Protein AF-A0A5T6NTG0-F1 (afdb_monomer)

Foldseek 3Di:
DDAFEAEAAAEEAEEKREEAACEEDETLAYEYAAEHQHEYARYEHYNYAYDDNPLLVPRYHYEHPNHDLHHEYEDEPRRDEPNNPVVVLPDDYQAEYEYEHVQEAPEDCPVPPDWEAADESADPVRQRAAYEYENHEYETAEEYAYERYEYELYEYAYHHYEYHYAGSTEHEQHNYEAAYAEEYHHEHNYEEYEHEQYEHEYQEEYEAEYEHYEYEAFAPALVGTHEYYHNNYEYYYEYQAEYAYENYEYYHQEEYEHEHNHPAQAAYHYESYEHEHNAYEYYADDEHAEADQDDDPDDDADERYEYEYEYEYHDQEYEAAFHYAQRYFHESYEYEAAGEYHEEHAYEHHFEAHHPDQDAHGESYEYEQAEYEYEYEHYEYEYEFEYENYARYDYEHDAPGHLHTEYEYADEPYAYHEHFYYEAAKSYAQDYDPQRLRHFHYHYAYEYEYAYWAEHQAKGYEGSEDYQPHYNYEYEYFAEYEQYESEAHEYQDAHDHEYEYFAEYEAAERYEYEHGPPRPDQEYEPAAYEYFAEYARYQWSYEYETAHYEYANYEAFAEYNDDQHKRYEAYHAYEYEYENYEYFAEYAQHKSYEYEEEYEYEAQYHAFAEYEYAYKRYEDAEEYEYPYYANAEHFAEYAHEKRYYYNYEYEDENYEAFAEYQYYKREEYQYEYHYAQNYEHFAEYQHYKRYEDAEEYEHYEYFAEYAAEKRYEYHHQYEYENYAAFAEYAAYWRYEYYAEYEYELVNQLRHFFEYAAYESYEYEANYEYFYKHKDKDKDFDADPVGHFDADPVRHGDIDIDIDIDGDPAAHEHWAEYAQEESYEYYHAYEYGSYEYFFEYAYLRYERYEYAHEYEDPAQRYAYEFEYAHQYEGYEYENYEYHDPRCVVVVHAHEYEFEYAAQHERYEYEAAYEYARHEYEFEYEHQHERYEAYHEYEHYEYEFEYAAHERYEYAANGEYENYEYWAEYARHEREEYQYEYEYELYEAWAEYAAEKRYEYQYAYEYALNYEYWAEHNYPNYERYEYNYEYEHYEYFFEYEAEERYEYEAPYEYANYEYFAEYAHYERYEYAAEYEYYHNYYYFAYYNHYHRYHYHYHYHYDD

Mean predicted aligned error: 12.69 Å

pLDDT: mean 91.16, std 9.5, range [36.34, 98.88]

Solvent-accessible surface area (backbone atoms only — not comparable to full-atom values): 42772 Å² total; per-residue (Å²): 134,95,68,60,62,47,75,48,76,28,74,32,52,61,47,58,13,30,78,46,66,75,42,80,48,75,44,64,28,40,39,41,41,6,18,2,51,66,27,41,22,12,32,34,44,35,65,27,41,50,40,77,62,34,43,52,42,79,34,48,48,60,39,26,73,76,32,24,67,69,15,33,28,40,37,29,54,51,66,40,48,90,90,24,39,68,58,52,73,71,56,83,38,47,33,30,33,33,39,32,46,82,62,42,64,83,41,74,31,86,92,48,89,75,53,39,46,77,47,79,51,60,41,97,93,31,50,26,16,26,40,26,44,22,34,24,31,36,40,29,61,16,46,30,41,34,21,15,48,30,32,27,52,18,43,38,41,26,41,79,15,35,43,37,34,50,16,54,11,45,29,44,28,34,41,16,39,40,40,31,54,22,31,38,39,41,33,10,43,32,26,34,36,34,29,40,51,13,35,39,38,24,30,26,40,37,38,41,38,12,64,61,13,31,39,36,39,19,21,82,39,85,91,45,52,16,44,41,35,13,72,69,15,24,36,41,38,40,17,34,27,22,40,40,40,33,14,28,38,38,39,20,30,24,38,38,37,42,40,25,60,8,92,45,59,24,36,42,39,41,24,43,28,38,42,37,19,76,76,22,3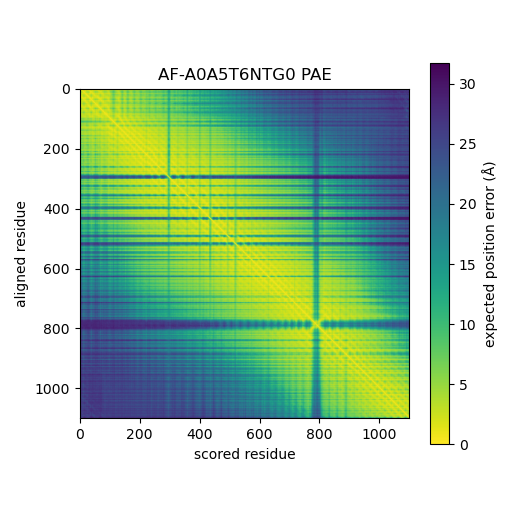3,36,39,39,41,36,39,20,36,28,31,75,60,55,86,75,80,98,78,50,80,46,41,28,31,32,40,33,50,52,30,40,40,36,23,61,37,37,40,40,36,17,38,25,30,52,66,18,44,25,21,12,26,22,35,36,68,51,12,34,39,38,38,35,20,34,29,42,38,39,14,32,18,47,16,74,52,92,48,83,82,24,13,0,30,32,31,31,42,29,32,29,38,39,38,33,27,68,24,41,40,39,37,43,22,26,9,40,34,10,19,1,31,35,28,52,27,58,65,87,47,51,48,57,19,26,43,36,39,39,19,44,72,16,38,41,40,36,42,19,39,10,66,60,21,22,1,29,37,19,44,26,65,83,76,33,59,52,24,31,14,47,36,42,30,39,54,25,42,38,41,38,40,15,32,12,44,25,23,0,30,38,27,42,21,55,44,38,70,57,24,60,32,43,39,38,40,38,11,37,15,28,65,25,30,0,23,33,36,17,50,83,56,54,47,40,46,53,38,36,41,38,11,32,11,46,50,16,26,0,24,36,40,34,62,39,69,86,63,88,71,54,61,45,31,48,45,46,19,40,39,36,10,31,9,38,57,8,71,12,0,22,36,40,42,45,34,47,38,36,36,34,54,22,37,40,40,12,30,6,72,27,57,70,4,16,0,26,36,43,34,63,77,31,46,34,39,35,34,38,17,40,38,38,12,32,10,25,34,8,23,0,25,38,33,47,26,33,39,34,49,20,45,39,16,34,40,40,12,34,6,72,30,67,10,24,0,25,38,29,63,21,33,40,36,46,89,51,60,51,64,29,35,40,38,11,31,8,48,24,28,26,0,25,34,31,56,25,41,33,37,41,49,45,26,37,41,37,11,31,9,47,28,33,22,0,24,35,34,53,26,36,39,40,36,37,75,70,12,35,40,37,12,31,4,49,39,27,26,0,24,37,36,39,27,37,32,34,25,22,39,36,37,11,29,12,47,52,20,29,0,24,38,42,22,68,57,16,38,38,32,74,28,34,40,37,10,30,11,44,48,13,27,0,22,37,37,30,32,39,35,37,30,23,54,70,17,43,65,44,42,43,17,28,10,43,48,15,24,0,26,32,37,31,56,51,12,35,40,37,34,25,41,72,48,78,45,80,42,70,28,56,45,100,87,66,47,66,39,57,45,101,86,69,47,65,35,70,39,74,50,76,48,79,44,75,43,93,64,51,44,58,43,47,11,33,6,39,48,16,24,0,21,36,38,35,45,43,31,38,40,28,28,32,25,44,38,10,31,15,62,27,59,74,5,26,1,23,37,42,21,28,38,39,37,33,69,36,75,61,40,42,49,40,20,28,10,63,19,40,10,31,0,27,38,40,42,38,20,36,41,41,38,58,23,17,60,77,69,76,46,78,45,65,38,48,18,34,11,53,18,59,11,30,1,28,36,39,30,49,62,26,44,26,58,60,31,32,41,39,14,32,6,70,37,46,5,31,0,24,35,42,27,24,36,42,32,38,33,41,37,39,13,33,13,46,49,12,34,0,24,35,36,31,60,64,14,32,39,32,59,25,45,37,41,13,33,3,45,52,13,30,0,20,36,32,63,19,48,29,40,34,37,61,16,46,39,35,10,26,13,34,42,20,31,0,16,36,36,53,19,36,40,41,28,36,82,74,9,36,43,34,8,29,6,75,30,72,70,1,27,0,21,40,36,45,27,36,38,32,26,28,35,37,39,11,30,12,38,41,17,32,0,24,34,36,33,59,71,16,38,32,35,36,20,42,38,36,12,39,11,43,52,14,25,0,26,32,42,32,40,46,31,43,35,25,62,67,44,46,84,49,45,35,35,76,69,31,42,29,68,42,83,47,70,48,80,46,76,50,114

Sequence (1101 aa):
TTNNALTLNGTTETTTGVKVTGSTLSAATLNVNGVARVQGTGFSLATSQLLGGLADLTNVSLSSAGSAAGAQNVLDNSIVNDANRDTLLAKRIENMTTVDMAGNAIFDDSAKSDKGWTQDYTLADLPNHGWVFNNTSVTAGGDVSLKGAGFTNSVVTITNGNLSIDNGGPAPLTGTTLTVDGGVNVHAGAGSIDLKNGNISAKGNITLKADAGSIAISGKNASVKANITSTEGGVNLVSMQAINITNANFLADKDISLNVASEVMGTLGIGNASFTSQSGDVDLFLDTKKINPIITTVDSQYGGLIFSGENSFEAKNINISALSSKDARGFSLLFESGAILNLKGETHINASNESNGTRSNEAGLGSRYRRTQINVSDGDLYITASALSGSAILSLAATGQWADAGFEFVLNNSNLYIDANSKFRNGITLGGYGGSTYANGLTFKGNGNVSVHGQGALGGIILSRLYTGELDGNVQLTGVGGSAAGIDASLNTVFQGGVSLSGSSADDVGVLLSFGPGIQEHNMNLNGSNVAGSSENGSAGILIKGKNISFTNGTLTGTATSGNGSGVVLTGGGNYTLDGASITGTAADGSGIAVNGTLTVNNGTVVKGLATGGGNGVTVSGDLVTDSGDGISITGTAFSGDGVKVDGDTTLTNAMLNGSADSGNGVNIAGNLTTDSATQVSGHAASGTGVNLGAALTGASVKGSSDTGTGVQLADNAVVTEAVLNGTSASGDGVTFTGNVKMDDTSAAKLNASSTSGTGLKLADNANVSIQTITKVTQEKKDADGNPVLDADGNPETETITTQAPVTTPVTLTGTSEQGSGIATEGNVSISGIVLNGSTTADTGTGVSLGGNLTIADDISGVTAGATGNGTALVVNNASIHSDGYTDSGKDFVINASVSGNGTAIKTQGSSQLDEVVLNGNATGGGTAVELGGQVSGANITGTSDSGTAVRVTDGAGVDGSAVKGHSDSGTGLQVSGNASLNNSDLSGTTQTGTGAAVTGSLTADTSSQVTGSATQDGGTGVTVDGSVTGATVTGDATSGDAVRIADGSQFTGADIKGTSVTGSGIKTQGNVSLEGGTQLAGGSQQGAALDVSGTLNHDP

Secondary structure (DSSP, 8-state):
----EEEEEEEESSSEEEEEES-EE--SEEEEEEEESSSSEEEEEES-EE-GGGTTSTTEEEE-TT--TT-EEEE-TTT--TTTHHHHHTS--SS-EEEE-TT-EEEE-TT-SS--EEEE--BTTBTT--EEEES-EEEESS-EEEESEEEES-EEEESSS-EEEEESS-EE-TT-EEEESS-EEEEESSS-EEEET-EEEESS-EEEEESSSEEEEE-SBTTB-EEEEESSS-EEEEESSEEEEESEEEEESS-EEEEEEESS--EEEEES-EEEESSS-EEEEEEES------SSS----EEEEEESEEEEEEEEEEEEEEE-TT--SEEEEE-TT-EEEEEEEEEEEEEE------TT-EEEEEESS-EEEEEESS-EEEEEEESSSEEEEEE--TT--SS-SEEEEEES--EEEEEEESSS-SEEES-TT--TT---EEEEES--EEEEEEESS-SEEEEEEEEEEE-S-EEEEEEESSS-SEEEEE-SPPPS-EEEEEEESSS-SEEEEEPTT-S---EE-TT-EEEEEESSSSEEEEEE-SSEEEES-EEEEEE-STT-EEEEEESSS-EEEES-EEEEEESSS-SEEESS-EEEETT-EEEEEESSSS-SEEESS-EE--S-S-EEEEEEESSS-SEEE-S-EEESSEEEEEEEEES-SEEE-S-EEE-TT-EEEEEEEESEEEEE-S-EES-EEEEEESSSEEEEE-TTEEEES-EEEEEESSS-SEEE-SEEEEEHHHHHT-EEEESSSEEEEE-TT-EEEEEEEEEEEEE-B-TTSPBPB-TTSPBPEEEEEEEEE-SSPEEEEEEESSSEEEEE-SEEEEESEEEEEEE-SSS-EEEEEEEEEEE-SSS-EEEEEESSSSEEEEEEEEEEE-HHHHHHT--EEEEEEESSSSEEEEEESEEEESSEEEEEEESSS-EEEEE-SEEES-EEEEEESSSEEEEE-TT-EEES-EEEEEESSSEEEEE-S-EEEES-EEEEEESSSEEEEE-SEEEE-TT-EEEEEE-STT-EEEEE-SEEES-EEEEEESSS-SEEE-TT-EEES-EEEEEESSS-SEEEEEEEEEETT-EEEEEESSS-SEEEEEEEEE--

InterPro domains:
  IPR006626 Parallel beta-helix repeat [SM00710] (15-47)
  IPR006626 Parallel beta-helix repeat [SM00710] (546-572)
  IPR006626 Parallel beta-helix repeat [SM00710] (573-597)
  IPR006626 Parallel beta-helix repeat [SM00710] (615-636)
  IPR006626 Parallel beta-helix repeat [SM00710] (664-695)
  IPR006626 Parallel beta-helix repeat [SM00710] (715-739)
  IPR006626 Parallel beta-helix repeat [SM00710] (831-852)
  IPR006626 Parallel beta-helix repeat [SM00710] (971-1001)
  IPR006626 Parallel beta-helix repeat [SM00710] (1020-1048)

Organism: Salmonella enterica (NCBI:txid28901)

Radius of gyration: 55.21 Å; Cα contacts (8 Å, |Δi|>4): 4509; chains: 1; bounding box: 131×65×181 Å

Structure (mmCIF, N/CA/C/O backbone):
data_AF-A0A5T6NTG0-F1
#
_entry.id   AF-A0A5T6NTG0-F1
#
loop_
_atom_site.group_PDB
_atom_site.id
_atom_site.type_symbol
_atom_site.label_atom_id
_atom_site.label_alt_id
_atom_site.label_comp_id
_atom_site.label_asym_id
_atom_site.label_entity_id
_atom_site.label_seq_id
_atom_site.pdbx_PDB_ins_code
_atom_site.Cartn_x
_atom_site.Cartn_y
_atom_site.Cartn_z
_atom_site.occupancy
_atom_site.B_iso_or_equiv
_atom_site.auth_seq_id
_atom_site.auth_comp_id
_atom_site.auth_asym_id
_atom_site.auth_atom_id
_atom_site.pdbx_PDB_model_num
ATOM 1 N N . THR A 1 1 ? -27.459 -14.380 97.803 1.00 38.03 1 THR A N 1
ATOM 2 C CA . THR A 1 1 ? -27.008 -13.053 97.339 1.00 38.03 1 THR A CA 1
ATOM 3 C C . THR A 1 1 ? -27.454 -12.887 95.890 1.00 38.03 1 THR A C 1
ATOM 5 O O . THR A 1 1 ? -26.865 -13.436 94.979 1.00 38.03 1 THR A O 1
ATOM 8 N N . THR A 1 2 ? -28.707 -12.487 95.683 1.00 39.66 2 THR A N 1
ATOM 9 C CA . THR A 1 2 ? -29.103 -11.113 95.293 1.00 39.66 2 THR A CA 1
ATOM 10 C C . THR A 1 2 ? -28.846 -10.680 93.843 1.00 39.66 2 THR A C 1
ATOM 12 O O . THR A 1 2 ? -29.271 -9.585 93.524 1.00 39.66 2 THR A O 1
ATOM 15 N N . ASN A 1 3 ? -28.321 -11.515 92.935 1.00 49.31 3 ASN A N 1
ATOM 16 C CA . ASN A 1 3 ? -28.354 -11.208 91.489 1.00 49.31 3 ASN A CA 1
ATOM 17 C C . ASN A 1 3 ? -28.727 -12.449 90.656 1.00 49.31 3 ASN A C 1
ATOM 19 O O . ASN A 1 3 ? -27.862 -13.204 90.228 1.00 49.31 3 ASN A O 1
ATOM 23 N N . ASN A 1 4 ? -30.027 -12.675 90.441 1.00 76.38 4 ASN A N 1
ATOM 24 C CA . ASN A 1 4 ? -30.573 -13.781 89.639 1.00 76.38 4 ASN A CA 1
ATOM 25 C C . ASN A 1 4 ? -30.504 -13.438 88.125 1.00 76.38 4 ASN A C 1
ATOM 27 O O . ASN A 1 4 ? -31.536 -13.350 87.459 1.00 76.38 4 ASN A O 1
ATOM 31 N N . ALA A 1 5 ? -29.298 -13.154 87.616 1.00 85.75 5 ALA A N 1
ATOM 32 C CA . ALA A 1 5 ? -29.042 -12.661 86.257 1.00 85.75 5 ALA A CA 1
ATOM 33 C C . ALA A 1 5 ? -28.487 -13.763 85.334 1.00 85.75 5 ALA A C 1
ATOM 35 O O . ALA A 1 5 ? -27.487 -14.398 85.672 1.00 85.75 5 ALA A O 1
ATOM 36 N N . LEU A 1 6 ? -29.095 -13.964 84.161 1.00 91.81 6 LEU A N 1
ATOM 37 C CA . LEU A 1 6 ? -28.574 -14.825 83.092 1.00 91.81 6 LEU A CA 1
ATOM 38 C C . LEU A 1 6 ? -27.813 -13.965 82.075 1.00 91.81 6 LEU A C 1
ATOM 40 O O . LEU A 1 6 ? -28.389 -13.039 81.518 1.00 91.81 6 LEU A O 1
ATOM 44 N N . THR A 1 7 ? -26.542 -14.270 81.807 1.00 93.94 7 THR A N 1
ATOM 45 C CA . THR A 1 7 ? -25.723 -13.525 80.834 1.00 93.94 7 THR A CA 1
ATOM 46 C C . THR A 1 7 ? -25.218 -14.454 79.734 1.00 93.94 7 THR A C 1
ATOM 48 O O . THR A 1 7 ? -24.581 -15.465 80.027 1.00 93.94 7 THR A O 1
ATOM 51 N N . LEU A 1 8 ? -25.472 -14.092 78.476 1.00 96.31 8 LEU A N 1
ATOM 52 C CA . LEU A 1 8 ? -25.016 -14.784 77.273 1.00 96.31 8 LEU A CA 1
ATOM 53 C C . LEU A 1 8 ? -24.021 -13.887 76.531 1.00 96.31 8 LEU A C 1
ATOM 55 O O . LEU A 1 8 ? -24.386 -12.792 76.115 1.00 96.31 8 LEU A O 1
ATOM 59 N N . ASN A 1 9 ? -22.785 -14.353 76.351 1.00 95.75 9 ASN A N 1
ATOM 60 C CA . ASN A 1 9 ? -21.732 -13.627 75.639 1.00 95.75 9 ASN A CA 1
ATOM 61 C C . ASN A 1 9 ? -21.200 -14.479 74.486 1.00 95.75 9 ASN A C 1
ATOM 63 O O . ASN A 1 9 ? -20.920 -15.661 74.688 1.00 95.75 9 ASN A O 1
ATOM 67 N N . GLY A 1 10 ? -20.990 -13.883 73.316 1.00 95.38 10 GLY A N 1
ATOM 68 C CA . GLY A 1 10 ? -20.380 -14.587 72.193 1.00 95.38 10 GLY A CA 1
ATOM 69 C C . GLY A 1 10 ? -19.854 -13.645 71.118 1.00 95.38 10 GLY A C 1
ATOM 70 O O . GLY A 1 10 ? -20.458 -12.614 70.833 1.00 95.38 10 GLY A O 1
ATOM 71 N N . THR A 1 11 ? -18.712 -14.003 70.533 1.00 94.94 11 THR A N 1
ATOM 72 C CA . THR A 1 11 ? -18.019 -13.209 69.514 1.00 94.94 11 THR A CA 1
ATOM 73 C C . THR A 1 11 ? -17.706 -14.088 68.316 1.00 94.94 11 THR A C 1
ATOM 75 O O . THR A 1 11 ? -17.207 -15.202 68.463 1.00 94.94 11 THR A O 1
ATOM 78 N N . THR A 1 12 ? -17.954 -13.563 67.127 1.00 94.06 12 THR A N 1
ATOM 79 C CA . THR A 1 12 ? -17.604 -14.168 65.848 1.00 94.06 12 THR A CA 1
ATOM 80 C C . THR A 1 12 ? -17.007 -13.109 64.928 1.00 94.06 12 THR A C 1
ATOM 82 O O . THR A 1 12 ? -17.188 -11.908 65.131 1.00 94.06 12 THR A O 1
ATOM 85 N N . GLU A 1 13 ? -16.315 -13.556 63.888 1.00 91.06 13 GLU A N 1
ATOM 86 C CA . GLU A 1 13 ? -15.881 -12.664 62.817 1.00 91.06 13 GLU A CA 1
ATOM 87 C C . GLU A 1 13 ? -17.004 -12.484 61.777 1.00 91.06 13 GLU A C 1
ATOM 89 O O . GLU A 1 13 ? -17.308 -11.353 61.415 1.00 91.06 13 GLU A O 1
ATOM 94 N N . THR A 1 14 ? -17.679 -13.558 61.338 1.00 86.12 14 THR A N 1
ATOM 95 C CA . THR A 1 14 ? -18.539 -13.516 60.129 1.00 86.12 14 THR A CA 1
ATOM 96 C C . THR A 1 14 ? -19.939 -14.136 60.249 1.00 86.12 14 THR A C 1
ATOM 98 O O . THR A 1 14 ? -20.703 -14.076 59.284 1.00 86.12 14 THR A O 1
ATOM 101 N N . THR A 1 15 ? -20.285 -14.775 61.375 1.00 91.75 15 THR A N 1
ATOM 102 C CA . THR A 1 15 ? -21.547 -15.539 61.514 1.00 91.75 15 THR A CA 1
ATOM 103 C C . THR A 1 15 ? -22.475 -14.934 62.565 1.00 91.75 15 THR A C 1
ATOM 105 O O . THR A 1 15 ? -22.886 -13.794 62.403 1.00 91.75 15 THR A O 1
ATOM 108 N N . THR A 1 16 ? -22.808 -15.647 63.645 1.00 94.50 16 THR A N 1
ATOM 109 C CA . THR A 1 16 ? -23.636 -15.128 64.740 1.00 94.50 16 THR A CA 1
ATOM 110 C C . THR A 1 16 ? -22.849 -15.097 66.049 1.00 94.50 16 THR A C 1
ATOM 112 O O . THR A 1 16 ? -22.303 -16.126 66.442 1.00 94.50 16 THR A O 1
ATOM 115 N N . GLY A 1 17 ? -22.794 -13.947 66.728 1.00 95.50 17 GLY A N 1
ATOM 116 C CA . GLY A 1 17 ? -22.115 -13.809 68.022 1.00 95.50 17 GLY A CA 1
ATOM 117 C C . GLY A 1 17 ? -22.804 -14.630 69.114 1.00 95.50 17 GLY A C 1
ATOM 118 O O . GLY A 1 17 ? -22.205 -15.543 69.678 1.00 95.50 17 GLY A O 1
ATOM 119 N N . VAL A 1 18 ? -24.090 -14.366 69.366 1.00 96.44 18 VAL A N 1
ATOM 120 C CA . VAL A 1 18 ? -24.942 -15.184 70.253 1.00 96.44 18 VAL A CA 1
ATOM 121 C C . VAL A 1 18 ? -26.144 -15.716 69.483 1.00 96.44 18 VAL A C 1
ATOM 123 O O . VAL A 1 18 ? -26.934 -14.936 68.964 1.00 96.44 18 VAL A O 1
ATOM 126 N N . LYS A 1 19 ? -26.322 -17.040 69.437 1.00 95.88 19 LYS A N 1
ATOM 127 C CA . LYS A 1 19 ? -27.486 -17.687 68.815 1.00 95.88 19 LYS A CA 1
ATOM 128 C C . LYS A 1 19 ? -28.261 -18.501 69.849 1.00 95.88 19 LYS A C 1
ATOM 130 O O . LYS A 1 19 ? -27.724 -19.458 70.401 1.00 95.88 19 LYS A O 1
ATOM 135 N N . VAL A 1 20 ? -29.521 -18.145 70.074 1.00 94.44 20 VAL A N 1
ATOM 136 C CA . VAL A 1 20 ? -30.467 -18.864 70.935 1.00 94.44 20 VAL A CA 1
ATOM 137 C C . VAL A 1 20 ? -31.623 -19.343 70.068 1.00 94.44 20 VAL A C 1
ATOM 139 O O . VAL A 1 20 ? -32.260 -18.554 69.373 1.00 94.44 20 VAL A O 1
ATOM 142 N N . THR A 1 21 ? -31.879 -20.648 70.072 1.00 94.00 21 THR A N 1
ATOM 143 C CA . THR A 1 21 ? -32.943 -21.251 69.264 1.00 94.00 21 THR A CA 1
ATOM 144 C C . THR A 1 21 ? -33.633 -22.360 70.049 1.00 94.00 21 THR A C 1
ATOM 146 O O . THR A 1 21 ? -32.957 -23.138 70.723 1.00 94.00 21 THR A O 1
ATOM 149 N N . GLY A 1 22 ? -34.965 -22.435 70.000 1.00 92.56 22 GLY A N 1
ATOM 150 C CA . GLY A 1 22 ? -35.726 -23.535 70.618 1.00 92.56 22 GLY A CA 1
ATOM 151 C C . GLY A 1 22 ? -35.692 -23.561 72.150 1.00 92.56 22 GLY A C 1
ATOM 152 O O . GLY A 1 22 ? -35.838 -24.632 72.732 1.00 92.56 22 GLY A O 1
ATOM 153 N N . SER A 1 23 ? -35.415 -22.432 72.810 1.00 94.00 23 SER A N 1
ATOM 154 C CA . SER A 1 23 ? -35.072 -22.388 74.240 1.00 94.00 23 SER A CA 1
ATOM 155 C C . SER A 1 23 ? -36.110 -21.641 75.082 1.00 94.00 23 SER A C 1
ATOM 157 O O . SER A 1 23 ? -36.690 -20.662 74.630 1.00 94.00 23 SER A O 1
ATOM 159 N N . THR A 1 24 ? -36.295 -22.036 76.343 1.00 92.62 24 THR A N 1
ATOM 160 C CA . THR A 1 24 ? -37.108 -21.296 77.327 1.00 92.62 24 THR A CA 1
ATOM 161 C C . THR A 1 24 ? -36.189 -20.673 78.375 1.00 92.62 24 THR A C 1
ATOM 163 O O . THR A 1 24 ? -35.485 -21.392 79.083 1.00 92.62 24 THR A O 1
ATOM 166 N N . LEU A 1 25 ? -36.183 -19.344 78.489 1.00 92.06 25 LEU A N 1
ATOM 167 C CA . LEU A 1 25 ? -35.331 -18.595 79.416 1.00 92.06 25 LEU A CA 1
ATOM 168 C C . LEU A 1 25 ? -36.173 -17.970 80.538 1.00 92.06 25 LEU A C 1
ATOM 170 O O . LEU A 1 25 ? -37.183 -17.310 80.291 1.00 92.06 25 LEU A O 1
ATOM 174 N N . SER A 1 26 ? -35.738 -18.155 81.786 1.00 89.62 26 SER A N 1
ATOM 175 C CA . SER A 1 26 ? -36.370 -17.571 82.973 1.00 89.62 26 SER A CA 1
ATOM 176 C C . SER A 1 26 ? -35.303 -17.163 83.989 1.00 89.62 26 SER A C 1
ATOM 178 O O . SER A 1 26 ? -34.499 -17.988 84.419 1.00 89.62 26 SER A O 1
ATOM 180 N N . ALA A 1 27 ? -35.275 -15.879 84.345 1.00 90.88 27 ALA A N 1
ATOM 181 C CA . ALA A 1 27 ? -34.362 -15.274 85.315 1.00 90.88 27 ALA A CA 1
ATOM 182 C C . ALA A 1 27 ? -34.971 -13.955 85.832 1.00 90.88 27 ALA A C 1
ATOM 184 O O . ALA A 1 27 ? -36.010 -13.523 85.332 1.00 90.88 27 ALA A O 1
ATOM 185 N N . ALA A 1 28 ? -34.348 -13.302 86.821 1.00 89.00 28 ALA A N 1
ATOM 186 C CA . ALA A 1 28 ? -34.761 -11.947 87.206 1.00 89.00 28 ALA A CA 1
ATOM 187 C C . ALA A 1 28 ? -34.298 -10.904 86.178 1.00 89.00 28 ALA A C 1
ATOM 189 O O . ALA A 1 28 ? -35.008 -9.934 85.950 1.00 89.00 28 ALA A O 1
ATOM 190 N N . THR A 1 29 ? -33.135 -11.117 85.552 1.00 93.00 29 THR A N 1
ATOM 191 C CA . THR A 1 29 ? -32.615 -10.301 84.444 1.00 93.00 29 THR A CA 1
ATOM 192 C C . THR A 1 29 ? -31.920 -11.179 83.397 1.00 93.00 29 THR A C 1
ATOM 194 O O . THR A 1 29 ? -31.366 -12.229 83.735 1.00 93.00 29 THR A O 1
ATOM 197 N N . LEU A 1 30 ? -31.945 -10.762 82.127 1.00 94.88 30 LEU A N 1
ATOM 198 C CA . LEU A 1 30 ? -31.243 -11.414 81.012 1.00 94.88 30 LEU A CA 1
ATOM 199 C C . LEU A 1 30 ? -30.347 -10.399 80.297 1.00 94.88 30 LEU A C 1
ATOM 201 O O . LEU A 1 30 ? -30.836 -9.365 79.862 1.00 94.88 30 LEU A O 1
ATOM 205 N N . ASN A 1 31 ? -29.063 -10.708 80.133 1.00 95.38 31 ASN A N 1
ATOM 206 C CA . ASN A 1 31 ? -28.110 -9.912 79.361 1.00 95.38 31 ASN A CA 1
ATOM 207 C C . ASN A 1 31 ? -27.617 -10.722 78.158 1.00 95.38 31 ASN A C 1
ATOM 209 O O . ASN A 1 31 ? -27.068 -11.807 78.341 1.00 95.38 31 ASN A O 1
ATOM 213 N N . VAL A 1 32 ? -27.777 -10.204 76.943 1.00 96.88 32 VAL A N 1
ATOM 214 C CA . VAL A 1 32 ? -27.291 -10.835 75.707 1.00 96.88 32 VAL A CA 1
ATOM 215 C C . VAL A 1 32 ? -26.293 -9.903 75.034 1.00 96.88 32 VAL A C 1
ATOM 217 O O . VAL A 1 32 ? -26.682 -8.842 74.560 1.00 96.88 32 VAL A O 1
ATOM 220 N N . ASN A 1 33 ? -25.024 -10.309 74.971 1.00 96.44 33 ASN A N 1
ATOM 221 C CA . ASN A 1 33 ? -23.939 -9.538 74.366 1.00 96.44 33 ASN A CA 1
ATOM 222 C C . ASN A 1 33 ? -23.312 -10.342 73.218 1.00 96.44 33 ASN A C 1
ATOM 224 O O . ASN A 1 33 ? -22.504 -11.250 73.443 1.00 96.44 33 ASN A O 1
ATOM 228 N N . GLY A 1 34 ? -23.711 -10.035 71.987 1.00 96.62 34 GLY A N 1
ATOM 229 C CA . GLY A 1 34 ? -23.294 -10.769 70.795 1.00 96.62 34 GLY A CA 1
ATOM 230 C C . GLY A 1 34 ? -22.536 -9.897 69.803 1.00 96.62 34 GLY A C 1
ATOM 231 O O . GLY A 1 34 ? -23.058 -8.885 69.353 1.00 96.62 34 GLY A O 1
ATOM 232 N N . VAL A 1 35 ? -21.316 -10.290 69.438 1.00 96.00 35 VAL A N 1
ATOM 233 C CA . VAL A 1 35 ? -20.424 -9.482 68.596 1.00 96.00 35 VAL A CA 1
ATOM 234 C C . VAL A 1 35 ? -20.107 -10.194 67.284 1.00 96.00 35 VAL A C 1
ATOM 236 O O . VAL A 1 35 ? -19.598 -11.311 67.306 1.00 96.00 35 VAL A O 1
ATOM 239 N N . ALA A 1 36 ? -20.343 -9.532 66.150 1.00 93.56 36 ALA A N 1
ATOM 240 C CA . ALA A 1 36 ? -19.942 -9.986 64.815 1.00 93.56 36 ALA A CA 1
ATOM 241 C C . ALA A 1 36 ? -19.028 -8.943 64.148 1.00 93.56 36 ALA A C 1
ATOM 243 O O . ALA A 1 36 ? -19.498 -7.923 63.646 1.00 93.56 36 ALA A O 1
ATOM 244 N N . ARG A 1 37 ? -17.708 -9.160 64.193 1.00 89.62 37 ARG A N 1
ATOM 245 C CA . ARG A 1 37 ? -16.693 -8.118 63.928 1.00 89.62 37 ARG A CA 1
ATOM 246 C C . ARG A 1 37 ? -16.521 -7.703 62.467 1.00 89.62 37 ARG A C 1
ATOM 248 O O . ARG A 1 37 ? -16.100 -6.576 62.230 1.00 89.62 37 ARG A O 1
ATOM 255 N N . VAL A 1 38 ? -16.820 -8.581 61.511 1.00 82.94 38 VAL A N 1
ATOM 256 C CA . VAL A 1 38 ? -16.677 -8.314 60.068 1.00 82.94 38 VAL A CA 1
ATOM 257 C C . VAL A 1 38 ? -18.045 -8.233 59.397 1.00 82.94 38 VAL A C 1
ATOM 259 O O . VAL A 1 38 ? -18.342 -7.250 58.727 1.00 82.94 38 VAL A O 1
ATOM 262 N N . GLN A 1 39 ? -18.886 -9.251 59.583 1.00 83.31 39 GLN A N 1
ATOM 263 C CA . GLN A 1 39 ? -20.244 -9.322 59.029 1.00 83.31 39 GLN A CA 1
ATOM 264 C C . GLN A 1 39 ? -21.096 -10.336 59.804 1.00 83.31 39 GLN A C 1
ATOM 266 O O . GLN A 1 39 ? -20.561 -11.145 60.560 1.00 83.31 39 GLN A O 1
ATOM 271 N N . GLY A 1 40 ? -22.411 -10.339 59.574 1.00 87.62 40 GLY A N 1
ATOM 272 C CA . GLY A 1 40 ? -23.318 -11.363 60.095 1.00 87.62 40 GLY A CA 1
ATOM 273 C C . GLY A 1 40 ? -24.303 -10.821 61.124 1.00 87.62 40 GLY A C 1
ATOM 274 O O . GLY A 1 40 ? -24.919 -9.779 60.912 1.00 87.62 40 GLY A O 1
ATOM 275 N N . THR A 1 41 ? -24.497 -11.548 62.218 1.00 92.44 41 THR A N 1
ATOM 276 C CA . THR A 1 41 ? -25.512 -11.249 63.226 1.00 92.44 41 THR A CA 1
ATOM 277 C C . THR A 1 41 ? -24.874 -11.059 64.598 1.00 92.44 41 THR A C 1
ATOM 279 O O . THR A 1 41 ? -24.175 -11.953 65.071 1.00 92.44 41 THR A O 1
ATOM 282 N N . GLY A 1 42 ? -25.122 -9.933 65.270 1.00 94.75 42 GLY A N 1
ATOM 283 C CA . GLY A 1 42 ? -24.636 -9.715 66.638 1.00 94.75 42 GLY A CA 1
ATOM 284 C C . GLY A 1 42 ? -25.226 -10.765 67.579 1.00 94.75 42 GLY A C 1
ATOM 285 O O . GLY A 1 42 ? -24.534 -11.682 68.033 1.00 94.75 42 GLY A O 1
ATOM 286 N N . PHE A 1 43 ? -26.543 -10.709 67.773 1.00 95.56 43 PHE A N 1
ATOM 287 C CA . PHE A 1 43 ? -27.308 -11.758 68.446 1.00 95.56 43 PHE A CA 1
ATOM 288 C C . PHE A 1 43 ? -28.571 -12.160 67.673 1.00 95.56 43 PHE A C 1
ATOM 290 O O . PHE A 1 43 ? -29.183 -11.362 66.964 1.00 95.56 43 PHE A O 1
ATOM 297 N N . SER A 1 44 ? -28.978 -13.417 67.839 1.00 95.06 44 SER A N 1
ATOM 298 C CA . SER A 1 44 ? -30.215 -13.981 67.305 1.00 95.06 44 SER A CA 1
ATOM 299 C C . SER A 1 44 ? -30.931 -14.770 68.396 1.00 95.06 44 SER A C 1
ATOM 301 O O . SER A 1 44 ? -30.369 -15.733 68.923 1.00 95.06 44 SER A O 1
ATOM 303 N N . LEU A 1 45 ? -32.156 -14.370 68.739 1.00 94.00 45 LEU A N 1
ATOM 304 C CA . LEU A 1 45 ? -33.077 -15.164 69.551 1.00 94.00 45 LEU A CA 1
ATOM 305 C C . LEU A 1 45 ? -34.267 -15.524 68.664 1.00 94.00 45 LEU A C 1
ATOM 307 O O . LEU A 1 45 ? -35.046 -14.653 68.281 1.00 94.00 45 LEU A O 1
ATOM 311 N N . ALA A 1 46 ? -34.378 -16.806 68.334 1.00 90.94 46 ALA A N 1
ATOM 312 C CA . ALA A 1 46 ? -35.429 -17.332 67.475 1.00 90.94 46 ALA A CA 1
ATOM 313 C C . ALA A 1 46 ? -36.109 -18.542 68.121 1.00 90.94 46 ALA A C 1
ATOM 315 O O . ALA A 1 46 ? -35.489 -19.257 68.913 1.00 90.94 46 ALA A O 1
ATOM 316 N N . THR A 1 47 ? -37.376 -18.780 67.803 1.00 90.50 47 THR A N 1
ATOM 317 C CA . THR A 1 47 ? -38.190 -19.920 68.249 1.00 90.50 47 THR A CA 1
ATOM 318 C C . THR A 1 47 ? -38.013 -20.245 69.742 1.00 90.50 47 THR A C 1
ATOM 320 O O . THR A 1 47 ? -37.841 -21.404 70.119 1.00 90.50 47 THR A O 1
ATOM 323 N N . SER A 1 48 ? -37.947 -19.223 70.591 1.00 92.25 48 SER A N 1
ATOM 324 C CA . SER A 1 48 ? -37.596 -19.290 72.011 1.00 92.25 48 SER A CA 1
ATOM 325 C C . SER A 1 48 ? -38.622 -18.523 72.853 1.00 92.25 48 SER A C 1
ATOM 327 O O . SER A 1 48 ? -39.420 -17.763 72.329 1.00 92.25 48 SER A O 1
ATOM 329 N N . GLN A 1 49 ? -38.643 -18.725 74.169 1.00 90.94 49 GLN A N 1
ATOM 330 C CA . GLN A 1 49 ? -39.624 -18.107 75.066 1.00 90.94 49 GLN A CA 1
ATOM 331 C C . GLN A 1 49 ? -38.936 -17.423 76.243 1.00 90.94 49 GLN A C 1
ATOM 333 O O . GLN A 1 49 ? -38.062 -18.013 76.881 1.00 90.94 49 GLN A O 1
ATOM 338 N N . LEU A 1 50 ? -39.374 -16.207 76.571 1.00 91.81 50 LEU A N 1
ATOM 339 C CA . LEU A 1 50 ? -38.989 -15.497 77.790 1.00 91.81 50 LEU A CA 1
ATOM 340 C C . LEU A 1 50 ? -40.148 -15.560 78.787 1.00 91.81 50 LEU A C 1
ATOM 342 O O . LEU A 1 50 ? -41.255 -15.126 78.479 1.00 91.81 50 LEU A O 1
ATOM 346 N N . LEU A 1 51 ? -39.907 -16.116 79.974 1.00 89.50 51 LEU A N 1
ATOM 347 C CA . LEU A 1 51 ? -40.943 -16.311 80.994 1.00 89.50 51 LEU A CA 1
ATOM 348 C C . LEU A 1 51 ? -40.754 -15.391 82.204 1.00 89.50 51 LEU A C 1
ATOM 350 O O . LEU A 1 51 ? -39.648 -14.946 82.517 1.00 89.50 51 LEU A O 1
ATOM 354 N N . GLY A 1 52 ? -41.841 -15.173 82.948 1.00 88.38 52 GLY A N 1
ATOM 355 C CA . GLY A 1 52 ? -41.828 -14.402 84.192 1.00 88.38 52 GLY A CA 1
ATOM 356 C C . GLY A 1 52 ? -41.433 -12.943 83.960 1.00 88.38 52 GLY A C 1
ATOM 357 O O . GLY A 1 52 ? -41.925 -12.309 83.032 1.00 88.38 52 GLY A O 1
ATOM 358 N N . GLY A 1 53 ? -40.521 -12.419 84.784 1.00 85.75 53 GLY A N 1
ATOM 359 C CA . GLY A 1 53 ? -40.070 -11.021 84.723 1.00 85.75 53 GLY A CA 1
ATOM 360 C C . GLY A 1 53 ? -39.264 -10.630 83.476 1.00 85.75 53 GLY A C 1
ATOM 361 O O . GLY A 1 53 ? -38.820 -9.489 83.402 1.00 85.75 53 GLY A O 1
ATOM 362 N N . LEU A 1 54 ? -39.045 -11.551 82.528 1.00 91.56 54 LEU A N 1
ATOM 363 C CA . LEU A 1 54 ? -38.375 -11.290 81.247 1.00 91.56 54 LEU A CA 1
ATOM 364 C C . LEU A 1 54 ? -39.356 -11.101 80.073 1.00 91.56 54 LEU A C 1
ATOM 366 O O . LEU A 1 54 ? -38.938 -10.637 79.016 1.00 91.56 54 LEU A O 1
ATOM 370 N N . ALA A 1 55 ? -40.629 -11.489 80.230 1.00 90.31 55 ALA A N 1
ATOM 371 C CA . ALA A 1 55 ? -41.596 -11.598 79.128 1.00 90.31 55 ALA A CA 1
ATOM 372 C C . ALA A 1 55 ? -41.989 -10.242 78.508 1.00 90.31 55 ALA A C 1
ATOM 374 O O . ALA A 1 55 ? -42.243 -10.151 77.308 1.00 90.31 55 ALA A O 1
ATOM 375 N N . ASP A 1 56 ? -42.007 -9.185 79.320 1.00 91.44 56 ASP A N 1
ATOM 376 C CA . ASP A 1 56 ? -42.286 -7.808 78.897 1.00 91.44 56 ASP A CA 1
ATOM 377 C C . ASP A 1 56 ? -41.040 -7.076 78.363 1.00 91.44 56 ASP A C 1
ATOM 379 O O . ASP A 1 56 ? -41.125 -5.912 77.984 1.00 91.44 56 ASP A O 1
ATOM 383 N N . LEU A 1 57 ? -39.886 -7.758 78.337 1.00 93.94 57 LEU A N 1
ATOM 384 C CA . LEU A 1 57 ? -38.564 -7.248 77.968 1.00 93.94 57 LEU A CA 1
ATOM 385 C C . LEU A 1 57 ? -38.002 -6.156 78.893 1.00 93.94 57 LEU A C 1
ATOM 387 O O . LEU A 1 57 ? -36.889 -5.687 78.643 1.00 93.94 57 LEU A O 1
ATOM 391 N N . THR A 1 58 ? -38.671 -5.777 79.985 1.00 92.94 58 THR A N 1
ATOM 392 C CA . THR A 1 58 ? -38.204 -4.708 80.890 1.00 92.94 58 THR A CA 1
ATOM 393 C C . THR A 1 58 ? -36.858 -5.066 81.522 1.00 92.94 58 THR A C 1
ATOM 395 O O . THR A 1 58 ? -35.936 -4.252 81.534 1.00 92.94 58 THR A O 1
ATOM 398 N N . ASN A 1 59 ? -36.700 -6.318 81.963 1.00 92.94 59 ASN A N 1
ATOM 399 C CA . ASN A 1 59 ? -35.480 -6.820 82.607 1.00 92.94 59 ASN A CA 1
ATOM 400 C C . ASN A 1 59 ? -34.496 -7.507 81.635 1.00 92.94 59 ASN A C 1
ATOM 402 O O . ASN A 1 59 ? -33.674 -8.330 82.050 1.00 92.94 59 ASN A O 1
ATOM 406 N N . VAL A 1 60 ? -34.586 -7.195 80.337 1.00 95.06 60 VAL A N 1
ATOM 407 C CA . VAL A 1 60 ? -33.723 -7.755 79.286 1.00 95.06 60 VAL A CA 1
ATOM 408 C C . VAL A 1 60 ? -32.813 -6.668 78.710 1.00 95.06 60 VAL A C 1
ATOM 410 O O . VAL A 1 60 ? -33.291 -5.654 78.194 1.00 95.06 60 VAL A O 1
ATOM 413 N N . SER A 1 61 ? -31.504 -6.898 78.769 1.00 94.88 61 SER A N 1
ATOM 414 C CA . SER A 1 61 ? -30.465 -6.093 78.128 1.00 94.88 61 SER A CA 1
ATOM 415 C C . SER A 1 61 ? -29.936 -6.814 76.890 1.00 94.88 61 SER A C 1
ATOM 417 O O . SER A 1 61 ? -29.594 -7.997 76.951 1.00 94.88 61 SER A O 1
ATOM 419 N N . LEU A 1 62 ? -29.877 -6.101 75.768 1.00 96.12 62 LEU A N 1
ATOM 420 C CA . LEU A 1 62 ? -29.426 -6.606 74.475 1.00 96.12 62 LEU A CA 1
ATOM 421 C C . LEU A 1 62 ? -28.327 -5.679 73.959 1.00 96.12 62 LEU A C 1
ATOM 423 O O . LEU A 1 62 ? -28.551 -4.474 73.861 1.00 96.12 62 LEU A O 1
ATOM 427 N N . SER A 1 63 ? -27.164 -6.229 73.623 1.00 95.56 63 SER A N 1
ATOM 428 C CA . SER A 1 63 ? -26.045 -5.472 73.073 1.00 95.56 63 SER A CA 1
ATOM 429 C C . SER A 1 63 ? -25.351 -6.246 71.958 1.00 95.56 63 SER A C 1
ATOM 431 O O . SER A 1 63 ? -25.144 -7.462 72.014 1.00 95.56 63 SER A O 1
ATOM 433 N N . SER A 1 64 ? -24.974 -5.492 70.937 1.00 94.81 64 SER A N 1
ATOM 434 C CA . SER A 1 64 ? -24.132 -5.891 69.817 1.00 94.81 64 SER A CA 1
ATOM 435 C C . SER A 1 64 ? -22.900 -4.995 69.664 1.00 94.81 64 SER A C 1
ATOM 437 O O . SER A 1 64 ? -22.295 -4.942 68.587 1.00 94.81 64 SER A O 1
ATOM 439 N N . ALA A 1 65 ? -22.521 -4.287 70.734 1.00 93.25 65 ALA A N 1
ATOM 440 C CA . ALA A 1 65 ? -21.376 -3.386 70.759 1.00 93.25 65 ALA A CA 1
ATOM 441 C C . ALA A 1 65 ? -20.093 -4.078 70.273 1.00 93.25 65 ALA A C 1
ATOM 443 O O . ALA A 1 65 ? -19.726 -5.154 70.741 1.00 93.25 65 ALA A O 1
ATOM 444 N N . GLY A 1 66 ? -19.392 -3.435 69.338 1.00 89.88 66 GLY A N 1
ATOM 445 C CA . GLY A 1 66 ? -18.184 -3.976 68.709 1.00 89.88 66 GLY A CA 1
ATOM 446 C C . GLY A 1 66 ? -18.434 -4.820 67.456 1.00 89.88 66 GLY A C 1
ATOM 447 O O . GLY A 1 66 ? -17.467 -5.312 66.873 1.00 89.88 66 GLY A O 1
ATOM 448 N N . SER A 1 67 ? -19.691 -4.997 67.036 1.00 91.25 67 SER A N 1
ATOM 449 C CA . SER A 1 67 ? -20.000 -5.582 65.725 1.00 91.25 67 SER A CA 1
ATOM 450 C C . SER A 1 67 ? -19.764 -4.576 64.595 1.00 91.25 67 SER A C 1
ATOM 452 O O . SER A 1 67 ? -19.793 -3.365 64.816 1.00 91.25 67 SER A O 1
ATOM 454 N N . ALA A 1 68 ? -19.550 -5.076 63.378 1.00 86.06 68 ALA A N 1
ATOM 455 C CA . ALA A 1 68 ? -19.451 -4.250 62.178 1.00 86.06 68 ALA A CA 1
ATOM 456 C C . ALA A 1 68 ? -20.765 -3.509 61.880 1.00 86.06 68 ALA A C 1
ATOM 458 O O . ALA A 1 68 ? -21.841 -4.015 62.181 1.00 86.06 68 ALA A O 1
ATOM 459 N N . ALA A 1 69 ? -20.685 -2.367 61.190 1.00 75.75 69 ALA A N 1
ATOM 460 C CA . ALA A 1 69 ? -21.838 -1.526 60.838 1.00 75.75 69 ALA A CA 1
ATOM 461 C C . ALA A 1 69 ? -22.911 -2.212 59.961 1.00 75.75 69 ALA A C 1
ATOM 463 O O . ALA A 1 69 ? -24.041 -1.744 59.886 1.00 75.75 69 ALA A O 1
ATOM 464 N N . GLY A 1 70 ? -22.562 -3.318 59.293 1.00 77.25 70 GLY A N 1
ATOM 465 C CA . GLY A 1 70 ? -23.494 -4.151 58.525 1.00 77.25 70 GLY A CA 1
ATOM 466 C C . GLY A 1 70 ? -24.015 -5.379 59.277 1.00 77.25 70 GLY A C 1
ATOM 467 O O . GLY A 1 70 ? -24.793 -6.148 58.709 1.00 77.25 70 GLY A O 1
ATOM 468 N N . ALA A 1 71 ? -23.573 -5.608 60.517 1.00 85.56 71 ALA A N 1
ATOM 469 C CA . ALA A 1 71 ? -24.114 -6.677 61.340 1.00 85.56 71 ALA A CA 1
ATOM 470 C C . ALA A 1 71 ? -25.534 -6.313 61.781 1.00 85.56 71 ALA A C 1
ATOM 472 O O . ALA A 1 71 ? -25.791 -5.178 62.163 1.00 85.56 71 ALA A O 1
ATOM 473 N N . GLN A 1 72 ? -26.455 -7.270 61.747 1.00 89.25 72 GLN A N 1
ATOM 474 C CA . GLN A 1 72 ? -27.832 -7.065 62.210 1.00 89.25 72 GLN A CA 1
ATOM 475 C C . GLN A 1 72 ? -28.106 -7.900 63.458 1.00 89.25 72 GLN A C 1
ATOM 477 O O . GLN A 1 72 ? -27.371 -8.832 63.770 1.00 89.25 72 GLN A O 1
ATOM 482 N N . ASN A 1 73 ? -29.168 -7.593 64.185 1.00 93.69 73 ASN A N 1
ATOM 483 C CA . ASN A 1 73 ? -29.666 -8.430 65.272 1.00 93.69 73 ASN A CA 1
ATOM 484 C C . ASN A 1 73 ? -31.016 -9.024 64.878 1.00 93.69 73 ASN A C 1
ATOM 486 O O . ASN A 1 73 ? -31.728 -8.437 64.065 1.00 93.69 73 ASN A O 1
ATOM 490 N N . VAL A 1 74 ? -31.375 -10.184 65.425 1.00 93.88 74 VAL A N 1
ATOM 491 C CA . VAL A 1 74 ? -32.625 -10.871 65.062 1.00 93.88 74 VAL A CA 1
ATOM 492 C C . VAL A 1 74 ? -33.396 -11.274 66.310 1.00 93.88 74 VAL A C 1
ATOM 494 O O . VAL A 1 74 ? -32.894 -12.041 67.134 1.00 93.88 74 VAL A O 1
ATOM 497 N N . LEU A 1 75 ? -34.632 -10.792 66.410 1.00 92.62 75 LEU A N 1
ATOM 498 C CA . LEU A 1 75 ? -35.642 -11.244 67.359 1.00 92.62 75 LEU A CA 1
ATOM 499 C C . LEU A 1 75 ? -36.891 -11.629 66.560 1.00 92.62 75 LEU A C 1
ATOM 501 O O . LEU A 1 75 ? -37.468 -10.790 65.866 1.00 92.62 75 LEU A O 1
ATOM 505 N N . ASP A 1 76 ? -37.298 -12.893 66.622 1.00 90.25 76 ASP A N 1
ATOM 506 C CA . ASP A 1 76 ? -38.517 -13.326 65.935 1.00 90.25 76 ASP A CA 1
ATOM 507 C C . ASP A 1 76 ? -39.777 -13.172 66.809 1.00 90.25 76 ASP A C 1
ATOM 509 O O . ASP A 1 76 ? -39.730 -12.740 67.968 1.00 90.25 76 ASP A O 1
ATOM 513 N N . ASN A 1 77 ? -40.917 -13.560 66.240 1.00 88.56 77 ASN A N 1
ATOM 514 C CA . ASN A 1 77 ? -42.235 -13.441 66.861 1.00 88.56 77 ASN A CA 1
ATOM 515 C C . ASN A 1 77 ? -42.425 -14.302 68.127 1.00 88.56 77 ASN A C 1
ATOM 517 O O . ASN A 1 77 ? -43.433 -14.172 68.821 1.00 88.56 77 ASN A O 1
ATOM 521 N N . SER A 1 78 ? -41.477 -15.190 68.445 1.00 89.38 78 SER A N 1
ATOM 522 C CA . SER A 1 78 ? -41.510 -15.967 69.686 1.00 89.38 78 SER A CA 1
ATOM 523 C C . SER A 1 78 ? -41.026 -15.148 70.888 1.00 89.38 78 SER A C 1
ATOM 525 O O . SER A 1 78 ? -41.418 -15.417 72.026 1.00 89.38 78 SER A O 1
ATOM 527 N N . ILE A 1 79 ? -40.228 -14.106 70.631 1.00 90.75 79 ILE A N 1
ATOM 528 C CA . ILE A 1 79 ? -39.711 -13.174 71.636 1.00 90.75 79 ILE A CA 1
ATOM 529 C C . ILE A 1 79 ? -40.521 -11.876 71.656 1.00 90.75 79 ILE A C 1
ATOM 531 O O . ILE A 1 79 ? -40.773 -11.330 72.734 1.00 90.75 79 ILE A O 1
ATOM 535 N N . VAL A 1 80 ? -40.929 -11.385 70.483 1.00 87.12 80 VAL A N 1
ATOM 536 C CA . VAL A 1 80 ? -41.606 -10.091 70.327 1.00 87.12 80 VAL A CA 1
ATOM 537 C C . VAL A 1 80 ? -43.060 -10.288 69.913 1.00 87.12 80 VAL A C 1
ATOM 539 O O . VAL A 1 80 ? -43.353 -11.017 68.974 1.00 87.12 80 VAL A O 1
ATOM 542 N N . ASN A 1 81 ? -43.976 -9.621 70.608 1.00 85.44 81 ASN A N 1
ATOM 543 C CA . ASN A 1 81 ? -45.405 -9.591 70.302 1.00 85.44 81 ASN A CA 1
ATOM 544 C C . ASN A 1 81 ? -45.987 -8.201 70.611 1.00 85.44 81 ASN A C 1
ATOM 546 O O . ASN A 1 81 ? -45.300 -7.332 71.147 1.00 85.44 81 ASN A O 1
ATOM 550 N N . ASP A 1 82 ? -47.270 -7.989 70.316 1.00 83.31 82 ASP A N 1
ATOM 551 C CA . ASP A 1 82 ? -47.917 -6.679 70.481 1.00 83.31 82 ASP A CA 1
ATOM 552 C C . ASP A 1 82 ? -47.857 -6.118 71.909 1.00 83.31 82 ASP A C 1
ATOM 554 O O . ASP A 1 82 ? -47.864 -4.902 72.081 1.00 83.31 82 ASP A O 1
ATOM 558 N N . ALA A 1 83 ? -47.767 -6.975 72.933 1.00 86.38 83 ALA A N 1
ATOM 559 C CA . ALA A 1 83 ? -47.738 -6.543 74.327 1.00 86.38 83 ALA A CA 1
ATOM 560 C C . ALA A 1 83 ? -46.358 -6.038 74.786 1.00 86.38 83 ALA A C 1
ATOM 562 O O . ALA A 1 83 ? -46.294 -5.267 75.741 1.00 86.38 83 ALA A O 1
ATOM 563 N N . ASN A 1 84 ? -45.261 -6.464 74.145 1.00 90.62 84 ASN A N 1
ATOM 564 C CA . ASN A 1 84 ? -43.892 -6.094 74.542 1.00 90.62 84 ASN A CA 1
ATOM 565 C C . ASN A 1 84 ? -43.109 -5.316 73.468 1.00 90.62 84 ASN A C 1
ATOM 567 O O . ASN A 1 84 ? -42.007 -4.833 73.742 1.00 90.62 84 ASN A O 1
ATOM 571 N N . ARG A 1 85 ? -43.679 -5.148 72.269 1.00 90.25 85 ARG A N 1
ATOM 572 C CA . ARG A 1 85 ? -43.065 -4.439 71.139 1.00 90.25 85 ARG A CA 1
ATOM 573 C C . ARG A 1 85 ? -42.639 -3.020 71.499 1.00 90.25 85 ARG A C 1
ATOM 575 O O . ARG A 1 85 ? -41.502 -2.654 71.234 1.00 90.25 85 ARG A O 1
ATOM 582 N N . ASP A 1 86 ? -43.507 -2.224 72.115 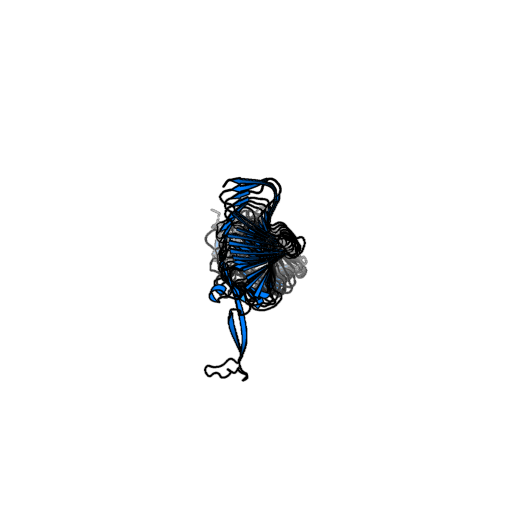1.00 89.56 86 ASP A N 1
ATOM 583 C CA . ASP A 1 86 ? -43.179 -0.823 72.410 1.00 89.56 86 ASP A CA 1
ATOM 584 C C . ASP A 1 86 ? -42.048 -0.723 73.455 1.00 89.56 86 ASP A C 1
ATOM 586 O O . ASP A 1 86 ? -41.172 0.137 73.347 1.00 89.56 86 ASP A O 1
ATOM 590 N N . THR A 1 87 ? -41.984 -1.674 74.400 1.00 92.62 87 THR A N 1
ATOM 591 C CA . THR A 1 87 ? -40.851 -1.815 75.333 1.00 92.62 87 THR A CA 1
ATOM 592 C C . THR A 1 87 ? -39.554 -2.154 74.603 1.00 92.62 87 THR A C 1
ATOM 594 O O . THR A 1 87 ? -38.493 -1.659 74.987 1.00 92.62 87 THR A O 1
ATOM 597 N N . LEU A 1 88 ? -39.610 -2.989 73.559 1.00 92.94 88 LEU A N 1
ATOM 598 C CA . LEU A 1 88 ? -38.456 -3.283 72.709 1.00 92.94 88 LEU A CA 1
ATOM 599 C C . LEU A 1 88 ? -38.019 -2.050 71.916 1.00 92.94 88 LEU A C 1
ATOM 601 O O . LEU A 1 88 ? -36.839 -1.716 71.957 1.00 92.94 88 LEU A O 1
ATOM 605 N N . LEU A 1 89 ? -38.949 -1.367 71.241 1.00 92.88 89 LEU A N 1
ATOM 606 C CA . LEU A 1 89 ? -38.653 -0.213 70.384 1.00 92.88 89 LEU A CA 1
ATOM 607 C C . LEU A 1 89 ? -38.049 0.970 71.157 1.00 92.88 89 LEU A C 1
ATOM 609 O O . LEU A 1 89 ? -37.332 1.780 70.575 1.00 92.88 89 LEU A O 1
ATOM 613 N N . ALA A 1 90 ? -38.285 1.045 72.469 1.00 91.81 90 ALA A N 1
ATOM 614 C CA . ALA A 1 90 ? -37.655 2.016 73.364 1.00 91.81 90 ALA A CA 1
ATOM 615 C C . ALA A 1 90 ? -36.204 1.659 73.769 1.00 91.81 90 ALA A C 1
ATOM 617 O O . ALA A 1 90 ? -35.538 2.458 74.434 1.00 91.81 90 ALA A O 1
ATOM 618 N N . LYS A 1 91 ? -35.696 0.465 73.423 1.00 93.56 91 LYS A N 1
ATOM 619 C CA . LYS A 1 91 ? -34.330 0.035 73.768 1.00 93.56 91 LYS A CA 1
ATOM 620 C C . LYS A 1 91 ? -33.288 0.658 72.849 1.00 93.56 91 LYS A C 1
ATOM 622 O O . LYS A 1 91 ? -33.512 0.879 71.667 1.00 93.56 91 LYS A O 1
ATOM 627 N N . ARG A 1 92 ? -32.090 0.849 73.401 1.00 93.88 92 ARG A N 1
ATOM 628 C CA . ARG A 1 92 ? -30.904 1.334 72.688 1.00 93.88 92 ARG A CA 1
ATOM 629 C C . ARG A 1 92 ? -30.005 0.142 72.364 1.00 93.88 92 ARG A C 1
ATOM 631 O O . ARG A 1 92 ? -29.437 -0.440 73.282 1.00 93.88 92 ARG A O 1
ATOM 638 N N . ILE A 1 93 ? -29.913 -0.229 71.089 1.00 93.81 93 ILE A N 1
ATOM 639 C CA . ILE A 1 93 ? -29.138 -1.390 70.607 1.00 93.81 93 ILE A CA 1
ATOM 640 C C . ILE A 1 93 ? -28.242 -0.929 69.452 1.00 93.81 93 ILE A C 1
ATOM 642 O O . ILE A 1 93 ? -28.710 -0.246 68.554 1.00 93.81 93 ILE A O 1
ATOM 646 N N . GLU A 1 94 ? -26.961 -1.277 69.452 1.00 91.62 94 GLU A N 1
ATOM 647 C CA . GLU A 1 94 ? -25.927 -0.624 68.630 1.00 91.62 94 GLU A CA 1
ATOM 648 C C . GLU A 1 94 ? -26.079 -0.837 67.118 1.00 91.62 94 GLU A C 1
ATOM 650 O O . GLU A 1 94 ? -25.608 -0.004 66.347 1.00 91.62 94 GLU A O 1
ATOM 655 N N . ASN A 1 95 ? -26.734 -1.921 66.697 1.00 90.12 95 ASN A N 1
ATOM 656 C CA . ASN A 1 95 ? -26.999 -2.229 65.295 1.00 90.12 95 ASN A CA 1
ATOM 657 C C . ASN A 1 95 ? -28.482 -2.523 65.057 1.00 90.12 95 ASN A C 1
ATOM 659 O O . ASN A 1 95 ? -29.199 -2.929 65.982 1.00 90.12 95 ASN A O 1
ATOM 663 N N . MET A 1 96 ? -28.915 -2.374 63.802 1.00 92.44 96 MET A N 1
ATOM 664 C CA . MET A 1 96 ? -30.296 -2.603 63.392 1.00 92.44 96 MET A CA 1
ATOM 665 C C . MET A 1 96 ? -30.812 -3.959 63.869 1.00 92.44 96 MET A C 1
ATOM 667 O O . MET A 1 96 ? -30.192 -5.002 63.641 1.00 92.44 96 MET A O 1
ATOM 671 N N . THR A 1 97 ? -31.960 -3.940 64.540 1.00 94.12 97 THR A N 1
ATOM 672 C CA . THR A 1 97 ? -32.579 -5.135 65.112 1.00 94.12 97 THR A CA 1
ATOM 673 C C . THR A 1 97 ? -33.833 -5.494 64.330 1.00 94.12 97 THR A C 1
ATOM 675 O O . THR A 1 97 ? -34.774 -4.709 64.240 1.00 94.12 97 THR A O 1
ATOM 678 N N . THR A 1 98 ? -33.831 -6.692 63.751 1.00 94.31 98 THR A N 1
ATOM 679 C CA . THR A 1 98 ? -34.968 -7.265 63.035 1.00 94.31 98 THR A CA 1
ATOM 680 C C . THR A 1 98 ? -36.021 -7.738 64.019 1.00 94.31 98 THR A C 1
ATOM 682 O O . THR A 1 98 ? -35.700 -8.467 64.958 1.00 94.31 98 THR A O 1
ATOM 685 N N . VAL A 1 99 ? -37.262 -7.327 63.767 1.00 91.38 99 VAL A N 1
ATOM 686 C CA . VAL A 1 99 ? -38.458 -7.671 64.534 1.00 91.38 99 VAL A CA 1
ATOM 687 C C . VAL A 1 99 ? -39.462 -8.322 63.588 1.00 91.38 99 VAL A C 1
ATOM 689 O O . VAL A 1 99 ? -39.985 -7.660 62.694 1.00 91.38 99 VAL A O 1
ATOM 692 N N . ASP A 1 100 ? -39.718 -9.618 63.765 1.00 90.88 100 ASP A N 1
ATOM 693 C CA . ASP A 1 100 ? -40.758 -10.334 63.012 1.00 90.88 100 ASP A CA 1
ATOM 694 C C . ASP A 1 100 ? -42.141 -10.098 63.630 1.00 90.88 100 ASP A C 1
ATOM 696 O O . ASP A 1 100 ? -42.384 -10.462 64.781 1.00 90.88 100 ASP A O 1
ATOM 700 N N . MET A 1 101 ? -43.049 -9.511 62.850 1.00 87.88 101 MET A N 1
ATOM 701 C CA . MET A 1 101 ? -44.406 -9.156 63.278 1.00 87.88 101 MET A CA 1
ATOM 702 C C . MET A 1 101 ? -45.452 -10.242 62.988 1.00 87.88 101 MET A C 1
ATOM 704 O O . MET A 1 101 ? -46.641 -10.018 63.211 1.00 87.88 101 MET A O 1
ATOM 708 N N . ALA A 1 102 ? -45.048 -11.413 62.486 1.00 88.81 102 ALA A N 1
ATOM 709 C CA . ALA A 1 102 ? -45.937 -12.541 62.190 1.00 88.81 102 ALA A CA 1
ATOM 710 C C . ALA A 1 102 ? -47.106 -12.214 61.232 1.00 88.81 102 ALA A C 1
ATOM 712 O O . ALA A 1 102 ? -48.153 -12.857 61.295 1.00 88.81 102 ALA A O 1
ATOM 713 N N . GLY A 1 103 ? -46.939 -11.228 60.347 1.00 89.50 103 GLY A N 1
ATOM 714 C CA . GLY A 1 103 ? -47.962 -10.753 59.412 1.00 89.50 103 GLY A CA 1
ATOM 715 C C . GLY A 1 103 ? -48.852 -9.629 59.951 1.00 89.50 103 GLY A C 1
ATOM 716 O O . GLY A 1 103 ? -49.653 -9.087 59.192 1.00 89.50 103 GLY A O 1
ATOM 717 N N . ASN A 1 104 ? -48.722 -9.243 61.224 1.00 90.44 104 ASN A N 1
ATOM 718 C CA . ASN A 1 104 ? -49.469 -8.115 61.787 1.00 90.44 104 ASN A CA 1
ATOM 719 C C . ASN A 1 104 ? -48.936 -6.779 61.256 1.00 90.44 104 ASN A C 1
ATOM 721 O O . ASN A 1 104 ? -47.738 -6.636 61.007 1.00 90.44 104 ASN A O 1
ATOM 725 N N . ALA A 1 105 ? -49.811 -5.778 61.132 1.00 93.19 105 ALA A N 1
ATOM 726 C CA . ALA A 1 105 ? -49.428 -4.434 60.708 1.00 93.19 105 ALA A CA 1
ATOM 727 C C . ALA A 1 105 ? -48.609 -3.713 61.795 1.00 93.19 105 ALA A C 1
ATOM 729 O O . ALA A 1 105 ? -49.059 -3.593 62.934 1.00 93.19 105 ALA A O 1
ATOM 730 N N . ILE A 1 106 ? -47.431 -3.191 61.440 1.00 93.62 106 ILE A N 1
ATOM 731 C CA . ILE A 1 106 ? -46.642 -2.312 62.318 1.00 93.62 106 ILE A CA 1
ATOM 732 C C . ILE A 1 106 ? -47.244 -0.903 62.374 1.00 93.62 106 ILE A C 1
ATOM 734 O O . ILE A 1 106 ? -47.119 -0.211 63.383 1.00 93.62 106 ILE A O 1
ATOM 738 N N . PHE A 1 107 ? -47.928 -0.490 61.302 1.00 95.38 107 PHE A N 1
ATOM 739 C CA . PHE A 1 107 ? -48.601 0.799 61.215 1.00 95.38 107 PHE A CA 1
ATOM 740 C C . PHE A 1 107 ? -49.836 0.736 60.304 1.00 95.38 107 PHE A C 1
ATOM 742 O O . PHE A 1 107 ? -49.766 0.262 59.171 1.00 95.38 107 PHE A O 1
ATOM 749 N N . ASP A 1 108 ? -50.960 1.264 60.788 1.00 95.88 108 ASP A N 1
ATOM 750 C CA . ASP A 1 108 ? -52.182 1.482 60.010 1.00 95.88 108 ASP A CA 1
ATOM 751 C C . ASP A 1 108 ? -52.882 2.758 60.516 1.00 95.88 108 ASP A C 1
ATOM 753 O O . ASP A 1 108 ? -53.232 2.868 61.700 1.00 95.88 108 ASP A O 1
ATOM 757 N N . ASP A 1 109 ? -53.050 3.751 59.640 1.00 96.56 109 ASP A N 1
ATOM 758 C CA . ASP A 1 109 ? -53.788 4.987 59.929 1.00 96.56 109 ASP A CA 1
ATOM 759 C C . ASP A 1 109 ? -55.171 5.047 59.271 1.00 96.56 109 ASP A C 1
ATOM 761 O O . ASP A 1 109 ? -55.836 6.082 59.368 1.00 96.56 109 ASP A O 1
ATOM 765 N N . SER A 1 110 ? -55.643 3.966 58.639 1.00 93.44 110 SER A N 1
ATOM 766 C CA . SER A 1 110 ? -56.874 3.956 57.832 1.00 93.44 110 SER A CA 1
ATOM 767 C C . SER A 1 110 ? -58.073 4.530 58.593 1.00 93.44 110 SER A C 1
ATOM 769 O O . SER A 1 110 ? -58.842 5.312 58.034 1.00 93.44 110 SER A O 1
ATOM 771 N N . ALA A 1 111 ? -58.177 4.233 59.894 1.00 92.81 111 ALA A N 1
ATOM 772 C CA . ALA A 1 111 ? -59.243 4.709 60.781 1.00 92.81 111 ALA A CA 1
ATOM 773 C C . ALA A 1 111 ? -58.989 6.082 61.449 1.00 92.81 111 ALA A C 1
ATOM 775 O O . ALA A 1 111 ? -59.873 6.591 62.138 1.00 92.81 111 ALA A O 1
ATOM 776 N N . LYS A 1 112 ? -57.800 6.682 61.292 1.00 92.38 112 LYS A N 1
ATOM 777 C CA . LYS A 1 112 ? -57.408 7.961 61.918 1.00 92.38 112 LYS A CA 1
ATOM 778 C C . LYS A 1 112 ? -57.729 9.158 61.016 1.00 92.38 112 LYS A C 1
ATOM 780 O O . LYS A 1 112 ? -57.713 9.030 59.791 1.00 92.38 112 LYS A O 1
ATOM 785 N N . SER A 1 113 ? -57.997 10.318 61.623 1.00 87.31 113 SER A N 1
ATOM 786 C CA . SER A 1 113 ? -58.162 11.600 60.918 1.00 87.31 113 SER A CA 1
ATOM 787 C C . SER A 1 113 ? -56.825 12.215 60.509 1.00 87.31 113 SER A C 1
ATOM 789 O O . SER A 1 113 ? -56.709 12.729 59.401 1.00 87.31 113 SER A O 1
ATOM 791 N N . ASP A 1 114 ? -55.825 12.126 61.388 1.00 91.12 114 ASP A N 1
ATOM 792 C CA . ASP A 1 114 ? -54.459 12.562 61.114 1.00 91.12 114 ASP A CA 1
ATOM 793 C C . ASP A 1 114 ? -53.740 11.436 60.368 1.00 91.12 114 ASP A C 1
ATOM 795 O O . ASP A 1 114 ? -53.686 10.299 60.851 1.00 91.12 114 ASP A O 1
ATOM 799 N N . LYS A 1 115 ? -53.255 11.745 59.164 1.00 95.25 115 LYS A N 1
ATOM 800 C CA . LYS A 1 115 ? -52.650 10.785 58.236 1.00 95.25 115 LYS A CA 1
ATOM 801 C C . LYS A 1 115 ? -51.131 10.930 58.182 1.00 95.25 115 LYS A C 1
ATOM 803 O O . LYS A 1 115 ? -50.609 12.025 58.384 1.00 95.25 115 LYS A O 1
ATOM 808 N N . GLY A 1 116 ? -50.447 9.839 57.848 1.00 95.31 116 GLY A N 1
ATOM 809 C CA . GLY A 1 116 ? -48.992 9.769 57.735 1.00 95.31 116 GLY A CA 1
ATOM 810 C C . GLY A 1 116 ? -48.306 9.191 58.974 1.00 95.31 116 GLY A C 1
ATOM 811 O O . GLY A 1 116 ? -48.918 8.992 60.027 1.00 95.31 116 GLY A O 1
ATOM 812 N N . TRP A 1 117 ? -47.010 8.911 58.845 1.00 97.56 117 TRP A N 1
ATOM 813 C CA . TRP A 1 117 ? -46.199 8.305 59.902 1.00 97.56 117 TRP A CA 1
ATOM 814 C C . TRP A 1 117 ? -44.810 8.934 59.965 1.00 97.56 117 TRP A C 1
ATOM 816 O O . TRP A 1 117 ? -43.960 8.674 59.119 1.00 97.56 117 TRP A O 1
ATOM 826 N N . THR A 1 118 ? -44.562 9.726 61.006 1.00 96.94 118 THR A N 1
ATOM 827 C CA . THR A 1 118 ? -43.255 10.346 61.246 1.00 96.94 118 THR A CA 1
ATOM 828 C C . THR A 1 118 ? -42.644 9.786 62.515 1.00 96.94 118 THR A C 1
ATOM 830 O O . THR A 1 118 ? -43.242 9.909 63.584 1.00 96.94 118 THR A O 1
ATOM 833 N N . GLN A 1 119 ? -41.454 9.195 62.412 1.00 95.75 119 GLN A N 1
ATOM 834 C CA . GLN A 1 119 ? -40.745 8.656 63.568 1.00 95.75 119 GLN A CA 1
ATOM 835 C C . GLN A 1 119 ? -39.229 8.702 63.376 1.00 95.75 119 GLN A C 1
ATOM 837 O O . GLN A 1 119 ? -38.706 8.322 62.331 1.00 95.75 119 GLN A O 1
ATOM 842 N N . ASP A 1 120 ? -38.524 9.129 64.422 1.00 95.12 120 ASP A N 1
ATOM 843 C CA . ASP A 1 120 ? -37.066 9.096 64.485 1.00 95.12 120 ASP A CA 1
ATOM 844 C C . ASP A 1 120 ? -36.631 8.028 65.492 1.00 95.12 120 ASP A C 1
ATOM 846 O O . ASP A 1 120 ? -36.889 8.155 66.692 1.00 95.12 120 ASP A O 1
ATOM 850 N N . TYR A 1 121 ? -36.043 6.943 64.989 1.00 93.94 121 TYR A N 1
ATOM 851 C CA . TYR A 1 121 ? -35.424 5.892 65.792 1.00 93.94 121 TYR A CA 1
ATOM 852 C C . TYR A 1 121 ? -33.902 6.031 65.836 1.00 93.94 121 TYR A C 1
ATOM 854 O O . TYR A 1 121 ? -33.242 5.117 66.306 1.00 93.94 121 TYR A O 1
ATOM 862 N N . THR A 1 122 ? -33.304 7.111 65.330 1.00 91.12 122 THR A N 1
ATOM 863 C CA . THR A 1 122 ? -31.842 7.255 65.319 1.00 91.12 122 THR A CA 1
ATOM 864 C C . THR A 1 122 ? -31.300 7.708 66.667 1.00 91.12 122 THR A C 1
ATOM 866 O O . THR A 1 122 ? -31.979 8.344 67.473 1.00 91.12 122 THR A O 1
ATOM 869 N N . LEU A 1 123 ? -30.031 7.384 66.914 1.00 89.75 123 LEU A N 1
ATOM 870 C CA . LEU A 1 123 ? -29.295 7.796 68.101 1.00 89.75 123 LEU A CA 1
ATOM 871 C C . LEU A 1 123 ? -27.959 8.402 67.672 1.00 89.75 123 LEU A C 1
ATOM 873 O O . LEU A 1 123 ? -27.180 7.757 66.976 1.00 89.75 123 LEU A O 1
ATOM 877 N N . ALA A 1 124 ? -27.675 9.632 68.108 1.00 85.56 124 ALA A N 1
ATOM 878 C CA . ALA A 1 124 ? -26.482 10.371 67.684 1.00 85.56 124 ALA A CA 1
ATOM 879 C C . ALA A 1 124 ? -25.157 9.670 68.047 1.00 85.56 124 ALA A C 1
ATOM 881 O O . ALA A 1 124 ? -24.166 9.810 67.337 1.00 85.56 124 ALA A O 1
ATOM 882 N N . ASP A 1 125 ? -25.138 8.915 69.147 1.00 88.00 125 ASP A N 1
ATOM 883 C CA . ASP A 1 125 ? -23.993 8.144 69.637 1.00 88.00 125 ASP A CA 1
ATOM 884 C C . ASP A 1 125 ? -23.920 6.710 69.076 1.00 88.00 125 ASP A C 1
ATOM 886 O O . ASP A 1 125 ? -22.883 6.063 69.211 1.00 88.00 125 ASP A O 1
ATOM 890 N N . LEU A 1 126 ? -24.988 6.215 68.432 1.00 88.56 126 LEU A N 1
ATOM 891 C CA . LEU A 1 126 ? -25.092 4.862 67.870 1.00 88.56 126 LEU A CA 1
ATOM 892 C C . LEU A 1 126 ? -25.615 4.921 66.419 1.00 88.56 126 LEU A C 1
ATOM 894 O O . LEU A 1 126 ? -26.799 4.680 66.181 1.00 88.56 126 LEU A O 1
ATOM 898 N N . PRO A 1 127 ? -24.753 5.208 65.427 1.00 80.00 127 PRO A N 1
ATOM 899 C CA . PRO A 1 127 ? -25.184 5.517 64.059 1.00 80.00 127 PRO A CA 1
ATOM 900 C C . PRO A 1 127 ? -25.845 4.348 63.311 1.00 80.00 127 PRO A C 1
ATOM 902 O O . PRO A 1 127 ? -26.605 4.589 62.378 1.00 80.00 127 PRO A O 1
ATOM 905 N N . ASN A 1 128 ? -25.598 3.099 63.727 1.00 85.12 128 ASN A N 1
ATOM 906 C CA . ASN A 1 128 ? -26.194 1.901 63.119 1.00 85.12 128 ASN A CA 1
ATOM 907 C C . ASN A 1 128 ? -27.430 1.388 63.877 1.00 85.12 128 ASN A C 1
ATOM 909 O O . ASN A 1 128 ? -27.983 0.352 63.504 1.00 85.12 128 ASN A O 1
ATOM 913 N N . HIS A 1 129 ? -27.857 2.076 64.943 1.00 91.38 129 HIS A N 1
ATOM 914 C CA . HIS A 1 129 ? -29.076 1.729 65.667 1.00 91.38 129 HIS A CA 1
ATOM 915 C C . HIS A 1 129 ? -30.308 1.909 64.771 1.00 91.38 129 HIS A C 1
ATOM 917 O O . HIS A 1 129 ? -30.394 2.844 63.974 1.00 91.38 129 HIS A O 1
ATOM 923 N N . GLY A 1 130 ? -31.274 1.009 64.929 1.00 93.81 130 GLY A N 1
ATOM 924 C CA . GLY A 1 130 ? -32.550 1.083 64.238 1.00 93.81 130 GLY A CA 1
ATOM 925 C C . GLY A 1 130 ? -33.333 -0.221 64.301 1.00 93.81 130 GLY A C 1
ATOM 926 O O . GLY A 1 130 ? -32.905 -1.203 64.919 1.00 93.81 130 GLY A O 1
ATOM 927 N N . TRP A 1 131 ? -34.470 -0.239 63.614 1.00 95.06 131 TRP A N 1
ATOM 928 C CA . TRP A 1 131 ? -35.405 -1.362 63.592 1.00 95.06 131 TRP A CA 1
ATOM 929 C C . TRP A 1 131 ? -35.667 -1.835 62.167 1.00 95.06 131 TRP A C 1
ATOM 931 O O . TRP A 1 131 ? -35.912 -1.024 61.278 1.00 95.06 131 TRP A O 1
ATOM 941 N N . VAL A 1 132 ? -35.635 -3.149 61.945 1.00 95.62 132 VAL A N 1
ATOM 942 C CA . VAL A 1 132 ? -36.057 -3.761 60.676 1.00 95.62 132 VAL A CA 1
ATOM 943 C C . VAL A 1 132 ? -37.374 -4.479 60.912 1.00 95.62 132 VAL A C 1
ATOM 945 O O . VAL A 1 132 ? -37.416 -5.492 61.608 1.00 95.62 132 VAL A O 1
ATOM 948 N N . PHE A 1 133 ? -38.457 -3.958 60.349 1.00 96.12 133 PHE A N 1
ATOM 949 C CA . PHE A 1 133 ? -39.779 -4.552 60.494 1.00 96.12 133 PHE A CA 1
ATOM 950 C C . PHE A 1 133 ? -39.966 -5.667 59.464 1.00 96.12 133 PHE A C 1
ATOM 952 O O . PHE A 1 133 ? -40.107 -5.420 58.258 1.00 96.12 133 PHE A O 1
ATOM 959 N N . ASN A 1 134 ? -39.937 -6.906 59.950 1.00 95.56 134 ASN A N 1
ATOM 960 C CA . ASN A 1 134 ? -40.031 -8.101 59.130 1.00 95.56 134 ASN A CA 1
ATOM 961 C C . ASN A 1 134 ? -41.453 -8.664 59.111 1.00 95.56 134 ASN A C 1
ATOM 963 O O . ASN A 1 134 ? -42.101 -8.716 60.159 1.00 95.56 134 ASN A O 1
ATOM 967 N N . ASN A 1 135 ? -41.890 -9.156 57.946 1.00 94.94 135 ASN A N 1
ATOM 968 C CA . ASN A 1 135 ? -43.160 -9.869 57.784 1.00 94.94 135 ASN A CA 1
ATOM 969 C C . ASN A 1 135 ? -44.335 -9.051 58.350 1.00 94.94 135 ASN A C 1
ATOM 971 O O . ASN A 1 135 ? -45.037 -9.479 59.267 1.00 94.94 135 ASN A O 1
ATOM 975 N N . THR A 1 136 ? -44.483 -7.820 57.861 1.00 95.31 136 THR A N 1
ATOM 976 C CA . THR A 1 136 ? -45.472 -6.851 58.349 1.00 95.31 136 THR A CA 1
ATOM 977 C C . THR A 1 136 ? -46.097 -6.047 57.207 1.00 95.31 136 THR A C 1
ATOM 979 O O . THR A 1 136 ? -45.697 -6.161 56.045 1.00 95.31 136 THR A O 1
ATOM 982 N N . SER A 1 137 ? -47.057 -5.187 57.543 1.00 97.06 137 SER A N 1
ATOM 983 C CA . SER A 1 137 ? -47.627 -4.202 56.630 1.00 97.06 137 SER A CA 1
ATOM 984 C C . SER A 1 137 ? -47.651 -2.788 57.212 1.00 97.06 137 SER A C 1
ATOM 986 O O . SER A 1 137 ? -47.809 -2.605 58.422 1.00 97.06 137 SER A O 1
ATOM 988 N N . VAL A 1 138 ? -47.556 -1.794 56.328 1.00 97.88 138 VAL A N 1
ATOM 989 C CA . VAL A 1 138 ? -47.779 -0.367 56.603 1.00 97.88 138 VAL A CA 1
ATOM 990 C C . VAL A 1 138 ? -48.882 0.136 55.675 1.00 97.88 138 VAL A C 1
ATOM 992 O O . VAL A 1 138 ? -48.763 -0.027 54.462 1.00 97.88 138 VAL A O 1
ATOM 995 N N . THR A 1 139 ? -49.922 0.763 56.227 1.00 97.62 139 THR A N 1
ATOM 996 C CA . THR A 1 139 ? -50.947 1.492 55.454 1.00 97.62 139 THR A CA 1
ATOM 997 C C . THR A 1 139 ? -51.042 2.928 55.961 1.00 97.62 139 THR A C 1
ATOM 999 O O . THR A 1 139 ? -51.381 3.142 57.127 1.00 97.62 139 THR A O 1
ATOM 1002 N N . ALA A 1 140 ? -50.720 3.904 55.107 1.00 97.88 140 ALA A N 1
ATOM 1003 C CA . ALA A 1 140 ? -50.757 5.326 55.453 1.00 97.88 140 ALA A CA 1
ATOM 1004 C C . ALA A 1 140 ? -51.493 6.171 54.398 1.00 97.88 140 ALA A C 1
ATOM 1006 O O . ALA A 1 140 ? -51.382 5.923 53.195 1.00 97.88 140 ALA A O 1
ATOM 1007 N N . GLY A 1 141 ? -52.236 7.184 54.848 1.00 95.94 141 GLY A N 1
ATOM 1008 C CA . GLY A 1 141 ? -52.975 8.131 53.997 1.00 95.94 141 GLY A CA 1
ATOM 1009 C C . GLY A 1 141 ? -52.282 9.475 53.738 1.00 95.94 141 GLY A C 1
ATOM 1010 O O . GLY A 1 141 ? -52.945 10.408 53.289 1.00 95.94 141 GLY A O 1
ATOM 1011 N N . GLY A 1 142 ? -51.004 9.606 54.105 1.00 95.81 142 GLY A N 1
ATOM 1012 C CA . GLY A 1 142 ? -50.193 10.824 54.003 1.00 95.81 142 GLY A CA 1
ATOM 1013 C C . GLY A 1 142 ? -48.695 10.501 54.080 1.00 95.81 142 GLY A C 1
ATOM 1014 O O . GLY A 1 142 ? -48.321 9.331 54.014 1.00 95.81 142 GLY A O 1
ATOM 1015 N N . ASP A 1 143 ? -47.834 11.514 54.217 1.00 97.56 143 ASP A N 1
ATOM 1016 C CA . ASP A 1 143 ? -46.373 11.328 54.203 1.00 97.56 143 ASP A CA 1
ATOM 1017 C C . ASP A 1 143 ? -45.872 10.369 55.301 1.00 97.56 143 ASP A C 1
ATOM 1019 O O . ASP A 1 143 ? -46.277 10.439 56.465 1.00 97.56 143 ASP A O 1
ATOM 1023 N N . VAL A 1 144 ? -44.934 9.494 54.935 1.00 98.44 144 VAL A N 1
ATOM 1024 C CA . VAL A 1 144 ? -44.210 8.605 55.848 1.00 98.44 144 VAL A CA 1
ATOM 1025 C C . VAL A 1 144 ? -42.742 9.016 55.872 1.00 98.44 144 VAL A C 1
ATOM 1027 O O . VAL A 1 144 ? -42.053 8.929 54.858 1.00 98.44 144 VAL A O 1
ATOM 1030 N N . SER A 1 145 ? -42.252 9.451 57.031 1.00 97.94 145 SER A N 1
ATOM 1031 C CA . SER A 1 145 ? -40.875 9.901 57.243 1.00 97.94 145 SER A CA 1
ATOM 1032 C C . SER A 1 145 ? -40.254 9.174 58.430 1.00 97.94 145 SER A C 1
ATOM 1034 O O . SER A 1 145 ? -40.504 9.514 59.589 1.00 97.94 145 SER A O 1
ATOM 1036 N N . LEU A 1 146 ? -39.403 8.197 58.139 1.00 97.75 146 LEU A N 1
ATOM 1037 C CA . LEU A 1 146 ? -38.773 7.330 59.124 1.00 97.75 146 LEU A CA 1
ATOM 1038 C C . LEU A 1 146 ? -37.265 7.531 59.140 1.00 97.75 146 LEU A C 1
ATOM 1040 O O . LEU A 1 146 ? -36.631 7.620 58.090 1.00 97.75 146 LEU A O 1
ATOM 1044 N N . LYS A 1 147 ? -36.686 7.532 60.338 1.00 95.94 147 LYS A N 1
ATOM 1045 C CA . LYS A 1 147 ? -35.236 7.458 60.523 1.00 95.94 147 LYS A CA 1
ATOM 1046 C C . LYS A 1 147 ? -34.865 6.262 61.379 1.00 95.94 147 LYS A C 1
ATOM 1048 O O . LYS A 1 147 ? -35.555 5.979 62.354 1.00 95.94 147 LYS A O 1
ATOM 1053 N N . GLY A 1 148 ? -33.787 5.567 61.029 1.00 94.25 148 GLY A N 1
ATOM 1054 C CA . GLY A 1 148 ? -33.360 4.341 61.713 1.00 94.25 148 GLY A CA 1
ATOM 1055 C C . GLY A 1 148 ? -34.333 3.171 61.517 1.00 94.25 148 GLY A C 1
ATOM 1056 O O . GLY A 1 148 ? -34.538 2.386 62.441 1.00 94.25 148 GLY A O 1
ATOM 1057 N N . ALA A 1 149 ? -34.968 3.059 60.346 1.00 95.25 149 ALA A N 1
ATOM 1058 C CA . ALA A 1 149 ? -35.976 2.036 60.054 1.00 95.25 149 ALA A CA 1
ATOM 1059 C C . ALA A 1 149 ? -35.692 1.284 58.743 1.00 95.25 149 ALA A C 1
ATOM 1061 O O . ALA A 1 149 ? -35.144 1.841 57.796 1.00 95.25 149 ALA A O 1
ATOM 1062 N N . GLY A 1 150 ? -36.091 0.017 58.670 1.00 95.69 150 GLY A N 1
ATOM 1063 C CA . GLY A 1 150 ? -36.031 -0.815 57.468 1.00 95.69 150 GLY A CA 1
ATOM 1064 C C . GLY A 1 150 ? -37.194 -1.802 57.419 1.00 95.69 150 GLY A C 1
ATOM 1065 O O . GLY A 1 150 ? -37.919 -1.968 58.402 1.00 95.69 150 GLY A O 1
ATOM 1066 N N . PHE A 1 151 ? -37.369 -2.474 56.285 1.00 97.50 151 PHE A N 1
ATOM 1067 C CA . PHE A 1 151 ? -38.480 -3.397 56.059 1.00 97.50 151 PHE A CA 1
ATOM 1068 C C . PHE A 1 151 ? -38.005 -4.647 55.334 1.00 97.50 151 PHE A C 1
ATOM 1070 O O . PHE A 1 151 ? -37.366 -4.547 54.293 1.00 97.50 151 PHE A O 1
ATOM 1077 N N . THR A 1 152 ? -38.379 -5.832 55.806 1.00 96.81 152 THR A N 1
ATOM 1078 C CA . THR A 1 152 ? -38.080 -7.079 55.086 1.00 96.81 152 THR A CA 1
ATOM 1079 C C . THR A 1 152 ? -39.308 -7.961 54.961 1.00 96.81 152 THR A C 1
ATOM 1081 O O . THR A 1 152 ? -40.057 -8.118 55.918 1.00 96.81 152 THR A O 1
ATOM 1084 N N . ASN A 1 153 ? -39.519 -8.569 53.794 1.00 96.62 153 ASN A N 1
ATOM 1085 C CA . ASN A 1 153 ? -40.691 -9.412 53.519 1.00 96.62 153 ASN A CA 1
ATOM 1086 C C . ASN A 1 153 ? -42.022 -8.716 53.873 1.00 96.62 153 ASN A C 1
ATOM 1088 O O . ASN A 1 153 ? -42.936 -9.348 54.398 1.00 96.62 153 ASN A O 1
ATOM 1092 N N . SER A 1 154 ? -42.099 -7.403 53.645 1.00 98.06 154 SER A N 1
ATOM 1093 C CA . SER A 1 154 ? -43.197 -6.552 54.116 1.00 98.06 154 SER A CA 1
ATOM 1094 C C . SER A 1 154 ? -43.921 -5.858 52.962 1.00 98.06 154 SER A C 1
ATOM 1096 O O . SER A 1 154 ? -43.406 -5.768 51.846 1.00 98.06 154 SER A O 1
ATOM 1098 N N . VAL A 1 155 ? -45.121 -5.341 53.228 1.00 98.31 155 VAL A N 1
ATOM 1099 C CA . VAL A 1 155 ? -45.913 -4.563 52.258 1.00 98.31 155 VAL A CA 1
ATOM 1100 C C . VAL A 1 155 ? -46.158 -3.158 52.797 1.00 98.31 155 VAL A C 1
ATOM 1102 O O . VAL A 1 155 ? -46.797 -2.992 53.831 1.00 98.31 155 VAL A O 1
ATOM 1105 N N . VAL A 1 156 ? -45.673 -2.133 52.100 1.00 98.38 156 VAL A N 1
ATOM 1106 C CA . VAL A 1 156 ? -45.850 -0.723 52.478 1.00 98.38 156 VAL A CA 1
ATOM 1107 C C . VAL A 1 156 ? -46.712 -0.038 51.428 1.00 98.38 156 VAL A C 1
ATOM 1109 O O . VAL A 1 156 ? -46.319 0.044 50.267 1.00 98.38 156 VAL A O 1
ATOM 1112 N N . THR A 1 157 ? -47.879 0.452 51.839 1.00 98.31 157 THR A N 1
ATOM 1113 C CA . THR A 1 157 ? -48.834 1.165 50.984 1.00 98.31 157 THR A CA 1
ATOM 1114 C C . THR A 1 157 ? -49.064 2.572 51.523 1.00 98.31 157 THR A C 1
ATOM 1116 O O . THR A 1 157 ? -49.512 2.740 52.659 1.00 98.31 157 THR A O 1
ATOM 1119 N N . ILE A 1 158 ? -48.765 3.583 50.711 1.00 98.31 158 ILE A N 1
ATOM 1120 C CA . ILE A 1 158 ? -48.937 4.997 51.054 1.00 98.31 158 ILE A CA 1
ATOM 1121 C C . ILE A 1 158 ? -49.798 5.655 49.983 1.00 98.31 158 ILE A C 1
ATOM 1123 O O . ILE A 1 158 ? -49.403 5.759 48.821 1.00 98.31 158 ILE A O 1
ATOM 1127 N N . THR A 1 159 ? -50.975 6.111 50.392 1.00 95.38 159 THR A N 1
ATOM 1128 C CA . THR A 1 159 ? -51.907 6.855 49.541 1.00 95.38 159 THR A CA 1
ATOM 1129 C C . THR A 1 159 ? -51.766 8.348 49.825 1.00 95.38 159 THR A C 1
ATOM 1131 O O . THR A 1 159 ? -51.635 8.737 50.980 1.00 95.38 159 THR A O 1
ATOM 1134 N N . ASN A 1 160 ? -51.760 9.188 48.789 1.00 93.31 160 ASN A N 1
ATOM 1135 C CA . ASN A 1 160 ? -51.615 10.653 48.887 1.00 93.31 160 ASN A CA 1
ATOM 1136 C C . ASN A 1 160 ? -50.382 11.184 49.665 1.00 93.31 160 ASN A C 1
ATOM 1138 O O . ASN A 1 160 ? -50.467 12.236 50.298 1.00 93.31 160 ASN A O 1
ATOM 1142 N N . GLY A 1 161 ? -49.235 10.499 49.630 1.00 96.69 161 GLY A N 1
ATOM 1143 C CA . GLY A 1 161 ? -48.029 10.943 50.343 1.00 96.69 161 GLY A CA 1
ATOM 1144 C C . GLY A 1 161 ? -46.733 10.323 49.825 1.00 96.69 161 GLY A C 1
ATOM 1145 O O . GLY A 1 161 ? -46.754 9.424 48.984 1.00 96.69 161 GLY A O 1
ATOM 1146 N N . ASN A 1 162 ? -45.605 10.817 50.333 1.00 98.19 162 ASN A N 1
ATOM 1147 C CA . ASN A 1 162 ? -44.251 10.354 50.027 1.00 98.19 162 ASN A CA 1
ATOM 1148 C C . ASN A 1 162 ? -43.746 9.344 51.067 1.00 98.19 162 ASN A C 1
ATOM 1150 O O . ASN A 1 162 ? -44.187 9.349 52.216 1.00 98.19 162 ASN A O 1
ATOM 1154 N N . LEU A 1 163 ? -42.757 8.533 50.686 1.00 98.50 163 LEU A N 1
ATOM 1155 C CA . LEU A 1 163 ? -41.960 7.719 51.605 1.00 98.50 163 LEU A CA 1
ATOM 1156 C C . LEU A 1 163 ? -40.544 8.286 51.715 1.00 98.50 163 LEU A C 1
ATOM 1158 O O . LEU A 1 163 ? -39.859 8.429 50.706 1.00 98.50 163 LEU A O 1
ATOM 1162 N N . SER A 1 164 ? -40.085 8.539 52.936 1.00 98.31 164 SER A N 1
ATOM 1163 C CA . SER A 1 164 ? -38.703 8.887 53.254 1.00 98.31 164 SER A CA 1
ATOM 1164 C C . SER A 1 164 ? -38.171 7.944 54.333 1.00 98.31 164 SER A C 1
ATOM 1166 O O . SER A 1 164 ? -38.729 7.888 55.428 1.00 98.31 164 SER A O 1
ATOM 1168 N N . ILE A 1 165 ? -37.105 7.204 54.027 1.00 98.00 165 ILE A N 1
ATOM 1169 C CA . ILE A 1 165 ? -36.328 6.404 54.982 1.00 98.00 165 ILE A CA 1
ATOM 1170 C C . ILE A 1 165 ? -34.917 6.990 55.016 1.00 98.00 165 ILE A C 1
ATOM 1172 O O . ILE A 1 165 ? -34.203 6.915 54.021 1.00 98.00 165 ILE A O 1
ATOM 1176 N N . ASP A 1 166 ? -34.520 7.573 56.143 1.00 96.00 166 ASP A N 1
ATOM 1177 C CA . ASP A 1 166 ? -33.226 8.243 56.316 1.00 96.00 166 ASP A CA 1
ATOM 1178 C C . ASP A 1 166 ? -32.440 7.616 57.475 1.00 96.00 166 ASP A C 1
ATOM 1180 O O . ASP A 1 166 ? -32.677 7.904 58.651 1.00 96.00 166 ASP A O 1
ATOM 1184 N N . ASN A 1 167 ? -31.517 6.712 57.141 1.00 94.00 167 ASN A N 1
ATOM 1185 C CA . ASN A 1 167 ? -30.749 5.949 58.119 1.00 94.00 167 ASN A CA 1
ATOM 1186 C C . ASN A 1 167 ? -29.284 6.396 58.152 1.00 94.00 167 ASN A C 1
ATOM 1188 O O . ASN A 1 167 ? -28.629 6.513 57.119 1.00 94.00 167 ASN A O 1
ATOM 1192 N N . GLY A 1 168 ? -28.730 6.548 59.361 1.00 87.56 168 GLY A N 1
ATOM 1193 C CA . GLY A 1 168 ? -27.280 6.667 59.556 1.00 87.56 168 GLY A CA 1
ATOM 1194 C C . GLY A 1 168 ? -26.526 5.365 59.248 1.00 87.56 168 GLY A C 1
ATOM 1195 O O . GLY A 1 168 ? -25.366 5.417 58.850 1.00 87.56 168 GLY A O 1
ATOM 1196 N N . GLY A 1 169 ? -27.201 4.219 59.393 1.00 87.69 169 GLY A N 1
ATOM 1197 C CA . GLY A 1 169 ? -26.736 2.870 59.057 1.00 87.69 169 GLY A CA 1
ATOM 1198 C C . GLY A 1 169 ? -27.425 2.290 57.805 1.00 87.69 169 GLY A C 1
ATOM 1199 O O . GLY A 1 169 ? -27.906 3.055 56.965 1.00 87.69 169 GLY A O 1
ATOM 1200 N N . PRO A 1 170 ? -27.477 0.949 57.644 1.00 90.06 170 PRO A N 1
ATOM 1201 C CA . PRO A 1 170 ? -28.040 0.316 56.449 1.00 90.06 170 PRO A CA 1
ATOM 1202 C C . PRO A 1 170 ? -29.554 0.560 56.317 1.00 90.06 170 PRO A C 1
ATOM 1204 O O . PRO A 1 170 ? -30.238 0.851 57.296 1.00 90.06 170 PRO A O 1
ATOM 1207 N N . ALA A 1 171 ? -30.103 0.400 55.110 1.00 93.69 171 ALA A N 1
ATOM 1208 C CA . ALA A 1 171 ? -31.547 0.489 54.854 1.00 93.69 171 ALA A CA 1
ATOM 1209 C C . ALA A 1 171 ? -32.039 -0.788 54.141 1.00 93.69 171 ALA A C 1
ATOM 1211 O O . ALA A 1 171 ? -32.140 -0.826 52.912 1.00 93.69 171 ALA A O 1
ATOM 1212 N N . PRO A 1 172 ? -32.287 -1.878 54.891 1.00 93.69 172 PRO A N 1
ATOM 1213 C CA . PRO A 1 172 ? -32.725 -3.146 54.318 1.00 93.69 172 PRO A CA 1
ATOM 1214 C C . PRO A 1 172 ? -34.178 -3.064 53.833 1.00 93.69 172 PRO A C 1
ATOM 1216 O O . PRO A 1 172 ? -35.058 -2.607 54.564 1.00 93.69 172 PRO A O 1
ATOM 1219 N N . LEU A 1 173 ? -34.406 -3.535 52.606 1.00 96.69 173 LEU A N 1
ATOM 1220 C CA . LEU A 1 173 ? -35.690 -3.585 51.894 1.00 96.69 173 LEU A CA 1
ATOM 1221 C C . LEU A 1 173 ? -35.952 -4.972 51.261 1.00 96.69 173 LEU A C 1
ATOM 1223 O O . LEU A 1 173 ? -36.796 -5.126 50.377 1.00 96.69 173 LEU A O 1
ATOM 1227 N N . THR A 1 174 ? -35.214 -6.004 51.677 1.00 95.94 174 THR A N 1
ATOM 1228 C CA . THR A 1 174 ? -35.231 -7.339 51.064 1.00 95.94 174 THR A CA 1
ATOM 1229 C C . THR A 1 174 ? -36.630 -7.960 51.113 1.00 95.94 174 THR A C 1
ATOM 1231 O O . THR A 1 174 ? -37.233 -8.066 52.178 1.00 95.94 174 THR A O 1
ATOM 1234 N N . GLY A 1 175 ? -37.148 -8.416 49.972 1.00 96.69 175 GLY A N 1
ATOM 1235 C CA . GLY A 1 175 ? -38.469 -9.046 49.860 1.00 96.69 175 GLY A CA 1
ATOM 1236 C C . GLY A 1 175 ? -39.648 -8.093 50.077 1.00 96.69 175 GLY A C 1
ATOM 1237 O O . GLY A 1 175 ? -40.786 -8.550 50.158 1.00 96.69 175 GLY A O 1
ATOM 1238 N N . THR A 1 176 ? -39.398 -6.788 50.206 1.00 97.75 176 THR A N 1
ATOM 1239 C CA . THR A 1 176 ? -40.425 -5.790 50.516 1.00 97.75 176 THR A CA 1
ATOM 1240 C C . THR A 1 176 ? -41.050 -5.224 49.244 1.00 97.75 176 THR A C 1
ATOM 1242 O O . THR A 1 176 ? -40.360 -4.960 48.260 1.00 97.75 176 THR A O 1
ATOM 1245 N N . THR A 1 177 ? -42.367 -5.013 49.268 1.00 98.00 177 THR A N 1
ATOM 1246 C CA . THR A 1 177 ? -43.110 -4.313 48.211 1.00 98.00 177 THR A CA 1
ATOM 1247 C C . THR A 1 177 ? -43.539 -2.937 48.709 1.00 98.00 177 THR A C 1
ATOM 1249 O O . THR A 1 177 ? -44.278 -2.840 49.688 1.00 98.00 177 THR A O 1
ATOM 1252 N N . LEU A 1 178 ? -43.082 -1.881 48.036 1.00 98.44 178 LEU A N 1
ATOM 1253 C CA . LEU A 1 178 ? -43.449 -0.489 48.305 1.00 98.44 178 LEU A CA 1
ATOM 1254 C C . LEU A 1 178 ? -44.414 0.001 47.216 1.00 98.44 178 LEU A C 1
ATOM 1256 O O . LEU A 1 178 ? -44.110 -0.115 46.031 1.00 98.44 178 LEU A O 1
ATOM 1260 N N . THR A 1 179 ? -45.567 0.544 47.598 1.00 98.50 179 THR A N 1
ATOM 1261 C CA . THR A 1 179 ? -46.548 1.178 46.699 1.00 98.50 179 THR A CA 1
ATOM 1262 C C . THR A 1 179 ? -46.905 2.558 47.243 1.00 98.50 179 THR A C 1
ATOM 1264 O O . THR A 1 179 ? -47.466 2.660 48.333 1.00 98.50 179 THR A O 1
ATOM 1267 N N . VAL A 1 180 ? -46.544 3.620 46.520 1.00 98.62 180 VAL A N 1
ATOM 1268 C CA . VAL A 1 180 ? -46.558 5.004 47.022 1.00 98.62 180 VAL A CA 1
ATOM 1269 C C . VAL A 1 180 ? -47.150 5.951 45.971 1.00 98.62 180 VAL A C 1
ATOM 1271 O O . VAL A 1 180 ? -46.702 5.977 44.832 1.00 98.62 180 VAL A O 1
ATOM 1274 N N . ASP A 1 181 ? -48.156 6.750 46.328 1.00 97.44 181 ASP A N 1
ATOM 1275 C CA . ASP A 1 181 ? -48.726 7.752 45.407 1.00 97.44 181 ASP A CA 1
ATOM 1276 C C . ASP A 1 181 ? -47.784 8.940 45.144 1.00 97.44 181 ASP A C 1
ATOM 1278 O O . ASP A 1 181 ? -47.872 9.558 44.091 1.00 97.44 181 ASP A O 1
ATOM 1282 N N . GLY A 1 182 ? -46.916 9.296 46.093 1.00 97.31 182 GLY A N 1
ATOM 1283 C CA . GLY A 1 182 ? -45.887 10.329 45.941 1.00 97.31 182 GLY A CA 1
ATOM 1284 C C . GLY A 1 182 ? -44.548 9.773 45.445 1.00 97.31 182 GLY A C 1
ATOM 1285 O O . GLY A 1 182 ? -44.503 8.837 44.645 1.00 97.31 182 GLY A O 1
ATOM 1286 N N . GLY A 1 183 ? -43.446 10.365 45.910 1.00 97.94 183 GLY A N 1
ATOM 1287 C CA . GLY A 1 183 ? -42.080 9.884 45.680 1.00 97.94 183 GLY A CA 1
ATOM 1288 C C . GLY A 1 183 ? -41.555 8.971 46.794 1.00 97.94 183 GLY A C 1
ATOM 1289 O O . GLY A 1 183 ? -42.092 8.935 47.904 1.00 97.94 183 GLY A O 1
ATOM 1290 N N . VAL A 1 184 ? -40.470 8.252 46.503 1.00 98.75 184 VAL A N 1
ATOM 1291 C CA . VAL A 1 184 ? -39.763 7.358 47.433 1.00 98.75 184 VAL A CA 1
ATOM 1292 C C . VAL A 1 184 ? -38.317 7.819 47.564 1.00 98.75 184 VAL A C 1
ATOM 1294 O O . VAL A 1 184 ? -37.599 7.869 46.574 1.00 98.75 184 VAL A O 1
ATOM 1297 N N . ASN A 1 185 ? -37.865 8.116 48.779 1.00 98.44 185 ASN A N 1
ATOM 1298 C CA . ASN A 1 185 ? -36.481 8.469 49.082 1.00 98.44 185 ASN A CA 1
ATOM 1299 C C . ASN A 1 185 ? -35.939 7.522 50.155 1.00 98.44 185 ASN A C 1
ATOM 1301 O O . ASN A 1 185 ? -36.482 7.452 51.256 1.00 98.44 185 ASN A O 1
ATOM 1305 N N . VAL A 1 186 ? -34.874 6.789 49.841 1.00 98.44 186 VAL A N 1
ATOM 1306 C CA . VAL A 1 186 ? -34.207 5.872 50.775 1.00 98.44 186 VAL A CA 1
ATOM 1307 C C . VAL A 1 186 ? -32.735 6.240 50.848 1.00 98.44 186 VAL A C 1
ATOM 1309 O O . VAL A 1 186 ? -32.041 6.257 49.831 1.00 98.44 186 VAL A O 1
ATOM 1312 N N . HIS A 1 187 ? -32.260 6.520 52.053 1.00 97.00 187 HIS A N 1
ATOM 1313 C CA . HIS A 1 187 ? -30.893 6.920 52.332 1.00 97.00 187 HIS A CA 1
ATOM 1314 C C . HIS A 1 187 ? -30.256 6.002 53.382 1.00 97.00 187 HIS A C 1
ATOM 1316 O O . HIS A 1 187 ? -30.852 5.726 54.426 1.00 97.00 187 HIS A O 1
ATOM 1322 N N . ALA A 1 188 ? -29.037 5.545 53.088 1.00 94.00 188 ALA A N 1
ATOM 1323 C CA . ALA A 1 188 ? -28.170 4.816 54.005 1.00 94.00 188 ALA A CA 1
ATOM 1324 C C . ALA A 1 188 ? -26.813 5.530 54.113 1.00 94.00 188 ALA A C 1
ATOM 1326 O O . ALA A 1 188 ? -26.045 5.573 53.148 1.00 94.00 188 ALA A O 1
ATOM 1327 N N . GLY A 1 189 ? -26.505 6.070 55.294 1.00 90.69 189 GLY A N 1
ATOM 1328 C CA . GLY A 1 189 ? -25.231 6.738 55.574 1.00 90.69 189 GLY A CA 1
ATOM 1329 C C . GLY A 1 189 ? -24.053 5.755 55.577 1.00 90.69 189 GLY A C 1
ATOM 1330 O O . GLY A 1 189 ? -23.108 5.889 54.801 1.00 90.69 189 GLY A O 1
ATOM 1331 N N . ALA A 1 190 ? -24.125 4.722 56.419 1.00 83.19 190 ALA A N 1
ATOM 1332 C CA . ALA A 1 190 ? -23.172 3.616 56.495 1.00 83.19 190 ALA A CA 1
ATOM 1333 C C . ALA A 1 190 ? -23.858 2.283 56.155 1.00 83.19 190 ALA A C 1
ATOM 1335 O O . ALA A 1 190 ? -24.950 2.009 56.623 1.00 83.19 190 ALA A O 1
ATOM 1336 N N . GLY A 1 191 ? -23.225 1.401 55.379 1.00 85.06 191 GLY A N 1
ATOM 1337 C CA . GLY A 1 191 ? -23.861 0.142 54.959 1.00 85.06 191 GLY A CA 1
ATOM 1338 C C . GLY A 1 191 ? -24.727 0.283 53.699 1.00 85.06 191 GLY A C 1
ATOM 1339 O O . GLY A 1 191 ? -24.650 1.281 52.993 1.00 85.06 191 GLY A O 1
ATOM 1340 N N . SER A 1 192 ? -25.473 -0.770 53.348 1.00 90.50 192 SER A N 1
ATOM 1341 C CA . SER A 1 192 ? -26.091 -0.916 52.015 1.00 90.50 192 SER A CA 1
ATOM 1342 C C . SER A 1 192 ? -27.615 -0.764 52.021 1.00 90.50 192 SER A C 1
ATOM 1344 O O . SER A 1 192 ? -28.270 -1.021 53.034 1.00 90.50 192 SER A O 1
ATOM 1346 N N . ILE A 1 193 ? -28.165 -0.420 50.855 1.00 95.75 193 ILE A N 1
ATOM 1347 C CA . ILE A 1 193 ? -29.586 -0.577 50.525 1.00 95.75 193 ILE A CA 1
ATOM 1348 C C . ILE A 1 193 ? -29.740 -1.927 49.814 1.00 95.75 193 ILE A C 1
ATOM 1350 O O . ILE A 1 193 ? -29.210 -2.121 48.719 1.00 95.75 193 ILE A O 1
ATOM 1354 N N . ASP A 1 194 ? -30.437 -2.879 50.434 1.00 93.94 194 ASP A N 1
ATOM 1355 C CA . ASP A 1 194 ? -30.670 -4.217 49.867 1.00 93.94 194 ASP A CA 1
ATOM 1356 C C . ASP A 1 194 ? -32.153 -4.379 49.516 1.00 93.94 194 ASP A C 1
ATOM 1358 O O . ASP A 1 194 ? -32.988 -4.487 50.408 1.00 93.94 194 ASP A O 1
ATOM 1362 N N . LEU A 1 195 ? -32.471 -4.406 48.222 1.00 96.19 195 LEU A N 1
ATOM 1363 C CA . LEU A 1 195 ? -33.812 -4.599 47.662 1.00 96.19 195 LEU A CA 1
ATOM 1364 C C . LEU A 1 195 ? -33.909 -5.944 46.918 1.00 96.19 195 LEU A C 1
ATOM 1366 O O . LEU A 1 195 ? -34.638 -6.093 45.934 1.00 96.19 195 LEU A O 1
ATOM 1370 N N . LYS A 1 196 ? -33.150 -6.961 47.339 1.00 95.75 196 LYS A N 1
ATOM 1371 C CA . LYS A 1 196 ? -33.257 -8.294 46.731 1.00 95.75 196 LYS A CA 1
ATOM 1372 C C . LYS A 1 196 ? -34.662 -8.849 46.938 1.00 95.75 196 LYS A C 1
ATOM 1374 O O . LYS A 1 196 ? -35.182 -8.864 48.049 1.00 95.75 196 LYS A O 1
ATOM 1379 N N . ASN A 1 197 ? -35.259 -9.343 45.864 1.00 95.25 197 ASN A N 1
ATOM 1380 C CA . ASN A 1 197 ? -36.634 -9.825 45.755 1.00 95.25 197 ASN A CA 1
ATOM 1381 C C . ASN A 1 197 ? -37.714 -8.779 46.100 1.00 95.25 197 ASN A C 1
ATOM 1383 O O . ASN A 1 197 ? -38.859 -9.163 46.327 1.00 95.25 197 ASN A O 1
ATOM 1387 N N . GLY A 1 198 ? -37.362 -7.491 46.178 1.00 94.06 198 GLY A N 1
ATOM 1388 C CA . GLY A 1 198 ? -38.294 -6.400 46.468 1.00 94.06 198 GLY A CA 1
ATOM 1389 C C . GLY A 1 198 ? -38.829 -5.706 45.210 1.00 94.06 198 GLY A C 1
ATOM 1390 O O . GLY A 1 198 ? -38.309 -5.900 44.111 1.00 94.06 198 GLY A O 1
ATOM 1391 N N . ASN A 1 199 ? -39.867 -4.884 45.382 1.00 97.50 199 ASN A N 1
ATOM 1392 C CA . ASN A 1 199 ? -40.449 -4.045 44.327 1.00 97.50 199 ASN A CA 1
ATOM 1393 C C . ASN A 1 199 ? -40.754 -2.639 44.861 1.00 97.50 199 ASN A C 1
ATOM 1395 O O . ASN A 1 199 ? -41.144 -2.490 46.021 1.00 97.50 199 ASN A O 1
ATOM 1399 N N . ILE A 1 200 ? -40.636 -1.625 44.004 1.00 98.44 200 ILE A N 1
ATOM 1400 C CA . ILE A 1 200 ? -41.023 -0.240 44.306 1.00 98.44 200 ILE A CA 1
ATOM 1401 C C . ILE A 1 200 ? -41.916 0.270 43.178 1.00 98.44 200 ILE A C 1
ATOM 1403 O O . ILE A 1 200 ? -41.502 0.274 42.023 1.00 98.44 200 ILE A O 1
ATOM 1407 N N . SER A 1 201 ? -43.116 0.731 43.520 1.00 98.38 201 SER A N 1
ATOM 1408 C CA . SER A 1 201 ? -44.029 1.437 42.622 1.00 98.38 201 SER A CA 1
ATOM 1409 C C . SER A 1 201 ? -44.347 2.805 43.217 1.00 98.38 201 SER A C 1
ATOM 1411 O O . SER A 1 201 ? -44.910 2.883 44.309 1.00 98.38 201 SER A O 1
ATOM 1413 N N . ALA A 1 202 ? -44.003 3.869 42.502 1.00 98.38 202 ALA A N 1
ATOM 1414 C CA . ALA A 1 202 ? -44.246 5.259 42.866 1.00 98.38 202 ALA A CA 1
ATOM 1415 C C . ALA A 1 202 ? -44.896 6.015 41.695 1.00 98.38 202 ALA A C 1
ATOM 1417 O O . ALA A 1 202 ? -44.694 5.631 40.541 1.00 98.38 202 ALA A O 1
ATOM 1418 N N . LYS A 1 203 ? -45.635 7.106 41.944 1.00 97.81 203 LYS A N 1
ATOM 1419 C CA . LYS A 1 203 ? -45.932 8.061 40.853 1.00 97.81 203 LYS A CA 1
ATOM 1420 C C . LYS A 1 203 ? -44.792 9.055 40.687 1.00 97.81 203 LYS A C 1
ATOM 1422 O O . LYS A 1 203 ? -44.327 9.261 39.573 1.00 97.81 203 LYS A O 1
ATOM 1427 N N . GLY A 1 204 ? -44.307 9.618 41.794 1.00 97.69 204 GLY A N 1
ATOM 1428 C CA . GLY A 1 204 ? -43.182 10.552 41.818 1.00 97.69 204 GLY A CA 1
ATOM 1429 C C . GLY A 1 204 ? -41.812 9.871 41.735 1.00 97.69 204 GLY A C 1
ATOM 1430 O O . GLY A 1 204 ? -41.701 8.666 41.510 1.00 97.69 204 GLY A O 1
ATOM 1431 N N . ASN A 1 205 ? -40.752 10.657 41.941 1.00 98.50 205 ASN A N 1
ATOM 1432 C CA . ASN A 1 205 ? -39.366 10.190 41.833 1.00 98.50 205 ASN A CA 1
ATOM 1433 C C . ASN A 1 205 ? -39.025 9.086 42.846 1.00 98.50 205 ASN A C 1
ATOM 1435 O O . ASN A 1 205 ? -39.449 9.148 44.003 1.00 98.50 205 ASN A O 1
ATOM 1439 N N . ILE A 1 206 ? -38.189 8.134 42.430 1.00 98.81 206 ILE A N 1
ATOM 1440 C CA . ILE A 1 206 ? -37.574 7.123 43.300 1.00 98.81 206 ILE A CA 1
ATOM 1441 C C . ILE A 1 206 ? -36.083 7.441 43.431 1.00 98.81 206 ILE A C 1
ATOM 1443 O O . ILE A 1 206 ? -35.353 7.357 42.449 1.00 98.81 206 ILE A O 1
ATOM 1447 N N . THR A 1 207 ? -35.616 7.758 44.638 1.00 98.62 207 THR A N 1
ATOM 1448 C CA . THR A 1 207 ? -34.203 8.026 44.935 1.00 98.62 207 THR A CA 1
ATOM 1449 C C . THR A 1 207 ? -33.670 7.023 45.951 1.00 98.62 207 THR A C 1
ATOM 1451 O O . THR A 1 207 ? -34.190 6.939 47.065 1.00 98.62 207 THR A O 1
ATOM 1454 N N . LEU A 1 208 ? -32.604 6.300 45.603 1.00 98.44 208 LEU A N 1
ATOM 1455 C CA . LEU A 1 208 ? -31.869 5.422 46.520 1.00 98.44 208 LEU A CA 1
ATOM 1456 C C . LEU A 1 208 ? -30.425 5.926 46.639 1.00 98.44 208 LEU A C 1
ATOM 1458 O O . LEU A 1 208 ? -29.711 5.982 45.639 1.00 98.44 208 LEU A O 1
ATOM 1462 N N . LYS A 1 209 ? -29.983 6.289 47.845 1.00 97.81 209 LYS A N 1
ATOM 1463 C CA . LYS A 1 209 ? -28.650 6.865 48.085 1.00 97.81 209 LYS A CA 1
ATOM 1464 C C . LYS A 1 209 ? -27.898 6.117 49.183 1.00 97.81 209 LYS A C 1
ATOM 1466 O O . LYS A 1 209 ? -28.377 6.041 50.311 1.00 97.81 209 LYS A O 1
ATOM 1471 N N . ALA A 1 210 ? -26.712 5.607 48.862 1.00 94.94 210 ALA A N 1
ATOM 1472 C CA . ALA A 1 210 ? -25.811 4.954 49.808 1.00 94.94 210 ALA A CA 1
ATOM 1473 C C . ALA A 1 210 ? -24.450 5.676 49.855 1.00 94.94 210 ALA A C 1
ATOM 1475 O O . ALA A 1 210 ? -23.647 5.564 48.924 1.00 94.94 210 ALA A O 1
ATOM 1476 N N . ASP A 1 211 ? -24.175 6.388 50.950 1.00 92.12 211 ASP A N 1
ATOM 1477 C CA . ASP A 1 211 ? -22.991 7.258 51.073 1.00 92.12 211 ASP A CA 1
ATOM 1478 C C . ASP A 1 211 ? -21.693 6.470 51.282 1.00 92.12 211 ASP A C 1
ATOM 1480 O O . ASP A 1 211 ? -20.642 6.853 50.784 1.00 92.12 211 ASP A O 1
ATOM 1484 N N . ALA A 1 212 ? -21.745 5.343 51.991 1.00 86.00 212 ALA A N 1
ATOM 1485 C CA . ALA A 1 212 ? -20.568 4.514 52.248 1.00 86.00 212 ALA A CA 1
ATOM 1486 C C . ALA A 1 212 ? -20.817 3.023 51.995 1.00 86.00 212 ALA A C 1
ATOM 1488 O O . ALA A 1 212 ? -20.083 2.190 52.521 1.00 86.00 212 ALA A O 1
ATOM 1489 N N . GLY A 1 213 ? -21.831 2.653 51.211 1.00 86.88 213 GLY A N 1
ATOM 1490 C CA . GLY A 1 213 ? -22.146 1.256 50.904 1.00 86.88 213 GLY A CA 1
ATOM 1491 C C . GLY A 1 213 ? -22.812 1.068 49.550 1.00 86.88 213 GLY A C 1
ATOM 1492 O O . GLY A 1 213 ? -22.822 1.975 48.723 1.00 86.88 213 GLY A O 1
ATOM 1493 N N . SER A 1 214 ? -23.309 -0.143 49.302 1.00 92.06 214 SER A N 1
ATOM 1494 C CA . SER A 1 214 ? -23.819 -0.548 47.990 1.00 92.06 214 SER A CA 1
ATOM 1495 C C . SER A 1 214 ? -25.341 -0.458 47.883 1.00 92.06 214 SER A C 1
ATOM 1497 O O . SER A 1 214 ? -26.047 -0.459 48.891 1.00 92.06 214 SER A O 1
ATOM 1499 N N . ILE A 1 215 ? -25.847 -0.426 46.654 1.00 97.19 215 ILE A N 1
ATOM 1500 C CA . ILE A 1 215 ? -27.257 -0.640 46.332 1.00 97.19 215 ILE A CA 1
ATOM 1501 C C . ILE A 1 215 ? -27.354 -1.976 45.594 1.00 97.19 215 ILE A C 1
ATOM 1503 O O . ILE A 1 215 ? -26.742 -2.156 44.540 1.00 97.19 215 ILE A O 1
ATOM 1507 N N . ALA A 1 216 ? -28.104 -2.925 46.146 1.00 96.44 216 ALA A N 1
ATOM 1508 C CA . ALA A 1 216 ? -28.321 -4.234 45.538 1.00 96.44 216 ALA A CA 1
ATOM 1509 C C . ALA A 1 216 ? -29.798 -4.411 45.180 1.00 96.44 216 ALA A C 1
ATOM 1511 O O . ALA A 1 216 ? -30.655 -4.405 46.062 1.00 96.44 216 ALA A O 1
ATOM 1512 N N . ILE A 1 217 ? -30.090 -4.610 43.896 1.00 98.12 217 ILE A N 1
ATOM 1513 C CA . ILE A 1 217 ? -31.441 -4.853 43.384 1.00 98.12 217 ILE A CA 1
ATOM 1514 C C . ILE A 1 217 ? -31.407 -6.153 42.603 1.00 98.12 217 ILE A C 1
ATOM 1516 O O . ILE A 1 217 ? -30.669 -6.287 41.624 1.00 98.12 217 ILE A O 1
ATOM 1520 N N . SER A 1 218 ? -32.214 -7.124 43.019 1.00 97.31 218 SER A N 1
ATOM 1521 C CA . SER A 1 218 ? -32.338 -8.338 42.230 1.00 97.31 218 SER A CA 1
ATOM 1522 C C . SER A 1 218 ? -33.708 -8.968 42.289 1.00 97.31 218 SER A C 1
ATOM 1524 O O . SER A 1 218 ? -34.304 -9.052 43.355 1.00 97.31 218 SER A O 1
ATOM 1526 N N . GLY A 1 219 ? -34.178 -9.490 41.163 1.00 95.00 219 GLY A N 1
ATOM 1527 C CA . GLY A 1 219 ? -35.264 -10.461 41.161 1.00 95.00 219 GLY A CA 1
ATOM 1528 C C . GLY A 1 219 ? -34.838 -11.800 41.765 1.00 95.00 219 GLY A C 1
ATOM 1529 O O . GLY A 1 219 ? -33.665 -12.029 42.073 1.00 95.00 219 GLY A O 1
ATOM 1530 N N . LYS A 1 220 ? -35.793 -12.723 41.870 1.00 92.12 220 LYS A N 1
ATOM 1531 C CA . LYS A 1 220 ? -35.531 -14.098 42.318 1.00 92.12 220 LYS A CA 1
ATOM 1532 C C . LYS A 1 220 ? -34.735 -14.888 41.277 1.00 92.12 220 LYS A C 1
ATOM 1534 O O . LYS A 1 220 ? -33.931 -15.745 41.634 1.00 92.12 220 LYS A O 1
ATOM 1539 N N . ASN A 1 221 ? -35.005 -14.640 39.997 1.00 89.69 221 ASN A N 1
ATOM 1540 C CA . ASN A 1 221 ? -34.337 -15.222 38.830 1.00 89.69 221 ASN A CA 1
ATOM 1541 C C . ASN A 1 221 ? -34.757 -14.452 37.561 1.00 89.69 221 ASN A C 1
ATOM 1543 O O . ASN A 1 221 ? -35.568 -13.533 37.642 1.00 89.69 221 ASN A O 1
ATOM 1547 N N . ALA A 1 222 ? -34.249 -14.843 36.390 1.00 87.88 222 ALA A N 1
ATOM 1548 C CA . ALA A 1 222 ? -34.539 -14.177 35.115 1.00 87.88 222 ALA A CA 1
ATOM 1549 C C . ALA A 1 222 ? -36.038 -14.109 34.746 1.00 87.88 222 ALA A C 1
ATOM 1551 O O . ALA A 1 222 ? -36.445 -13.189 34.041 1.00 87.88 222 ALA A O 1
ATOM 1552 N N . SER A 1 223 ? -36.866 -15.041 35.238 1.00 90.19 223 SER A N 1
ATOM 1553 C CA . SER A 1 223 ? -38.318 -15.070 34.994 1.00 90.19 223 SER A CA 1
ATOM 1554 C C . SER A 1 223 ? -39.134 -14.293 36.031 1.00 90.19 223 SER A C 1
ATOM 1556 O O . SER A 1 223 ? -40.286 -13.958 35.775 1.00 90.19 223 SER A O 1
ATOM 1558 N N . VAL A 1 224 ? -38.565 -14.020 37.207 1.00 94.06 224 VAL A N 1
ATOM 1559 C CA . VAL A 1 224 ? -39.220 -13.293 38.303 1.00 94.06 224 VAL A CA 1
ATOM 1560 C C . VAL A 1 224 ? -38.320 -12.133 38.701 1.00 94.06 224 VAL A C 1
ATOM 1562 O O . VAL A 1 224 ? -37.494 -12.246 39.613 1.00 94.06 224 VAL A O 1
ATOM 1565 N N . LYS A 1 225 ? -38.470 -11.032 37.966 1.00 95.75 225 LYS A N 1
ATOM 1566 C CA . LYS A 1 225 ? -37.654 -9.829 38.105 1.00 95.75 225 LYS A CA 1
ATOM 1567 C C . LYS A 1 225 ? -38.159 -8.906 39.217 1.00 95.75 225 LYS A C 1
ATOM 1569 O O . LYS A 1 225 ? -39.354 -8.884 39.505 1.00 95.75 225 LYS A O 1
ATOM 1574 N N . ALA A 1 226 ? -37.250 -8.143 39.821 1.00 97.38 226 ALA A N 1
ATOM 1575 C CA . ALA A 1 226 ? -37.609 -7.002 40.666 1.00 97.38 226 ALA A CA 1
ATOM 1576 C C . ALA A 1 226 ? -38.110 -5.849 39.784 1.00 97.38 226 ALA A C 1
ATOM 1578 O O . ALA A 1 226 ? -37.524 -5.608 38.730 1.00 97.38 226 ALA A O 1
ATOM 1579 N N . ASN A 1 227 ? -39.162 -5.141 40.192 1.00 97.88 227 ASN A N 1
ATOM 1580 C CA . ASN A 1 227 ? -39.732 -4.032 39.421 1.00 97.88 227 ASN A CA 1
ATOM 1581 C C . ASN A 1 227 ? -39.583 -2.715 40.184 1.00 97.88 227 ASN A C 1
ATOM 1583 O O . ASN A 1 227 ? -40.017 -2.611 41.335 1.00 97.88 227 ASN A O 1
ATOM 1587 N N . ILE A 1 228 ? -38.977 -1.728 39.526 1.00 98.56 228 ILE A N 1
ATOM 1588 C CA . ILE A 1 228 ? -38.801 -0.358 40.006 1.00 98.56 228 ILE A CA 1
ATOM 1589 C C . ILE A 1 228 ? -39.540 0.556 39.032 1.00 98.56 228 ILE A C 1
ATOM 1591 O O . ILE A 1 228 ? -39.126 0.711 37.884 1.00 98.56 228 ILE A O 1
ATOM 1595 N N . THR A 1 229 ? -40.670 1.109 39.460 1.00 98.56 229 THR A N 1
ATOM 1596 C CA . THR A 1 229 ? -41.598 1.822 38.579 1.00 98.56 229 THR A CA 1
ATOM 1597 C C . THR A 1 229 ? -41.931 3.201 39.131 1.00 98.56 229 THR A C 1
ATOM 1599 O O . THR A 1 229 ? -42.472 3.298 40.229 1.00 98.56 229 THR A O 1
ATOM 1602 N N . SER A 1 230 ? -41.647 4.248 38.356 1.00 98.38 230 SER A N 1
ATOM 1603 C CA . SER A 1 230 ? -42.082 5.629 38.590 1.00 98.38 230 SER A CA 1
ATOM 1604 C C . SER A 1 230 ? -42.969 6.084 37.426 1.00 98.38 230 SER A C 1
ATOM 1606 O O . SER A 1 230 ? -42.488 6.223 36.307 1.00 98.38 230 SER A O 1
ATOM 1608 N N . THR A 1 231 ? -44.276 6.262 37.631 1.00 97.69 231 THR A N 1
ATOM 1609 C CA . THR A 1 231 ? -45.196 6.508 36.497 1.00 97.69 231 THR A CA 1
ATOM 1610 C C . THR A 1 231 ? -45.215 7.950 35.986 1.00 97.69 231 THR A C 1
ATOM 1612 O O . THR A 1 231 ? -45.690 8.174 34.880 1.00 97.69 231 THR A O 1
ATOM 1615 N N . GLU A 1 232 ? -44.749 8.920 36.775 1.00 97.75 232 GLU A N 1
ATOM 1616 C CA . GLU A 1 232 ? -44.724 10.355 36.430 1.00 97.75 232 GLU A CA 1
ATOM 1617 C C . GLU A 1 232 ? -43.346 11.003 36.690 1.00 97.75 232 GLU A C 1
ATOM 1619 O O . GLU A 1 232 ? -43.104 12.142 36.286 1.00 97.75 232 GLU A O 1
ATOM 1624 N N . GLY A 1 233 ? -42.441 10.303 37.383 1.00 98.00 233 GLY A N 1
ATOM 1625 C CA . GLY A 1 233 ? -41.118 10.785 37.774 1.00 98.00 233 GLY A CA 1
ATOM 1626 C C . GLY A 1 233 ? -39.966 9.958 37.200 1.00 98.00 233 GLY A C 1
ATOM 1627 O O . GLY A 1 233 ? -40.132 9.160 36.275 1.00 98.00 233 GLY A O 1
ATOM 1628 N N . GLY A 1 234 ? -38.774 10.197 37.749 1.00 98.31 234 GLY A N 1
ATOM 1629 C CA . GLY A 1 234 ? -37.530 9.504 37.414 1.00 98.31 234 GLY A CA 1
ATOM 1630 C C . GLY A 1 234 ? -37.063 8.535 38.500 1.00 98.31 234 GLY A C 1
ATOM 1631 O O . GLY A 1 234 ? -37.612 8.479 39.607 1.00 98.31 234 GLY A O 1
ATOM 1632 N N . VAL A 1 235 ? -36.006 7.786 38.196 1.00 98.75 235 VAL A N 1
ATOM 1633 C CA . VAL A 1 235 ? -35.350 6.852 39.120 1.00 98.75 235 VAL A CA 1
ATOM 1634 C C . VAL A 1 235 ? -33.873 7.224 39.241 1.00 98.75 235 VAL A C 1
ATOM 1636 O O . VAL A 1 235 ? -33.159 7.216 38.250 1.00 98.75 235 VAL A O 1
ATOM 1639 N N . ASN A 1 236 ? -33.398 7.532 40.447 1.00 98.62 236 ASN A N 1
ATOM 1640 C CA . ASN A 1 236 ? -32.022 7.960 40.702 1.00 98.62 236 ASN A CA 1
ATOM 1641 C C . ASN A 1 236 ? -31.358 7.089 41.777 1.00 98.62 236 ASN A C 1
ATOM 1643 O O . ASN A 1 236 ? -31.794 7.061 42.931 1.00 98.62 236 ASN A O 1
ATOM 1647 N N . LEU A 1 237 ? -30.298 6.376 41.409 1.00 98.62 237 LEU A N 1
ATOM 1648 C CA . LEU A 1 237 ? -29.507 5.548 42.313 1.00 98.62 237 LEU A CA 1
ATOM 1649 C C . LEU A 1 237 ? -28.103 6.131 42.432 1.00 98.62 237 LEU A C 1
ATOM 1651 O O . LEU A 1 237 ? -27.404 6.267 41.432 1.00 98.62 237 LEU A O 1
ATOM 1655 N N . VAL A 1 238 ? -27.664 6.412 43.657 1.00 98.12 238 VAL A N 1
ATOM 1656 C CA . VAL A 1 238 ? -26.340 6.986 43.930 1.00 98.12 238 VAL A CA 1
ATOM 1657 C C . VAL A 1 238 ? -25.615 6.146 44.974 1.00 98.12 238 VAL A C 1
ATOM 1659 O O . VAL A 1 238 ? -26.115 5.958 46.084 1.00 98.12 238 VAL A O 1
ATOM 1662 N N . SER A 1 239 ? -24.421 5.656 44.646 1.00 94.94 239 SER A N 1
ATOM 1663 C CA . SER A 1 239 ? -23.565 4.915 45.579 1.00 94.94 239 SER A CA 1
ATOM 1664 C C . SER A 1 239 ? -22.108 5.348 45.461 1.00 94.94 239 SER A C 1
ATOM 1666 O O . SER A 1 239 ? -21.597 5.535 44.363 1.00 94.94 239 SER A O 1
ATOM 1668 N N . MET A 1 240 ? -21.393 5.437 46.584 1.00 90.06 240 MET A N 1
ATOM 1669 C CA . MET A 1 240 ? -19.933 5.643 46.569 1.00 90.06 240 MET A CA 1
ATOM 1670 C C . MET A 1 240 ? -19.127 4.327 46.546 1.00 90.06 240 MET A C 1
ATOM 1672 O O . MET A 1 240 ? -17.893 4.356 46.557 1.00 90.06 240 MET A O 1
ATOM 1676 N N . GLN A 1 241 ? -19.797 3.165 46.521 1.00 89.56 241 GLN A N 1
ATOM 1677 C CA . GLN A 1 241 ? -19.155 1.846 46.426 1.00 89.56 241 GLN A CA 1
ATOM 1678 C C . GLN A 1 241 ? -19.653 1.026 45.236 1.00 89.56 241 GLN A C 1
ATOM 1680 O O . GLN A 1 241 ? -18.870 0.699 44.351 1.00 89.56 241 GLN A O 1
ATOM 1685 N N . ALA A 1 242 ? -20.926 0.632 45.207 1.00 92.44 242 ALA A N 1
ATOM 1686 C CA . ALA A 1 242 ? -21.411 -0.221 44.131 1.00 92.44 242 ALA A CA 1
ATOM 1687 C C . ALA A 1 242 ? -22.920 -0.148 43.926 1.00 92.44 242 ALA A C 1
ATOM 1689 O O . ALA A 1 242 ? -23.687 -0.070 44.885 1.00 92.44 242 ALA A O 1
ATOM 1690 N N . ILE A 1 243 ? -23.340 -0.295 42.675 1.00 97.44 243 ILE A N 1
ATOM 1691 C CA . ILE A 1 243 ? -24.723 -0.584 42.296 1.00 97.44 243 ILE A CA 1
ATOM 1692 C C . ILE A 1 243 ? -24.707 -1.928 41.568 1.00 97.44 243 ILE A C 1
ATOM 1694 O O . ILE A 1 243 ? -24.024 -2.082 40.560 1.00 97.44 243 ILE A O 1
ATOM 1698 N N . ASN A 1 244 ? -25.439 -2.911 42.091 1.00 96.06 244 ASN A N 1
ATOM 1699 C CA . ASN A 1 244 ? -25.543 -4.248 41.507 1.00 96.06 244 ASN A CA 1
ATOM 1700 C C . ASN A 1 244 ? -27.003 -4.557 41.183 1.00 96.06 244 ASN A C 1
ATOM 1702 O O . ASN A 1 244 ? -27.827 -4.711 42.089 1.00 96.06 244 ASN A O 1
ATOM 1706 N N . ILE A 1 245 ? -27.305 -4.670 39.894 1.00 98.00 245 ILE A N 1
ATOM 1707 C CA . ILE A 1 245 ? -28.643 -4.907 39.360 1.00 98.00 245 ILE A CA 1
ATOM 1708 C C . ILE A 1 245 ? -28.643 -6.238 38.620 1.00 98.00 245 ILE A C 1
ATOM 1710 O O . ILE A 1 245 ? -27.923 -6.408 37.638 1.00 98.00 245 ILE A O 1
ATOM 1714 N N . THR A 1 246 ? -29.470 -7.184 39.067 1.00 96.81 246 THR A N 1
ATOM 1715 C CA . THR A 1 246 ? -29.609 -8.481 38.388 1.00 96.81 246 THR A CA 1
ATOM 1716 C C . THR A 1 246 ? -31.059 -8.933 38.286 1.00 96.81 246 THR A C 1
ATOM 1718 O O . THR A 1 246 ? -31.764 -8.995 39.285 1.00 96.81 246 THR A O 1
ATOM 1721 N N . ASN A 1 247 ? -31.528 -9.309 37.096 1.00 97.56 247 ASN A N 1
ATOM 1722 C CA . ASN A 1 247 ? -32.925 -9.712 36.880 1.00 97.56 247 ASN A CA 1
ATOM 1723 C C . ASN A 1 247 ? -33.913 -8.637 37.382 1.00 97.56 247 ASN A C 1
ATOM 1725 O O . ASN A 1 247 ? -34.707 -8.888 38.291 1.00 97.56 247 ASN A O 1
ATOM 1729 N N . ALA A 1 248 ? -33.841 -7.422 36.844 1.00 98.19 248 ALA A N 1
ATOM 1730 C CA . ALA A 1 248 ? -34.677 -6.302 37.279 1.00 98.19 248 ALA A CA 1
ATOM 1731 C C . ALA A 1 248 ? -35.244 -5.515 36.090 1.00 98.19 248 ALA A C 1
ATOM 1733 O O . ALA A 1 248 ? -34.634 -5.485 35.024 1.00 98.19 248 ALA A O 1
ATOM 1734 N N . ASN A 1 249 ? -36.395 -4.880 36.293 1.00 98.25 249 ASN A N 1
ATOM 1735 C CA . ASN A 1 249 ? -37.036 -3.982 35.342 1.00 98.25 249 ASN A CA 1
ATOM 1736 C C . ASN A 1 249 ? -37.150 -2.589 35.966 1.00 98.25 249 ASN A C 1
ATOM 1738 O O . ASN A 1 249 ? -37.668 -2.445 37.077 1.00 98.25 249 ASN A O 1
ATOM 1742 N N . PHE A 1 250 ? -36.714 -1.579 35.227 1.00 98.75 250 PHE A N 1
ATOM 1743 C CA . PHE A 1 250 ? -36.862 -0.170 35.556 1.00 98.75 250 PHE A CA 1
ATOM 1744 C C . PHE A 1 250 ? -37.784 0.475 34.528 1.00 98.75 250 PHE A C 1
ATOM 1746 O O . PHE A 1 250 ? -37.543 0.365 33.326 1.00 98.75 250 PHE A O 1
ATOM 1753 N N . LEU A 1 251 ? -38.832 1.138 35.009 1.00 98.62 251 LEU A N 1
ATOM 1754 C CA . LEU A 1 251 ? -39.775 1.893 34.191 1.00 98.62 251 LEU A CA 1
ATOM 1755 C C . LEU A 1 251 ? -39.960 3.279 34.806 1.00 98.62 251 LEU A C 1
ATOM 1757 O O . LEU A 1 251 ? -40.366 3.380 35.963 1.00 98.62 251 LEU A O 1
ATOM 1761 N N . ALA A 1 252 ? -39.683 4.326 34.039 1.00 98.56 252 ALA A N 1
ATOM 1762 C CA . ALA A 1 252 ? -39.843 5.712 34.464 1.00 98.56 252 ALA A CA 1
ATOM 1763 C C . ALA A 1 252 ? -40.482 6.556 33.351 1.00 98.56 252 ALA A C 1
ATOM 1765 O O . ALA A 1 252 ? -40.290 6.267 32.170 1.00 98.56 252 ALA A O 1
ATOM 1766 N N . ASP A 1 253 ? -41.222 7.610 33.703 1.00 98.00 253 ASP A N 1
ATOM 1767 C CA . ASP A 1 253 ? -41.596 8.634 32.715 1.00 98.00 253 ASP A CA 1
ATOM 1768 C C . ASP A 1 253 ? -40.407 9.555 32.405 1.00 98.00 253 ASP A C 1
ATOM 1770 O O . ASP A 1 253 ? -40.186 9.910 31.249 1.00 98.00 253 ASP A O 1
ATOM 1774 N N . LYS A 1 254 ? -39.629 9.919 33.433 1.00 98.25 254 LYS A N 1
ATOM 1775 C CA . LYS A 1 254 ? -38.425 10.766 33.342 1.00 98.25 254 LYS A CA 1
ATOM 1776 C C . LYS A 1 254 ? -37.146 9.929 33.414 1.00 98.25 254 LYS A C 1
ATOM 1778 O O . LYS A 1 254 ? -37.170 8.723 33.171 1.00 98.25 254 LYS A O 1
ATOM 1783 N N . ASP A 1 255 ? -36.030 10.578 33.722 1.00 98.25 255 ASP A N 1
ATOM 1784 C CA . ASP A 1 255 ? -34.700 9.984 33.640 1.00 98.25 255 ASP A CA 1
ATOM 1785 C C . ASP A 1 255 ? -34.516 8.788 34.583 1.00 98.25 255 ASP A C 1
ATOM 1787 O O . ASP A 1 255 ? -35.020 8.772 35.713 1.00 98.25 255 ASP A O 1
ATOM 1791 N N . ILE A 1 256 ? -33.746 7.800 34.126 1.00 98.81 256 ILE A N 1
ATOM 1792 C CA . ILE A 1 256 ? -33.217 6.721 34.961 1.00 98.81 256 ILE A CA 1
ATOM 1793 C C . ILE A 1 256 ? -31.704 6.905 35.067 1.00 98.81 256 ILE A C 1
ATOM 1795 O O . ILE A 1 256 ? -30.989 6.687 34.095 1.00 98.81 256 ILE A O 1
ATOM 1799 N N . SER A 1 257 ? -31.210 7.267 36.250 1.00 98.50 257 SER A N 1
ATOM 1800 C CA . SER A 1 257 ? -29.794 7.538 36.505 1.00 98.50 257 SER A CA 1
ATOM 1801 C C . SER A 1 257 ? -29.206 6.561 37.522 1.00 98.50 257 SER A C 1
ATOM 1803 O O . SER A 1 257 ? -29.737 6.395 38.624 1.00 98.50 257 SER A O 1
ATOM 1805 N N . LEU A 1 258 ? -28.097 5.915 37.158 1.00 98.62 258 LEU A N 1
ATOM 1806 C CA . LEU A 1 258 ? -27.275 5.081 38.032 1.00 98.62 258 LEU A CA 1
ATOM 1807 C C . LEU A 1 258 ? -25.887 5.711 38.156 1.00 98.62 258 LEU A C 1
ATOM 1809 O O . LEU A 1 258 ? -25.125 5.717 37.194 1.00 98.62 258 LEU A O 1
ATOM 1813 N N . ASN A 1 259 ? -25.538 6.205 39.340 1.00 97.81 259 ASN A N 1
ATOM 1814 C CA . ASN A 1 259 ? -24.289 6.919 39.579 1.00 97.81 259 ASN A CA 1
ATOM 1815 C C . ASN A 1 259 ? -23.435 6.219 40.644 1.00 97.81 259 ASN A C 1
ATOM 1817 O O . ASN A 1 259 ? -23.817 6.132 41.817 1.00 97.81 259 ASN A O 1
ATOM 1821 N N . VAL A 1 260 ? -22.258 5.752 40.226 1.00 95.94 260 VAL A N 1
ATOM 1822 C CA . VAL A 1 260 ? -21.206 5.244 41.106 1.00 95.94 260 VAL A CA 1
ATOM 1823 C C . VAL A 1 260 ? -19.964 6.123 40.989 1.00 95.94 260 VAL A C 1
ATOM 1825 O O . VAL A 1 260 ? -19.178 5.973 40.060 1.00 95.94 260 VAL A O 1
ATOM 1828 N N . ALA A 1 261 ? -19.750 7.003 41.965 1.00 90.94 261 ALA A N 1
ATOM 1829 C CA . ALA A 1 261 ? -18.551 7.837 42.060 1.00 90.94 261 ALA A CA 1
ATOM 1830 C C . ALA A 1 261 ? -17.731 7.406 43.283 1.00 90.94 261 ALA A C 1
ATOM 1832 O O . ALA A 1 261 ? -18.028 7.788 44.419 1.00 90.94 261 ALA A O 1
ATOM 1833 N N . SER A 1 262 ? -16.725 6.556 43.064 1.00 86.06 262 SER A N 1
ATOM 1834 C CA . SER A 1 262 ? -15.931 5.955 44.137 1.00 86.06 262 SER A CA 1
ATOM 1835 C C . SER A 1 262 ? -14.493 6.465 44.159 1.00 86.06 262 SER A C 1
ATOM 1837 O O . SER A 1 262 ? -13.698 6.231 43.248 1.00 86.06 262 SER A O 1
ATOM 1839 N N . GLU A 1 263 ? -14.125 7.057 45.293 1.00 83.50 263 GLU A N 1
ATOM 1840 C CA . GLU A 1 263 ? -12.752 7.436 45.651 1.00 83.50 263 GLU A CA 1
ATOM 1841 C C . GLU A 1 263 ? -11.837 6.223 45.919 1.00 83.50 263 GLU A C 1
ATOM 1843 O O . GLU A 1 263 ? -10.620 6.361 46.044 1.00 83.50 263 GLU A O 1
ATOM 1848 N N . VAL A 1 264 ? -12.420 5.025 46.016 1.00 82.56 264 VAL A N 1
ATOM 1849 C CA . VAL A 1 264 ? -11.724 3.751 46.211 1.00 82.56 264 VAL A CA 1
ATOM 1850 C C . VAL A 1 264 ? -12.062 2.803 45.055 1.00 82.56 264 VAL A C 1
ATOM 1852 O O . VAL A 1 264 ? -11.794 3.122 43.897 1.00 82.56 264 VAL A O 1
ATOM 1855 N N . MET A 1 265 ? -12.613 1.626 45.354 1.00 82.62 265 MET A N 1
ATOM 1856 C CA . MET A 1 265 ? -13.110 0.677 44.369 1.00 82.62 265 MET A CA 1
ATOM 1857 C C . MET A 1 265 ? -14.614 0.875 44.171 1.00 82.62 265 MET A C 1
ATOM 1859 O O . MET A 1 265 ? -15.384 0.705 45.116 1.00 82.62 265 MET A O 1
ATOM 1863 N N . GLY A 1 266 ? -14.988 1.218 42.938 1.00 86.69 266 GLY A N 1
ATOM 1864 C CA . GLY A 1 266 ? -16.360 1.410 42.482 1.00 86.69 266 GLY A CA 1
ATOM 1865 C C . GLY A 1 266 ? -16.780 0.308 41.513 1.00 86.69 266 GLY A C 1
ATOM 1866 O O . GLY A 1 266 ? -15.975 -0.097 40.673 1.00 86.69 266 GLY A O 1
ATOM 1867 N N . THR A 1 267 ? -18.018 -0.182 41.592 1.00 90.75 267 THR A N 1
ATOM 1868 C CA . THR A 1 267 ? -18.541 -1.149 40.607 1.00 90.75 267 THR A CA 1
ATOM 1869 C C . THR A 1 267 ? -19.993 -0.865 40.235 1.00 90.75 267 THR A C 1
ATOM 1871 O O . THR A 1 267 ? -20.845 -0.725 41.111 1.00 90.75 267 THR A O 1
ATOM 1874 N N . LEU A 1 268 ? -20.287 -0.839 38.935 1.00 96.00 268 LEU A N 1
ATOM 1875 C CA . LEU A 1 268 ? -21.651 -0.800 38.404 1.00 96.00 268 LEU A CA 1
ATOM 1876 C C . LEU A 1 268 ? -21.918 -2.096 37.629 1.00 96.00 268 LEU A C 1
ATOM 1878 O O . LEU A 1 268 ? -21.498 -2.245 36.485 1.00 96.00 268 LEU A O 1
ATOM 1882 N N . GLY A 1 269 ? -22.572 -3.058 38.276 1.00 95.81 269 GLY A N 1
ATOM 1883 C CA . GLY A 1 269 ? -22.884 -4.364 37.697 1.00 95.81 269 GLY A CA 1
ATOM 1884 C C . GLY A 1 269 ? -24.330 -4.441 37.220 1.00 95.81 269 GLY A C 1
ATOM 1885 O O . GLY A 1 269 ? -25.250 -4.216 38.008 1.00 95.81 269 GLY A O 1
ATOM 1886 N N . ILE A 1 270 ? -24.536 -4.802 35.953 1.00 97.62 270 ILE A N 1
ATOM 1887 C CA . ILE A 1 270 ? -25.857 -4.932 35.331 1.00 97.62 270 ILE A CA 1
ATOM 1888 C C . ILE A 1 270 ? -25.963 -6.301 34.648 1.00 97.62 270 ILE A C 1
ATOM 1890 O O . ILE A 1 270 ? -25.123 -6.679 33.825 1.00 97.62 270 ILE A O 1
ATOM 1894 N N . GLY A 1 271 ? -27.001 -7.065 34.992 1.00 96.56 271 GLY A N 1
ATOM 1895 C CA . GLY A 1 271 ? -27.268 -8.342 34.341 1.00 96.56 271 GLY A CA 1
ATOM 1896 C C . GLY A 1 271 ? -28.738 -8.709 34.219 1.00 96.56 271 GLY A C 1
ATOM 1897 O O . GLY A 1 271 ? -29.496 -8.634 35.185 1.00 96.56 271 GLY A O 1
ATOM 1898 N N . ASN A 1 272 ? -29.150 -9.174 33.041 1.00 96.69 272 ASN A N 1
ATOM 1899 C CA . ASN A 1 272 ? -30.536 -9.562 32.754 1.00 96.69 272 ASN A CA 1
ATOM 1900 C C . ASN A 1 272 ? -31.566 -8.463 33.095 1.00 96.69 272 ASN A C 1
ATOM 1902 O O . ASN A 1 272 ? -32.664 -8.755 33.595 1.00 96.69 272 ASN A O 1
ATOM 1906 N N . ALA A 1 273 ? -31.204 -7.195 32.893 1.00 97.94 273 ALA A N 1
ATOM 1907 C CA . ALA A 1 273 ? -31.989 -6.037 33.314 1.00 97.94 273 ALA A CA 1
ATOM 1908 C C . ALA A 1 273 ? -32.581 -5.257 32.130 1.00 97.94 273 ALA A C 1
ATOM 1910 O O . ALA A 1 273 ? -32.008 -5.239 31.044 1.00 97.94 273 ALA A O 1
ATOM 1911 N N . SER A 1 274 ? -33.727 -4.608 32.338 1.00 98.19 274 SER A N 1
ATOM 1912 C CA . SER A 1 274 ? -34.319 -3.696 31.352 1.00 98.19 274 SER A CA 1
ATOM 1913 C C . SER A 1 274 ? -34.569 -2.316 31.948 1.00 98.19 274 SER A C 1
ATOM 1915 O O . SER A 1 274 ? -35.072 -2.217 33.067 1.00 98.19 274 SER A O 1
ATOM 1917 N N . PHE A 1 275 ? -34.262 -1.273 31.185 1.00 98.75 275 PHE A N 1
ATOM 1918 C CA . PHE A 1 275 ? -34.430 0.127 31.554 1.00 98.75 275 PHE A CA 1
ATOM 1919 C C . PHE A 1 275 ? -35.244 0.832 30.475 1.00 98.75 275 PHE A C 1
ATOM 1921 O O . PHE A 1 275 ? -34.817 0.891 29.324 1.00 98.75 275 PHE A O 1
ATOM 1928 N N . THR A 1 276 ? -36.409 1.356 30.847 1.00 98.69 276 THR A N 1
ATOM 1929 C CA . THR A 1 276 ? -37.301 2.066 29.929 1.00 98.69 276 THR A CA 1
ATOM 1930 C C . THR A 1 276 ? -37.660 3.428 30.511 1.00 98.69 276 THR A C 1
ATOM 1932 O O . THR A 1 276 ? -38.355 3.495 31.529 1.00 98.69 276 THR A O 1
ATOM 1935 N N . SER A 1 277 ? -37.209 4.501 29.858 1.00 98.31 277 SER A N 1
ATOM 1936 C CA . SER A 1 277 ? -37.663 5.871 30.117 1.00 98.31 277 SER A CA 1
ATOM 1937 C C . SER A 1 277 ? -38.591 6.326 28.991 1.00 98.31 277 SER A C 1
ATOM 1939 O O . SER A 1 277 ? -38.234 6.238 27.818 1.00 98.31 277 SER A O 1
ATOM 1941 N N . GLN A 1 278 ? -39.801 6.782 29.323 1.00 97.06 278 GLN A N 1
ATOM 1942 C CA . GLN A 1 278 ? -40.806 7.137 28.309 1.00 97.06 278 GLN A CA 1
ATOM 1943 C C . GLN A 1 278 ? -40.554 8.510 27.672 1.00 97.06 278 GLN A C 1
ATOM 1945 O O . GLN A 1 278 ? -40.809 8.690 26.481 1.00 97.06 278 GLN A O 1
ATOM 1950 N N . SER A 1 279 ? -40.089 9.485 28.458 1.00 96.19 279 SER A N 1
ATOM 1951 C CA . SER A 1 279 ? -39.865 10.869 28.016 1.00 96.19 279 SER A CA 1
ATOM 1952 C C . SER A 1 279 ? -38.514 11.459 28.433 1.00 96.19 279 SER A C 1
ATOM 1954 O O . SER A 1 279 ? -38.217 12.588 28.036 1.00 96.19 279 SER A O 1
ATOM 1956 N N . GLY A 1 280 ? -37.717 10.728 29.219 1.00 96.38 280 GLY A N 1
ATOM 1957 C CA . GLY A 1 280 ? -36.381 11.122 29.664 1.00 96.38 280 GLY A CA 1
ATOM 1958 C C . GLY A 1 280 ? -35.267 10.255 29.077 1.00 96.38 280 GLY A C 1
ATOM 1959 O O . GLY A 1 280 ? -35.455 9.538 28.086 1.00 96.38 280 GLY A O 1
ATOM 1960 N N . ASP A 1 281 ? -34.111 10.334 29.726 1.00 98.44 281 ASP A N 1
ATOM 1961 C CA . ASP A 1 281 ? -32.879 9.652 29.330 1.00 98.44 281 ASP A CA 1
ATOM 1962 C C . ASP A 1 281 ? -32.541 8.480 30.272 1.00 98.44 281 ASP A C 1
ATOM 1964 O O . ASP A 1 281 ? -33.089 8.341 31.373 1.00 98.44 281 ASP A O 1
ATOM 1968 N N . VAL A 1 282 ? -31.635 7.601 29.841 1.00 98.81 282 VAL A N 1
ATOM 1969 C CA . VAL A 1 282 ? -31.031 6.581 30.712 1.00 98.81 282 VAL A CA 1
ATOM 1970 C C . VAL A 1 282 ? -29.539 6.853 30.846 1.00 98.81 282 VAL A C 1
ATOM 1972 O O . VAL A 1 282 ? -28.795 6.702 29.882 1.00 98.81 282 VAL A O 1
ATOM 1975 N N . ASP A 1 283 ? -29.103 7.193 32.058 1.00 98.56 283 ASP A N 1
ATOM 1976 C CA . ASP A 1 283 ? -27.724 7.556 32.376 1.00 98.56 283 ASP A CA 1
ATOM 1977 C C . ASP A 1 283 ? -27.074 6.518 33.293 1.00 98.56 283 ASP A C 1
ATOM 1979 O O . ASP A 1 283 ? -27.484 6.309 34.437 1.00 98.56 283 ASP A O 1
ATOM 1983 N N . LEU A 1 284 ? -26.003 5.894 32.817 1.00 98.62 284 LEU A N 1
ATOM 1984 C CA . LEU A 1 284 ? -25.147 5.003 33.589 1.00 98.62 284 LEU A CA 1
ATOM 1985 C C . LEU A 1 284 ? -23.790 5.677 33.754 1.00 98.62 284 LEU A C 1
ATOM 1987 O O . LEU A 1 284 ? -23.049 5.825 32.786 1.00 98.62 284 LEU A O 1
ATOM 1991 N N . PHE A 1 285 ? -23.446 6.074 34.972 1.00 98.12 285 PHE A N 1
ATOM 1992 C CA . PHE A 1 285 ? -22.195 6.760 35.261 1.00 98.12 285 PHE A CA 1
ATOM 1993 C C . PHE A 1 285 ? -21.383 6.004 36.308 1.00 98.12 285 PHE A C 1
ATOM 1995 O O . PHE A 1 285 ? -21.830 5.780 37.434 1.00 98.12 285 PHE A O 1
ATOM 2002 N N . LEU A 1 286 ? -20.159 5.653 35.934 1.00 96.19 286 LEU A N 1
ATOM 2003 C CA . LEU A 1 286 ? -19.131 5.156 36.828 1.00 96.19 286 LEU A CA 1
ATOM 2004 C C . LEU A 1 286 ? -17.883 6.034 36.715 1.00 96.19 286 LEU A C 1
ATOM 2006 O O . LEU A 1 286 ? -17.326 6.184 35.629 1.00 96.19 286 LEU A O 1
ATOM 2010 N N . ASP A 1 287 ? -17.396 6.500 37.859 1.00 93.94 287 ASP A N 1
ATOM 2011 C CA . ASP A 1 287 ? -16.050 7.040 38.038 1.00 93.94 287 ASP A CA 1
ATOM 2012 C C . ASP A 1 287 ? -15.388 6.318 39.217 1.00 93.94 287 ASP A C 1
ATOM 2014 O O . ASP A 1 287 ? -15.871 6.372 40.354 1.00 93.94 287 ASP A O 1
ATOM 2018 N N . THR A 1 288 ? -14.314 5.574 38.949 1.00 90.38 288 THR A N 1
ATOM 2019 C CA . THR A 1 288 ? -13.609 4.804 39.978 1.00 90.38 288 THR A CA 1
ATOM 2020 C C . THR A 1 288 ? -12.106 5.036 39.976 1.00 90.38 288 THR A C 1
ATOM 2022 O O . THR A 1 288 ? -11.421 4.959 38.951 1.00 90.38 288 THR A O 1
ATOM 2025 N N . LYS A 1 289 ? -11.539 5.241 41.170 1.00 86.00 289 LYS A N 1
ATOM 2026 C CA . LYS A 1 289 ? -10.087 5.384 41.307 1.00 86.00 289 LYS A CA 1
ATOM 2027 C C . LYS A 1 289 ? -9.328 4.071 41.185 1.00 86.00 289 LYS A C 1
ATOM 2029 O O . LYS A 1 289 ? -8.175 4.089 40.751 1.00 86.00 289 LYS A O 1
ATOM 2034 N N . LYS A 1 290 ? -9.958 2.944 41.522 1.00 80.44 290 LYS A N 1
ATOM 2035 C CA . LYS A 1 290 ? -9.311 1.634 41.557 1.00 80.44 290 LYS A CA 1
ATOM 2036 C C . LYS A 1 290 ? -10.218 0.529 41.019 1.00 80.44 290 LYS A C 1
ATOM 2038 O O . LYS A 1 290 ? -11.244 0.205 41.597 1.00 80.44 290 LYS A O 1
ATOM 2043 N N . ILE A 1 291 ? -9.730 -0.153 39.995 1.00 74.62 291 ILE A N 1
ATOM 2044 C CA . ILE A 1 291 ? -10.169 -1.477 39.563 1.00 74.62 291 ILE A CA 1
ATOM 2045 C C . ILE A 1 291 ? -9.095 -2.447 40.048 1.00 74.62 291 ILE A C 1
ATOM 2047 O O . ILE A 1 291 ? -7.906 -2.232 39.800 1.00 74.62 291 ILE A O 1
ATOM 2051 N N . ASN A 1 292 ? -9.482 -3.462 40.819 1.00 62.66 292 ASN A N 1
ATOM 2052 C CA . ASN A 1 292 ? -8.525 -4.382 41.421 1.00 62.66 292 ASN A CA 1
ATOM 2053 C C . ASN A 1 292 ? -8.327 -5.604 40.502 1.00 62.66 292 ASN A C 1
ATOM 2055 O O . ASN A 1 292 ? -9.238 -6.427 40.391 1.00 62.66 292 ASN A O 1
ATOM 2059 N N . PRO A 1 293 ? -7.153 -5.784 39.871 1.00 55.16 293 PRO A N 1
ATOM 2060 C CA . PRO A 1 293 ? -6.877 -6.976 39.089 1.00 55.16 293 PRO A CA 1
ATOM 2061 C C . PRO A 1 293 ? -6.548 -8.101 40.069 1.00 55.16 293 PRO A C 1
ATOM 2063 O O . PRO A 1 293 ? -5.502 -8.072 40.725 1.00 55.16 293 PRO A O 1
ATOM 2066 N N . ILE A 1 294 ? -7.405 -9.112 40.191 1.00 46.78 294 ILE A N 1
ATOM 2067 C CA . ILE A 1 294 ? -7.020 -10.294 40.963 1.00 46.78 294 ILE A CA 1
ATOM 2068 C C . ILE A 1 294 ? -6.063 -11.113 40.096 1.00 46.78 294 ILE A C 1
ATOM 2070 O O . ILE A 1 294 ? -6.454 -11.857 39.199 1.00 46.78 294 ILE A O 1
ATOM 2074 N N . ILE A 1 295 ? -4.771 -10.934 40.366 1.00 47.06 295 ILE A N 1
ATOM 2075 C CA . ILE A 1 295 ? -3.712 -11.829 39.915 1.00 47.06 295 ILE A CA 1
ATOM 2076 C C . ILE A 1 295 ? -3.696 -13.003 40.881 1.00 47.06 295 ILE A C 1
ATOM 2078 O O . ILE A 1 295 ? -3.199 -12.842 41.988 1.00 47.06 295 ILE A O 1
ATOM 2082 N N . THR A 1 296 ? -4.165 -14.160 40.433 1.00 36.91 296 THR A N 1
ATOM 2083 C CA . THR A 1 296 ? -3.478 -15.448 40.599 1.00 36.91 296 THR A CA 1
ATOM 2084 C C . THR A 1 296 ? -4.253 -16.496 39.802 1.00 36.91 296 THR A C 1
ATOM 2086 O O . THR A 1 296 ? -5.425 -16.735 40.048 1.00 36.91 296 THR A O 1
ATOM 2089 N N . THR A 1 297 ? -3.584 -17.105 38.819 1.00 36.34 297 THR A N 1
ATOM 2090 C CA . THR A 1 297 ? -4.067 -18.238 38.005 1.00 36.34 297 THR A CA 1
ATOM 2091 C C . THR A 1 297 ? -5.346 -17.985 37.179 1.00 36.34 297 THR A C 1
ATOM 2093 O O . THR A 1 297 ? -6.468 -18.145 37.635 1.00 36.34 297 THR A O 1
ATOM 2096 N N . VAL A 1 298 ? -5.118 -17.620 35.913 1.00 40.47 298 VAL A N 1
ATOM 2097 C CA . VAL A 1 298 ? -5.993 -17.695 34.722 1.00 40.47 298 VAL A CA 1
ATOM 2098 C C . VAL A 1 298 ? -7.381 -17.030 34.659 1.00 40.47 298 VAL A C 1
ATOM 2100 O O . VAL A 1 298 ? -7.801 -16.838 33.526 1.00 40.47 298 VAL A O 1
ATOM 2103 N N . ASP A 1 299 ? -8.070 -16.581 35.723 1.00 49.53 299 ASP A N 1
ATOM 2104 C CA . ASP A 1 299 ? -9.517 -16.294 35.519 1.00 49.53 299 ASP A CA 1
ATOM 2105 C C . ASP A 1 299 ? -10.241 -15.177 36.307 1.00 49.53 299 ASP A C 1
ATOM 2107 O O . ASP A 1 299 ? -11.450 -15.260 36.520 1.00 49.53 299 ASP A O 1
ATOM 2111 N N . SER A 1 300 ? -9.602 -14.057 36.660 1.00 48.38 300 SER A N 1
ATOM 2112 C CA . SER A 1 300 ? -10.304 -12.987 37.407 1.00 48.38 300 SER A CA 1
ATOM 2113 C C . SER A 1 300 ? -9.874 -11.559 37.052 1.00 48.38 300 SER A C 1
ATOM 2115 O O . SER A 1 300 ? -9.199 -10.883 37.830 1.00 48.38 300 SER A O 1
ATOM 2117 N N . GLN A 1 301 ? -10.279 -11.088 35.869 1.00 53.59 301 GLN A N 1
ATOM 2118 C CA . GLN A 1 301 ? -10.217 -9.670 35.492 1.00 53.59 301 GLN A CA 1
ATOM 2119 C C . GLN A 1 301 ? -11.635 -9.092 35.551 1.00 53.59 301 GLN A C 1
ATOM 2121 O O . GLN A 1 301 ? -12.528 -9.635 34.908 1.00 53.59 301 GLN A O 1
ATOM 2126 N N . TYR A 1 302 ? -11.833 -8.036 36.342 1.00 64.00 302 TYR A N 1
ATOM 2127 C CA . TYR A 1 302 ? -13.129 -7.378 36.521 1.00 64.00 302 TYR A CA 1
ATOM 2128 C C . TYR A 1 302 ? -13.113 -6.000 35.866 1.00 64.00 302 TYR A C 1
ATOM 2130 O O . TYR A 1 302 ? -12.088 -5.313 35.886 1.00 64.00 302 TYR A O 1
ATOM 2138 N N . GLY A 1 303 ? -14.249 -5.629 35.278 1.00 63.19 303 GLY A N 1
ATOM 2139 C CA . GLY A 1 303 ? -14.498 -4.275 34.810 1.00 63.19 303 GLY A CA 1
ATOM 2140 C C . GLY A 1 303 ? -14.958 -3.357 35.940 1.00 63.19 303 GLY A C 1
ATOM 2141 O O . GLY A 1 303 ? -15.368 -3.827 37.000 1.00 63.19 303 GLY A O 1
ATOM 2142 N N . GLY A 1 304 ? -14.912 -2.048 35.715 1.00 87.50 304 GLY A N 1
ATOM 2143 C CA . GLY A 1 304 ? -15.612 -1.094 36.568 1.00 87.50 304 GLY A CA 1
ATOM 2144 C C . GLY A 1 304 ? -17.129 -1.188 36.361 1.00 87.50 304 GLY A C 1
ATOM 2145 O O . GLY A 1 304 ? -17.881 -1.480 37.295 1.00 87.50 304 GLY A O 1
ATOM 2146 N N . LEU A 1 305 ? -17.573 -0.946 35.124 1.00 95.12 305 LEU A N 1
ATOM 2147 C CA . LEU A 1 305 ? -18.952 -1.118 34.671 1.00 95.12 305 LEU A CA 1
ATOM 2148 C C . LEU A 1 305 ? -19.038 -2.449 33.929 1.00 95.12 305 LEU A C 1
ATOM 2150 O O . LEU A 1 305 ? -18.275 -2.682 32.992 1.00 95.12 305 LEU A O 1
ATOM 2154 N N . ILE A 1 306 ? -19.931 -3.334 34.363 1.00 94.19 306 ILE A N 1
ATOM 2155 C CA . ILE A 1 306 ? -19.998 -4.709 33.867 1.00 94.19 306 ILE A CA 1
ATOM 2156 C C . ILE A 1 306 ? -21.397 -5.006 33.338 1.00 94.19 306 ILE A C 1
ATOM 2158 O O . ILE A 1 306 ? -22.374 -4.922 34.086 1.00 94.19 306 ILE A O 1
ATOM 2162 N N . PHE A 1 307 ? -21.470 -5.440 32.081 1.00 96.62 307 PHE A N 1
ATOM 2163 C CA . PHE A 1 307 ? -22.669 -6.025 31.488 1.00 96.62 307 PHE A CA 1
ATOM 2164 C C . PHE A 1 307 ? -22.549 -7.544 31.405 1.00 96.62 307 PHE A C 1
ATOM 2166 O O . PHE A 1 307 ? -21.575 -8.078 30.876 1.00 96.62 307 PHE A O 1
ATOM 2173 N N . SER A 1 308 ? -23.572 -8.243 31.891 1.00 93.75 308 SER A N 1
ATOM 2174 C CA . SER A 1 308 ? -23.688 -9.703 31.816 1.00 93.75 308 SER A CA 1
ATOM 2175 C C . SER A 1 308 ? -25.082 -10.126 31.353 1.00 93.75 308 SER A C 1
ATOM 2177 O O . SER A 1 308 ? -26.060 -9.415 31.580 1.00 93.75 308 SER A O 1
ATOM 2179 N N . GLY A 1 309 ? -25.193 -11.285 30.701 1.00 94.19 309 GLY A N 1
ATOM 2180 C CA . GLY A 1 309 ? -26.476 -11.749 30.165 1.00 94.19 309 GLY A CA 1
ATOM 2181 C C . GLY A 1 309 ? -27.079 -10.777 29.145 1.00 94.19 309 GLY A C 1
ATOM 2182 O O . GLY A 1 309 ? -26.344 -10.123 28.406 1.00 94.19 309 GLY A O 1
ATOM 2183 N N . GLU A 1 310 ? -28.408 -10.689 29.108 1.00 97.31 310 GLU A N 1
ATOM 2184 C CA . GLU A 1 310 ? -29.143 -9.861 28.144 1.00 97.31 310 GLU A CA 1
ATOM 2185 C C . GLU A 1 310 ? -29.719 -8.605 28.806 1.00 97.31 310 GLU A C 1
ATOM 2187 O O . GLU A 1 310 ? -30.549 -8.698 29.711 1.00 97.31 310 GLU A O 1
ATOM 2192 N N . ASN A 1 311 ? -29.297 -7.425 28.355 1.00 98.25 311 ASN A N 1
ATOM 2193 C CA . ASN A 1 311 ? -29.745 -6.149 28.911 1.00 98.25 311 ASN A CA 1
ATOM 2194 C C . ASN A 1 311 ? -30.425 -5.297 27.841 1.00 98.25 311 ASN A C 1
ATOM 2196 O O . ASN A 1 311 ? -29.990 -5.295 26.692 1.00 98.25 311 ASN A O 1
ATOM 2200 N N . SER A 1 312 ? -31.483 -4.575 28.214 1.00 98.38 312 SER A N 1
ATOM 2201 C CA . SER A 1 312 ? -32.270 -3.749 27.289 1.00 98.38 312 SER A CA 1
ATOM 2202 C C . SER A 1 312 ? -32.414 -2.320 27.790 1.00 98.38 312 SER A C 1
ATOM 2204 O O . SER A 1 312 ? -32.723 -2.107 28.961 1.00 98.38 312 SER A O 1
ATOM 2206 N N . PHE A 1 313 ? -32.256 -1.361 26.886 1.00 98.81 313 PHE A N 1
ATOM 2207 C CA . PHE A 1 313 ? -32.360 0.069 27.145 1.00 98.81 313 PHE A CA 1
ATOM 2208 C C . PHE A 1 313 ? -33.267 0.703 26.092 1.00 98.81 313 PHE A C 1
ATOM 2210 O O . PHE A 1 313 ? -33.034 0.534 24.896 1.00 98.81 313 PHE A O 1
ATOM 2217 N N . GLU A 1 314 ? -34.300 1.411 26.537 1.00 98.69 314 GLU A N 1
ATOM 2218 C CA . GLU A 1 314 ? -35.214 2.165 25.678 1.00 98.69 314 GLU A CA 1
ATOM 2219 C C . GLU A 1 314 ? -35.426 3.557 26.276 1.00 98.69 314 GLU A C 1
ATOM 2221 O O . GLU A 1 314 ? -35.966 3.690 27.376 1.00 98.69 314 GLU A O 1
ATOM 2226 N N . ALA A 1 315 ? -34.957 4.584 25.573 1.00 98.44 315 ALA A N 1
ATOM 2227 C CA . ALA A 1 315 ? -35.074 5.985 25.972 1.00 98.44 315 ALA A CA 1
ATOM 2228 C C . ALA A 1 315 ? -34.859 6.896 24.761 1.00 98.44 315 ALA A C 1
ATOM 2230 O O . ALA A 1 315 ? -34.538 6.421 23.671 1.00 98.44 315 ALA A O 1
ATOM 2231 N N . LYS A 1 316 ? -35.002 8.213 24.941 1.00 95.56 316 LYS A N 1
ATOM 2232 C CA . LYS A 1 316 ? -34.584 9.159 23.901 1.00 95.56 316 LYS A CA 1
ATOM 2233 C C . LYS A 1 316 ? -33.064 9.113 23.721 1.00 95.56 316 LYS A C 1
ATOM 2235 O O . LYS A 1 316 ? -32.601 8.873 22.607 1.00 95.56 316 LYS A O 1
ATOM 2240 N N . ASN A 1 317 ? -32.329 9.322 24.816 1.00 98.25 317 ASN A N 1
ATOM 2241 C CA . ASN A 1 317 ? -30.883 9.162 24.866 1.00 98.25 317 ASN A CA 1
ATOM 2242 C C . ASN A 1 317 ? -30.486 8.109 25.906 1.00 98.25 317 ASN A C 1
ATOM 2244 O O . ASN A 1 317 ? -31.073 8.022 26.988 1.00 98.25 317 ASN A O 1
ATOM 2248 N N . ILE A 1 318 ? -29.457 7.331 25.584 1.00 98.88 318 ILE A N 1
ATOM 2249 C CA . ILE A 1 318 ? -28.852 6.332 26.465 1.00 98.88 318 ILE A CA 1
ATOM 2250 C C . ILE A 1 318 ? -27.372 6.691 26.618 1.00 98.88 318 ILE A C 1
ATOM 2252 O O . ILE A 1 318 ? -26.590 6.549 25.679 1.00 98.88 318 ILE A O 1
ATOM 2256 N N . ASN A 1 319 ? -26.968 7.147 27.801 1.00 98.75 319 ASN A N 1
ATOM 2257 C CA . ASN A 1 319 ? -25.597 7.567 28.083 1.00 98.75 319 ASN A CA 1
ATOM 2258 C C . ASN A 1 319 ? -24.927 6.566 29.026 1.00 98.75 319 ASN A C 1
ATOM 2260 O O . ASN A 1 319 ? -25.381 6.340 30.145 1.00 98.75 319 ASN A O 1
ATOM 2264 N N . ILE A 1 320 ? -23.821 5.968 28.594 1.00 98.75 320 ILE A N 1
ATOM 2265 C CA . ILE A 1 320 ? -23.067 4.970 29.354 1.00 98.75 320 ILE A CA 1
ATOM 2266 C C . ILE A 1 320 ? -21.631 5.461 29.490 1.00 98.75 320 ILE A C 1
ATOM 2268 O O . ILE A 1 320 ? -20.865 5.423 28.535 1.00 98.75 320 ILE A O 1
ATOM 2272 N N . SER A 1 321 ? -21.242 5.906 30.680 1.00 98.19 321 SER A N 1
ATOM 2273 C CA . SER A 1 321 ? -19.907 6.431 30.963 1.00 98.19 321 SER A CA 1
ATOM 2274 C C . SER A 1 321 ? -19.207 5.593 32.025 1.00 98.19 321 SER A C 1
ATOM 2276 O O . SER A 1 321 ? -19.674 5.495 33.159 1.00 98.19 321 SER A O 1
ATOM 2278 N N . ALA A 1 322 ? -18.057 5.024 31.673 1.00 96.81 322 ALA A N 1
ATOM 2279 C CA . ALA A 1 322 ? -17.191 4.276 32.571 1.00 96.81 322 ALA A CA 1
ATOM 2280 C C . ALA A 1 322 ? -15.780 4.871 32.555 1.00 96.81 322 ALA A C 1
ATOM 2282 O O . ALA A 1 322 ? -15.005 4.679 31.615 1.00 96.81 322 ALA A O 1
ATOM 2283 N N . LEU A 1 323 ? -15.450 5.598 33.617 1.00 95.00 323 LEU A N 1
ATOM 2284 C CA . LEU A 1 323 ? -14.186 6.297 33.792 1.00 95.00 323 LEU A CA 1
ATOM 2285 C C . LEU A 1 323 ? -13.385 5.616 34.897 1.00 95.00 323 LEU A C 1
ATOM 2287 O O . LEU A 1 323 ? -13.916 5.277 35.959 1.00 95.00 323 LEU A O 1
ATOM 2291 N N . SER A 1 324 ? -12.094 5.406 34.653 1.00 90.94 324 SER A N 1
ATOM 2292 C CA . SER A 1 324 ? -11.207 4.864 35.672 1.00 90.94 324 SER A CA 1
ATOM 2293 C C . SER A 1 324 ? -9.857 5.573 35.724 1.00 90.94 324 SER A C 1
ATOM 2295 O O . SER A 1 324 ? -9.301 5.973 34.701 1.00 90.94 324 SER A O 1
ATOM 2297 N N . SER A 1 325 ? -9.349 5.774 36.945 1.00 87.75 325 SER A N 1
ATOM 2298 C CA . SER A 1 325 ? -8.148 6.579 37.207 1.00 87.75 325 SER A CA 1
ATOM 2299 C C . SER A 1 325 ? -6.831 5.794 37.064 1.00 87.75 325 SER A C 1
ATOM 2301 O O . SER A 1 325 ? -6.813 4.603 36.758 1.00 87.75 325 SER A O 1
ATOM 2303 N N . LYS A 1 326 ? -5.697 6.446 37.357 1.00 80.69 326 LYS A N 1
ATOM 2304 C CA . LYS A 1 326 ? -4.339 5.885 37.224 1.00 80.69 326 LYS A CA 1
ATOM 2305 C C . LYS A 1 326 ? -4.114 4.543 37.919 1.00 80.69 326 LYS A C 1
ATOM 2307 O O . LYS A 1 326 ? -3.382 3.709 37.389 1.00 80.69 326 LYS A O 1
ATOM 2312 N N . ASP A 1 327 ? -4.759 4.309 39.056 1.00 77.69 327 ASP A N 1
ATOM 2313 C CA . ASP A 1 327 ? -4.572 3.082 39.838 1.00 77.69 327 ASP A CA 1
ATOM 2314 C C . ASP A 1 327 ? -5.522 1.943 39.420 1.00 77.69 327 ASP A C 1
ATOM 2316 O O . ASP A 1 327 ? -5.504 0.858 40.011 1.00 77.69 327 ASP A O 1
ATOM 2320 N N . ALA A 1 328 ? -6.352 2.161 38.395 1.00 76.44 328 ALA A N 1
ATOM 2321 C CA . ALA A 1 328 ? -7.420 1.255 38.009 1.00 76.44 328 ALA A CA 1
ATOM 2322 C C . ALA A 1 328 ? -7.020 0.272 36.903 1.00 76.44 328 ALA A C 1
ATOM 2324 O O . ALA A 1 328 ? -7.176 0.520 35.710 1.00 76.44 328 ALA A O 1
ATOM 2325 N N . ARG A 1 329 ? -6.517 -0.894 37.311 1.00 79.00 329 ARG A N 1
ATOM 2326 C CA . ARG A 1 329 ? -5.986 -1.898 36.382 1.00 79.00 329 ARG A CA 1
ATOM 2327 C C . ARG A 1 329 ? -7.081 -2.884 35.969 1.00 79.00 329 ARG A C 1
ATOM 2329 O O . ARG A 1 329 ? -7.522 -3.686 36.792 1.00 79.00 329 ARG A O 1
ATOM 2336 N N . GLY A 1 330 ? -7.480 -2.860 34.701 1.00 83.56 330 GLY A N 1
ATOM 2337 C CA . GLY A 1 330 ? -8.502 -3.744 34.137 1.00 83.56 330 GLY A CA 1
ATOM 2338 C C . GLY A 1 330 ? -9.248 -3.076 32.985 1.00 83.56 330 GLY A C 1
ATOM 2339 O O . GLY A 1 330 ? -8.643 -2.340 32.208 1.00 83.56 330 GLY A O 1
ATOM 2340 N N . PHE A 1 331 ? -10.553 -3.333 32.905 1.00 88.69 331 PHE A N 1
ATOM 2341 C CA . PHE A 1 331 ? -11.459 -2.715 31.936 1.00 88.69 331 PHE A CA 1
ATOM 2342 C C . PHE A 1 331 ? -12.284 -1.622 32.606 1.00 88.69 331 PHE A C 1
ATOM 2344 O O . PHE A 1 331 ? -12.885 -1.885 33.645 1.00 88.69 331 PHE A O 1
ATOM 2351 N N . SER A 1 332 ? -12.385 -0.423 32.035 1.00 93.12 332 SER A N 1
ATOM 2352 C CA . SER A 1 332 ? -13.353 0.548 32.571 1.00 93.12 332 SER A CA 1
ATOM 2353 C C . SER A 1 332 ? -14.782 0.059 32.340 1.00 93.12 332 SER A C 1
ATOM 2355 O O . SER A 1 332 ? -15.555 -0.023 33.295 1.00 93.12 332 SER A O 1
ATOM 2357 N N . LEU A 1 333 ? -15.090 -0.370 31.111 1.00 95.44 333 LEU A N 1
ATOM 2358 C CA . LEU A 1 333 ? -16.333 -1.042 30.736 1.00 95.44 333 LEU A CA 1
ATOM 2359 C C . LEU A 1 333 ? -16.044 -2.451 30.211 1.00 95.44 333 LEU A C 1
ATOM 2361 O O . LEU A 1 333 ? -15.222 -2.619 29.311 1.00 95.44 333 LEU A O 1
ATOM 2365 N N . LEU A 1 334 ? -16.724 -3.460 30.753 1.00 93.25 334 LEU A N 1
ATOM 2366 C CA . LEU A 1 334 ? -16.551 -4.863 30.385 1.00 93.25 334 LEU A CA 1
ATOM 2367 C C . LEU A 1 334 ? -17.882 -5.506 30.000 1.00 93.25 334 LEU A C 1
ATOM 2369 O O . LEU A 1 334 ? -18.828 -5.534 30.789 1.00 93.25 334 LEU A O 1
ATOM 2373 N N . PHE A 1 335 ? -17.902 -6.122 28.826 1.00 93.44 335 PHE A N 1
ATOM 2374 C CA . PHE A 1 335 ? -18.899 -7.113 28.455 1.00 93.44 335 PHE A CA 1
ATOM 2375 C C . PHE A 1 335 ? -18.404 -8.514 28.828 1.00 93.44 335 PHE A C 1
ATOM 2377 O O . PHE A 1 335 ? -17.363 -8.981 28.351 1.00 93.44 335 PHE A O 1
ATOM 2384 N N . GLU A 1 336 ? -19.146 -9.177 29.712 1.00 89.69 336 GLU A N 1
ATOM 2385 C CA . GLU A 1 336 ? -18.889 -10.567 30.087 1.00 89.69 336 GLU A CA 1
ATOM 2386 C C . GLU A 1 336 ? -19.209 -11.535 28.941 1.00 89.69 336 GLU A C 1
ATOM 2388 O O . GLU A 1 336 ? -19.822 -11.181 27.932 1.00 89.69 336 GLU A O 1
ATOM 2393 N N . SER A 1 337 ? -18.787 -12.791 29.104 1.00 87.81 337 SER A N 1
ATOM 2394 C CA . SER A 1 337 ? -18.885 -13.804 28.051 1.00 87.81 337 SER A CA 1
ATOM 2395 C C . SER A 1 337 ? -20.302 -13.974 27.497 1.00 87.81 337 SER A C 1
ATOM 2397 O O . SER A 1 337 ? -21.194 -14.471 28.185 1.00 87.81 337 SER A O 1
ATOM 2399 N N . GLY A 1 338 ? -20.479 -13.606 26.222 1.00 88.19 338 GLY A N 1
ATOM 2400 C CA . GLY A 1 338 ? -21.746 -13.735 25.501 1.00 88.19 338 GLY A CA 1
ATOM 2401 C C . GLY A 1 338 ? -22.802 -12.700 25.891 1.00 88.19 338 GLY A C 1
ATOM 2402 O O . GLY A 1 338 ? -23.989 -12.978 25.727 1.00 88.19 338 GLY A O 1
ATOM 2403 N N . ALA A 1 339 ? -22.401 -11.552 26.445 1.00 94.12 339 ALA A N 1
ATOM 2404 C CA . ALA A 1 339 ? -23.326 -10.474 26.771 1.00 94.12 339 ALA A CA 1
ATOM 2405 C C . ALA A 1 339 ? -24.045 -9.938 25.519 1.00 94.12 339 ALA A C 1
ATOM 2407 O O . ALA A 1 339 ? -23.448 -9.795 24.446 1.00 94.12 339 ALA A O 1
ATOM 2408 N N . ILE A 1 340 ? -25.329 -9.621 25.695 1.00 97.94 340 ILE A N 1
ATOM 2409 C CA . ILE A 1 340 ? -26.194 -9.017 24.679 1.00 97.94 340 ILE A CA 1
ATOM 2410 C C . ILE A 1 340 ? -26.698 -7.682 25.223 1.00 97.94 340 ILE A C 1
ATOM 2412 O O . ILE A 1 340 ? -27.224 -7.613 26.339 1.00 97.94 340 ILE A O 1
ATOM 2416 N N . LEU A 1 341 ? -26.539 -6.628 24.430 1.00 98.38 341 LEU A N 1
ATOM 2417 C CA . LEU A 1 341 ? -27.016 -5.287 24.735 1.00 98.38 341 LEU A CA 1
ATOM 2418 C C . LEU A 1 341 ? -28.014 -4.849 23.660 1.00 98.38 341 LEU A C 1
ATOM 2420 O O . LEU A 1 341 ? -27.644 -4.705 22.500 1.00 98.38 341 LEU A O 1
ATOM 2424 N N . ASN A 1 342 ? -29.270 -4.641 24.049 1.00 98.69 342 ASN A N 1
ATOM 2425 C CA . ASN A 1 342 ? -30.330 -4.133 23.184 1.00 98.69 342 ASN A CA 1
ATOM 2426 C C . ASN A 1 342 ? -30.530 -2.637 23.457 1.00 98.69 342 ASN A C 1
ATOM 2428 O O . ASN A 1 342 ? -30.838 -2.253 24.587 1.00 98.69 342 ASN A O 1
ATOM 2432 N N . LEU A 1 343 ? -30.350 -1.808 22.433 1.00 98.81 343 LEU A N 1
ATOM 2433 C CA . LEU A 1 343 ? -30.393 -0.351 22.503 1.00 98.81 343 LEU A CA 1
ATOM 2434 C C . LEU A 1 343 ? -31.474 0.179 21.562 1.00 98.81 343 LEU A C 1
ATOM 2436 O O . LEU A 1 343 ? -31.463 -0.107 20.360 1.00 98.81 343 LEU A O 1
ATOM 2440 N N . LYS A 1 344 ? -32.400 0.962 22.113 1.00 98.44 344 LYS A N 1
ATOM 2441 C CA . LYS A 1 344 ? -33.410 1.684 21.346 1.00 98.44 344 LYS A CA 1
ATOM 2442 C C . LYS A 1 344 ? -33.416 3.161 21.731 1.00 98.44 344 LYS A C 1
ATOM 2444 O O . LYS A 1 344 ? -33.801 3.491 22.853 1.00 98.44 344 LYS A O 1
ATOM 2449 N N . GLY A 1 345 ? -32.976 4.010 20.803 1.00 97.56 345 GLY A N 1
ATOM 2450 C CA . GLY A 1 345 ? -32.678 5.428 21.034 1.00 97.56 345 GLY A CA 1
ATOM 2451 C C . GLY A 1 345 ? -31.212 5.785 20.769 1.00 97.56 345 GLY A C 1
ATOM 2452 O O . GLY A 1 345 ? -30.358 4.909 20.609 1.00 97.56 345 GLY A O 1
ATOM 2453 N N . GLU A 1 346 ? -30.914 7.085 20.714 1.00 98.56 346 GLU A N 1
ATOM 2454 C CA . GLU A 1 346 ? -29.552 7.585 20.482 1.00 98.56 346 GLU A CA 1
ATOM 2455 C C . GLU A 1 346 ? -28.651 7.196 21.660 1.00 98.56 346 GLU A C 1
ATOM 2457 O O . GLU A 1 346 ? -28.962 7.488 22.815 1.00 98.56 346 GLU A O 1
ATOM 2462 N N . THR A 1 347 ? -27.548 6.498 21.391 1.00 98.81 347 THR A N 1
ATOM 2463 C CA . THR A 1 347 ? -26.711 5.909 22.442 1.00 98.81 347 THR A CA 1
ATOM 2464 C C . THR A 1 347 ? -25.281 6.427 22.386 1.00 98.81 347 THR A C 1
ATOM 2466 O O . THR A 1 347 ? -24.624 6.354 21.350 1.00 98.81 347 THR A O 1
ATOM 2469 N N . HIS A 1 348 ? -24.763 6.855 23.535 1.00 98.81 348 HIS A N 1
ATOM 2470 C CA . HIS A 1 348 ? -23.378 7.275 23.723 1.00 98.81 348 HIS A CA 1
ATOM 2471 C C . HIS A 1 348 ? -22.693 6.394 24.769 1.00 98.81 348 HIS A C 1
ATOM 2473 O O . HIS A 1 348 ? -23.092 6.369 25.932 1.00 98.81 348 HIS A O 1
ATOM 2479 N N . ILE A 1 349 ? -21.632 5.693 24.375 1.00 98.81 349 ILE A N 1
ATOM 2480 C CA . ILE A 1 349 ? -20.783 4.891 25.258 1.00 98.81 349 ILE A CA 1
ATOM 2481 C C . ILE A 1 349 ? -19.414 5.564 25.355 1.00 98.81 349 ILE A C 1
ATOM 2483 O O . ILE A 1 349 ? -18.686 5.632 24.371 1.00 98.81 349 ILE A O 1
ATOM 2487 N N . ASN A 1 350 ? -19.041 6.023 26.545 1.00 98.44 350 ASN A N 1
ATOM 2488 C CA . ASN A 1 350 ? -17.735 6.595 26.851 1.00 98.44 350 ASN A CA 1
ATOM 2489 C C . ASN A 1 350 ? -16.981 5.694 27.838 1.00 98.44 350 ASN A C 1
ATOM 2491 O O . ASN A 1 350 ? -17.407 5.521 28.979 1.00 98.44 350 ASN A O 1
ATOM 2495 N N . ALA A 1 351 ? -15.857 5.120 27.420 1.00 97.75 351 ALA A N 1
ATOM 2496 C CA . ALA A 1 351 ? -15.070 4.199 28.231 1.00 97.75 351 ALA A CA 1
ATOM 2497 C C . ALA A 1 351 ? -13.595 4.629 28.276 1.00 97.75 351 ALA A C 1
ATOM 2499 O O . ALA A 1 351 ? -12.835 4.367 27.346 1.00 97.75 351 ALA A O 1
ATOM 2500 N N . SER A 1 352 ? -13.174 5.258 29.377 1.00 96.31 352 SER A N 1
ATOM 2501 C CA . SER A 1 352 ? -11.807 5.774 29.544 1.00 96.31 352 SER A CA 1
ATOM 2502 C C . SER A 1 352 ? -11.063 5.047 30.656 1.00 96.31 352 SER A C 1
ATOM 2504 O O . SER A 1 352 ? -11.562 4.939 31.782 1.00 96.31 352 SER A O 1
ATOM 2506 N N . ASN A 1 353 ? -9.865 4.546 30.353 1.00 93.00 353 ASN A N 1
ATOM 2507 C CA . ASN A 1 353 ? -8.950 3.948 31.321 1.00 93.00 353 ASN A CA 1
ATOM 2508 C C . ASN A 1 353 ? -7.633 4.737 31.396 1.00 93.00 353 ASN A C 1
ATOM 2510 O O . ASN A 1 353 ? -6.769 4.630 30.525 1.00 93.00 353 ASN A O 1
ATOM 2514 N N . GLU A 1 354 ? -7.438 5.485 32.480 1.00 92.62 354 GLU A N 1
ATOM 2515 C CA . GLU A 1 354 ? -6.233 6.297 32.699 1.00 92.62 354 GLU A CA 1
ATOM 2516 C C . GLU A 1 354 ? -5.111 5.530 33.415 1.00 92.62 354 GLU A C 1
ATOM 2518 O O . GLU A 1 354 ? -4.193 6.146 33.967 1.00 92.62 354 GLU A O 1
ATOM 2523 N N . SER A 1 355 ? -5.160 4.190 33.445 1.00 84.25 355 SER A N 1
ATOM 2524 C CA . SER A 1 355 ? -4.206 3.392 34.212 1.00 84.25 355 SER A CA 1
ATOM 2525 C C . SER A 1 355 ? -2.767 3.597 33.747 1.00 84.25 355 SER A C 1
ATOM 2527 O O . SER A 1 355 ? -2.451 3.530 32.557 1.00 84.25 355 SER A O 1
ATOM 2529 N N . ASN A 1 356 ? -1.861 3.779 34.709 1.00 81.06 356 ASN A N 1
ATOM 2530 C CA . ASN A 1 356 ? -0.412 3.806 34.478 1.00 81.06 356 ASN A CA 1
ATOM 2531 C C . ASN A 1 356 ? 0.222 2.400 34.490 1.00 81.06 356 ASN A C 1
ATOM 2533 O O . ASN A 1 356 ? 1.444 2.267 34.615 1.00 81.06 356 ASN A O 1
ATOM 2537 N N . GLY A 1 357 ? -0.601 1.348 34.442 1.00 69.00 357 GLY A N 1
ATOM 2538 C CA . GLY A 1 357 ? -0.150 -0.033 34.451 1.00 69.00 357 GLY A CA 1
ATOM 2539 C C . GLY A 1 357 ? 0.718 -0.371 33.238 1.00 69.00 357 GLY A C 1
ATOM 2540 O O . GLY A 1 357 ? 0.622 0.217 32.178 1.00 69.00 357 GLY A O 1
ATOM 2541 N N . THR A 1 358 ? 1.606 -1.355 33.368 1.00 66.12 358 THR A N 1
ATOM 2542 C CA . THR A 1 358 ? 2.460 -1.810 32.253 1.00 66.12 358 THR A CA 1
ATOM 2543 C C . THR A 1 358 ? 1.863 -2.987 31.474 1.00 66.12 358 THR A C 1
ATOM 2545 O O . THR A 1 358 ? 2.550 -3.622 30.669 1.00 66.12 358 THR A O 1
ATOM 2548 N N . ARG A 1 359 ? 0.607 -3.364 31.746 1.00 66.19 359 ARG A N 1
ATOM 2549 C CA . ARG A 1 359 ? 0.040 -4.636 31.277 1.00 66.19 359 ARG A CA 1
ATOM 2550 C C . ARG A 1 359 ? -0.658 -4.492 29.935 1.00 66.19 359 ARG A C 1
ATOM 2552 O O . ARG A 1 359 ? -1.197 -3.455 29.592 1.00 66.19 359 ARG A O 1
ATOM 2559 N N . SER A 1 360 ? -0.659 -5.585 29.184 1.00 66.75 360 SER A N 1
ATOM 2560 C CA . SER A 1 360 ? -1.338 -5.714 27.894 1.00 66.75 360 SER A CA 1
ATOM 2561 C C . SER A 1 360 ? -2.844 -5.917 27.976 1.00 66.75 360 SER A C 1
ATOM 2563 O O . SER A 1 360 ? -3.517 -5.732 26.969 1.00 66.75 360 SER A O 1
ATOM 2565 N N . ASN A 1 361 ? -3.368 -6.276 29.147 1.00 76.69 361 ASN A N 1
ATOM 2566 C CA . ASN A 1 361 ? -4.761 -6.695 29.316 1.00 76.69 361 ASN A CA 1
ATOM 2567 C C . ASN A 1 361 ? -5.646 -5.599 29.938 1.00 76.69 361 ASN A C 1
ATOM 2569 O O . ASN A 1 361 ? -6.670 -5.897 30.539 1.00 76.69 361 ASN A O 1
ATOM 2573 N N . GLU A 1 362 ? -5.204 -4.347 29.876 1.00 84.50 362 GLU A N 1
ATOM 2574 C CA . GLU A 1 362 ? -5.943 -3.182 30.368 1.00 84.50 362 GLU A CA 1
ATOM 2575 C C . GLU A 1 362 ? -6.621 -2.507 29.158 1.00 84.50 362 GLU A C 1
ATOM 2577 O O . GLU A 1 362 ? -6.043 -2.507 28.064 1.00 84.50 362 GLU A O 1
ATOM 2582 N N . ALA A 1 363 ? -7.839 -1.980 29.323 1.00 90.94 363 ALA A N 1
ATOM 2583 C CA . ALA A 1 363 ? -8.532 -1.241 28.264 1.00 90.94 363 ALA A CA 1
ATOM 2584 C C . ALA A 1 363 ? -9.637 -0.312 28.780 1.00 90.94 363 ALA A C 1
ATOM 2586 O O . ALA A 1 363 ? -10.159 -0.489 29.882 1.00 90.94 363 ALA A O 1
ATOM 2587 N N . GLY A 1 364 ? -10.024 0.662 27.953 1.00 94.12 364 GLY A N 1
ATOM 2588 C CA . GLY A 1 364 ? -11.249 1.431 28.174 1.00 94.12 364 GLY A CA 1
ATOM 2589 C C . GLY A 1 364 ? -12.465 0.513 28.066 1.00 94.12 364 GLY A C 1
ATOM 2590 O O . GLY A 1 364 ? -13.203 0.336 29.036 1.00 94.12 364 GLY A O 1
ATOM 2591 N N . LEU A 1 365 ? -12.602 -0.147 26.914 1.00 95.75 365 LEU A N 1
ATOM 2592 C CA . LEU A 1 365 ? -13.707 -1.039 26.571 1.00 95.75 365 LEU A CA 1
ATOM 2593 C C . LEU A 1 365 ? -13.234 -2.483 26.341 1.00 95.75 365 LEU A C 1
ATOM 2595 O O . LEU A 1 365 ? -12.300 -2.730 25.576 1.00 95.75 365 LEU A O 1
ATOM 2599 N N . GLY A 1 366 ? -13.908 -3.443 26.973 1.00 91.38 366 GLY A N 1
ATOM 2600 C CA . GLY A 1 366 ? -13.544 -4.858 26.965 1.00 91.38 366 GLY A CA 1
ATOM 2601 C C . GLY A 1 366 ? -14.658 -5.816 26.558 1.00 91.38 366 GLY A C 1
ATOM 2602 O O . GLY A 1 366 ? -15.815 -5.605 26.911 1.00 91.38 366 GLY A O 1
ATOM 2603 N N . SER A 1 367 ? -14.286 -6.922 25.910 1.00 88.25 367 SER A N 1
ATOM 2604 C CA . SER A 1 367 ? -15.121 -8.123 25.720 1.00 88.25 367 SER A CA 1
ATOM 2605 C C . SER A 1 367 ? -14.341 -9.379 26.137 1.00 88.25 367 SER A C 1
ATOM 2607 O O . SER A 1 367 ? -13.121 -9.453 25.933 1.00 88.25 367 SER A O 1
ATOM 2609 N N . ARG A 1 368 ? -15.011 -10.369 26.745 1.00 81.94 368 ARG A N 1
ATOM 2610 C CA . ARG A 1 368 ? -14.362 -11.578 27.291 1.00 81.94 368 ARG A CA 1
ATOM 2611 C C . ARG A 1 368 ? -14.874 -12.871 26.648 1.00 81.94 368 ARG A C 1
ATOM 2613 O O . ARG A 1 368 ? -16.053 -13.193 26.723 1.00 81.94 368 ARG A O 1
ATOM 2620 N N . TYR A 1 369 ? -13.954 -13.688 26.134 1.00 79.44 369 TYR A N 1
ATOM 2621 C CA . TYR A 1 369 ? -14.134 -15.052 25.607 1.00 79.44 369 TYR A CA 1
ATOM 2622 C C . TYR A 1 369 ? -15.054 -15.203 24.400 1.00 79.44 369 TYR A C 1
ATOM 2624 O O . TYR A 1 369 ? -14.600 -15.620 23.340 1.00 79.44 369 TYR A O 1
ATOM 2632 N N . ARG A 1 370 ? -16.344 -14.916 24.569 1.00 84.44 370 ARG A N 1
ATOM 2633 C CA . ARG A 1 370 ? -17.357 -15.050 23.525 1.00 84.44 370 ARG A CA 1
ATOM 2634 C C . ARG A 1 370 ? -17.782 -13.671 23.055 1.00 84.44 370 ARG A C 1
ATOM 2636 O O . ARG A 1 370 ? -17.753 -12.716 23.824 1.00 84.44 370 ARG A O 1
ATOM 2643 N N . ARG A 1 371 ? -18.194 -13.610 21.798 1.00 88.12 371 ARG A N 1
ATOM 2644 C CA . ARG A 1 371 ? -18.666 -12.430 21.094 1.00 88.12 371 ARG A CA 1
ATOM 2645 C C . ARG A 1 371 ? -19.698 -11.680 21.924 1.00 88.12 371 ARG A C 1
ATOM 2647 O O . ARG A 1 371 ? -20.646 -12.275 22.437 1.00 88.12 371 ARG A O 1
ATOM 2654 N N . THR A 1 372 ? -19.496 -10.373 22.010 1.00 93.31 372 THR A N 1
ATOM 2655 C CA . THR A 1 372 ? -20.489 -9.428 22.520 1.00 93.31 372 THR A CA 1
ATOM 2656 C C . THR A 1 372 ? -21.397 -9.026 21.367 1.00 93.31 372 THR A C 1
ATOM 2658 O O . THR A 1 372 ? -20.898 -8.676 20.295 1.00 93.31 372 THR A O 1
ATOM 2661 N N . GLN A 1 373 ? -22.710 -9.076 21.578 1.00 96.75 373 GLN A N 1
ATOM 2662 C CA . GLN A 1 373 ? -23.694 -8.615 20.601 1.00 96.75 373 GLN A CA 1
ATOM 2663 C C . GLN A 1 373 ? -24.312 -7.296 21.066 1.00 96.75 373 GLN A C 1
ATOM 2665 O O . GLN A 1 373 ? -24.804 -7.201 22.191 1.00 96.75 373 GLN A O 1
ATOM 2670 N N . ILE A 1 374 ? -24.299 -6.290 20.196 1.00 98.44 374 ILE A N 1
ATOM 2671 C CA . ILE A 1 374 ? -24.923 -4.988 20.432 1.00 98.44 374 ILE A CA 1
ATOM 2672 C C . ILE A 1 374 ? -25.957 -4.765 19.330 1.00 98.44 374 ILE A C 1
ATOM 2674 O O . ILE A 1 374 ? -25.614 -4.583 18.161 1.00 98.44 374 ILE A O 1
ATOM 2678 N N . ASN A 1 375 ? -27.228 -4.812 19.712 1.00 98.50 375 ASN A N 1
ATOM 2679 C CA . ASN A 1 375 ? -28.363 -4.587 18.830 1.00 98.50 375 ASN A CA 1
ATOM 2680 C C . ASN A 1 375 ? -28.803 -3.131 18.981 1.00 98.50 375 ASN A C 1
ATOM 2682 O O . ASN A 1 375 ? -29.103 -2.702 20.094 1.00 98.50 375 ASN A O 1
ATOM 2686 N N . VAL A 1 376 ? -28.851 -2.387 17.879 1.00 98.62 376 VAL A N 1
ATOM 2687 C CA . VAL A 1 376 ? -29.219 -0.966 17.862 1.00 98.62 376 VAL A CA 1
ATOM 2688 C C . VAL A 1 376 ? -30.427 -0.776 16.955 1.00 98.62 376 VAL A C 1
ATOM 2690 O O . VAL A 1 376 ? -30.465 -1.309 15.842 1.00 98.62 376 VAL A O 1
ATOM 2693 N N . SER A 1 377 ? -31.423 -0.043 17.443 1.00 97.88 377 SER A N 1
ATOM 2694 C CA . SER A 1 377 ? -32.616 0.316 16.678 1.00 97.88 377 SER A CA 1
ATOM 2695 C C . SER A 1 377 ? -33.067 1.740 16.974 1.00 97.88 377 SER A C 1
ATOM 2697 O O . SER A 1 377 ? -32.971 2.190 18.113 1.00 97.88 377 SER A O 1
ATOM 2699 N N . ASP A 1 378 ? -33.593 2.431 15.963 1.00 95.00 378 ASP A N 1
ATOM 2700 C CA . ASP A 1 378 ? -34.231 3.749 16.107 1.00 95.00 378 ASP A CA 1
ATOM 2701 C C . ASP A 1 378 ? -33.347 4.811 16.807 1.00 95.00 378 ASP A C 1
ATOM 2703 O O . ASP A 1 378 ? -33.820 5.585 17.641 1.00 95.00 378 ASP A O 1
ATOM 2707 N N . GLY A 1 379 ? -32.053 4.849 16.473 1.00 96.88 379 GLY A N 1
ATOM 2708 C CA . GLY A 1 379 ? -31.076 5.809 17.006 1.00 96.88 379 GLY A CA 1
ATOM 2709 C C . GLY A 1 379 ? -29.630 5.407 16.710 1.00 96.88 379 GLY A C 1
ATOM 2710 O O . GLY A 1 379 ? -29.337 4.220 16.587 1.00 96.88 379 GLY A O 1
ATOM 2711 N N . ASP A 1 380 ? -28.727 6.377 16.565 1.00 98.50 380 ASP A N 1
ATOM 2712 C CA . ASP A 1 380 ? -27.313 6.112 16.264 1.00 98.50 380 ASP A CA 1
ATOM 2713 C C . ASP A 1 380 ? -26.531 5.689 17.523 1.00 98.50 380 ASP A C 1
ATOM 2715 O O . ASP A 1 380 ? -26.883 6.057 18.647 1.00 98.50 380 ASP A O 1
ATOM 2719 N N . LEU A 1 381 ? -25.462 4.908 17.334 1.00 98.81 381 LEU A N 1
ATOM 2720 C CA . LEU A 1 381 ? -24.556 4.466 18.398 1.00 98.81 381 LEU A CA 1
ATOM 2721 C C . LEU A 1 381 ? -23.178 5.118 18.245 1.00 98.81 381 LEU A C 1
ATOM 2723 O O . LEU A 1 381 ? -22.474 4.886 17.261 1.00 98.81 381 LEU A O 1
ATOM 2727 N N . TYR A 1 382 ? -22.765 5.856 19.271 1.00 98.81 382 TYR A N 1
ATOM 2728 C CA . TYR A 1 382 ? -21.447 6.469 19.403 1.00 98.81 382 TYR A CA 1
ATOM 2729 C C . TYR A 1 382 ? -20.654 5.768 20.507 1.00 98.81 382 TYR A C 1
ATOM 2731 O O . TYR A 1 382 ? -21.095 5.705 21.652 1.00 98.81 382 TYR A O 1
ATOM 2739 N N . ILE A 1 383 ? -19.471 5.252 20.183 1.00 98.88 383 ILE A N 1
ATOM 2740 C CA . ILE A 1 383 ? -18.544 4.639 21.137 1.00 98.88 383 ILE A CA 1
ATOM 2741 C C . ILE A 1 383 ? -17.245 5.437 21.132 1.00 98.88 383 ILE A C 1
ATOM 2743 O O . ILE A 1 383 ? -16.515 5.431 20.146 1.00 98.88 383 ILE A O 1
ATOM 2747 N N . THR A 1 384 ? -16.921 6.067 22.253 1.00 98.75 384 THR A N 1
ATOM 2748 C CA . THR A 1 384 ? -15.617 6.679 22.507 1.00 98.75 384 THR A CA 1
ATOM 2749 C C . THR A 1 384 ? -14.887 5.845 23.547 1.00 98.75 384 THR A C 1
ATOM 2751 O O . THR A 1 384 ? -15.354 5.686 24.675 1.00 98.75 384 THR A O 1
ATOM 2754 N N . ALA A 1 385 ? -13.739 5.292 23.176 1.00 98.31 385 ALA A N 1
ATOM 2755 C CA . ALA A 1 385 ? -12.896 4.518 24.069 1.00 98.31 385 ALA A CA 1
ATOM 2756 C C . ALA A 1 385 ? -11.498 5.132 24.132 1.00 98.31 385 ALA A C 1
ATOM 2758 O O . ALA A 1 385 ? -10.904 5.460 23.104 1.00 98.31 385 ALA A O 1
ATOM 2759 N N . SER A 1 386 ? -10.934 5.237 25.332 1.00 97.19 386 SER A N 1
ATOM 2760 C CA . SER A 1 386 ? -9.560 5.697 25.516 1.00 97.19 386 SER A CA 1
ATOM 2761 C C . SER A 1 386 ? -8.800 4.862 26.534 1.00 97.19 386 SER A C 1
ATOM 2763 O O . SER A 1 386 ? -9.359 4.361 27.513 1.00 97.19 386 SER A O 1
ATOM 2765 N N . ALA A 1 387 ? -7.497 4.708 26.307 1.00 94.38 387 ALA A N 1
ATOM 2766 C CA . ALA A 1 387 ? -6.606 4.051 27.252 1.00 94.38 387 ALA A CA 1
ATOM 2767 C C . ALA A 1 387 ? -5.231 4.726 27.307 1.00 94.38 387 ALA A C 1
ATOM 2769 O O . ALA A 1 387 ? -4.609 5.003 26.280 1.00 94.38 387 ALA A O 1
ATOM 2770 N N . LEU A 1 388 ? -4.711 4.926 28.518 1.00 92.38 388 LEU A N 1
ATOM 2771 C CA . LEU A 1 388 ? -3.348 5.415 28.708 1.00 92.38 388 LEU A CA 1
ATOM 2772 C C . LEU A 1 388 ? -2.330 4.327 28.337 1.00 92.38 388 LEU A C 1
ATOM 2774 O O . LEU A 1 388 ? -1.548 4.513 27.408 1.00 92.38 388 LEU A O 1
ATOM 2778 N N . SER A 1 389 ? -2.350 3.187 29.036 1.00 88.19 389 SER A N 1
ATOM 2779 C CA . SER A 1 389 ? -1.329 2.130 28.888 1.00 88.19 389 SER A CA 1
ATOM 2780 C C . SER A 1 389 ? -1.815 0.845 28.208 1.00 88.19 389 SER A C 1
ATOM 2782 O O . SER A 1 389 ? -1.007 0.042 27.735 1.00 88.19 389 SER A O 1
ATOM 2784 N N . GLY A 1 390 ? -3.133 0.652 28.175 1.00 89.06 390 GLY A N 1
ATOM 2785 C CA . GLY A 1 390 ? -3.838 -0.461 27.545 1.00 89.06 390 GLY A CA 1
ATOM 2786 C C . GLY A 1 390 ? -4.236 -0.186 26.093 1.00 89.06 390 GLY A C 1
ATOM 2787 O O . GLY A 1 390 ? -3.931 0.880 25.562 1.00 89.06 390 GLY A O 1
ATOM 2788 N N . SER A 1 391 ? -4.945 -1.120 25.452 1.00 91.81 391 SER A N 1
ATOM 2789 C CA . SER A 1 391 ? -5.629 -0.801 24.180 1.00 91.81 391 SER A CA 1
ATOM 2790 C C . SER A 1 391 ? -6.925 -0.051 24.479 1.00 91.81 391 SER A C 1
ATOM 2792 O O . SER A 1 391 ? -7.510 -0.283 25.532 1.00 91.81 391 SER A O 1
ATOM 2794 N N . ALA A 1 392 ? -7.411 0.831 23.606 1.00 95.88 392 ALA A N 1
ATOM 2795 C CA . ALA A 1 392 ? -8.670 1.522 23.903 1.00 95.88 392 ALA A CA 1
ATOM 2796 C C . ALA A 1 392 ? -9.855 0.545 23.895 1.00 95.88 392 ALA A C 1
ATOM 2798 O O . ALA A 1 392 ? -10.647 0.522 24.840 1.00 95.88 392 ALA A O 1
ATOM 2799 N N . ILE A 1 393 ? -9.900 -0.330 22.885 1.00 95.75 393 ILE A N 1
ATOM 2800 C CA . ILE A 1 393 ? -10.829 -1.461 22.801 1.00 95.75 393 ILE A CA 1
ATOM 2801 C C . ILE A 1 393 ? -10.036 -2.767 22.730 1.00 95.75 393 ILE A C 1
ATOM 2803 O O . ILE A 1 393 ? -9.125 -2.910 21.908 1.00 95.75 393 ILE A O 1
ATOM 2807 N N . LEU A 1 394 ? -10.395 -3.737 23.572 1.00 90.44 394 LEU A N 1
ATOM 2808 C CA . LEU A 1 394 ? -9.709 -5.025 23.667 1.00 90.44 394 LEU A CA 1
ATOM 2809 C C . LEU A 1 394 ? -10.693 -6.191 23.824 1.00 90.44 394 LEU A C 1
ATOM 2811 O O . LEU A 1 394 ? -11.629 -6.133 24.617 1.00 90.44 394 LEU A O 1
ATOM 2815 N N . SER A 1 395 ? -10.422 -7.299 23.135 1.00 85.94 395 SER A N 1
ATOM 2816 C CA . SER A 1 395 ? -11.086 -8.584 23.389 1.00 85.94 395 SER A CA 1
ATOM 2817 C C . SER A 1 395 ? -10.094 -9.607 23.938 1.00 85.94 395 SER A C 1
ATOM 2819 O O . SER A 1 395 ? -9.043 -9.845 23.342 1.00 85.94 395 SER A O 1
ATOM 2821 N N . LEU A 1 396 ? -10.441 -10.259 25.050 1.00 77.12 396 LEU A N 1
ATOM 2822 C CA . LEU A 1 396 ? -9.652 -11.347 25.633 1.00 77.12 396 LEU A CA 1
ATOM 2823 C C . LEU A 1 396 ? -10.169 -12.705 25.152 1.00 77.12 396 LEU A C 1
ATOM 2825 O O . LEU A 1 396 ? -11.266 -13.120 25.518 1.00 77.12 396 LEU A O 1
ATOM 2829 N N . ALA A 1 397 ? -9.343 -13.433 24.403 1.00 69.38 397 ALA A N 1
ATOM 2830 C CA . ALA A 1 397 ? -9.555 -14.840 24.067 1.00 69.38 397 ALA A CA 1
ATOM 2831 C C . ALA A 1 397 ? -8.291 -15.643 24.411 1.00 69.38 397 ALA A C 1
ATOM 2833 O O . ALA A 1 397 ? -7.177 -15.173 24.162 1.00 69.38 397 ALA A O 1
ATOM 2834 N N . ALA A 1 398 ? -8.451 -16.828 25.011 1.00 61.94 398 ALA A N 1
ATOM 2835 C CA . ALA A 1 398 ? -7.329 -17.724 25.289 1.00 61.94 398 ALA A CA 1
ATOM 2836 C C . ALA A 1 398 ? -6.922 -18.489 24.021 1.00 61.94 398 ALA A C 1
ATOM 2838 O O . ALA A 1 398 ? -7.751 -18.789 23.161 1.00 61.94 398 ALA A O 1
ATOM 2839 N N . THR A 1 399 ? -5.640 -18.836 23.907 1.00 54.88 399 THR A N 1
ATOM 2840 C CA . THR A 1 399 ? -5.105 -19.555 22.747 1.00 54.88 399 THR A CA 1
ATOM 2841 C C . THR A 1 399 ? -5.868 -20.863 22.500 1.00 54.88 399 THR A C 1
ATOM 2843 O O . THR A 1 399 ? -5.960 -21.714 23.381 1.00 54.88 399 THR A O 1
ATOM 2846 N N . GLY A 1 400 ? -6.418 -21.028 21.291 1.00 56.25 400 GLY A N 1
ATOM 2847 C CA . GLY A 1 400 ? -7.151 -22.234 20.881 1.00 56.25 400 GLY A CA 1
ATOM 2848 C C . GLY A 1 400 ? -8.584 -22.348 21.412 1.00 56.25 400 GLY A C 1
ATOM 2849 O O . GLY A 1 400 ? -9.225 -23.374 21.189 1.00 56.25 400 GLY A O 1
ATOM 2850 N N . GLN A 1 401 ? -9.103 -21.326 22.095 1.00 58.75 401 GLN A N 1
ATOM 2851 C CA . GLN A 1 401 ? -10.448 -21.339 22.662 1.00 58.75 401 GLN A CA 1
ATOM 2852 C C . GLN A 1 401 ? -11.275 -20.159 22.120 1.00 58.75 401 GLN A C 1
ATOM 2854 O O . GLN A 1 401 ? -10.801 -19.030 22.072 1.00 58.75 401 GLN A O 1
ATOM 2859 N N . TRP A 1 402 ? -12.517 -20.457 21.716 1.00 61.34 402 TRP A N 1
ATOM 2860 C CA . TRP A 1 402 ? -13.554 -19.538 21.210 1.00 61.34 402 TRP A CA 1
ATOM 2861 C C . TRP A 1 402 ? -13.241 -18.823 19.885 1.00 61.34 402 TRP A C 1
ATOM 2863 O O . TRP A 1 402 ? -12.760 -17.696 19.850 1.00 61.34 402 TRP A O 1
ATOM 2873 N N . ALA A 1 403 ? -13.620 -19.467 18.775 1.00 65.75 403 ALA A N 1
ATOM 2874 C CA . ALA A 1 403 ? -13.612 -18.833 17.455 1.00 65.75 403 ALA A CA 1
ATOM 2875 C C . ALA A 1 403 ? -14.572 -17.624 17.368 1.00 65.75 403 ALA A C 1
ATOM 2877 O O . ALA A 1 403 ? -14.346 -16.665 16.643 1.00 65.75 403 ALA A O 1
ATOM 2878 N N . ASP A 1 404 ? -15.645 -17.632 18.156 1.00 76.31 404 ASP A N 1
ATOM 2879 C CA . ASP A 1 404 ? -16.645 -16.567 18.169 1.00 76.31 404 ASP A CA 1
ATOM 2880 C C . ASP A 1 404 ? -16.358 -15.536 19.273 1.00 76.31 404 ASP A C 1
ATOM 2882 O O . ASP A 1 404 ? -17.071 -15.522 20.269 1.00 76.31 404 ASP A O 1
ATOM 2886 N N . ALA A 1 405 ? -15.289 -14.739 19.150 1.00 81.12 405 ALA A N 1
ATOM 2887 C CA . ALA A 1 405 ? -14.924 -13.639 20.066 1.00 81.12 405 ALA A CA 1
ATOM 2888 C C . ALA A 1 405 ? -15.137 -12.248 19.412 1.00 81.12 405 ALA A C 1
ATOM 2890 O O . ALA A 1 405 ? -15.608 -12.166 18.287 1.00 81.12 405 ALA A O 1
ATOM 2891 N N . GLY A 1 406 ? -14.833 -11.138 20.095 1.00 88.31 406 GLY A N 1
ATOM 2892 C CA . GLY A 1 406 ? -14.965 -9.790 19.513 1.00 88.31 406 GLY A CA 1
ATOM 2893 C C . GLY A 1 406 ? -16.360 -9.164 19.655 1.00 88.31 406 GLY A C 1
ATOM 2894 O O . GLY A 1 406 ? -17.063 -9.434 20.635 1.00 88.31 406 GLY A O 1
ATOM 2895 N N . PHE A 1 407 ? -16.730 -8.296 18.708 1.00 93.56 407 PHE A N 1
ATOM 2896 C CA . PHE A 1 407 ? -17.975 -7.517 18.727 1.00 93.56 407 PHE A CA 1
ATOM 2897 C C . PHE A 1 407 ? -18.797 -7.733 17.452 1.00 93.56 407 PHE A C 1
ATOM 2899 O O . PHE A 1 407 ? -18.279 -7.641 16.336 1.00 93.56 407 PHE A O 1
ATOM 2906 N N . GLU A 1 408 ? -20.094 -7.980 17.630 1.00 95.25 408 GLU A N 1
ATOM 2907 C CA . GLU A 1 408 ? -21.096 -7.938 16.567 1.00 95.25 408 GLU A CA 1
ATOM 2908 C C . GLU A 1 408 ? -22.079 -6.805 16.817 1.00 95.25 408 GLU A C 1
ATOM 2910 O O . GLU A 1 408 ? -22.680 -6.720 17.889 1.00 95.25 408 GLU A O 1
ATOM 2915 N N . PHE A 1 409 ? -22.255 -5.976 15.796 1.00 97.44 409 PHE A N 1
ATOM 2916 C CA . PHE A 1 409 ? -23.211 -4.884 15.784 1.00 97.44 409 PHE A CA 1
ATOM 2917 C C . PHE A 1 409 ? -24.328 -5.210 14.798 1.00 97.44 409 PHE A C 1
ATOM 2919 O O . PHE A 1 409 ? -24.068 -5.462 13.617 1.00 97.44 409 PHE A O 1
ATOM 2926 N N . VAL A 1 410 ? -25.566 -5.202 15.286 1.00 97.81 410 VAL A N 1
ATOM 2927 C CA . VAL A 1 410 ? -26.774 -5.390 14.476 1.00 97.81 410 VAL A CA 1
ATOM 2928 C C . VAL A 1 410 ? -27.499 -4.052 14.408 1.00 97.81 410 VAL A C 1
ATOM 2930 O O . VAL A 1 410 ? -28.036 -3.588 15.412 1.00 97.81 410 VAL A O 1
ATOM 2933 N N . LEU A 1 411 ? -27.473 -3.421 13.235 1.00 97.81 411 LEU A N 1
ATOM 2934 C CA . LEU A 1 411 ? -27.914 -2.044 13.016 1.00 97.81 411 LEU A CA 1
ATOM 2935 C C . LEU A 1 411 ? -29.256 -2.009 12.279 1.00 97.81 411 LEU A C 1
ATOM 2937 O O . LEU A 1 411 ? -29.322 -2.316 11.089 1.00 97.81 411 LEU A O 1
ATOM 2941 N N . ASN A 1 412 ? -30.322 -1.608 12.967 1.00 96.75 412 ASN A N 1
ATOM 2942 C CA . ASN A 1 412 ? -31.658 -1.490 12.386 1.00 96.75 412 ASN A CA 1
ATOM 2943 C C . ASN A 1 412 ? -32.079 -0.020 12.340 1.00 96.75 412 ASN A C 1
ATOM 2945 O O . ASN A 1 412 ? -32.568 0.514 13.331 1.00 96.75 412 ASN A O 1
ATOM 2949 N N . ASN A 1 413 ? -31.929 0.618 11.177 1.00 95.31 413 ASN A N 1
ATOM 2950 C CA . ASN A 1 413 ? -32.200 2.048 10.998 1.00 95.31 413 ASN A CA 1
ATOM 2951 C C . ASN A 1 413 ? -31.337 2.929 11.932 1.00 95.31 413 ASN A C 1
ATOM 2953 O O . ASN A 1 413 ? -31.828 3.870 12.553 1.00 95.31 413 ASN A O 1
ATOM 2957 N N . SER A 1 414 ? -30.050 2.580 12.031 1.00 97.88 414 SER A N 1
ATOM 2958 C CA . SER A 1 414 ? -29.073 3.154 12.965 1.00 97.88 414 SER A CA 1
ATOM 2959 C C . SER A 1 414 ? -27.678 3.150 12.349 1.00 97.88 414 SER A C 1
ATOM 2961 O O . SER A 1 414 ? -27.308 2.167 11.715 1.00 97.88 414 SER A O 1
ATOM 2963 N N . ASN A 1 415 ? -26.872 4.184 12.578 1.00 98.25 415 ASN A N 1
ATOM 2964 C CA . ASN A 1 415 ? -25.447 4.203 12.230 1.00 98.25 415 ASN A CA 1
ATOM 2965 C C . ASN A 1 415 ? -24.565 3.908 13.452 1.00 98.25 415 ASN A C 1
ATOM 2967 O O . ASN A 1 415 ? -24.988 4.056 14.601 1.00 98.25 415 ASN A O 1
ATOM 2971 N N . LEU A 1 416 ? -23.320 3.508 13.194 1.00 98.69 416 LEU A N 1
ATOM 2972 C CA . LEU A 1 416 ? -22.308 3.224 14.211 1.00 98.69 416 LEU A CA 1
ATOM 2973 C C . LEU A 1 416 ? -21.070 4.098 14.012 1.00 98.69 416 LEU A C 1
ATOM 2975 O O . LEU A 1 416 ? -20.462 4.085 12.940 1.00 98.69 416 LEU A O 1
ATOM 2979 N N . TYR A 1 417 ? -20.641 4.757 15.084 1.00 98.81 417 TYR A N 1
ATOM 2980 C CA . TYR A 1 417 ? -19.409 5.535 15.152 1.00 98.81 417 TYR A CA 1
ATOM 2981 C C . TYR A 1 417 ? -18.545 5.030 16.308 1.00 98.81 417 TYR A C 1
ATOM 2983 O O . TYR A 1 417 ? -18.997 4.990 17.450 1.00 98.81 417 TYR A O 1
ATOM 2991 N N . ILE A 1 418 ? -17.301 4.647 16.027 1.00 98.88 418 ILE A N 1
ATOM 2992 C CA . ILE A 1 418 ? -16.323 4.227 17.037 1.00 98.88 418 ILE A CA 1
ATOM 2993 C C . ILE A 1 418 ? -15.088 5.117 16.928 1.00 98.88 418 ILE A C 1
ATOM 2995 O O . ILE A 1 418 ? -14.496 5.202 15.857 1.00 98.88 418 ILE A O 1
ATOM 2999 N N . ASP A 1 419 ? -14.673 5.722 18.036 1.00 98.81 419 ASP A N 1
ATOM 3000 C CA . ASP A 1 419 ? -13.400 6.429 18.188 1.00 98.81 419 ASP A CA 1
ATOM 3001 C C . ASP A 1 419 ? -12.606 5.797 19.340 1.00 98.81 419 ASP A C 1
ATOM 3003 O O . ASP A 1 419 ? -13.046 5.799 20.492 1.00 98.81 419 ASP A O 1
ATOM 3007 N N . ALA A 1 420 ? -11.467 5.184 19.020 1.00 98.50 420 ALA A N 1
ATOM 3008 C CA . ALA A 1 420 ? -10.678 4.369 19.933 1.00 98.50 420 ALA A CA 1
ATOM 3009 C C . ALA A 1 420 ? -9.217 4.845 19.977 1.00 98.50 420 ALA A C 1
ATOM 3011 O O . ALA A 1 420 ? -8.441 4.576 19.057 1.00 98.50 420 ALA A O 1
ATOM 3012 N N . ASN A 1 421 ? -8.816 5.503 21.069 1.00 97.88 421 ASN A N 1
ATOM 3013 C CA . ASN A 1 421 ? -7.495 6.126 21.199 1.00 97.88 421 ASN A CA 1
ATOM 3014 C C . ASN A 1 421 ? -6.651 5.526 22.335 1.00 97.88 421 ASN A C 1
ATOM 3016 O O . ASN A 1 421 ? -7.033 5.564 23.508 1.00 97.88 421 ASN A O 1
ATOM 3020 N N . SER A 1 422 ? -5.475 4.993 22.005 1.00 95.56 422 SER A N 1
ATOM 3021 C CA . SER A 1 422 ? -4.492 4.527 22.982 1.00 95.56 422 SER A CA 1
ATOM 3022 C C . SER A 1 422 ? -3.187 5.304 22.895 1.00 95.56 422 SER A C 1
ATOM 3024 O O . SER A 1 422 ? -2.575 5.426 21.834 1.00 95.56 422 SER A O 1
ATOM 3026 N N . LYS A 1 423 ? -2.688 5.750 24.051 1.00 94.69 423 LYS A N 1
ATOM 3027 C CA . LYS A 1 423 ? -1.437 6.512 24.116 1.00 94.69 423 LYS A CA 1
ATOM 3028 C C . LYS A 1 423 ? -0.173 5.654 24.029 1.00 94.69 423 LYS A C 1
ATOM 3030 O O . LYS A 1 423 ? 0.845 6.154 23.561 1.00 94.69 423 LYS A O 1
ATOM 3035 N N . PHE A 1 424 ? -0.200 4.402 24.492 1.00 91.75 424 PHE A N 1
ATOM 3036 C CA . PHE A 1 424 ? 0.996 3.539 24.539 1.00 91.75 424 PHE A CA 1
ATOM 3037 C C . PHE A 1 424 ? 0.837 2.174 23.853 1.00 91.75 424 PHE A C 1
ATOM 3039 O O . PHE A 1 424 ? 1.823 1.445 23.732 1.00 91.75 424 PHE A O 1
ATOM 3046 N N . ARG A 1 425 ? -0.369 1.795 23.414 1.00 92.56 425 ARG A N 1
ATOM 3047 C CA . ARG A 1 425 ? -0.631 0.526 22.713 1.00 92.56 425 ARG A CA 1
ATOM 3048 C C . ARG A 1 425 ? -1.450 0.762 21.448 1.00 92.56 425 ARG A C 1
ATOM 3050 O O . ARG A 1 425 ? -1.153 1.691 20.708 1.00 92.56 425 ARG A O 1
ATOM 3057 N N . ASN A 1 426 ? -2.406 -0.119 21.168 1.00 93.69 426 ASN A N 1
ATOM 3058 C CA . ASN A 1 426 ? -3.215 -0.100 19.968 1.00 93.69 426 ASN A CA 1
ATOM 3059 C C . ASN A 1 426 ? -4.527 0.645 20.223 1.00 93.69 426 ASN A C 1
ATOM 3061 O O . ASN A 1 426 ? -5.072 0.540 21.325 1.00 93.69 426 ASN A O 1
ATOM 3065 N N . GLY A 1 427 ? -5.083 1.307 19.211 1.00 96.62 427 GLY A N 1
ATOM 3066 C CA . GLY A 1 427 ? -6.450 1.831 19.302 1.00 96.62 427 GLY A CA 1
ATOM 3067 C C . GLY A 1 427 ? -7.439 0.689 19.549 1.00 96.62 427 GLY A C 1
ATOM 3068 O O . GLY A 1 427 ? -8.071 0.598 20.603 1.00 96.62 427 GLY A O 1
ATOM 3069 N N . ILE A 1 428 ? -7.489 -0.266 18.621 1.00 95.81 428 ILE A N 1
ATOM 3070 C CA . ILE A 1 428 ? -8.361 -1.445 18.697 1.00 95.81 428 ILE A CA 1
ATOM 3071 C C . ILE A 1 428 ? -7.523 -2.719 18.571 1.00 95.81 428 ILE A C 1
ATOM 3073 O O . ILE A 1 428 ? -6.711 -2.850 17.658 1.00 95.81 428 ILE A O 1
ATOM 3077 N N . THR A 1 429 ? -7.723 -3.681 19.477 1.00 91.19 429 THR A N 1
ATOM 3078 C CA . THR A 1 429 ? -7.138 -5.033 19.383 1.00 91.19 429 THR A CA 1
ATOM 3079 C C . THR A 1 429 ? -8.200 -6.102 19.599 1.00 91.19 429 THR A C 1
ATOM 3081 O O . THR A 1 429 ? -8.609 -6.383 20.728 1.00 91.19 429 THR A O 1
ATOM 3084 N N . LEU A 1 430 ? -8.624 -6.734 18.508 1.00 87.81 430 LEU A N 1
ATOM 3085 C CA . LEU A 1 430 ? -9.636 -7.789 18.495 1.00 87.81 430 LEU A CA 1
ATOM 3086 C C . LEU A 1 430 ? -9.063 -9.026 17.790 1.00 87.81 430 LEU A C 1
ATOM 3088 O O . LEU A 1 430 ? -9.345 -9.319 16.629 1.00 87.81 430 LEU A O 1
ATOM 3092 N N . GLY A 1 431 ? -8.199 -9.740 18.505 1.00 67.44 431 GLY A N 1
ATOM 3093 C CA . GLY A 1 431 ? -7.523 -10.956 18.057 1.00 67.44 431 GLY A CA 1
ATOM 3094 C C . GLY A 1 431 ? -6.702 -11.514 19.213 1.00 67.44 431 GLY A C 1
ATOM 3095 O O . GLY A 1 431 ? -6.019 -10.756 19.898 1.00 67.44 431 GLY A O 1
ATOM 3096 N N . GLY A 1 432 ? -6.859 -12.806 19.508 1.00 56.50 432 GLY A N 1
ATOM 3097 C CA . GLY A 1 432 ? -6.424 -13.395 20.775 1.00 56.50 432 GLY A CA 1
ATOM 3098 C C . GLY A 1 432 ? -4.944 -13.179 21.106 1.00 56.50 432 GLY A C 1
ATOM 3099 O O . GLY A 1 432 ? -4.066 -13.192 20.242 1.00 56.50 432 GLY A O 1
ATOM 3100 N N . TYR A 1 433 ? -4.666 -13.031 22.401 1.00 43.25 433 TYR A N 1
ATOM 3101 C CA . TYR A 1 433 ? -3.312 -12.959 22.938 1.00 43.25 433 TYR A CA 1
ATOM 3102 C C . TYR A 1 433 ? -2.585 -14.287 22.646 1.00 43.25 433 TYR A C 1
ATOM 3104 O O . TYR A 1 433 ? -3.002 -15.344 23.122 1.00 43.25 433 TYR A O 1
ATOM 3112 N N . GLY A 1 434 ? -1.511 -14.260 21.850 1.00 44.81 434 GLY A N 1
ATOM 3113 C CA . GLY A 1 434 ? -0.679 -15.446 21.592 1.00 44.81 434 GLY A CA 1
ATOM 3114 C C . GLY A 1 434 ? -1.050 -16.294 20.367 1.00 44.81 434 GLY A C 1
ATOM 3115 O O . GLY A 1 434 ? -0.844 -17.504 20.397 1.00 44.81 434 GLY A O 1
ATOM 3116 N N . GLY A 1 435 ? -1.568 -15.689 19.291 1.00 43.16 435 GLY A N 1
ATOM 3117 C CA . GLY A 1 435 ? -1.609 -16.335 17.969 1.00 43.16 435 GLY A CA 1
ATOM 3118 C C . GLY A 1 435 ? -2.790 -17.281 17.726 1.00 43.16 435 GLY A C 1
ATOM 3119 O O . GLY A 1 435 ? -2.675 -18.206 16.925 1.00 43.16 435 GLY A O 1
ATOM 3120 N N . SER A 1 436 ? -3.929 -17.085 18.404 1.00 50.38 436 SER A N 1
ATOM 3121 C CA . SER A 1 436 ? -5.138 -17.865 18.107 1.00 50.38 436 SER A CA 1
ATOM 3122 C C . SER A 1 436 ? -5.698 -17.494 16.732 1.00 50.38 436 SER A C 1
ATOM 3124 O O . SER A 1 436 ? -6.093 -16.354 16.497 1.00 50.38 436 SER A O 1
ATOM 3126 N N . THR A 1 437 ? -5.793 -18.484 15.860 1.00 52.41 437 THR A N 1
ATOM 3127 C CA . THR A 1 437 ? -6.048 -18.360 14.421 1.00 52.41 437 THR A CA 1
ATOM 3128 C C . THR A 1 437 ? -7.524 -18.215 14.021 1.00 52.41 437 THR A C 1
ATOM 3130 O O . THR A 1 437 ? -7.822 -18.212 12.834 1.00 52.41 437 THR A O 1
ATOM 3133 N N . TYR A 1 438 ? -8.455 -18.111 14.983 1.00 54.25 438 TYR A N 1
ATOM 3134 C CA . TYR A 1 438 ? -9.896 -18.254 14.712 1.00 54.25 438 TYR A CA 1
ATOM 3135 C C . TYR A 1 438 ? -10.821 -17.236 15.384 1.00 54.25 438 TYR A C 1
ATOM 3137 O O . TYR A 1 438 ? -12.027 -17.380 15.236 1.00 54.25 438 TYR A O 1
ATOM 3145 N N . ALA A 1 439 ? -10.316 -16.260 16.140 1.00 63.12 439 ALA A N 1
ATOM 3146 C CA . ALA A 1 439 ? -11.192 -15.297 16.806 1.00 63.12 439 ALA A CA 1
ATOM 3147 C C . ALA A 1 439 ? -11.900 -14.392 15.774 1.00 63.12 439 ALA A C 1
ATOM 3149 O O . ALA A 1 439 ? -11.286 -13.926 14.818 1.00 63.12 439 ALA A O 1
ATOM 3150 N N . ASN A 1 440 ? -13.197 -14.154 15.951 1.00 66.62 440 ASN A N 1
ATOM 3151 C CA . ASN A 1 440 ? -13.912 -13.076 15.275 1.00 66.62 440 ASN A CA 1
ATOM 3152 C C . ASN A 1 440 ? -13.394 -11.709 15.795 1.00 66.62 440 ASN A C 1
ATOM 3154 O O . ASN A 1 440 ? -12.986 -11.583 16.954 1.00 66.62 440 ASN A O 1
ATOM 3158 N N . GLY A 1 441 ? -13.370 -10.690 14.928 1.00 85.12 441 GLY A N 1
ATOM 3159 C CA . GLY A 1 441 ? -12.966 -9.321 15.269 1.00 85.12 441 GLY A CA 1
ATOM 3160 C C . GLY A 1 441 ? -14.168 -8.380 15.310 1.00 85.12 441 GLY A C 1
ATOM 3161 O O . GLY A 1 441 ? -14.847 -8.287 16.333 1.00 85.12 441 GLY A O 1
ATOM 3162 N N . LEU A 1 442 ? -14.432 -7.704 14.189 1.00 91.06 442 LEU A N 1
ATOM 3163 C CA . LEU A 1 442 ? -15.603 -6.840 13.997 1.00 91.06 442 LEU A CA 1
ATOM 3164 C C . LEU A 1 442 ? -16.571 -7.472 12.996 1.00 91.06 442 LEU A C 1
ATOM 3166 O O . LEU A 1 442 ? -16.177 -7.844 11.888 1.00 91.06 442 LEU A O 1
ATOM 3170 N N . THR A 1 443 ? -17.834 -7.580 13.401 1.00 91.06 443 THR A N 1
ATOM 3171 C CA . THR A 1 443 ? -18.938 -8.099 12.585 1.00 91.06 443 THR A CA 1
ATOM 3172 C C . THR A 1 443 ? -20.034 -7.044 12.511 1.00 91.06 443 THR A C 1
ATOM 3174 O O . THR A 1 443 ? -20.509 -6.583 13.549 1.00 91.06 443 THR A O 1
ATOM 3177 N N . PHE A 1 444 ? -20.453 -6.685 11.300 1.00 92.88 444 PHE A N 1
ATOM 3178 C CA . PHE A 1 444 ? -21.521 -5.711 11.073 1.00 92.88 444 PHE A CA 1
ATOM 3179 C C . PHE A 1 444 ? -22.678 -6.353 10.305 1.00 92.88 444 PHE A C 1
ATOM 3181 O O . PHE A 1 444 ? -22.450 -7.085 9.337 1.00 92.88 444 PHE A O 1
ATOM 3188 N N . LYS A 1 445 ? -23.908 -6.090 10.755 1.00 93.94 445 LYS A N 1
ATOM 3189 C CA . LYS A 1 445 ? -25.155 -6.578 10.150 1.00 93.94 445 LYS A CA 1
ATOM 3190 C C . LYS A 1 445 ? -26.209 -5.476 10.113 1.00 93.94 445 LYS A C 1
ATOM 3192 O O . LYS A 1 445 ? -26.187 -4.587 10.963 1.00 93.94 445 LYS A O 1
ATOM 3197 N N . GLY A 1 446 ? -27.172 -5.592 9.203 1.00 94.94 446 GLY A N 1
ATOM 3198 C CA . GLY A 1 446 ? -28.321 -4.684 9.119 1.00 94.94 446 GLY A CA 1
ATOM 3199 C C . GLY A 1 446 ? -28.178 -3.664 7.992 1.00 94.94 446 GLY A C 1
ATOM 3200 O O . GLY A 1 446 ? -27.627 -4.007 6.956 1.00 94.94 446 GLY A O 1
ATOM 3201 N N . ASN A 1 447 ? -28.681 -2.440 8.158 1.00 92.81 447 ASN A N 1
ATOM 3202 C CA . ASN A 1 447 ? -28.783 -1.443 7.073 1.00 92.81 447 ASN A CA 1
ATOM 3203 C C . ASN A 1 447 ? -28.169 -0.066 7.404 1.00 92.81 447 ASN A C 1
ATOM 3205 O O . ASN A 1 447 ? -28.500 0.945 6.786 1.00 92.81 447 ASN A O 1
ATOM 3209 N N . GLY A 1 448 ? -27.313 -0.018 8.426 1.00 94.00 448 GLY A N 1
ATOM 3210 C CA . GLY A 1 448 ? -26.636 1.188 8.901 1.00 94.00 448 GLY A CA 1
ATOM 3211 C C . GLY A 1 448 ? -25.279 1.447 8.255 1.00 94.00 448 GLY A C 1
ATOM 3212 O O . GLY A 1 448 ? -24.617 0.514 7.802 1.00 94.00 448 GLY A O 1
ATOM 3213 N N . ASN A 1 449 ? -24.806 2.696 8.289 1.00 95.62 449 ASN A N 1
ATOM 3214 C CA . ASN A 1 449 ? -23.406 2.994 7.977 1.00 95.62 449 ASN A CA 1
ATOM 3215 C C . ASN A 1 449 ? -22.518 2.827 9.217 1.00 95.62 449 ASN A C 1
ATOM 3217 O O . ASN A 1 449 ? -22.947 3.059 10.349 1.00 95.62 449 ASN A O 1
ATOM 3221 N N . VAL A 1 450 ? -21.261 2.458 8.989 1.00 97.56 450 VAL A N 1
ATOM 3222 C CA . VAL A 1 450 ? -20.260 2.206 10.027 1.00 97.56 450 VAL A CA 1
ATOM 3223 C C . VAL A 1 450 ? -19.032 3.078 9.786 1.00 97.56 450 VAL A C 1
ATOM 3225 O O . VAL A 1 450 ? -18.453 3.046 8.702 1.00 97.56 450 VAL A O 1
ATOM 3228 N N . SER A 1 451 ? -18.590 3.796 10.817 1.00 98.25 451 SER A N 1
ATOM 3229 C CA . SER A 1 451 ? -17.335 4.551 10.837 1.00 98.25 451 SER A CA 1
ATOM 3230 C C . SER A 1 451 ? -16.524 4.189 12.078 1.00 98.25 451 SER A C 1
ATOM 3232 O O . SER A 1 451 ? -16.968 4.401 13.204 1.00 98.25 451 SER A O 1
ATOM 3234 N N . VAL A 1 452 ? -15.318 3.662 11.885 1.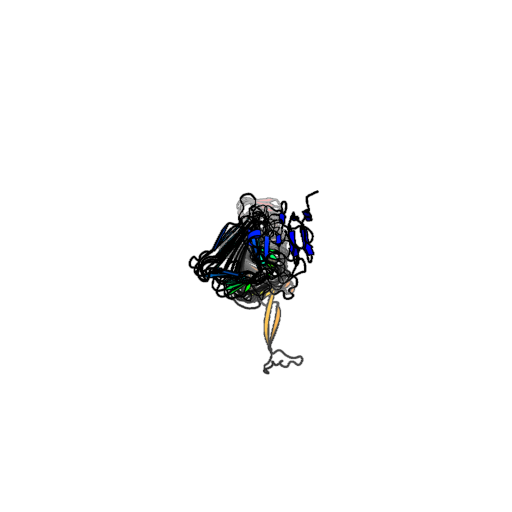00 98.69 452 VAL A N 1
ATOM 3235 C CA . VAL A 1 452 ? -14.411 3.249 12.962 1.00 98.69 452 VAL A CA 1
ATOM 3236 C C . VAL A 1 452 ? -13.078 3.968 12.809 1.00 98.69 452 VAL A C 1
ATOM 3238 O O . VAL A 1 452 ? -12.409 3.826 11.789 1.00 98.69 452 VAL A O 1
ATOM 3241 N N . HIS A 1 453 ? -12.667 4.696 13.840 1.00 98.75 453 HIS A N 1
ATOM 3242 C CA . HIS A 1 453 ? -11.349 5.298 13.976 1.00 98.75 453 HIS A CA 1
ATOM 3243 C C . HIS A 1 453 ? -10.584 4.620 15.117 1.00 98.75 453 HIS A C 1
ATOM 3245 O O . HIS A 1 453 ? -11.090 4.506 16.234 1.00 98.75 453 HIS A O 1
ATOM 3251 N N . GLY A 1 454 ? -9.366 4.157 14.840 1.00 98.38 454 GLY A N 1
ATOM 3252 C CA . GLY A 1 454 ? -8.466 3.585 15.837 1.00 98.38 454 GLY A CA 1
ATOM 3253 C C . GLY A 1 454 ? -7.088 4.225 15.756 1.00 98.38 454 GLY A C 1
ATOM 3254 O O . GLY A 1 454 ? -6.428 4.127 14.722 1.00 98.38 454 GLY A O 1
ATOM 3255 N N . GLN A 1 455 ? -6.629 4.832 16.848 1.00 98.31 455 GLN A N 1
ATOM 3256 C CA . GLN A 1 455 ? -5.301 5.431 16.955 1.00 98.31 455 GLN A CA 1
ATOM 3257 C C . GLN A 1 455 ? -4.516 4.798 18.102 1.00 98.31 455 GLN A C 1
ATOM 3259 O O . GLN A 1 455 ? -5.004 4.713 19.230 1.00 98.31 455 GLN A O 1
ATOM 3264 N N . GLY A 1 456 ? -3.283 4.380 17.825 1.00 96.62 456 GLY A N 1
ATOM 3265 C CA . GLY A 1 456 ? -2.391 3.799 18.820 1.00 96.62 456 GLY A CA 1
ATOM 3266 C C . GLY A 1 456 ? -0.927 4.141 18.571 1.00 96.62 456 GLY A C 1
ATOM 3267 O O . GLY A 1 456 ? -0.497 4.275 17.429 1.00 96.62 456 GLY A O 1
ATOM 3268 N N . ALA A 1 457 ? -0.132 4.231 19.639 1.00 95.00 457 ALA A N 1
ATOM 3269 C CA . ALA A 1 457 ? 1.326 4.343 19.528 1.00 95.00 457 ALA A CA 1
ATOM 3270 C C . ALA A 1 457 ? 1.988 3.085 18.931 1.00 95.00 457 ALA A C 1
ATOM 3272 O O . ALA A 1 457 ? 3.091 3.170 18.394 1.00 95.00 457 ALA A O 1
ATOM 3273 N N . LEU A 1 458 ? 1.329 1.924 19.032 1.00 94.31 458 LEU A N 1
ATOM 3274 C CA . LEU A 1 458 ? 1.706 0.706 18.315 1.00 94.31 458 LEU A CA 1
ATOM 3275 C C . LEU A 1 458 ? 0.892 0.619 17.014 1.00 94.31 458 LEU A C 1
ATOM 3277 O O . LEU A 1 458 ? 1.309 1.201 16.022 1.00 94.31 458 LEU A O 1
ATOM 3281 N N . GLY A 1 459 ? -0.264 -0.049 17.002 1.00 94.88 459 GLY A N 1
ATOM 3282 C CA . GLY A 1 459 ? -1.141 -0.172 15.829 1.00 94.88 459 GLY A CA 1
ATOM 3283 C C . GLY A 1 459 ? -2.454 0.606 15.950 1.00 94.88 459 GLY A C 1
ATOM 3284 O O . GLY A 1 459 ? -2.938 0.871 17.051 1.00 94.88 459 GLY A O 1
ATOM 3285 N N . GLY A 1 460 ? -3.074 0.946 14.822 1.00 97.06 460 GLY A N 1
ATOM 3286 C CA . GLY A 1 460 ? -4.380 1.614 14.823 1.00 97.06 460 GLY A CA 1
ATOM 3287 C C . GLY A 1 460 ? -5.516 0.634 15.124 1.00 97.06 460 GLY A C 1
ATOM 3288 O O . GLY A 1 460 ? -6.101 0.643 16.212 1.00 97.06 460 GLY A O 1
ATOM 3289 N N . ILE A 1 461 ? -5.803 -0.241 14.159 1.00 96.69 461 ILE A N 1
ATOM 3290 C CA . ILE A 1 461 ? -6.875 -1.241 14.208 1.00 96.69 461 ILE A CA 1
ATOM 3291 C C . ILE A 1 461 ? -6.297 -2.622 13.883 1.00 96.69 461 ILE A C 1
ATOM 3293 O O . ILE A 1 461 ? -5.911 -2.880 12.747 1.00 96.69 461 ILE A O 1
ATOM 3297 N N . ILE A 1 462 ? -6.276 -3.522 14.869 1.00 92.00 462 ILE A N 1
ATOM 3298 C CA . ILE A 1 462 ? -5.744 -4.884 14.726 1.00 92.00 462 ILE A CA 1
ATOM 3299 C C . ILE A 1 462 ? -6.873 -5.899 14.910 1.00 92.00 462 ILE A C 1
ATOM 3301 O O . ILE A 1 462 ? -7.430 -6.034 16.007 1.00 92.00 462 ILE A O 1
ATOM 3305 N N . LEU A 1 463 ? -7.210 -6.617 13.840 1.00 88.25 463 LEU A N 1
ATOM 3306 C CA . LEU A 1 463 ? -8.353 -7.519 13.747 1.00 88.25 463 LEU A CA 1
ATOM 3307 C C . LEU A 1 463 ? -7.932 -8.901 13.251 1.00 88.25 463 LEU A C 1
ATOM 3309 O O . LEU A 1 463 ? -7.389 -9.082 12.164 1.00 88.25 463 LEU A O 1
ATOM 3313 N N . SER A 1 464 ? -8.334 -9.910 14.008 1.00 79.94 464 SER A N 1
ATOM 3314 C CA . SER A 1 464 ? -8.293 -11.306 13.566 1.00 79.94 464 SER A CA 1
ATOM 3315 C C . SER A 1 464 ? -9.317 -11.623 12.472 1.00 79.94 464 SER A C 1
ATOM 3317 O O . SER A 1 464 ? -9.104 -12.554 11.702 1.00 79.94 464 SER A O 1
ATOM 3319 N N . ARG A 1 465 ? -10.417 -10.861 12.379 1.00 81.25 465 ARG A N 1
ATOM 3320 C CA . ARG A 1 465 ? -11.400 -10.959 11.290 1.00 81.25 465 ARG A CA 1
ATOM 3321 C C . ARG A 1 465 ? -12.215 -9.673 11.148 1.00 81.25 465 ARG A C 1
ATOM 3323 O O . ARG A 1 465 ? -12.713 -9.153 12.147 1.00 81.25 465 ARG A O 1
ATOM 3330 N N . LEU A 1 466 ? -12.427 -9.231 9.911 1.00 86.94 466 LEU A N 1
ATOM 3331 C CA . LEU A 1 466 ? -13.449 -8.243 9.547 1.00 86.94 466 LEU A CA 1
ATOM 3332 C C . LEU A 1 466 ? -14.555 -8.927 8.729 1.00 86.94 466 LEU A C 1
ATOM 3334 O O . LEU A 1 466 ? -14.258 -9.604 7.744 1.00 86.94 466 LEU A O 1
ATOM 3338 N N . TYR A 1 467 ? -15.818 -8.773 9.135 1.00 85.88 467 TYR A N 1
ATOM 3339 C CA . TYR A 1 467 ? -16.977 -9.328 8.426 1.00 85.88 467 TYR A CA 1
ATOM 3340 C C . TYR A 1 467 ? -18.055 -8.267 8.195 1.00 85.88 467 TYR A C 1
ATOM 3342 O O . TYR A 1 467 ? -18.620 -7.723 9.145 1.00 85.88 467 TYR A O 1
ATOM 3350 N N . THR A 1 468 ? -18.362 -8.022 6.921 1.00 86.38 468 THR A N 1
ATOM 3351 C CA . THR A 1 468 ? -19.370 -7.046 6.469 1.00 86.38 468 THR A CA 1
ATOM 3352 C C . THR A 1 468 ? -20.463 -7.681 5.602 1.00 86.38 468 THR A C 1
ATOM 3354 O O . THR A 1 468 ? -21.326 -6.981 5.095 1.00 86.38 468 THR A O 1
ATOM 3357 N N . GLY A 1 469 ? -20.445 -9.008 5.415 1.00 79.88 469 GLY A N 1
ATOM 3358 C CA . GLY A 1 469 ? -21.256 -9.700 4.403 1.00 79.88 469 GLY A CA 1
ATOM 3359 C C . GLY A 1 469 ? -22.778 -9.654 4.605 1.00 79.88 469 GLY A C 1
ATOM 3360 O O . GLY A 1 469 ? -23.516 -10.041 3.707 1.00 79.88 469 GLY A O 1
ATOM 3361 N N . GLU A 1 470 ? -23.245 -9.201 5.769 1.00 87.88 470 GLU A N 1
ATOM 3362 C CA . GLU A 1 470 ? -24.667 -9.075 6.131 1.00 87.88 470 GLU A CA 1
ATOM 3363 C C . GLU A 1 470 ? -25.077 -7.612 6.395 1.00 87.88 470 GLU A C 1
ATOM 3365 O O . GLU A 1 470 ? -26.128 -7.360 6.991 1.00 87.88 470 GLU A O 1
ATOM 3370 N N . LEU A 1 471 ? -24.238 -6.650 5.996 1.00 90.19 471 LEU A N 1
ATOM 3371 C CA . LEU A 1 471 ? -24.519 -5.222 6.102 1.00 90.19 471 LEU A CA 1
ATOM 3372 C C . LEU A 1 471 ? -24.896 -4.648 4.729 1.00 90.19 471 LEU A C 1
ATOM 3374 O O . LEU A 1 471 ? -24.115 -4.710 3.784 1.00 90.19 471 LEU A O 1
ATOM 3378 N N . ASP A 1 472 ? -26.073 -4.041 4.649 1.0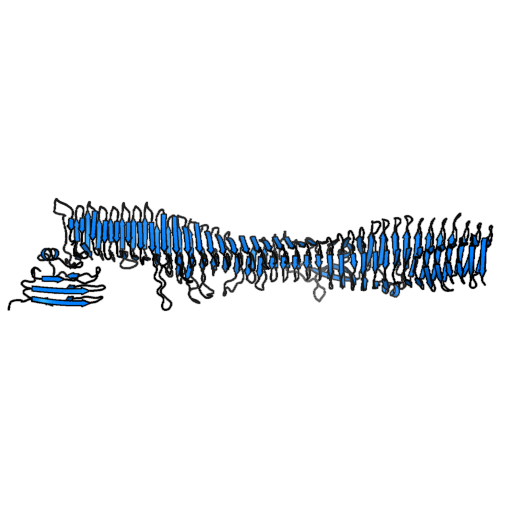0 90.50 472 ASP A N 1
ATOM 3379 C CA . ASP A 1 472 ? -26.539 -3.207 3.539 1.00 90.50 472 ASP A CA 1
ATOM 3380 C C . ASP A 1 472 ? -26.271 -1.726 3.863 1.00 90.50 472 ASP A C 1
ATOM 3382 O O . ASP A 1 472 ? -27.173 -0.947 4.169 1.00 90.50 472 ASP A O 1
ATOM 3386 N N . GLY A 1 473 ? -24.991 -1.3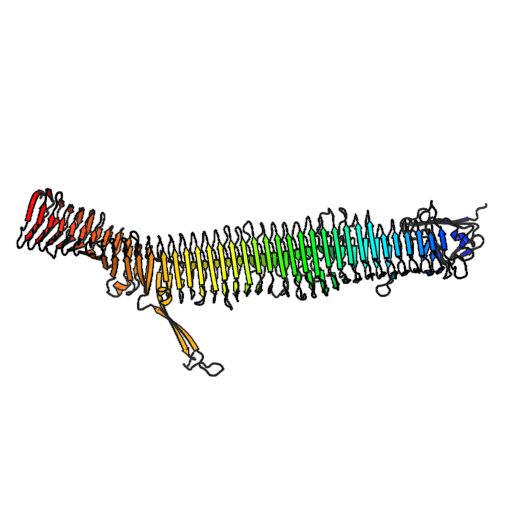62 3.916 1.00 90.50 473 GLY A N 1
ATOM 3387 C CA . GLY A 1 473 ? -24.518 -0.032 4.296 1.00 90.50 473 GLY A CA 1
ATOM 3388 C C . GLY A 1 473 ? -23.029 0.139 3.998 1.00 90.50 473 GLY A C 1
ATOM 3389 O O . GLY A 1 473 ? -22.354 -0.811 3.598 1.00 90.50 473 GLY A O 1
ATOM 3390 N N . ASN A 1 474 ? -22.503 1.355 4.167 1.00 91.62 474 ASN A N 1
ATOM 3391 C CA . ASN A 1 474 ? -21.080 1.622 3.934 1.00 91.62 474 ASN A CA 1
ATOM 3392 C C . ASN A 1 474 ? -20.255 1.384 5.201 1.00 91.62 474 ASN A C 1
ATOM 3394 O O . ASN A 1 474 ? -20.692 1.719 6.303 1.00 91.62 474 ASN A O 1
ATOM 3398 N N . VAL A 1 475 ? -19.036 0.868 5.038 1.00 93.94 475 VAL A N 1
ATOM 3399 C CA . VAL A 1 475 ? -18.097 0.625 6.142 1.00 93.94 475 VAL A CA 1
ATOM 3400 C C . VAL A 1 475 ? -16.818 1.418 5.915 1.00 93.94 475 VAL A C 1
ATOM 3402 O O . VAL A 1 475 ? -16.114 1.187 4.937 1.00 93.94 475 VAL A O 1
ATOM 3405 N N . GLN A 1 476 ? -16.476 2.310 6.842 1.00 96.69 476 GLN A N 1
ATOM 3406 C CA . GLN A 1 476 ? -15.220 3.054 6.849 1.00 96.69 476 GLN A CA 1
ATOM 3407 C C . GLN A 1 476 ? -14.389 2.690 8.083 1.00 96.69 476 GLN A C 1
ATOM 3409 O O . GLN A 1 476 ? -14.820 2.916 9.211 1.00 96.69 476 GLN A O 1
ATOM 3414 N N . LEU A 1 477 ? -13.179 2.166 7.880 1.00 97.50 477 LEU A N 1
ATOM 3415 C CA . LEU A 1 477 ? -12.188 1.947 8.940 1.00 97.50 477 LEU A CA 1
ATOM 3416 C C . LEU A 1 477 ? -10.976 2.851 8.694 1.00 97.50 477 LEU A C 1
ATOM 3418 O O . LEU A 1 477 ? -10.376 2.800 7.623 1.00 97.50 477 LEU A O 1
ATOM 3422 N N . THR A 1 478 ? -10.594 3.634 9.701 1.00 98.62 478 THR A N 1
ATOM 3423 C CA . THR A 1 478 ? -9.406 4.495 9.694 1.00 98.62 478 THR A CA 1
ATOM 3424 C C . THR A 1 478 ? -8.479 4.115 10.843 1.00 98.62 478 THR A C 1
ATOM 3426 O O . THR A 1 478 ? -8.845 4.266 12.007 1.00 98.62 478 THR A O 1
ATOM 3429 N N . GLY A 1 479 ? -7.282 3.630 10.528 1.00 98.38 479 GLY A N 1
ATOM 3430 C CA . GLY A 1 479 ? -6.302 3.173 11.507 1.00 98.38 479 GLY A CA 1
ATOM 3431 C C . GLY A 1 479 ? -5.007 3.981 11.464 1.00 98.38 479 GLY A C 1
ATOM 3432 O O . GLY A 1 479 ? -4.372 4.074 10.417 1.00 98.38 479 GLY A O 1
ATOM 3433 N N . VAL A 1 480 ? -4.593 4.539 12.600 1.00 98.56 480 VAL A N 1
ATOM 3434 C CA . VAL A 1 480 ? -3.339 5.292 12.750 1.00 98.56 480 VAL A CA 1
ATOM 3435 C C . VAL A 1 480 ? -2.433 4.558 13.736 1.00 98.56 480 VAL A C 1
ATOM 3437 O O . VAL A 1 480 ? -2.701 4.545 14.939 1.00 98.56 480 VAL A O 1
ATOM 3440 N N . GLY A 1 481 ? -1.381 3.928 13.218 1.00 95.69 481 GLY A N 1
ATOM 3441 C CA . GLY A 1 481 ? -0.346 3.243 13.988 1.00 95.69 481 GLY A CA 1
ATOM 3442 C C . GLY A 1 481 ? 0.939 4.066 14.091 1.00 95.69 481 GLY A C 1
ATOM 3443 O O . GLY A 1 481 ? 1.233 4.901 13.237 1.00 95.69 481 GLY A O 1
ATOM 3444 N N . GLY A 1 482 ? 1.713 3.818 15.143 1.00 95.38 482 GLY A N 1
ATOM 3445 C CA . GLY A 1 482 ? 3.108 4.233 15.251 1.00 95.38 482 GLY A CA 1
ATOM 3446 C C . GLY A 1 482 ? 4.016 3.116 14.747 1.00 95.38 482 GLY A C 1
ATOM 3447 O O . GLY A 1 482 ? 4.336 3.068 13.564 1.00 95.38 482 GLY A O 1
ATOM 3448 N N . SER A 1 483 ? 4.404 2.200 15.639 1.00 95.38 483 SER A N 1
ATOM 3449 C CA . SER A 1 483 ? 5.371 1.134 15.325 1.00 95.38 483 SER A CA 1
ATOM 3450 C C . SER A 1 483 ? 4.783 -0.186 14.807 1.00 95.38 483 SER A C 1
ATOM 3452 O O . SER A 1 483 ? 5.534 -1.124 14.546 1.00 95.38 483 SER A O 1
ATOM 3454 N N . ALA A 1 484 ? 3.459 -0.284 14.684 1.00 95.25 484 ALA A N 1
ATOM 3455 C CA . ALA A 1 484 ? 2.763 -1.400 14.045 1.00 95.25 484 ALA A CA 1
ATOM 3456 C C . ALA A 1 484 ? 1.774 -0.871 12.995 1.00 95.25 484 ALA A C 1
ATOM 3458 O O . ALA A 1 484 ? 1.623 0.344 12.821 1.00 95.25 484 ALA A O 1
ATOM 3459 N N . ALA A 1 485 ? 1.115 -1.780 12.276 1.00 96.12 485 ALA A N 1
ATOM 3460 C CA . ALA A 1 485 ? 0.261 -1.410 11.156 1.00 96.12 485 ALA A CA 1
ATOM 3461 C C . ALA A 1 485 ? -0.853 -0.414 11.529 1.00 96.12 485 ALA A C 1
ATOM 3463 O O . ALA A 1 485 ? -1.440 -0.475 12.619 1.00 96.12 485 ALA A O 1
ATOM 3464 N N . GLY A 1 486 ? -1.187 0.478 10.592 1.00 97.56 486 GLY A N 1
ATOM 3465 C CA . GLY A 1 486 ? -2.362 1.342 10.721 1.00 97.56 486 GLY A CA 1
ATOM 3466 C C . GLY A 1 486 ? -3.627 0.492 10.818 1.00 97.56 486 GLY A C 1
ATOM 3467 O O . GLY A 1 486 ? -4.384 0.597 11.784 1.00 97.56 486 GLY A O 1
ATOM 3468 N N . ILE A 1 487 ? -3.797 -0.422 9.863 1.00 97.06 487 ILE A N 1
ATOM 3469 C CA . ILE A 1 487 ? -4.811 -1.479 9.889 1.00 97.06 487 ILE A CA 1
ATOM 3470 C C . ILE A 1 487 ? -4.132 -2.825 9.622 1.00 97.06 487 ILE A C 1
ATOM 3472 O O . ILE A 1 487 ? -3.490 -2.985 8.589 1.00 97.06 487 ILE A O 1
ATOM 3476 N N . ASP A 1 488 ? -4.321 -3.801 10.508 1.00 92.69 488 ASP A N 1
ATOM 3477 C CA . ASP A 1 488 ? -4.023 -5.217 10.261 1.00 92.69 488 ASP A CA 1
ATOM 3478 C C . ASP A 1 488 ? -5.321 -6.003 10.380 1.00 92.69 488 ASP A C 1
ATOM 3480 O O . ASP A 1 488 ? -5.910 -6.085 11.460 1.00 92.69 488 ASP A O 1
ATOM 3484 N N . ALA A 1 489 ? -5.805 -6.531 9.260 1.00 88.31 489 ALA A N 1
ATOM 3485 C CA . ALA A 1 489 ? -7.045 -7.282 9.227 1.00 88.31 489 ALA A CA 1
ATOM 3486 C C . ALA A 1 489 ? -6.894 -8.549 8.392 1.00 88.31 489 ALA A C 1
ATOM 3488 O O . ALA A 1 489 ? -6.485 -8.520 7.228 1.00 88.31 489 ALA A O 1
ATOM 3489 N N . SER A 1 490 ? -7.316 -9.677 8.963 1.00 79.69 490 SER A N 1
ATOM 3490 C CA . SER A 1 490 ? -7.578 -10.865 8.154 1.00 79.69 490 SER A CA 1
ATOM 3491 C C . SER A 1 490 ? -8.991 -10.827 7.570 1.00 79.69 490 SER A C 1
ATOM 3493 O O . SER A 1 490 ? -9.959 -10.500 8.266 1.00 79.69 490 SER A O 1
ATOM 3495 N N . LEU A 1 491 ? -9.124 -11.191 6.295 1.00 71.50 491 LEU A N 1
ATOM 3496 C CA . LEU A 1 491 ? -10.409 -11.235 5.592 1.00 71.50 491 LEU A CA 1
ATOM 3497 C C . LEU A 1 491 ? -10.837 -12.685 5.342 1.00 71.50 491 LEU A C 1
ATOM 3499 O O . LEU A 1 491 ? -10.004 -13.566 5.134 1.00 71.50 491 LEU A O 1
ATOM 3503 N N . ASN A 1 492 ? -12.147 -12.937 5.391 1.00 59.12 492 ASN A N 1
ATOM 3504 C CA . ASN A 1 492 ? -12.728 -14.278 5.224 1.00 59.12 492 ASN A CA 1
ATOM 3505 C C . ASN A 1 492 ? -13.927 -14.293 4.254 1.00 59.12 492 ASN A C 1
ATOM 3507 O O . ASN A 1 492 ? -14.582 -15.313 4.097 1.00 59.12 492 ASN A O 1
ATOM 3511 N N . THR A 1 493 ? -14.275 -13.162 3.637 1.00 58.22 493 THR A N 1
ATOM 3512 C CA . THR A 1 493 ? -15.426 -13.067 2.729 1.00 58.22 493 THR A CA 1
ATOM 3513 C C . THR A 1 493 ? -15.214 -12.003 1.665 1.00 58.22 493 THR A C 1
ATOM 3515 O O . THR A 1 493 ? -14.422 -11.081 1.855 1.00 58.22 493 THR A O 1
ATOM 3518 N N . VAL A 1 494 ? -15.986 -12.108 0.582 1.00 64.94 494 VAL A N 1
ATOM 3519 C CA . VAL A 1 494 ? -16.230 -11.005 -0.352 1.00 64.94 494 VAL A CA 1
ATOM 3520 C C . VAL A 1 494 ? -16.860 -9.849 0.423 1.00 64.94 494 VAL A C 1
ATOM 3522 O O . VAL A 1 494 ? -17.828 -10.068 1.158 1.00 64.94 494 VAL A O 1
ATOM 3525 N N . PHE A 1 495 ? -16.313 -8.640 0.301 1.00 72.25 495 PHE A N 1
ATOM 3526 C CA . PHE A 1 495 ? -16.976 -7.463 0.856 1.00 72.25 495 PHE A CA 1
ATOM 3527 C C . PHE A 1 495 ? -18.311 -7.240 0.128 1.00 72.25 495 PHE A C 1
ATOM 3529 O O . PHE A 1 495 ? -18.370 -7.200 -1.101 1.00 72.25 495 PHE A O 1
ATOM 3536 N N . GLN A 1 496 ? -19.391 -7.160 0.905 1.00 63.59 496 GLN A N 1
ATOM 3537 C CA . GLN A 1 496 ? -20.706 -6.719 0.445 1.00 63.59 496 GLN A CA 1
ATOM 3538 C C . GLN A 1 496 ? -20.854 -5.253 0.878 1.00 63.59 496 GLN A C 1
ATOM 3540 O O . GLN A 1 496 ? -20.537 -4.932 2.025 1.00 63.59 496 GLN A O 1
ATOM 3545 N N . GLY A 1 497 ? -21.269 -4.370 -0.035 1.00 59.12 497 GLY A N 1
ATOM 3546 C CA . GLY A 1 497 ? -21.340 -2.922 0.210 1.00 59.12 497 GLY A CA 1
ATOM 3547 C C . GLY A 1 497 ? -20.006 -2.181 0.028 1.00 59.12 497 GLY A C 1
ATOM 3548 O O . GLY A 1 497 ? -18.946 -2.787 -0.124 1.00 59.12 497 GLY A O 1
ATOM 3549 N N . GLY A 1 498 ? -20.053 -0.845 0.006 1.00 79.12 498 GLY A N 1
ATOM 3550 C CA . GLY A 1 498 ? -18.858 -0.008 -0.128 1.00 79.12 498 GLY A CA 1
ATOM 3551 C C . GLY A 1 498 ? -17.997 -0.057 1.137 1.00 79.12 498 GLY A C 1
ATOM 3552 O O . GLY A 1 498 ? -18.366 0.527 2.158 1.00 79.12 498 GLY A O 1
ATOM 3553 N N . VAL A 1 499 ? -16.846 -0.734 1.078 1.00 89.94 499 VAL A N 1
ATOM 3554 C CA . VAL A 1 499 ? -15.861 -0.768 2.172 1.00 89.94 499 VAL A CA 1
ATOM 3555 C C . VAL A 1 499 ? -14.697 0.166 1.848 1.00 89.94 499 VAL A C 1
ATOM 3557 O O . VAL A 1 499 ? -14.077 0.073 0.790 1.00 89.94 499 VAL A O 1
ATOM 3560 N N . SER A 1 500 ? -14.383 1.070 2.773 1.00 94.69 500 SER A N 1
ATOM 3561 C CA . SER A 1 500 ? -13.239 1.974 2.702 1.00 94.69 500 SER A CA 1
ATOM 3562 C C . SER A 1 500 ? -12.298 1.716 3.875 1.00 94.69 500 SER A C 1
ATOM 3564 O O . SER A 1 500 ? -12.668 1.912 5.032 1.00 94.69 500 SER A O 1
ATOM 3566 N N . LEU A 1 501 ? -11.062 1.319 3.588 1.00 96.31 501 LEU A N 1
ATOM 3567 C CA . LEU A 1 501 ? -10.007 1.108 4.579 1.00 96.31 501 LEU A CA 1
ATOM 3568 C C . LEU A 1 501 ? -8.932 2.181 4.391 1.00 96.31 501 LEU A C 1
ATOM 3570 O O . LEU A 1 501 ? -8.432 2.347 3.284 1.00 96.31 501 LEU A O 1
ATOM 3574 N N . SER A 1 502 ? -8.569 2.900 5.450 1.00 98.19 502 SER A N 1
ATOM 3575 C CA . SER A 1 502 ? -7.518 3.923 5.425 1.00 98.19 502 SER A CA 1
ATOM 3576 C C . SER A 1 502 ? -6.546 3.701 6.576 1.00 98.19 502 SER A C 1
ATOM 3578 O O . SER A 1 502 ? -6.889 3.946 7.730 1.00 98.19 502 SER A O 1
ATOM 3580 N N . GLY A 1 503 ? -5.336 3.236 6.287 1.00 98.38 503 GLY A N 1
ATOM 3581 C CA . GLY A 1 503 ? -4.330 2.940 7.303 1.00 98.38 503 GLY A CA 1
ATOM 3582 C C . GLY A 1 503 ? -3.058 3.762 7.130 1.00 98.38 503 GLY A C 1
ATOM 3583 O O . GLY A 1 503 ? -2.533 3.852 6.025 1.00 98.38 503 GLY A O 1
ATOM 3584 N N . SER A 1 504 ? -2.535 4.331 8.213 1.00 98.44 504 SER A N 1
ATOM 3585 C CA . SER A 1 504 ? -1.233 5.006 8.234 1.00 98.44 504 SER A CA 1
ATOM 3586 C C . SER A 1 504 ? -0.352 4.444 9.345 1.00 98.44 504 SER A C 1
ATOM 3588 O O . SER A 1 504 ? -0.846 4.259 10.459 1.00 98.44 504 SER A O 1
ATOM 3590 N N . SER A 1 505 ? 0.933 4.217 9.079 1.00 98.00 505 SER A N 1
ATOM 3591 C CA . SER A 1 505 ? 1.910 3.762 10.078 1.00 98.00 505 SER A CA 1
ATOM 3592 C C . SER A 1 505 ? 3.242 4.504 9.944 1.00 98.00 505 SER A C 1
ATOM 3594 O O . SER A 1 505 ? 3.652 4.845 8.834 1.00 98.00 505 SER A O 1
ATOM 3596 N N . ALA A 1 506 ? 3.923 4.750 11.065 1.00 97.00 506 ALA A N 1
ATOM 3597 C CA . ALA A 1 506 ? 5.261 5.336 11.049 1.00 97.00 506 ALA A CA 1
ATOM 3598 C C . ALA A 1 506 ? 6.328 4.281 10.701 1.00 97.00 506 ALA A C 1
ATOM 3600 O O . ALA A 1 506 ? 7.140 4.514 9.813 1.00 97.00 506 ALA A O 1
ATOM 3601 N N . ASP A 1 507 ? 6.305 3.094 11.320 1.00 96.00 507 ASP A N 1
ATOM 3602 C CA . ASP A 1 507 ? 7.394 2.105 11.163 1.00 96.00 507 ASP A CA 1
ATOM 3603 C C . ASP A 1 507 ? 6.972 0.740 10.592 1.00 96.00 507 ASP A C 1
ATOM 3605 O O . ASP A 1 507 ? 7.811 -0.141 10.403 1.00 96.00 507 ASP A O 1
ATOM 3609 N N . ASP A 1 508 ? 5.690 0.546 10.292 1.00 96.38 508 ASP A N 1
ATOM 3610 C CA . ASP A 1 508 ? 5.154 -0.686 9.703 1.00 96.38 508 ASP A CA 1
ATOM 3611 C C . ASP A 1 508 ? 4.253 -0.345 8.505 1.00 96.38 508 ASP A C 1
ATOM 3613 O O . ASP A 1 508 ? 4.290 0.765 7.975 1.00 96.38 508 ASP A O 1
ATOM 3617 N N . VAL A 1 509 ? 3.466 -1.293 8.009 1.00 97.12 509 VAL A N 1
ATOM 3618 C CA . VAL A 1 509 ? 2.602 -1.078 6.849 1.00 97.12 509 VAL A CA 1
ATOM 3619 C C . VAL A 1 509 ? 1.386 -0.210 7.171 1.00 97.12 509 VAL A C 1
ATOM 3621 O O . VAL A 1 509 ? 0.801 -0.301 8.250 1.00 97.12 509 VAL A O 1
ATOM 3624 N N . GLY A 1 510 ? 0.953 0.614 6.217 1.00 97.88 510 GLY A N 1
ATOM 3625 C CA . GLY A 1 510 ? -0.282 1.387 6.374 1.00 97.88 510 GLY A CA 1
ATOM 3626 C C . GLY A 1 510 ? -1.487 0.461 6.538 1.00 97.88 510 GLY A C 1
ATOM 3627 O O . GLY A 1 510 ? -2.189 0.512 7.551 1.00 97.88 510 GLY A O 1
ATOM 3628 N N . VAL A 1 511 ? -1.671 -0.445 5.574 1.00 98.12 511 VAL A N 1
ATOM 3629 C CA . VAL A 1 511 ? -2.707 -1.488 5.603 1.00 98.12 511 VAL A CA 1
ATOM 3630 C C . VAL A 1 511 ? -2.105 -2.863 5.302 1.00 98.12 511 VAL A C 1
ATOM 3632 O O . VAL A 1 511 ? -1.538 -3.073 4.230 1.00 98.12 511 VAL A O 1
ATOM 3635 N N . LEU A 1 512 ? -2.290 -3.815 6.218 1.00 94.44 512 LEU A N 1
ATOM 3636 C CA . LEU A 1 512 ? -2.038 -5.243 6.034 1.00 94.44 512 LEU A CA 1
ATOM 3637 C C . LEU A 1 512 ? -3.364 -5.983 5.866 1.00 94.44 512 LEU A C 1
ATOM 3639 O O . LEU A 1 512 ? -4.177 -6.028 6.789 1.00 94.44 512 LEU A O 1
ATOM 3643 N N . LEU A 1 513 ? -3.549 -6.619 4.711 1.00 90.31 513 LEU A N 1
ATOM 3644 C CA . LEU A 1 513 ? -4.629 -7.575 4.489 1.00 90.31 513 LEU A CA 1
ATOM 3645 C C . LEU A 1 513 ? -4.035 -8.965 4.310 1.00 90.31 513 LEU A C 1
ATOM 3647 O O . LEU A 1 513 ? -3.130 -9.173 3.502 1.00 90.31 513 LEU A O 1
ATOM 3651 N N . SER A 1 514 ? -4.533 -9.937 5.064 1.00 83.31 514 SER A N 1
ATOM 3652 C CA . SER A 1 514 ? -4.068 -11.321 4.962 1.00 83.31 514 SER A CA 1
ATOM 3653 C C . SER A 1 514 ? -5.215 -12.321 5.078 1.00 83.31 514 SER A C 1
ATOM 3655 O O . SER A 1 514 ? -6.343 -11.968 5.425 1.00 83.31 514 SER A O 1
ATOM 3657 N N . PHE A 1 515 ? -4.952 -13.584 4.750 1.00 72.31 515 PHE A N 1
ATOM 3658 C CA . PHE A 1 515 ? -5.886 -14.665 5.056 1.00 72.31 515 PHE A CA 1
ATOM 3659 C C . PHE A 1 515 ? -5.642 -15.207 6.459 1.00 72.31 515 PHE A C 1
ATOM 3661 O O . PHE A 1 515 ? -4.505 -15.488 6.846 1.00 72.31 515 PHE A O 1
ATOM 3668 N N . GLY A 1 516 ? -6.735 -15.436 7.185 1.00 58.94 516 GLY A N 1
ATOM 3669 C CA . GLY A 1 516 ? -6.695 -16.138 8.458 1.00 58.94 516 GLY A CA 1
ATOM 3670 C C . GLY A 1 516 ? -6.226 -17.594 8.270 1.00 58.94 516 GLY A C 1
ATOM 3671 O O . GLY A 1 516 ? -6.752 -18.300 7.404 1.00 58.94 516 GLY A O 1
ATOM 3672 N N . PRO A 1 517 ? -5.255 -18.088 9.053 1.00 49.59 517 PRO A N 1
ATOM 3673 C CA . PRO A 1 517 ? -4.878 -19.503 9.057 1.00 49.59 517 PRO A CA 1
ATOM 3674 C C . PRO A 1 517 ? -6.085 -20.433 9.289 1.00 49.59 517 PRO A C 1
ATOM 3676 O O . PRO A 1 517 ? -6.791 -20.310 10.285 1.00 49.59 517 PRO A O 1
ATOM 3679 N N . GLY A 1 518 ? -6.305 -21.385 8.372 1.00 51.69 518 GLY A N 1
ATOM 3680 C CA . GLY A 1 518 ? -7.397 -22.371 8.433 1.00 51.69 518 GLY A CA 1
ATOM 3681 C C . GLY A 1 518 ? -8.575 -22.116 7.481 1.00 51.69 518 GLY A C 1
ATOM 3682 O O . GLY A 1 518 ? -9.451 -22.974 7.372 1.00 51.69 518 GLY A O 1
ATOM 3683 N N . ILE A 1 519 ? -8.587 -20.995 6.753 1.00 54.91 519 ILE A N 1
ATOM 3684 C CA . ILE A 1 519 ? -9.518 -20.769 5.637 1.00 54.91 519 ILE A CA 1
ATOM 3685 C C . ILE A 1 519 ? -8.966 -21.518 4.415 1.00 54.91 519 ILE A C 1
ATOM 3687 O O . ILE A 1 519 ? -7.893 -21.184 3.917 1.00 54.91 519 ILE A O 1
ATOM 3691 N N . GLN A 1 520 ? -9.659 -22.578 3.983 1.00 49.03 520 GLN A N 1
ATOM 3692 C CA . GLN A 1 520 ? -9.195 -23.457 2.897 1.00 49.03 520 GLN A CA 1
ATOM 3693 C C . GLN A 1 520 ? -9.366 -22.856 1.495 1.00 49.03 520 GLN A C 1
ATOM 3695 O O . GLN A 1 520 ? -8.721 -23.313 0.555 1.00 49.03 520 GLN A O 1
ATOM 3700 N N . GLU A 1 521 ? -10.190 -21.819 1.354 1.00 53.72 521 GLU A N 1
ATOM 3701 C CA . GLU A 1 521 ? -10.373 -21.106 0.093 1.00 53.72 521 GLU A CA 1
ATOM 3702 C C . GLU A 1 521 ? -9.629 -19.772 0.154 1.00 53.72 521 GLU A C 1
ATOM 3704 O O . GLU A 1 521 ? -10.067 -18.809 0.781 1.00 53.72 521 GLU A O 1
ATOM 3709 N N . HIS A 1 522 ? -8.459 -19.720 -0.477 1.00 59.34 522 HIS A N 1
ATOM 3710 C CA . HIS A 1 522 ? -7.657 -18.506 -0.591 1.00 59.34 522 HIS A CA 1
ATOM 3711 C C . HIS A 1 522 ? -8.225 -17.574 -1.672 1.00 59.34 522 HIS A C 1
ATOM 3713 O O . HIS A 1 522 ? -7.514 -17.237 -2.597 1.00 59.34 522 HIS A O 1
ATOM 3719 N N . ASN A 1 523 ? -9.496 -17.176 -1.603 1.00 61.50 523 ASN A N 1
ATOM 3720 C CA . ASN A 1 523 ? -10.069 -16.214 -2.549 1.00 61.50 523 ASN A CA 1
ATOM 3721 C C . ASN A 1 523 ? -10.476 -14.951 -1.780 1.00 61.50 523 ASN A C 1
ATOM 3723 O O . ASN A 1 523 ? -11.437 -14.953 -1.015 1.00 61.50 523 ASN A O 1
ATOM 3727 N N . MET A 1 524 ? -9.720 -13.868 -1.952 1.00 71.44 524 MET A N 1
ATOM 3728 C CA . MET A 1 524 ? -10.044 -12.547 -1.411 1.00 71.44 524 MET A CA 1
ATOM 3729 C C . MET A 1 524 ? -10.633 -11.760 -2.567 1.00 71.44 524 MET A C 1
ATOM 3731 O O . MET A 1 524 ? -9.968 -11.653 -3.589 1.00 71.44 524 MET A O 1
ATOM 3735 N N . ASN A 1 525 ? -11.855 -11.247 -2.414 1.00 74.25 525 ASN A N 1
ATOM 3736 C CA . ASN A 1 525 ? -12.457 -10.310 -3.357 1.00 74.25 525 ASN A CA 1
ATOM 3737 C C . ASN A 1 525 ? -12.915 -9.065 -2.603 1.00 74.25 525 ASN A C 1
ATOM 3739 O O . ASN A 1 525 ? -13.822 -9.129 -1.773 1.00 74.25 525 ASN A O 1
ATOM 3743 N N . LEU A 1 526 ? -12.274 -7.935 -2.884 1.00 75.31 526 LEU A N 1
ATOM 3744 C CA . LEU A 1 526 ? -12.613 -6.669 -2.243 1.00 75.31 526 LEU A CA 1
ATOM 3745 C C . LEU A 1 526 ? -13.712 -5.896 -3.002 1.00 75.31 526 LEU A C 1
ATOM 3747 O O . LEU A 1 526 ? -14.076 -4.824 -2.556 1.00 75.31 526 LEU A O 1
ATOM 3751 N N . ASN A 1 527 ? -14.247 -6.405 -4.116 1.00 78.56 527 ASN A N 1
ATOM 3752 C CA . ASN A 1 527 ? -15.509 -6.010 -4.768 1.00 78.56 527 ASN A CA 1
ATOM 3753 C C . ASN A 1 527 ? -15.943 -4.531 -4.605 1.00 78.56 527 ASN A C 1
ATOM 3755 O O . ASN A 1 527 ? -16.855 -4.223 -3.840 1.00 78.56 527 ASN A O 1
ATOM 3759 N N . GLY A 1 528 ? -15.289 -3.604 -5.307 1.00 84.69 528 GLY A N 1
ATOM 3760 C CA . GLY A 1 528 ? -15.625 -2.174 -5.261 1.00 84.69 528 GLY A CA 1
ATOM 3761 C C . GLY A 1 528 ? -15.064 -1.402 -4.062 1.00 84.69 528 GLY A C 1
ATOM 3762 O O . GLY A 1 528 ? -15.365 -0.221 -3.900 1.00 84.69 528 GLY A O 1
ATOM 3763 N N . SER A 1 529 ? -14.251 -2.034 -3.213 1.00 88.62 529 SER A N 1
ATOM 3764 C CA . SER A 1 529 ? -13.678 -1.381 -2.028 1.00 88.62 529 SER A CA 1
ATOM 3765 C C . SER A 1 529 ? -12.568 -0.394 -2.362 1.00 88.62 529 SER A C 1
ATOM 3767 O O . SER A 1 529 ? -11.813 -0.575 -3.318 1.00 88.62 529 SER A O 1
ATOM 3769 N N . ASN A 1 530 ? -12.419 0.606 -1.496 1.00 93.75 530 ASN A N 1
ATOM 3770 C CA . ASN A 1 530 ? -11.331 1.574 -1.522 1.00 93.75 530 ASN A CA 1
ATOM 3771 C C . ASN A 1 530 ? -10.344 1.295 -0.381 1.00 93.75 530 ASN A C 1
ATOM 3773 O O . ASN A 1 530 ? -10.705 1.382 0.790 1.00 93.75 530 ASN A O 1
ATOM 3777 N N . VAL A 1 531 ? -9.093 0.981 -0.699 1.00 95.69 531 VAL A N 1
ATOM 3778 C CA . VAL A 1 531 ? -8.036 0.749 0.292 1.00 95.69 531 VAL A CA 1
ATOM 3779 C C . VAL A 1 531 ? -6.938 1.783 0.089 1.00 95.69 531 VAL A C 1
ATOM 3781 O O . VAL A 1 531 ? -6.312 1.830 -0.966 1.00 95.69 531 VAL A O 1
ATOM 3784 N N . ALA A 1 532 ? -6.686 2.592 1.110 1.00 98.19 532 ALA A N 1
ATOM 3785 C CA . ALA A 1 532 ? -5.610 3.567 1.154 1.00 98.19 532 ALA A CA 1
ATOM 3786 C C . ALA A 1 532 ? -4.643 3.215 2.288 1.00 98.19 532 ALA A C 1
ATOM 3788 O O . ALA A 1 532 ? -5.063 3.003 3.426 1.00 98.19 532 ALA A O 1
ATOM 3789 N N . GLY A 1 533 ? -3.350 3.144 1.986 1.00 98.38 533 GLY A N 1
ATOM 3790 C CA . GLY A 1 533 ? -2.322 2.783 2.954 1.00 98.38 533 GLY A CA 1
ATOM 3791 C C . GLY A 1 533 ? -1.094 3.670 2.828 1.00 98.38 533 GLY A C 1
ATOM 3792 O O . GLY A 1 533 ? -0.530 3.773 1.741 1.00 98.38 533 GLY A O 1
ATOM 3793 N N . SER A 1 534 ? -0.657 4.293 3.920 1.00 98.25 534 SER A N 1
ATOM 3794 C CA . SER A 1 534 ? 0.585 5.067 3.968 1.00 98.25 534 SER A CA 1
ATOM 3795 C C . SER A 1 534 ? 1.548 4.541 5.029 1.00 98.25 534 SER A C 1
ATOM 3797 O O . SER A 1 534 ? 1.146 4.158 6.127 1.00 98.25 534 SER A O 1
ATOM 3799 N N . SER A 1 535 ? 2.834 4.531 4.702 1.00 97.56 535 SER A N 1
ATOM 3800 C CA . SER A 1 535 ? 3.900 4.112 5.604 1.00 97.56 535 SER A CA 1
ATOM 3801 C C . SER A 1 535 ? 5.098 5.048 5.490 1.00 97.56 535 SER A C 1
ATOM 3803 O O . SER A 1 535 ? 5.477 5.405 4.371 1.00 97.56 535 SER A O 1
ATOM 3805 N N . GLU A 1 536 ? 5.695 5.442 6.620 1.00 96.50 536 GLU A N 1
ATOM 3806 C CA . GLU A 1 536 ? 6.944 6.211 6.600 1.00 96.50 536 GLU A CA 1
ATOM 3807 C C . GLU A 1 536 ? 8.164 5.303 6.399 1.00 96.50 536 GLU A C 1
ATOM 3809 O O . GLU A 1 536 ? 8.843 5.446 5.385 1.00 96.50 536 GLU A O 1
ATOM 3814 N N . ASN A 1 537 ? 8.420 4.359 7.312 1.00 94.00 537 ASN A N 1
ATOM 3815 C CA . ASN A 1 537 ? 9.601 3.474 7.315 1.00 94.00 537 ASN A CA 1
ATOM 3816 C C . ASN A 1 537 ? 9.272 1.981 7.108 1.00 94.00 537 ASN A C 1
ATOM 3818 O O . ASN A 1 537 ? 10.158 1.128 7.207 1.00 94.00 537 ASN A O 1
ATOM 3822 N N . GLY A 1 538 ? 8.005 1.635 6.883 1.00 94.50 538 GLY A N 1
ATOM 3823 C CA . GLY A 1 538 ? 7.555 0.251 6.777 1.00 94.50 538 GLY A CA 1
ATOM 3824 C C . GLY A 1 538 ? 7.790 -0.379 5.405 1.00 94.50 538 GLY A C 1
ATOM 3825 O O . GLY A 1 538 ? 8.206 0.252 4.437 1.00 94.50 538 GLY A O 1
ATOM 3826 N N . SER A 1 539 ? 7.496 -1.678 5.312 1.00 95.88 539 SER A N 1
ATOM 3827 C CA . SER A 1 539 ? 7.739 -2.458 4.086 1.00 95.88 539 SER A CA 1
ATOM 3828 C C . SER A 1 539 ? 6.779 -2.146 2.931 1.00 95.88 539 SER A C 1
ATOM 3830 O O . SER A 1 539 ? 7.098 -2.456 1.781 1.00 95.88 539 SER A O 1
ATOM 3832 N N . ALA A 1 540 ? 5.618 -1.546 3.218 1.00 97.94 540 ALA A N 1
ATOM 3833 C CA . ALA A 1 540 ? 4.679 -1.106 2.199 1.00 97.94 540 ALA A CA 1
ATOM 3834 C C . ALA A 1 540 ? 3.658 -0.073 2.698 1.00 97.94 540 ALA A C 1
ATOM 3836 O O . ALA A 1 540 ? 3.289 -0.086 3.871 1.00 97.94 540 ALA A O 1
ATOM 3837 N N . GLY A 1 541 ? 3.100 0.735 1.794 1.00 98.12 541 GLY A N 1
ATOM 3838 C CA . GLY A 1 541 ? 1.856 1.463 2.071 1.00 98.12 541 GLY A CA 1
ATOM 3839 C C . GLY A 1 541 ? 0.680 0.496 2.247 1.00 98.12 541 GLY A C 1
ATOM 3840 O O . GLY A 1 541 ? -0.008 0.516 3.269 1.00 98.12 541 GLY A O 1
ATOM 3841 N N . ILE A 1 542 ? 0.503 -0.411 1.282 1.00 98.31 542 ILE A N 1
ATOM 3842 C CA . ILE A 1 542 ? -0.468 -1.515 1.323 1.00 98.31 542 ILE A CA 1
ATOM 3843 C C . ILE A 1 542 ? 0.260 -2.841 1.099 1.00 98.31 542 ILE A C 1
ATOM 3845 O O . ILE A 1 542 ? 0.979 -2.996 0.113 1.00 98.31 542 ILE A O 1
ATOM 3849 N N . LEU A 1 543 ? 0.016 -3.823 1.964 1.00 95.94 543 LEU A N 1
ATOM 3850 C CA . LEU A 1 543 ? 0.523 -5.185 1.834 1.00 95.94 543 LEU A CA 1
ATOM 3851 C C . LEU A 1 543 ? -0.636 -6.180 1.863 1.00 95.94 543 LEU A C 1
ATOM 3853 O O . LEU A 1 543 ? -1.306 -6.331 2.883 1.00 95.94 543 LEU A O 1
ATOM 3857 N N . ILE A 1 544 ? -0.845 -6.895 0.759 1.00 92.12 544 ILE A N 1
ATOM 3858 C CA . ILE A 1 544 ? -1.839 -7.967 0.667 1.00 92.12 544 ILE A CA 1
ATOM 3859 C C . ILE A 1 544 ? -1.111 -9.309 0.569 1.00 92.12 544 ILE A C 1
ATOM 3861 O O . ILE A 1 544 ? -0.320 -9.536 -0.350 1.00 92.12 544 ILE A O 1
ATOM 3865 N N . LYS A 1 545 ? -1.368 -10.197 1.537 1.00 87.38 545 LYS A N 1
ATOM 3866 C CA . LYS A 1 545 ? -0.764 -11.534 1.632 1.00 87.38 545 LYS A CA 1
ATOM 3867 C C . LYS A 1 545 ? -1.784 -12.632 1.353 1.00 87.38 545 LYS A C 1
ATOM 3869 O O . LYS A 1 545 ? -2.738 -12.798 2.113 1.00 87.38 545 LYS A O 1
ATOM 3874 N N . GLY A 1 546 ? -1.535 -13.449 0.335 1.00 80.94 546 GLY A N 1
ATOM 3875 C CA . GLY A 1 546 ? -2.387 -14.580 0.001 1.00 80.94 546 GLY A CA 1
ATOM 3876 C C . GLY A 1 546 ? -2.084 -15.248 -1.335 1.00 80.94 546 GLY A C 1
ATOM 3877 O O . GLY A 1 546 ? -1.194 -14.835 -2.068 1.00 80.94 546 GLY A O 1
ATOM 3878 N N . LYS A 1 547 ? -2.841 -16.302 -1.638 1.00 77.94 547 LYS A N 1
ATOM 3879 C CA . LYS A 1 547 ? -2.897 -16.934 -2.967 1.00 77.94 547 LYS A CA 1
ATOM 3880 C C . LYS A 1 547 ? -4.210 -16.515 -3.629 1.00 77.94 547 LYS A C 1
ATOM 3882 O O . LYS A 1 547 ? -5.114 -16.166 -2.888 1.00 77.94 547 LYS A O 1
ATOM 3887 N N . ASN A 1 548 ? -4.303 -16.537 -4.960 1.00 76.75 548 ASN A N 1
ATOM 3888 C CA . ASN A 1 548 ? -5.542 -16.321 -5.732 1.00 76.75 548 ASN A CA 1
ATOM 3889 C C . ASN A 1 548 ? -6.363 -15.092 -5.285 1.00 76.75 548 ASN A C 1
ATOM 3891 O O . ASN A 1 548 ? -7.566 -15.164 -5.032 1.00 76.75 548 ASN A O 1
ATOM 3895 N N . ILE A 1 549 ? -5.699 -13.944 -5.152 1.00 81.94 549 ILE A N 1
ATOM 3896 C CA . ILE A 1 549 ? -6.363 -12.693 -4.766 1.00 81.94 549 ILE A CA 1
ATOM 3897 C C . ILE A 1 549 ? -7.018 -12.089 -6.006 1.00 81.94 549 ILE A C 1
ATOM 3899 O O . ILE A 1 549 ? -6.340 -11.871 -7.005 1.00 81.94 549 ILE A O 1
ATOM 3903 N N . SER A 1 550 ? -8.313 -11.785 -5.931 1.00 85.50 550 SER A N 1
ATOM 3904 C CA . SER A 1 550 ? -9.052 -11.089 -6.982 1.00 85.50 550 SER A CA 1
ATOM 3905 C C . SER A 1 550 ? -9.486 -9.707 -6.494 1.00 85.50 550 SER A C 1
ATOM 3907 O O . SER A 1 550 ? -9.918 -9.531 -5.357 1.00 85.50 550 SER A O 1
ATOM 3909 N N . PHE A 1 551 ? -9.361 -8.689 -7.331 1.00 86.56 551 PHE A N 1
ATOM 3910 C CA . PHE A 1 551 ? -9.768 -7.336 -6.989 1.00 86.56 551 PHE A CA 1
ATOM 3911 C C . PHE A 1 551 ? -10.613 -6.767 -8.123 1.00 86.56 551 PHE A C 1
ATOM 3913 O O . PHE A 1 551 ? -10.085 -6.367 -9.159 1.00 86.56 551 PHE A O 1
ATOM 3920 N N . THR A 1 552 ? -11.932 -6.768 -7.919 1.00 87.56 552 THR A N 1
ATOM 3921 C CA . THR A 1 552 ? -12.909 -6.329 -8.919 1.00 87.56 552 THR A CA 1
ATOM 3922 C C . THR A 1 552 ? -13.420 -4.919 -8.608 1.00 87.56 552 THR A C 1
ATOM 3924 O O . THR A 1 552 ? -13.864 -4.678 -7.486 1.00 87.56 552 THR A O 1
ATOM 3927 N N . ASN A 1 553 ? -13.394 -3.997 -9.578 1.00 86.38 553 ASN A N 1
ATOM 3928 C CA . ASN A 1 553 ? -13.999 -2.648 -9.542 1.00 86.38 553 ASN A CA 1
ATOM 3929 C C . ASN A 1 553 ? -13.591 -1.713 -8.376 1.00 86.38 553 ASN A C 1
ATOM 3931 O O . ASN A 1 553 ? -14.271 -0.720 -8.125 1.00 86.38 553 ASN A O 1
ATOM 3935 N N . GLY A 1 554 ? -12.526 -2.020 -7.630 1.00 89.00 554 GLY A N 1
ATOM 3936 C CA . GLY A 1 554 ? -12.090 -1.242 -6.462 1.00 89.00 554 GLY A CA 1
ATOM 3937 C C . GLY A 1 554 ? -10.891 -0.326 -6.725 1.00 89.00 554 GLY A C 1
ATOM 3938 O O . GLY A 1 554 ? -10.324 -0.298 -7.823 1.00 89.00 554 GLY A O 1
ATOM 3939 N N . THR A 1 555 ? -10.451 0.379 -5.681 1.00 93.94 555 THR A N 1
ATOM 3940 C CA . THR A 1 555 ? -9.251 1.230 -5.692 1.00 93.94 555 THR A CA 1
ATOM 3941 C C . THR A 1 555 ? -8.239 0.827 -4.619 1.00 93.94 555 THR A C 1
ATOM 3943 O O . THR A 1 555 ? -8.596 0.666 -3.455 1.00 93.94 555 THR A O 1
ATOM 3946 N N . LEU A 1 556 ? -6.959 0.706 -4.987 1.00 96.44 556 LEU A N 1
ATOM 3947 C CA . LEU A 1 556 ? -5.835 0.572 -4.048 1.00 96.44 556 LEU A CA 1
ATOM 3948 C C . LEU A 1 556 ? -4.922 1.794 -4.193 1.00 96.44 556 LEU A C 1
ATOM 3950 O O . LEU A 1 556 ? -4.476 2.081 -5.300 1.00 96.44 556 LEU A O 1
ATOM 3954 N N . THR A 1 557 ? -4.631 2.506 -3.105 1.00 98.25 557 THR A N 1
ATOM 3955 C CA . THR A 1 557 ? -3.712 3.659 -3.093 1.00 98.25 557 THR A CA 1
ATOM 3956 C C . THR A 1 557 ? -2.676 3.495 -1.988 1.00 98.25 557 THR A C 1
ATOM 3958 O O . THR A 1 557 ? -2.962 3.745 -0.818 1.00 98.25 557 THR A O 1
ATOM 3961 N N . GLY A 1 558 ? -1.480 3.043 -2.351 1.00 98.50 558 GLY A N 1
ATOM 3962 C CA . GLY A 1 558 ? -0.400 2.762 -1.411 1.00 98.50 558 GLY A CA 1
ATOM 3963 C C . GLY A 1 558 ? 0.761 3.746 -1.527 1.00 98.50 558 GLY A C 1
ATOM 3964 O O . GLY A 1 558 ? 1.245 3.992 -2.628 1.00 98.50 558 GLY A O 1
ATOM 3965 N N . THR A 1 559 ? 1.246 4.270 -0.404 1.00 98.50 559 THR A N 1
ATOM 3966 C CA . THR A 1 559 ? 2.388 5.196 -0.359 1.00 98.50 559 THR A CA 1
ATOM 3967 C C . THR A 1 559 ? 3.409 4.750 0.686 1.00 98.50 559 THR A C 1
ATOM 3969 O O . THR A 1 559 ? 3.067 4.630 1.859 1.00 98.50 559 THR A O 1
ATOM 3972 N N . ALA A 1 560 ? 4.665 4.562 0.286 1.00 97.88 560 ALA A N 1
ATOM 3973 C CA . ALA A 1 560 ? 5.810 4.386 1.181 1.00 97.88 560 ALA A CA 1
ATOM 3974 C C . ALA A 1 560 ? 6.758 5.586 1.026 1.00 97.88 560 ALA A C 1
ATOM 3976 O O . ALA A 1 560 ? 7.340 5.781 -0.042 1.00 97.88 560 ALA A O 1
ATOM 3977 N N . THR A 1 561 ? 6.875 6.436 2.050 1.00 95.88 561 THR A N 1
ATOM 3978 C CA . THR A 1 561 ? 7.552 7.742 1.910 1.00 95.88 561 THR A CA 1
ATOM 3979 C C . THR A 1 561 ? 9.052 7.706 2.185 1.00 95.88 561 THR A C 1
ATOM 3981 O O . THR A 1 561 ? 9.731 8.686 1.882 1.00 95.88 561 THR A O 1
ATOM 3984 N N . SER A 1 562 ? 9.587 6.627 2.760 1.00 91.50 562 SER A N 1
ATOM 3985 C CA . SER A 1 562 ? 11.028 6.461 2.961 1.00 91.50 562 SER A CA 1
ATOM 3986 C C . SER A 1 562 ? 11.457 4.989 2.976 1.00 91.50 562 SER A C 1
ATOM 3988 O O . SER A 1 562 ? 10.635 4.077 3.082 1.00 91.50 562 SER A O 1
ATOM 3990 N N . GLY A 1 563 ? 12.766 4.761 2.851 1.00 90.50 563 GLY A N 1
ATOM 3991 C CA . GLY A 1 563 ? 13.352 3.425 2.828 1.00 90.50 563 GLY A CA 1
ATOM 3992 C C . GLY A 1 563 ? 12.916 2.586 1.623 1.00 90.50 563 GLY A C 1
ATOM 3993 O O . GLY A 1 563 ? 12.372 3.083 0.639 1.00 90.50 563 GLY A O 1
ATOM 3994 N N . ASN A 1 564 ? 13.141 1.274 1.728 1.00 92.19 564 ASN A N 1
ATOM 3995 C CA . ASN A 1 564 ? 12.924 0.310 0.639 1.00 92.19 564 ASN A CA 1
ATOM 3996 C C . ASN A 1 564 ? 11.468 -0.190 0.536 1.00 92.19 564 ASN A C 1
ATOM 3998 O O . ASN A 1 564 ? 11.199 -1.187 -0.140 1.00 92.19 564 ASN A O 1
ATOM 4002 N N . GLY A 1 565 ? 10.534 0.436 1.257 1.00 95.50 565 GLY A N 1
ATOM 4003 C CA . GLY A 1 565 ? 9.124 0.059 1.241 1.00 95.50 565 GLY A CA 1
ATOM 4004 C C . GLY A 1 565 ? 8.477 0.345 -0.114 1.00 95.50 565 GLY A C 1
ATOM 4005 O O . GLY A 1 565 ? 8.786 1.348 -0.751 1.00 95.50 565 GLY A O 1
ATOM 4006 N N . SER A 1 566 ? 7.581 -0.534 -0.566 1.00 98.00 566 SER A N 1
ATOM 4007 C CA . SER A 1 566 ? 6.848 -0.347 -1.832 1.00 98.00 566 SER A CA 1
ATOM 4008 C C . SER A 1 566 ? 5.493 0.335 -1.612 1.00 98.00 566 SER A C 1
ATOM 4010 O O . SER A 1 566 ? 4.908 0.222 -0.539 1.00 98.00 566 SER A O 1
ATOM 4012 N N . GLY A 1 567 ? 4.934 1.016 -2.611 1.00 98.19 567 GLY A N 1
ATOM 4013 C CA . GLY A 1 567 ? 3.607 1.629 -2.463 1.00 98.19 567 GLY A CA 1
ATOM 4014 C C . GLY A 1 567 ? 2.540 0.565 -2.194 1.00 98.19 567 GLY A C 1
ATOM 4015 O O . GLY A 1 567 ? 1.910 0.548 -1.132 1.00 98.19 567 GLY A O 1
ATOM 4016 N N . VAL A 1 568 ? 2.402 -0.379 -3.127 1.00 98.50 568 VAL A N 1
ATOM 4017 C CA . VAL A 1 568 ? 1.509 -1.545 -3.019 1.00 98.50 568 VAL A CA 1
ATOM 4018 C C . VAL A 1 568 ? 2.299 -2.837 -3.221 1.00 98.50 568 VAL A C 1
ATOM 4020 O O . VAL A 1 568 ? 3.064 -2.950 -4.176 1.00 98.50 568 VAL A O 1
ATOM 4023 N N . VAL A 1 569 ? 2.077 -3.828 -2.355 1.00 97.44 569 VAL A N 1
ATOM 4024 C CA . VAL A 1 569 ? 2.675 -5.166 -2.453 1.00 97.44 569 VAL A CA 1
ATOM 4025 C C . VAL A 1 569 ? 1.597 -6.242 -2.471 1.00 97.44 569 VAL A C 1
ATOM 4027 O O . VAL A 1 569 ? 0.798 -6.346 -1.537 1.00 97.44 569 VAL A O 1
ATOM 4030 N N . LEU A 1 570 ? 1.633 -7.094 -3.494 1.00 94.50 570 LEU A N 1
ATOM 4031 C CA . LEU A 1 570 ? 0.845 -8.324 -3.584 1.00 94.50 570 LEU A CA 1
ATOM 4032 C C . LEU A 1 570 ? 1.797 -9.524 -3.468 1.00 94.50 570 LEU A C 1
ATOM 4034 O O . LEU A 1 570 ? 2.709 -9.675 -4.280 1.00 94.50 570 LEU A O 1
ATOM 4038 N N . THR A 1 571 ? 1.644 -10.351 -2.431 1.00 91.25 571 THR A N 1
ATOM 4039 C CA . THR A 1 571 ? 2.572 -11.465 -2.153 1.00 91.25 571 THR A CA 1
ATOM 4040 C C . THR A 1 571 ? 1.866 -12.683 -1.547 1.00 91.25 571 THR A C 1
ATOM 4042 O O . THR A 1 571 ? 0.740 -12.579 -1.073 1.00 91.25 571 THR A O 1
ATOM 4045 N N . GLY A 1 572 ? 2.535 -13.841 -1.514 1.00 79.44 572 GLY A N 1
ATOM 4046 C CA . GLY A 1 572 ? 1.984 -15.101 -0.984 1.00 79.44 572 GLY A CA 1
ATOM 4047 C C . GLY A 1 572 ? 2.099 -16.316 -1.914 1.00 79.44 572 GLY A C 1
ATOM 4048 O O . GLY A 1 572 ? 1.635 -17.400 -1.549 1.00 79.44 572 GLY A O 1
ATOM 4049 N N . GLY A 1 573 ? 2.761 -16.163 -3.070 1.00 69.50 573 GLY A N 1
ATOM 4050 C CA . GLY A 1 573 ? 3.133 -17.260 -3.972 1.00 69.50 573 GLY A CA 1
ATOM 4051 C C . GLY A 1 573 ? 1.963 -17.845 -4.767 1.00 69.50 573 GLY A C 1
ATOM 4052 O O . GLY A 1 573 ? 1.860 -19.067 -4.876 1.00 69.50 573 GLY A O 1
ATOM 4053 N N . GLY A 1 574 ? 1.057 -16.997 -5.260 1.00 80.56 574 GLY A N 1
ATOM 4054 C CA . GLY A 1 574 ? -0.075 -17.397 -6.100 1.00 80.56 574 GLY A CA 1
ATOM 4055 C C . GLY A 1 574 ? -0.352 -16.400 -7.227 1.00 80.56 574 GLY A C 1
ATOM 4056 O O . GLY A 1 574 ? 0.457 -15.510 -7.478 1.00 80.56 574 GLY A O 1
ATOM 4057 N N . ASN A 1 575 ? -1.505 -16.565 -7.876 1.00 86.19 575 ASN A N 1
ATOM 4058 C CA . ASN A 1 575 ? -1.976 -15.680 -8.940 1.00 86.19 575 ASN A CA 1
ATOM 4059 C C . ASN A 1 575 ? -2.757 -14.501 -8.344 1.00 86.19 575 ASN A C 1
ATOM 4061 O O . ASN A 1 575 ? -3.483 -14.671 -7.358 1.00 86.19 575 ASN A O 1
ATOM 4065 N N . TYR A 1 576 ? -2.633 -13.323 -8.945 1.00 91.69 576 TYR A N 1
ATOM 4066 C CA . TYR A 1 576 ? -3.387 -12.126 -8.574 1.00 91.69 576 TYR A CA 1
ATOM 4067 C C . TYR A 1 576 ? -4.183 -11.663 -9.788 1.00 91.69 576 TYR A C 1
ATOM 4069 O O . TYR A 1 576 ? -3.612 -11.500 -10.858 1.00 91.69 576 TYR A O 1
ATOM 4077 N N . THR A 1 577 ? -5.483 -11.436 -9.635 1.00 92.75 577 THR A N 1
ATOM 4078 C CA . THR A 1 577 ? -6.365 -10.989 -10.716 1.00 92.75 577 THR A CA 1
ATOM 4079 C C . THR A 1 577 ? -6.916 -9.612 -10.388 1.00 92.75 577 THR A C 1
ATOM 4081 O O . THR A 1 577 ? -7.571 -9.426 -9.365 1.00 92.75 577 THR A O 1
ATOM 4084 N N . LEU A 1 578 ? -6.682 -8.647 -11.263 1.00 93.94 578 LEU A N 1
ATOM 4085 C CA . LEU A 1 578 ? -7.253 -7.308 -11.201 1.00 93.94 578 LEU A CA 1
ATOM 4086 C C . LEU A 1 578 ? -8.290 -7.188 -12.319 1.00 93.94 578 LEU A C 1
ATOM 4088 O O . LEU A 1 578 ? -7.992 -7.504 -13.469 1.00 93.94 578 LEU A O 1
ATOM 4092 N N . ASP A 1 579 ? -9.506 -6.773 -11.985 1.00 92.62 579 ASP A N 1
ATOM 4093 C CA . ASP A 1 579 ? -10.636 -6.768 -12.915 1.00 92.62 579 ASP A CA 1
ATOM 4094 C C . ASP A 1 579 ? -11.431 -5.459 -12.786 1.00 92.62 579 ASP A C 1
ATOM 4096 O O . ASP A 1 579 ? -12.100 -5.229 -11.780 1.00 92.62 579 ASP A O 1
ATOM 4100 N N . GLY A 1 580 ? -11.298 -4.537 -13.743 1.00 92.50 580 GLY A N 1
ATOM 4101 C CA . GLY A 1 580 ? -11.886 -3.190 -13.640 1.00 92.50 580 GLY A CA 1
ATOM 4102 C C . GLY A 1 580 ? -11.373 -2.347 -12.469 1.00 92.50 580 GLY A C 1
ATOM 4103 O O . GLY A 1 580 ? -12.014 -1.378 -12.065 1.00 92.50 580 GLY A O 1
ATOM 4104 N N . ALA A 1 581 ? -10.231 -2.712 -11.887 1.00 93.25 581 ALA A N 1
ATOM 4105 C CA . ALA A 1 581 ? -9.687 -2.059 -10.704 1.00 93.25 581 ALA A CA 1
ATOM 4106 C C . ALA A 1 581 ? -8.686 -0.941 -11.021 1.00 93.25 581 ALA A C 1
ATOM 4108 O O . ALA A 1 581 ? -8.006 -0.979 -12.042 1.00 93.25 581 ALA A O 1
ATOM 4109 N N . SER A 1 582 ? -8.520 0.011 -10.097 1.00 95.75 582 SER A N 1
ATOM 4110 C CA . SER A 1 582 ? -7.500 1.067 -10.183 1.00 95.75 582 SER A CA 1
ATOM 4111 C C . SER A 1 582 ? -6.500 0.992 -9.026 1.00 95.75 582 SER A C 1
ATOM 4113 O O . SER A 1 582 ? -6.841 1.243 -7.870 1.00 95.75 582 SER A O 1
ATOM 4115 N N . ILE A 1 583 ? -5.244 0.681 -9.333 1.00 97.75 583 ILE A N 1
ATOM 4116 C CA . ILE A 1 583 ? -4.160 0.490 -8.367 1.00 97.75 583 ILE A CA 1
ATOM 4117 C C . ILE A 1 583 ? -3.143 1.606 -8.582 1.00 97.75 583 ILE A C 1
ATOM 4119 O O . ILE A 1 583 ? -2.618 1.770 -9.679 1.00 97.75 583 ILE A O 1
ATOM 4123 N N . THR A 1 584 ? -2.853 2.374 -7.538 1.00 98.50 584 THR A N 1
ATOM 4124 C CA . THR A 1 584 ? -1.815 3.408 -7.528 1.00 98.50 584 THR A CA 1
ATOM 4125 C C . THR A 1 584 ? -0.847 3.147 -6.384 1.00 98.50 584 THR A C 1
ATOM 4127 O O . THR A 1 584 ? -1.265 2.958 -5.242 1.00 98.50 584 THR A O 1
ATOM 4130 N N . GLY A 1 585 ? 0.445 3.131 -6.688 1.00 98.56 585 GLY A N 1
ATOM 4131 C CA . GLY A 1 585 ? 1.496 2.884 -5.715 1.00 98.56 585 GLY A CA 1
ATOM 4132 C C . GLY A 1 585 ? 2.648 3.869 -5.867 1.00 98.56 585 GLY A C 1
ATOM 4133 O O . GLY A 1 585 ? 3.180 4.017 -6.963 1.00 98.56 585 GLY A O 1
ATOM 4134 N N . THR A 1 586 ? 3.035 4.519 -4.774 1.00 98.62 586 THR A N 1
ATOM 4135 C CA . THR A 1 586 ? 4.157 5.465 -4.718 1.00 98.62 586 THR A CA 1
ATOM 4136 C C . THR A 1 586 ? 5.181 4.992 -3.695 1.00 98.62 586 THR A C 1
ATOM 4138 O O . THR A 1 586 ? 4.813 4.675 -2.563 1.00 98.62 586 THR A O 1
ATOM 4141 N N . ALA A 1 587 ? 6.457 4.971 -4.061 1.00 98.25 587 ALA A N 1
ATOM 4142 C CA . ALA A 1 587 ? 7.546 4.559 -3.183 1.00 98.25 587 ALA A CA 1
ATOM 4143 C C . ALA A 1 587 ? 8.763 5.485 -3.297 1.00 98.25 587 ALA A C 1
ATOM 4145 O O . ALA A 1 587 ? 9.053 6.011 -4.373 1.00 98.25 587 ALA A O 1
ATOM 4146 N N . ALA A 1 588 ? 9.482 5.645 -2.182 1.00 95.50 588 ALA A N 1
ATOM 4147 C CA . ALA A 1 588 ? 10.796 6.277 -2.156 1.00 95.50 588 ALA A CA 1
ATOM 4148 C C . ALA A 1 588 ? 11.836 5.378 -2.844 1.00 95.50 588 ALA A C 1
ATOM 4150 O O . ALA A 1 588 ? 12.100 5.596 -4.017 1.00 95.50 588 ALA A O 1
ATOM 4151 N N . ASP A 1 589 ? 12.367 4.344 -2.179 1.00 92.94 589 ASP A N 1
ATOM 4152 C CA . ASP A 1 589 ? 13.376 3.445 -2.776 1.00 92.94 589 ASP A CA 1
ATOM 4153 C C . ASP A 1 589 ? 12.832 2.056 -3.154 1.00 92.94 589 ASP A C 1
ATOM 4155 O O . ASP A 1 589 ? 13.499 1.295 -3.852 1.00 92.94 589 ASP A O 1
ATOM 4159 N N . GLY A 1 590 ? 11.625 1.699 -2.700 1.00 95.94 590 GLY A N 1
ATOM 4160 C CA . GLY A 1 590 ? 10.935 0.482 -3.136 1.00 95.94 590 GLY A CA 1
ATOM 4161 C C . GLY A 1 590 ? 10.254 0.638 -4.498 1.00 95.94 590 GLY A C 1
ATOM 4162 O O . GLY A 1 590 ? 10.304 1.695 -5.123 1.00 95.94 590 GLY A O 1
ATOM 4163 N N . SER A 1 591 ? 9.576 -0.416 -4.966 1.00 97.94 591 SER A N 1
ATOM 4164 C CA . SER A 1 591 ? 8.772 -0.291 -6.187 1.00 97.94 591 SER A CA 1
ATOM 4165 C C . SER A 1 591 ? 7.482 0.478 -5.909 1.00 97.94 591 SER A C 1
ATOM 4167 O O . SER A 1 591 ? 6.876 0.299 -4.851 1.00 97.94 591 SER A O 1
ATOM 4169 N N . GLY A 1 592 ? 6.999 1.270 -6.867 1.00 98.25 592 GLY A N 1
ATOM 4170 C CA . GLY A 1 592 ? 5.664 1.864 -6.759 1.00 98.25 592 GLY A CA 1
ATOM 4171 C C . GLY A 1 592 ? 4.619 0.771 -6.514 1.00 98.25 592 GLY A C 1
ATOM 4172 O O . GLY A 1 592 ? 3.889 0.799 -5.521 1.00 98.25 592 GLY A O 1
ATOM 4173 N N . ILE A 1 593 ? 4.629 -0.260 -7.362 1.00 98.62 593 ILE A N 1
ATOM 4174 C CA . ILE A 1 593 ? 3.821 -1.476 -7.210 1.00 98.62 593 ILE A CA 1
ATOM 4175 C C . ILE A 1 593 ? 4.715 -2.708 -7.389 1.00 98.62 593 ILE A C 1
ATOM 4177 O O . ILE A 1 593 ? 5.430 -2.814 -8.385 1.00 98.62 593 ILE A O 1
ATOM 4181 N N . ALA A 1 594 ? 4.650 -3.656 -6.452 1.00 97.81 594 ALA A N 1
ATOM 4182 C CA . ALA A 1 594 ? 5.363 -4.930 -6.518 1.00 97.81 594 ALA A CA 1
ATOM 4183 C C . ALA A 1 594 ? 4.395 -6.117 -6.419 1.00 97.81 594 ALA A C 1
ATOM 4185 O O . ALA A 1 594 ? 3.703 -6.295 -5.412 1.00 97.81 594 ALA A O 1
ATOM 4186 N N . VAL A 1 595 ? 4.385 -6.967 -7.443 1.00 97.19 595 VAL A N 1
ATOM 4187 C CA . VAL A 1 595 ? 3.606 -8.209 -7.478 1.00 97.19 595 VAL A CA 1
ATOM 4188 C C . VAL A 1 595 ? 4.556 -9.400 -7.489 1.00 97.19 595 VAL A C 1
ATOM 4190 O O . VAL A 1 595 ? 5.347 -9.569 -8.415 1.00 97.19 595 VAL A O 1
ATOM 4193 N N . ASN A 1 596 ? 4.484 -10.223 -6.440 1.00 94.31 596 ASN A N 1
ATOM 4194 C CA . ASN A 1 596 ? 5.299 -11.424 -6.295 1.00 94.31 596 ASN A CA 1
ATOM 4195 C C . ASN A 1 596 ? 4.511 -12.682 -6.705 1.00 94.31 596 ASN A C 1
ATOM 4197 O O . ASN A 1 596 ? 3.919 -13.363 -5.854 1.00 94.31 596 ASN A O 1
ATOM 4201 N N . GLY A 1 597 ? 4.462 -12.930 -8.015 1.00 93.69 597 GLY A N 1
ATOM 4202 C CA . GLY A 1 597 ? 3.716 -13.999 -8.688 1.00 93.69 597 GLY A CA 1
ATOM 4203 C C . GLY A 1 597 ? 3.094 -13.525 -10.007 1.00 93.69 597 GLY A C 1
ATOM 4204 O O . GLY A 1 597 ? 3.394 -12.425 -10.470 1.00 93.69 597 GLY A O 1
ATOM 4205 N N . THR A 1 598 ? 2.232 -14.353 -10.601 1.00 94.44 598 THR A N 1
ATOM 4206 C CA . THR A 1 598 ? 1.527 -14.043 -11.856 1.00 94.44 598 THR A CA 1
ATOM 4207 C C . THR A 1 598 ? 0.427 -13.009 -11.633 1.00 94.44 598 THR A C 1
ATOM 4209 O O . THR A 1 598 ? -0.393 -13.156 -10.721 1.00 94.44 598 THR A O 1
ATOM 4212 N N . LEU A 1 599 ? 0.388 -11.985 -12.482 1.00 96.06 599 LEU A N 1
ATOM 4213 C CA . LEU A 1 599 ? -0.605 -10.920 -12.480 1.00 96.06 599 LEU A CA 1
ATOM 4214 C C . LEU A 1 599 ? -1.516 -11.033 -13.705 1.00 96.06 599 LEU A C 1
ATOM 4216 O O . LEU A 1 599 ? -1.077 -10.811 -14.827 1.00 96.06 599 LEU A O 1
ATOM 4220 N N . THR A 1 600 ? -2.799 -11.295 -13.484 1.00 95.44 600 THR A N 1
ATOM 4221 C CA . THR A 1 600 ? -3.843 -11.175 -14.501 1.00 95.44 600 THR A CA 1
ATOM 4222 C C . THR A 1 600 ? -4.504 -9.799 -14.406 1.00 95.44 600 THR A C 1
ATOM 4224 O O . THR A 1 600 ? -4.946 -9.410 -13.324 1.00 95.44 600 THR A O 1
ATOM 4227 N N . VAL A 1 601 ? -4.620 -9.065 -15.513 1.00 95.94 601 VAL A N 1
ATOM 4228 C CA . VAL A 1 601 ? -5.316 -7.768 -15.595 1.00 95.94 601 VAL A CA 1
ATOM 4229 C C . VAL A 1 601 ? -6.439 -7.826 -16.631 1.00 95.94 601 VAL A C 1
ATOM 4231 O O . VAL A 1 601 ? -6.217 -8.244 -17.759 1.00 95.94 601 VAL A O 1
ATOM 4234 N N . ASN A 1 602 ? -7.649 -7.410 -16.258 1.00 94.31 602 ASN A N 1
ATOM 4235 C CA . ASN A 1 602 ? -8.853 -7.555 -17.084 1.00 94.31 602 ASN A CA 1
ATOM 4236 C C . ASN A 1 602 ? -9.728 -6.289 -17.078 1.00 94.31 602 ASN A C 1
ATOM 4238 O O . ASN A 1 602 ? -9.616 -5.438 -16.188 1.00 94.31 602 ASN A O 1
ATOM 4242 N N . ASN A 1 603 ? -10.611 -6.190 -18.077 1.00 91.06 603 ASN A N 1
ATOM 4243 C CA . ASN A 1 603 ? -11.770 -5.282 -18.150 1.00 91.06 603 ASN A CA 1
ATOM 4244 C C . ASN A 1 603 ? -11.536 -3.842 -17.639 1.00 91.06 603 ASN A C 1
ATOM 4246 O O . ASN A 1 603 ? -12.183 -3.401 -16.693 1.00 91.06 603 ASN A O 1
ATOM 4250 N N . GLY A 1 604 ? -10.636 -3.075 -18.257 1.00 91.75 604 GLY A N 1
ATOM 4251 C CA . GLY A 1 604 ? -10.431 -1.664 -17.899 1.00 91.75 604 GLY A CA 1
ATOM 4252 C C . GLY A 1 604 ? -9.541 -1.422 -16.676 1.00 91.75 604 GLY A C 1
ATOM 4253 O O . GLY A 1 604 ? -9.531 -0.316 -16.139 1.00 91.75 604 GLY A O 1
ATOM 4254 N N . THR A 1 605 ? -8.806 -2.439 -16.214 1.00 96.06 605 THR A N 1
ATOM 4255 C CA . THR A 1 605 ? -7.864 -2.305 -15.093 1.00 96.06 605 THR A CA 1
ATOM 4256 C C . THR A 1 605 ? -6.799 -1.237 -15.364 1.00 96.06 605 THR A C 1
ATOM 4258 O O . THR A 1 605 ? -6.167 -1.220 -16.421 1.00 96.06 605 THR A O 1
ATOM 4261 N N . VAL A 1 606 ? -6.548 -0.389 -14.364 1.00 97.25 606 VAL A N 1
ATOM 4262 C CA . VAL A 1 606 ? -5.521 0.657 -14.365 1.00 97.25 606 VAL A CA 1
ATOM 4263 C C . VAL A 1 606 ? -4.494 0.383 -13.264 1.00 97.25 606 VAL A C 1
ATOM 4265 O O . VAL A 1 606 ? -4.842 0.304 -12.089 1.00 97.25 606 VAL A O 1
ATOM 4268 N N . VAL A 1 607 ? -3.214 0.294 -13.621 1.00 98.25 607 VAL A N 1
ATOM 4269 C CA . VAL A 1 607 ? -2.088 0.083 -12.696 1.00 98.25 607 VAL A CA 1
ATOM 4270 C C . VAL A 1 607 ? -1.098 1.233 -12.862 1.00 98.25 607 VAL A C 1
ATOM 4272 O O . VAL A 1 607 ? -0.599 1.450 -13.961 1.00 98.25 607 VAL A O 1
ATOM 4275 N N . LYS A 1 608 ? -0.819 1.991 -11.798 1.00 98.56 608 LYS A N 1
ATOM 4276 C CA . LYS A 1 608 ? 0.063 3.170 -11.817 1.00 98.56 608 LYS A CA 1
ATOM 4277 C C . LYS A 1 608 ? 1.099 3.117 -10.703 1.00 98.56 608 LYS A C 1
ATOM 4279 O O . LYS A 1 608 ? 0.770 3.345 -9.542 1.00 98.56 608 LYS A O 1
ATOM 4284 N N . GLY A 1 609 ? 2.345 2.837 -11.054 1.00 98.62 609 GLY A N 1
ATOM 4285 C CA . GLY A 1 609 ? 3.453 2.776 -10.107 1.00 98.62 609 GLY A CA 1
ATOM 4286 C C . GLY A 1 609 ? 4.441 3.929 -10.281 1.00 98.62 609 GLY A C 1
ATOM 4287 O O . GLY A 1 609 ? 4.870 4.199 -11.400 1.00 98.62 609 GLY A O 1
ATOM 4288 N N . LEU A 1 610 ? 4.812 4.592 -9.186 1.00 98.62 610 LEU A N 1
ATOM 4289 C CA . LEU A 1 610 ? 5.830 5.643 -9.137 1.00 98.62 610 LEU A CA 1
ATOM 4290 C C . LEU A 1 610 ? 6.903 5.292 -8.098 1.00 98.62 610 LEU A C 1
ATOM 4292 O O . LEU A 1 610 ? 6.594 5.164 -6.915 1.00 98.62 610 LEU A O 1
ATOM 4296 N N . ALA A 1 611 ? 8.156 5.203 -8.529 1.00 98.25 611 ALA A N 1
ATOM 4297 C CA . ALA A 1 611 ? 9.323 5.107 -7.659 1.00 98.25 611 ALA A CA 1
ATOM 4298 C C . ALA A 1 611 ? 10.207 6.349 -7.839 1.00 98.25 611 ALA A C 1
ATOM 4300 O O . ALA A 1 611 ? 10.679 6.637 -8.939 1.00 98.25 611 ALA A O 1
ATOM 4301 N N . THR A 1 612 ? 10.416 7.113 -6.765 1.00 96.81 612 THR A N 1
ATOM 4302 C CA . THR A 1 612 ? 11.184 8.375 -6.815 1.00 96.81 612 THR A CA 1
ATOM 4303 C C . THR A 1 612 ? 12.678 8.204 -6.512 1.00 96.81 612 THR A C 1
ATOM 4305 O O . THR A 1 612 ? 13.443 9.155 -6.631 1.00 96.81 612 THR A O 1
ATOM 4308 N N . GLY A 1 613 ? 13.087 7.017 -6.075 1.00 93.38 613 GLY A N 1
ATOM 4309 C CA . GLY A 1 613 ? 14.450 6.619 -5.724 1.00 93.38 613 GLY A CA 1
ATOM 4310 C C . GLY A 1 613 ? 14.890 5.413 -6.554 1.00 93.38 613 GLY A C 1
ATOM 4311 O O . GLY A 1 613 ? 14.699 5.420 -7.766 1.00 93.38 613 GLY A O 1
ATOM 4312 N N . GLY A 1 614 ? 15.494 4.402 -5.918 1.00 90.75 614 GLY A N 1
ATOM 4313 C CA . GLY A 1 614 ? 16.141 3.258 -6.593 1.00 90.75 614 GLY A CA 1
ATOM 4314 C C . GLY A 1 614 ? 15.259 2.064 -6.994 1.00 90.75 614 GLY A C 1
ATOM 4315 O O . GLY A 1 614 ? 15.800 1.010 -7.334 1.00 90.75 614 GLY A O 1
ATOM 4316 N N . GLY A 1 615 ? 13.934 2.175 -6.882 1.00 96.12 615 GLY A N 1
ATOM 4317 C CA . GLY A 1 615 ? 12.996 1.097 -7.200 1.00 96.12 615 GLY A CA 1
ATOM 4318 C C . GLY A 1 615 ? 12.343 1.231 -8.578 1.00 96.12 615 GLY A C 1
ATOM 4319 O O . GLY A 1 615 ? 12.431 2.260 -9.236 1.00 96.12 615 GLY A O 1
ATOM 4320 N N . ASN A 1 616 ? 11.622 0.194 -9.006 1.00 98.12 616 ASN A N 1
ATOM 4321 C CA . ASN A 1 616 ? 10.891 0.214 -10.278 1.00 98.12 616 ASN A CA 1
ATOM 4322 C C . ASN A 1 616 ? 9.513 0.876 -10.129 1.00 98.12 616 ASN A C 1
ATOM 4324 O O . ASN A 1 616 ? 8.894 0.802 -9.065 1.00 98.12 616 ASN A O 1
ATOM 4328 N N . GLY A 1 617 ? 8.954 1.427 -11.206 1.00 98.25 617 GLY A N 1
ATOM 4329 C CA . GLY A 1 617 ? 7.571 1.913 -11.189 1.00 98.25 617 GLY A CA 1
ATOM 4330 C C . GLY A 1 617 ? 6.598 0.770 -10.882 1.00 98.25 617 GLY A C 1
ATOM 4331 O O . GLY A 1 617 ? 5.936 0.762 -9.840 1.00 98.25 617 GLY A O 1
ATOM 4332 N N . VAL A 1 618 ? 6.566 -0.239 -11.755 1.00 98.75 618 VAL A N 1
ATOM 4333 C CA . VAL A 1 618 ? 5.786 -1.477 -11.585 1.00 98.75 618 VAL A CA 1
ATOM 4334 C C . VAL A 1 618 ? 6.697 -2.690 -11.768 1.00 98.75 618 VAL A C 1
ATOM 4336 O O . VAL A 1 618 ? 7.384 -2.788 -12.780 1.00 98.75 618 VAL A O 1
ATOM 4339 N N . THR A 1 619 ? 6.665 -3.635 -10.825 1.00 98.12 619 THR A N 1
ATOM 4340 C CA . THR A 1 619 ? 7.370 -4.924 -10.926 1.00 98.12 619 THR A CA 1
ATOM 4341 C C . THR A 1 619 ? 6.393 -6.093 -10.838 1.00 98.12 619 THR A C 1
ATOM 4343 O O . THR A 1 619 ? 5.617 -6.172 -9.882 1.00 98.12 619 THR A O 1
ATOM 4346 N N . VAL A 1 620 ? 6.497 -7.038 -11.772 1.00 97.94 620 VAL A N 1
ATOM 4347 C CA . VAL A 1 620 ? 5.832 -8.350 -11.732 1.00 97.94 620 VAL A CA 1
ATOM 4348 C C . VAL A 1 620 ? 6.906 -9.436 -11.823 1.00 97.94 620 VAL A C 1
ATOM 4350 O O . VAL A 1 620 ? 7.615 -9.522 -12.822 1.00 97.94 620 VAL A O 1
ATOM 4353 N N . SER A 1 621 ? 7.065 -10.246 -10.771 1.00 95.62 621 SER A N 1
ATOM 4354 C CA . SER A 1 621 ? 8.099 -11.299 -10.742 1.00 95.62 621 SER A CA 1
ATOM 4355 C C . SER A 1 621 ? 7.696 -12.599 -11.451 1.00 95.62 621 SER A C 1
ATOM 4357 O O . SER A 1 621 ? 8.541 -13.468 -11.648 1.00 95.62 621 SER A O 1
ATOM 4359 N N . GLY A 1 622 ? 6.408 -12.760 -11.771 1.00 95.31 622 GLY A N 1
ATOM 4360 C CA . GLY A 1 622 ? 5.875 -13.859 -12.576 1.00 95.31 622 GLY A CA 1
ATOM 4361 C C . GLY A 1 622 ? 5.352 -13.367 -13.922 1.00 95.31 622 GLY A C 1
ATOM 4362 O O . GLY A 1 622 ? 5.816 -12.352 -14.442 1.00 95.31 622 GLY A O 1
ATOM 4363 N N . ASP A 1 623 ? 4.364 -14.079 -14.460 1.00 96.19 623 ASP A N 1
ATOM 4364 C CA . ASP A 1 623 ? 3.763 -13.746 -15.752 1.00 96.19 623 ASP A CA 1
ATOM 4365 C C . ASP A 1 623 ? 2.799 -12.555 -15.641 1.00 96.19 623 ASP A C 1
ATOM 4367 O O . ASP A 1 623 ? 2.177 -12.336 -14.598 1.00 96.19 623 ASP A O 1
ATOM 4371 N N . LEU A 1 624 ? 2.634 -11.808 -16.730 1.00 96.94 624 LEU A N 1
ATOM 4372 C CA . LEU A 1 624 ? 1.641 -10.741 -16.864 1.00 96.94 624 LEU A CA 1
ATOM 4373 C C . LEU A 1 624 ? 0.628 -11.128 -17.945 1.00 96.94 624 LEU A C 1
ATOM 4375 O O . LEU A 1 624 ? 0.982 -11.205 -19.115 1.00 96.94 624 LEU A O 1
ATOM 4379 N N . VAL A 1 625 ? -0.627 -11.369 -17.570 1.00 96.19 625 VAL A N 1
ATOM 4380 C CA . VAL A 1 625 ? -1.626 -12.004 -18.445 1.00 96.19 625 VAL A CA 1
ATOM 4381 C C . VAL A 1 625 ? -2.912 -11.177 -18.535 1.00 96.19 625 VAL A C 1
ATOM 4383 O O . VAL A 1 625 ? -3.321 -10.531 -17.574 1.00 96.19 625 VAL A O 1
ATOM 4386 N N . THR A 1 626 ? -3.587 -11.220 -19.679 1.00 94.00 626 THR A N 1
ATOM 4387 C CA . THR A 1 626 ? -4.991 -10.812 -19.838 1.00 94.00 626 THR A CA 1
ATOM 4388 C C . THR A 1 626 ? -5.841 -12.026 -20.180 1.00 94.00 626 THR A C 1
ATOM 4390 O O . THR A 1 626 ? -5.526 -12.720 -21.146 1.00 94.00 626 THR A O 1
ATOM 4393 N N . ASP A 1 627 ? -6.942 -12.237 -19.462 1.00 88.56 627 ASP A N 1
ATOM 4394 C CA . ASP A 1 627 ? -7.917 -13.286 -19.793 1.00 88.56 627 ASP A CA 1
ATOM 4395 C C . ASP A 1 627 ? -9.072 -12.730 -20.642 1.00 88.56 627 ASP A C 1
ATOM 4397 O O . ASP A 1 627 ? -9.597 -13.419 -21.518 1.00 88.56 627 ASP A O 1
ATOM 4401 N N . SER A 1 628 ? -9.495 -11.485 -20.384 1.00 83.62 628 SER A N 1
ATOM 4402 C CA . SER A 1 628 ? -10.612 -10.850 -21.092 1.00 83.62 628 SER A CA 1
ATOM 4403 C C . SER A 1 628 ? -10.660 -9.328 -20.918 1.00 83.62 628 SER A C 1
ATOM 4405 O O . SER A 1 628 ? -10.350 -8.806 -19.844 1.00 83.62 628 SER A O 1
ATOM 4407 N N . GLY A 1 629 ? -11.197 -8.637 -21.926 1.00 77.44 629 GLY A N 1
ATOM 4408 C CA . GLY A 1 629 ? -11.641 -7.245 -21.826 1.00 77.44 629 GLY A CA 1
ATOM 4409 C C . GLY A 1 629 ? -10.731 -6.224 -22.505 1.00 77.44 629 GLY A C 1
ATOM 4410 O O . GLY A 1 629 ? -9.605 -6.520 -22.881 1.00 77.44 629 GLY A O 1
ATOM 4411 N N . ASP A 1 630 ? -11.251 -5.003 -22.630 1.00 81.69 630 ASP A N 1
ATOM 4412 C CA . ASP A 1 630 ? -10.586 -3.859 -23.260 1.00 81.69 630 ASP A CA 1
ATOM 4413 C C . ASP A 1 630 ? -10.188 -2.803 -22.215 1.00 81.69 630 ASP A C 1
ATOM 4415 O O . ASP A 1 630 ? -10.661 -2.823 -21.077 1.00 81.69 630 ASP A O 1
ATOM 4419 N N . GLY A 1 631 ? -9.363 -1.827 -22.608 1.00 86.81 631 GLY A N 1
ATOM 4420 C CA . GLY A 1 631 ? -9.111 -0.614 -21.814 1.00 86.81 631 GLY A CA 1
ATOM 4421 C C . GLY A 1 631 ? -8.103 -0.780 -20.674 1.00 86.81 631 GLY A C 1
ATOM 4422 O O . GLY A 1 631 ? -8.073 0.039 -19.757 1.00 86.81 631 GLY A O 1
ATOM 4423 N N . ILE A 1 632 ? -7.287 -1.831 -20.719 1.00 95.69 632 ILE A N 1
ATOM 4424 C CA . ILE A 1 632 ? -6.258 -2.112 -19.716 1.00 95.69 632 ILE A CA 1
ATOM 4425 C C . ILE A 1 632 ? -5.098 -1.122 -19.879 1.00 95.69 632 ILE A C 1
ATOM 4427 O O . ILE A 1 632 ? -4.586 -0.927 -20.982 1.00 95.69 632 ILE A O 1
ATOM 4431 N N . SER A 1 633 ? -4.655 -0.510 -18.779 1.00 97.00 633 SER A N 1
ATOM 4432 C CA . SER A 1 633 ? -3.537 0.438 -18.771 1.00 97.00 633 SER A CA 1
ATOM 4433 C C . SER A 1 633 ? -2.598 0.182 -17.597 1.00 97.00 633 SER A C 1
ATOM 4435 O O . SER A 1 633 ? -2.973 0.335 -16.436 1.00 97.00 633 SER A O 1
ATOM 4437 N N . ILE A 1 634 ? -1.350 -0.163 -17.896 1.00 98.25 634 ILE A N 1
ATOM 4438 C CA . ILE A 1 634 ? -0.269 -0.321 -16.924 1.00 98.25 634 ILE A CA 1
ATOM 4439 C C . ILE A 1 634 ? 0.745 0.782 -17.194 1.00 98.25 634 ILE A C 1
ATOM 4441 O O . ILE A 1 634 ? 1.292 0.869 -18.288 1.00 98.25 634 ILE A O 1
ATOM 4445 N N . THR A 1 635 ? 0.977 1.651 -16.215 1.00 98.50 635 THR A N 1
ATOM 4446 C CA . THR A 1 635 ? 1.940 2.750 -16.293 1.00 98.50 635 THR A CA 1
ATOM 4447 C C . THR A 1 635 ? 2.914 2.686 -15.128 1.00 98.50 635 THR A C 1
ATOM 4449 O O . THR A 1 635 ? 2.498 2.693 -13.970 1.00 98.50 635 THR A O 1
ATOM 4452 N N . GLY A 1 636 ? 4.207 2.677 -15.424 1.00 98.62 636 GLY A N 1
ATOM 4453 C CA . GLY A 1 636 ? 5.254 2.695 -14.415 1.00 98.62 636 GLY A CA 1
ATOM 4454 C C . GLY A 1 636 ? 6.276 3.801 -14.654 1.00 98.62 636 GLY A C 1
ATOM 4455 O O . GLY A 1 636 ? 6.716 4.022 -15.781 1.00 98.62 636 GLY A O 1
ATOM 4456 N N . THR A 1 637 ? 6.634 4.527 -13.599 1.00 98.69 637 THR A N 1
ATOM 4457 C CA . THR A 1 637 ? 7.632 5.602 -13.627 1.00 98.69 637 THR A CA 1
ATOM 4458 C C . THR A 1 637 ? 8.682 5.375 -12.546 1.00 98.69 637 THR A C 1
ATOM 4460 O O . THR A 1 637 ? 8.323 5.200 -11.383 1.00 98.69 637 THR A O 1
ATOM 4463 N N . ALA A 1 638 ? 9.960 5.403 -12.921 1.00 98.38 638 ALA A N 1
ATOM 4464 C CA . ALA A 1 638 ? 11.096 5.263 -12.012 1.00 98.38 638 ALA A CA 1
ATOM 4465 C C . ALA A 1 638 ? 12.129 6.377 -12.240 1.00 98.38 638 ALA A C 1
ATOM 4467 O O . ALA A 1 638 ? 12.443 6.714 -13.377 1.00 98.38 638 ALA A O 1
ATOM 4468 N N . PHE A 1 639 ? 12.697 6.950 -11.180 1.00 97.56 639 PHE A N 1
ATOM 4469 C CA . PHE A 1 639 ? 13.857 7.851 -11.325 1.00 97.56 639 PHE A CA 1
ATOM 4470 C C . PHE A 1 639 ? 15.165 7.045 -11.433 1.00 97.56 639 PHE A C 1
ATOM 4472 O O . PHE A 1 639 ? 16.110 7.428 -12.124 1.00 97.56 639 PHE A O 1
ATOM 4479 N N . SER A 1 640 ? 15.224 5.879 -10.793 1.00 93.88 640 SER A N 1
ATOM 4480 C CA . SER A 1 640 ? 16.315 4.920 -10.946 1.00 93.88 640 SER A CA 1
ATOM 4481 C C . SER A 1 640 ? 15.766 3.503 -10.828 1.00 93.88 640 SER A C 1
ATOM 4483 O O . SER A 1 640 ? 15.188 3.152 -9.807 1.00 93.88 640 SER A O 1
ATOM 4485 N N . GLY A 1 641 ? 15.910 2.709 -11.887 1.00 96.81 641 GLY A N 1
ATOM 4486 C CA . GLY A 1 641 ? 15.251 1.414 -12.053 1.00 96.81 641 GLY A CA 1
ATOM 4487 C C . GLY A 1 641 ? 14.411 1.368 -13.329 1.00 96.81 641 GLY A C 1
ATOM 4488 O O . GLY A 1 641 ? 14.446 2.276 -14.156 1.00 96.81 641 GLY A O 1
ATOM 4489 N N . ASP A 1 642 ? 13.642 0.300 -13.503 1.00 98.31 642 ASP A N 1
ATOM 4490 C CA . ASP A 1 642 ? 12.782 0.148 -14.674 1.00 98.31 642 ASP A CA 1
ATOM 4491 C C . ASP A 1 642 ? 11.422 0.830 -14.449 1.00 98.31 642 ASP A C 1
ATOM 4493 O O . ASP A 1 642 ? 10.821 0.718 -13.375 1.00 98.31 642 ASP A O 1
ATOM 4497 N N . GLY A 1 643 ? 10.884 1.499 -15.471 1.00 98.25 643 GLY A N 1
ATOM 4498 C CA . GLY A 1 643 ? 9.520 2.028 -15.432 1.00 98.25 643 GLY A CA 1
ATOM 4499 C C . GLY A 1 643 ? 8.526 0.891 -15.197 1.00 98.25 643 GLY A C 1
ATOM 4500 O O . GLY A 1 643 ? 7.823 0.873 -14.185 1.00 98.25 643 GLY A O 1
ATOM 4501 N N . VAL A 1 644 ? 8.531 -0.108 -16.083 1.00 98.69 644 VAL A N 1
ATOM 4502 C CA . VAL A 1 644 ? 7.819 -1.382 -15.896 1.00 98.69 644 VAL A CA 1
ATOM 4503 C C . VAL A 1 644 ? 8.766 -2.561 -16.107 1.00 98.69 644 VAL A C 1
ATOM 4505 O O . VAL A 1 644 ? 9.403 -2.653 -17.153 1.00 98.69 644 VAL A O 1
ATOM 4508 N N . LYS A 1 645 ? 8.808 -3.485 -15.142 1.00 98.12 645 LYS A N 1
ATOM 4509 C CA . LYS A 1 645 ? 9.610 -4.715 -15.176 1.00 98.12 645 LYS A CA 1
ATOM 4510 C C . LYS A 1 645 ? 8.733 -5.956 -15.035 1.00 98.12 645 LYS A C 1
ATOM 4512 O O . LYS A 1 645 ? 8.003 -6.081 -14.047 1.00 98.12 645 LYS A O 1
ATOM 4517 N N . VAL A 1 646 ? 8.850 -6.882 -15.983 1.00 97.69 646 VAL A N 1
ATOM 4518 C CA . VAL A 1 646 ? 8.191 -8.196 -15.948 1.00 97.69 646 VAL A CA 1
ATOM 4519 C C . VAL A 1 646 ? 9.235 -9.293 -16.138 1.00 97.69 646 VAL A C 1
ATOM 4521 O O . VAL A 1 646 ? 9.934 -9.319 -17.152 1.00 97.69 646 VAL A O 1
ATOM 4524 N N . ASP A 1 647 ? 9.350 -10.184 -15.151 1.00 95.56 647 ASP A N 1
ATOM 4525 C CA . ASP A 1 647 ? 10.335 -11.275 -15.167 1.00 95.56 647 ASP A CA 1
ATOM 4526 C C . ASP A 1 647 ? 9.842 -12.527 -15.908 1.00 95.56 647 ASP A C 1
ATOM 4528 O O . ASP A 1 647 ? 10.660 -13.261 -16.461 1.00 95.56 647 ASP A O 1
ATOM 4532 N N . GLY A 1 648 ? 8.527 -12.777 -15.913 1.00 94.94 648 GLY A N 1
ATOM 4533 C CA . GLY A 1 648 ? 7.899 -13.900 -16.614 1.00 94.94 648 GLY A CA 1
ATOM 4534 C C . GLY A 1 648 ? 7.420 -13.565 -18.028 1.00 94.94 648 GLY A C 1
ATOM 4535 O O . GLY A 1 648 ? 7.754 -12.522 -18.600 1.00 94.94 648 GLY A O 1
ATOM 4536 N N . ASP A 1 649 ? 6.606 -14.461 -18.587 1.00 95.00 649 ASP A N 1
ATOM 4537 C CA . ASP A 1 649 ? 5.974 -14.267 -19.892 1.00 95.00 649 ASP A CA 1
ATOM 4538 C C . ASP A 1 649 ? 4.859 -13.211 -19.797 1.00 95.00 649 ASP A C 1
ATOM 4540 O O . ASP A 1 649 ? 4.123 -13.114 -18.815 1.00 95.00 649 ASP A O 1
ATOM 4544 N N . THR A 1 650 ? 4.715 -12.400 -20.839 1.00 95.94 650 THR A N 1
ATOM 4545 C CA . THR A 1 650 ? 3.696 -11.353 -20.940 1.00 95.94 650 THR A CA 1
ATOM 4546 C C . THR A 1 650 ? 2.725 -11.686 -22.068 1.00 95.94 650 THR A C 1
ATOM 4548 O O . THR A 1 650 ? 3.106 -11.689 -23.235 1.00 95.94 650 THR A O 1
ATOM 4551 N N . THR A 1 651 ? 1.461 -11.946 -21.734 1.00 95.88 651 THR A N 1
ATOM 4552 C CA . THR A 1 651 ? 0.372 -12.157 -22.695 1.00 95.88 651 THR A CA 1
ATOM 4553 C C . THR A 1 651 ? -0.690 -11.077 -22.532 1.00 95.88 651 THR A C 1
ATOM 4555 O O . THR A 1 651 ? -1.436 -11.101 -21.558 1.00 95.88 651 THR A O 1
ATOM 4558 N N . LEU A 1 652 ? -0.773 -10.125 -23.463 1.00 94.50 652 LEU A N 1
ATOM 4559 C CA . LEU A 1 652 ? -1.682 -8.978 -23.357 1.00 94.50 652 LEU A CA 1
ATOM 4560 C C . LEU A 1 652 ? -2.586 -8.838 -24.586 1.00 94.50 652 LEU A C 1
ATOM 4562 O O . LEU A 1 652 ? -2.127 -8.924 -25.719 1.00 94.50 652 LEU A O 1
ATOM 4566 N N . THR A 1 653 ? -3.866 -8.561 -24.364 1.00 92.69 653 THR A N 1
ATOM 4567 C CA . THR A 1 653 ? -4.855 -8.272 -25.413 1.00 92.69 653 THR A CA 1
ATOM 4568 C C . THR A 1 653 ? -5.423 -6.876 -25.191 1.00 92.69 653 THR A C 1
ATOM 4570 O O . THR A 1 653 ? -5.794 -6.545 -24.065 1.00 92.69 653 THR A O 1
ATOM 4573 N N . ASN A 1 654 ? -5.462 -6.054 -26.244 1.00 90.69 654 ASN A N 1
ATOM 4574 C CA . ASN A 1 654 ? -5.943 -4.671 -26.231 1.00 90.69 654 ASN A CA 1
ATOM 4575 C C . ASN A 1 654 ? -5.499 -3.843 -25.001 1.00 90.69 654 ASN A C 1
ATOM 4577 O O . ASN A 1 654 ? -6.289 -3.112 -24.388 1.00 90.69 654 ASN A O 1
ATOM 4581 N N . ALA A 1 655 ? -4.226 -3.982 -24.618 1.00 94.81 655 ALA A N 1
ATOM 4582 C CA . ALA A 1 655 ? -3.658 -3.333 -23.441 1.00 94.81 655 ALA A CA 1
ATOM 4583 C C . ALA A 1 655 ? -2.671 -2.219 -23.809 1.00 94.81 655 ALA A C 1
ATOM 4585 O O . ALA A 1 655 ? -2.046 -2.218 -24.870 1.00 94.81 655 ALA A O 1
ATOM 4586 N N . MET A 1 656 ? -2.482 -1.278 -22.890 1.00 96.06 656 MET A N 1
ATOM 4587 C CA . MET A 1 656 ? -1.414 -0.287 -22.949 1.00 96.06 656 MET A CA 1
ATOM 4588 C C . MET A 1 656 ? -0.417 -0.540 -21.819 1.00 96.06 656 MET A C 1
ATOM 4590 O O . MET A 1 656 ? -0.771 -0.431 -20.646 1.00 96.06 656 MET A O 1
ATOM 4594 N N . LEU A 1 657 ? 0.831 -0.831 -22.174 1.00 97.00 657 LEU A N 1
ATOM 4595 C CA . LEU A 1 657 ? 1.958 -0.978 -21.256 1.00 97.00 657 LEU A CA 1
ATOM 4596 C C . LEU A 1 657 ? 2.908 0.206 -21.460 1.00 97.00 657 LEU A C 1
ATOM 4598 O O . LEU A 1 657 ? 3.567 0.289 -22.492 1.00 97.00 657 LEU A O 1
ATOM 4602 N N . ASN A 1 658 ? 2.953 1.139 -20.512 1.00 97.88 658 ASN A N 1
ATOM 4603 C CA . ASN A 1 658 ? 3.730 2.371 -20.614 1.00 97.88 658 ASN A CA 1
ATOM 4604 C C . ASN A 1 658 ? 4.764 2.483 -19.489 1.00 97.88 658 ASN A C 1
ATOM 4606 O O . ASN A 1 658 ? 4.409 2.496 -18.313 1.00 97.88 658 ASN A O 1
ATOM 4610 N N . GLY A 1 659 ? 6.036 2.610 -19.832 1.00 98.50 659 GLY A N 1
ATOM 4611 C CA . GLY A 1 659 ? 7.121 2.696 -18.866 1.00 98.50 659 GLY A CA 1
ATOM 4612 C C . GLY A 1 659 ? 8.023 3.901 -19.101 1.00 98.50 659 GLY A C 1
ATOM 4613 O O . GLY A 1 659 ? 8.381 4.194 -20.239 1.00 98.50 659 GLY A O 1
ATOM 4614 N N . SER A 1 660 ? 8.387 4.607 -18.032 1.00 98.50 660 SER A N 1
ATOM 4615 C CA . SER A 1 660 ? 9.292 5.758 -18.069 1.00 98.50 660 SER A CA 1
ATOM 4616 C C . SER A 1 660 ? 10.368 5.621 -16.998 1.00 98.50 660 SER A C 1
ATOM 4618 O O . SER A 1 660 ? 10.035 5.391 -15.836 1.00 98.50 660 SER A O 1
ATOM 4620 N N . ALA A 1 661 ? 11.631 5.807 -17.367 1.00 98.31 661 ALA A N 1
ATOM 4621 C CA . ALA A 1 661 ? 12.755 5.788 -16.437 1.00 98.31 661 ALA A CA 1
ATOM 4622 C C . ALA A 1 661 ? 13.720 6.960 -16.683 1.00 98.31 661 ALA A C 1
ATOM 4624 O O . ALA A 1 661 ? 14.051 7.242 -17.832 1.00 98.31 661 ALA A O 1
ATOM 4625 N N . ASP A 1 662 ? 14.235 7.619 -15.641 1.00 97.88 662 ASP A N 1
ATOM 4626 C CA . ASP A 1 662 ? 15.362 8.555 -15.836 1.00 97.88 662 ASP A CA 1
ATOM 4627 C C . ASP A 1 662 ? 16.675 7.772 -16.025 1.00 97.88 662 ASP A C 1
ATOM 4629 O O . ASP A 1 662 ? 17.501 8.094 -16.884 1.00 97.88 662 ASP A O 1
ATOM 4633 N N . SER A 1 663 ? 16.856 6.693 -15.257 1.00 94.19 663 SER A N 1
ATOM 4634 C CA . SER A 1 663 ? 17.947 5.730 -15.433 1.00 94.19 663 SER A CA 1
ATOM 4635 C C . SER A 1 663 ? 17.448 4.296 -15.266 1.00 94.19 663 SER A C 1
ATOM 4637 O O . SER A 1 663 ? 16.764 4.005 -14.291 1.00 94.19 663 SER A O 1
ATOM 4639 N N . GLY A 1 664 ? 17.781 3.412 -16.210 1.00 96.31 664 GLY A N 1
ATOM 4640 C CA . GLY A 1 664 ? 17.198 2.066 -16.325 1.00 96.31 664 GLY A CA 1
ATOM 4641 C C . GLY A 1 664 ? 16.384 1.913 -17.611 1.00 96.31 664 GLY A C 1
ATOM 4642 O O . GLY A 1 664 ? 16.578 2.684 -18.553 1.00 96.31 664 GLY A O 1
ATOM 4643 N N . ASN A 1 665 ? 15.502 0.915 -17.695 1.00 97.88 665 ASN A N 1
ATOM 4644 C CA . ASN A 1 665 ? 14.676 0.723 -18.887 1.00 97.88 665 ASN A CA 1
ATOM 4645 C C . ASN A 1 665 ? 13.293 1.364 -18.727 1.00 97.88 665 ASN A C 1
ATOM 4647 O O . ASN A 1 665 ? 12.695 1.297 -17.656 1.00 97.88 665 ASN A O 1
ATOM 4651 N N . GLY A 1 666 ? 12.720 1.917 -19.797 1.00 98.12 666 GLY A N 1
ATOM 4652 C CA . GLY A 1 666 ? 11.315 2.330 -19.784 1.00 98.12 666 GLY A CA 1
ATOM 4653 C C . GLY A 1 666 ? 10.421 1.117 -19.519 1.00 98.12 666 GLY A C 1
ATOM 4654 O O . GLY A 1 666 ? 9.758 1.037 -18.485 1.00 98.12 666 GLY A O 1
ATOM 4655 N N . VAL A 1 667 ? 10.473 0.131 -20.415 1.00 98.44 667 VAL A N 1
ATOM 4656 C CA . VAL A 1 667 ? 9.845 -1.190 -20.256 1.00 98.44 667 VAL A CA 1
ATOM 4657 C C . VAL A 1 667 ? 10.905 -2.283 -20.395 1.00 98.44 667 VAL A C 1
ATOM 4659 O O . VAL A 1 667 ? 11.672 -2.282 -21.356 1.00 98.44 667 VAL A O 1
ATOM 4662 N N . ASN A 1 668 ? 10.925 -3.233 -19.463 1.00 97.44 668 ASN A N 1
ATOM 4663 C CA . ASN A 1 668 ? 11.825 -4.383 -19.455 1.00 97.44 668 ASN A CA 1
ATOM 4664 C C . ASN A 1 668 ? 11.026 -5.683 -19.307 1.00 97.44 668 ASN A C 1
ATOM 4666 O O . ASN A 1 668 ? 10.428 -5.924 -18.254 1.00 97.44 668 ASN A O 1
ATOM 4670 N N . ILE A 1 669 ? 11.012 -6.506 -20.355 1.00 96.06 669 ILE A N 1
ATOM 4671 C CA . ILE A 1 669 ? 10.337 -7.808 -20.356 1.00 96.06 669 ILE A CA 1
ATOM 4672 C C . ILE A 1 669 ? 11.388 -8.885 -20.615 1.00 96.06 669 ILE A C 1
ATOM 4674 O O . ILE A 1 669 ? 11.997 -8.932 -21.688 1.00 96.06 669 ILE A O 1
ATOM 4678 N N . ALA A 1 670 ? 11.605 -9.737 -19.613 1.00 93.38 670 ALA A N 1
ATOM 4679 C CA . ALA A 1 670 ? 12.576 -10.823 -19.694 1.00 93.38 670 ALA A CA 1
ATOM 4680 C C . ALA A 1 670 ? 12.011 -12.071 -20.399 1.00 93.38 670 ALA A C 1
ATOM 4682 O O . ALA A 1 670 ? 12.751 -12.741 -21.117 1.00 93.38 670 ALA A O 1
ATOM 4683 N N . GLY A 1 671 ? 10.721 -12.378 -20.201 1.00 93.12 671 GLY A N 1
ATOM 4684 C CA . GLY A 1 671 ? 10.025 -13.480 -20.872 1.00 93.12 671 GLY A CA 1
ATOM 4685 C C . GLY A 1 671 ? 9.488 -13.125 -22.262 1.00 93.12 671 GLY A C 1
ATOM 4686 O O . GLY A 1 671 ? 9.770 -12.062 -22.818 1.00 93.12 671 GLY A O 1
ATOM 4687 N N . ASN A 1 672 ? 8.703 -14.031 -22.845 1.00 92.94 672 ASN A N 1
ATOM 4688 C CA . ASN A 1 672 ? 8.081 -13.835 -24.155 1.00 92.94 672 ASN A CA 1
ATOM 4689 C C . ASN A 1 672 ? 6.967 -12.787 -24.081 1.00 92.94 672 ASN A C 1
ATOM 4691 O O . ASN A 1 672 ? 6.162 -12.801 -23.154 1.00 92.94 672 ASN A O 1
ATOM 4695 N N . LEU A 1 673 ? 6.859 -11.930 -25.094 1.00 94.75 673 LEU A N 1
ATOM 4696 C CA . LEU A 1 673 ? 5.763 -10.977 -25.254 1.00 94.75 673 LEU A CA 1
ATOM 4697 C C . LEU A 1 673 ? 4.811 -11.465 -26.356 1.00 94.75 673 LEU A C 1
ATOM 4699 O O . LEU A 1 673 ? 5.132 -11.395 -27.539 1.00 94.75 673 LEU A O 1
ATOM 4703 N N . THR A 1 674 ? 3.631 -11.950 -25.977 1.00 94.12 674 THR A N 1
ATOM 4704 C CA . THR A 1 674 ? 2.571 -12.387 -26.901 1.00 94.12 674 THR A CA 1
ATOM 4705 C C . THR A 1 674 ? 1.377 -11.454 -26.800 1.00 94.12 674 THR A C 1
ATOM 4707 O O . THR A 1 674 ? 0.826 -11.246 -25.724 1.00 94.12 674 THR A O 1
ATOM 4710 N N . THR A 1 675 ? 0.959 -10.867 -27.910 1.00 93.25 675 THR A N 1
ATOM 4711 C CA . THR A 1 675 ? -0.078 -9.838 -27.901 1.00 93.25 675 THR A CA 1
ATOM 4712 C C . THR A 1 675 ? -0.904 -9.834 -29.176 1.00 93.25 675 THR A C 1
ATOM 4714 O O . THR A 1 675 ? -0.526 -10.431 -30.184 1.00 93.25 675 THR A O 1
ATOM 4717 N N . ASP A 1 676 ? -2.038 -9.143 -29.144 1.00 89.81 676 ASP A N 1
ATOM 4718 C CA . ASP A 1 676 ? -2.758 -8.780 -30.359 1.00 89.81 676 ASP A CA 1
ATOM 4719 C C . ASP A 1 676 ? -2.147 -7.536 -31.036 1.00 89.81 676 ASP A C 1
ATOM 4721 O O . ASP A 1 676 ? -1.253 -6.865 -30.517 1.00 89.81 676 ASP A O 1
ATOM 4725 N N . SER A 1 677 ? -2.640 -7.190 -32.226 1.00 85.19 677 SER A N 1
ATOM 4726 C CA . SER A 1 677 ? -2.181 -5.995 -32.945 1.00 85.19 677 SER A CA 1
ATOM 4727 C C . SER A 1 677 ? -2.655 -4.674 -32.319 1.00 85.19 677 SER A C 1
ATOM 4729 O O . SER A 1 677 ? -2.206 -3.612 -32.749 1.00 85.19 677 SER A O 1
ATOM 4731 N N . ALA A 1 678 ? -3.602 -4.715 -31.373 1.00 89.75 678 ALA A N 1
ATOM 4732 C CA . ALA A 1 678 ? -4.147 -3.530 -30.705 1.00 89.75 678 ALA A CA 1
ATOM 4733 C C . ALA A 1 678 ? -3.319 -3.116 -29.477 1.00 89.75 678 ALA A C 1
ATOM 4735 O O . ALA A 1 678 ? -3.315 -1.940 -29.103 1.00 89.75 678 ALA A O 1
ATOM 4736 N N . THR A 1 679 ? -2.595 -4.061 -28.875 1.00 93.94 679 THR A N 1
ATOM 4737 C CA . THR A 1 679 ? -1.741 -3.816 -27.715 1.00 93.94 679 THR A CA 1
ATOM 4738 C C . THR A 1 679 ? -0.571 -2.894 -28.057 1.00 93.94 679 THR A C 1
ATOM 4740 O O . THR A 1 679 ? 0.126 -3.054 -29.064 1.00 93.94 679 THR A O 1
ATOM 4743 N N . GLN A 1 680 ? -0.338 -1.916 -27.184 1.00 95.62 680 GLN A N 1
ATOM 4744 C CA . GLN A 1 680 ? 0.732 -0.931 -27.309 1.00 95.62 680 GLN A CA 1
ATOM 4745 C C . GLN A 1 680 ? 1.721 -1.082 -26.158 1.00 95.62 680 GLN A C 1
ATOM 4747 O O . GLN A 1 680 ? 1.337 -0.995 -24.990 1.00 95.62 680 GLN A O 1
ATOM 4752 N N . VAL A 1 681 ? 3.000 -1.236 -26.492 1.00 97.62 681 VAL A N 1
ATOM 4753 C CA . VAL A 1 681 ? 4.105 -1.228 -25.527 1.00 97.62 681 VAL A CA 1
ATOM 4754 C C . VAL A 1 681 ? 4.938 0.019 -25.782 1.00 97.62 681 VAL A C 1
ATOM 4756 O O . VAL A 1 681 ? 5.561 0.143 -26.830 1.00 97.62 681 VAL A O 1
ATOM 4759 N N . SER A 1 682 ? 4.930 0.965 -24.849 1.00 97.81 682 SER A N 1
ATOM 4760 C CA . SER A 1 682 ? 5.626 2.245 -24.962 1.00 97.81 682 SER A CA 1
ATOM 4761 C C . SER A 1 682 ? 6.631 2.395 -23.830 1.00 97.81 682 SER A C 1
ATOM 4763 O O . SER A 1 682 ? 6.272 2.292 -22.662 1.00 97.81 682 SER A O 1
ATOM 4765 N N . GLY A 1 683 ? 7.885 2.667 -24.165 1.00 98.38 683 GLY A N 1
ATOM 4766 C CA . GLY A 1 683 ? 8.961 2.820 -23.200 1.00 98.38 683 GLY A CA 1
ATOM 4767 C C . GLY A 1 683 ? 9.799 4.065 -23.466 1.00 98.38 683 GLY A C 1
ATOM 4768 O O . GLY A 1 683 ? 10.182 4.336 -24.606 1.00 98.38 683 GLY A O 1
ATOM 4769 N N . HIS A 1 684 ? 10.084 4.829 -22.418 1.00 98.56 684 HIS A N 1
ATOM 4770 C CA . HIS A 1 684 ? 10.983 5.976 -22.454 1.00 98.56 684 HIS A CA 1
ATOM 4771 C C . HIS A 1 684 ? 12.069 5.847 -21.382 1.00 98.56 684 HIS A C 1
ATOM 4773 O O . HIS A 1 684 ? 11.757 5.551 -20.230 1.00 98.56 684 HIS A O 1
ATOM 4779 N N . ALA A 1 685 ? 13.327 6.088 -21.753 1.00 98.25 685 ALA A N 1
ATOM 4780 C CA . ALA A 1 685 ? 14.443 6.134 -20.814 1.00 98.25 685 ALA A CA 1
ATOM 4781 C C . ALA A 1 685 ? 15.353 7.346 -21.071 1.00 98.25 685 ALA A C 1
ATOM 4783 O O . ALA A 1 685 ? 15.945 7.430 -22.149 1.00 98.25 685 ALA A O 1
ATOM 4784 N N . ALA A 1 686 ? 15.564 8.242 -20.102 1.00 98.00 686 ALA A N 1
ATOM 4785 C CA . ALA A 1 686 ? 16.522 9.341 -20.296 1.00 98.00 686 ALA A CA 1
ATOM 4786 C C . ALA A 1 686 ? 17.961 8.795 -20.440 1.00 98.00 686 ALA A C 1
ATOM 4788 O O . ALA A 1 686 ? 18.712 9.164 -21.348 1.00 98.00 686 ALA A O 1
ATOM 4789 N N . SER A 1 687 ? 18.327 7.814 -19.610 1.00 92.88 687 SER A N 1
ATOM 4790 C CA . SER A 1 687 ? 19.584 7.066 -19.710 1.00 92.88 687 SER A CA 1
ATOM 4791 C C . SER A 1 687 ? 19.358 5.557 -19.541 1.00 92.88 687 SER A C 1
ATOM 4793 O O . SER A 1 687 ? 19.224 5.040 -18.436 1.00 92.88 687 SER A O 1
ATOM 4795 N N . GLY A 1 688 ? 19.284 4.828 -20.658 1.00 96.25 688 GLY A N 1
ATOM 4796 C CA . GLY A 1 688 ? 19.065 3.377 -20.676 1.00 96.25 688 GLY A CA 1
ATOM 4797 C C . GLY A 1 688 ? 18.299 2.923 -21.915 1.00 96.25 688 GLY A C 1
ATOM 4798 O O . GLY A 1 688 ? 18.443 3.540 -22.967 1.00 96.25 688 GLY A O 1
ATOM 4799 N N . THR A 1 689 ? 17.513 1.849 -21.824 1.00 97.69 689 THR A N 1
ATOM 4800 C CA . THR A 1 689 ? 16.745 1.344 -22.976 1.00 97.69 689 THR A CA 1
ATOM 4801 C C . THR A 1 689 ? 15.284 1.766 -22.884 1.00 97.69 689 THR A C 1
ATOM 4803 O O . THR A 1 689 ? 14.641 1.515 -21.873 1.00 97.69 689 THR A O 1
ATOM 4806 N N . GLY A 1 690 ? 14.707 2.352 -23.931 1.00 97.94 690 GLY A N 1
ATOM 4807 C CA . GLY A 1 690 ? 13.273 2.639 -23.976 1.00 97.94 690 GLY A CA 1
ATOM 4808 C C . GLY A 1 690 ? 12.452 1.367 -23.750 1.00 97.94 690 GLY A C 1
ATOM 4809 O O . GLY A 1 690 ? 11.725 1.273 -22.763 1.00 97.94 690 GLY A O 1
ATOM 4810 N N . VAL A 1 691 ? 12.617 0.365 -24.617 1.00 98.19 691 VAL A N 1
ATOM 4811 C CA . VAL A 1 691 ? 12.032 -0.978 -24.457 1.00 98.19 691 VAL A CA 1
ATOM 4812 C C . VAL A 1 691 ? 13.098 -2.060 -24.640 1.00 98.19 691 VAL A C 1
ATOM 4814 O O . VAL A 1 691 ? 13.729 -2.135 -25.693 1.00 98.19 691 VAL A O 1
ATOM 4817 N N . ASN A 1 692 ? 13.263 -2.924 -23.639 1.00 96.19 692 ASN A N 1
ATOM 4818 C CA . ASN A 1 692 ? 14.133 -4.097 -23.686 1.00 96.19 692 ASN A CA 1
ATOM 4819 C C . ASN A 1 692 ? 13.305 -5.389 -23.790 1.00 96.19 692 ASN A C 1
ATOM 4821 O O . ASN A 1 692 ? 12.454 -5.638 -22.931 1.00 96.19 692 ASN A O 1
ATOM 4825 N N . LEU A 1 693 ? 13.566 -6.199 -24.823 1.00 92.31 693 LEU A N 1
ATOM 4826 C CA . LEU A 1 693 ? 12.918 -7.494 -25.062 1.00 92.31 693 LEU A CA 1
ATOM 4827 C C . LEU A 1 693 ? 13.978 -8.599 -25.156 1.00 92.31 693 LEU A C 1
ATOM 4829 O O . LEU A 1 693 ? 14.756 -8.646 -26.113 1.00 92.31 693 LEU A O 1
ATOM 4833 N N . GLY A 1 694 ? 13.997 -9.488 -24.160 1.00 80.81 694 GLY A N 1
ATOM 4834 C CA . GLY A 1 694 ? 14.968 -10.587 -24.067 1.00 80.81 694 GLY A CA 1
ATOM 4835 C C . GLY A 1 694 ? 14.543 -11.909 -24.720 1.00 80.81 694 GLY A C 1
ATOM 4836 O O . GLY A 1 694 ? 15.328 -12.849 -24.726 1.00 80.81 694 GLY A O 1
ATOM 4837 N N . ALA A 1 695 ? 13.314 -12.021 -25.234 1.00 87.94 695 ALA A N 1
ATOM 4838 C CA . ALA A 1 695 ? 12.769 -13.281 -25.749 1.00 87.94 695 ALA A CA 1
ATOM 4839 C C . ALA A 1 695 ? 11.856 -13.076 -26.978 1.00 87.94 695 ALA A C 1
ATOM 4841 O O . ALA A 1 695 ? 11.953 -12.066 -27.679 1.00 87.94 695 ALA A O 1
ATOM 4842 N N . ALA A 1 696 ? 10.996 -14.053 -27.297 1.00 89.75 696 ALA A N 1
ATOM 4843 C CA . ALA A 1 696 ? 10.118 -13.975 -28.463 1.00 89.75 696 ALA A CA 1
ATOM 4844 C C . ALA A 1 696 ? 9.065 -12.861 -28.325 1.00 89.75 696 ALA A C 1
ATOM 4846 O O . ALA A 1 696 ? 8.516 -12.634 -27.249 1.00 89.75 696 ALA A O 1
ATOM 4847 N N . LEU A 1 697 ? 8.754 -12.206 -29.443 1.00 91.94 697 LEU A N 1
ATOM 4848 C CA . LEU A 1 697 ? 7.716 -11.193 -29.596 1.00 91.94 697 LEU A CA 1
ATOM 4849 C C . LEU A 1 697 ? 6.724 -11.652 -30.670 1.00 91.94 697 LEU A C 1
ATOM 4851 O O . LEU A 1 697 ? 7.099 -11.882 -31.817 1.00 91.94 697 LEU A O 1
ATOM 4855 N N . THR A 1 698 ? 5.448 -11.754 -30.322 1.00 91.62 698 THR A N 1
ATOM 4856 C CA . THR A 1 698 ? 4.355 -11.977 -31.275 1.00 91.62 698 THR A CA 1
ATOM 4857 C C . THR A 1 698 ? 3.305 -10.886 -31.087 1.00 91.62 698 THR A C 1
ATOM 4859 O O . THR A 1 698 ? 2.773 -10.737 -29.988 1.00 91.62 698 THR A O 1
ATOM 4862 N N . GLY A 1 699 ? 3.007 -10.122 -32.137 1.00 86.56 699 GLY A N 1
ATOM 4863 C CA . GLY A 1 699 ? 2.062 -9.001 -32.083 1.00 86.56 699 GLY A CA 1
ATOM 4864 C C . GLY A 1 699 ? 2.649 -7.691 -31.532 1.00 86.56 699 GLY A C 1
ATOM 4865 O O . GLY A 1 699 ? 3.864 -7.533 -31.431 1.00 86.56 699 GLY A O 1
ATOM 4866 N N . ALA A 1 700 ? 1.761 -6.761 -31.161 1.00 89.06 700 ALA A N 1
ATOM 4867 C CA . ALA A 1 700 ? 2.014 -5.434 -30.587 1.00 89.06 700 ALA A CA 1
ATOM 4868 C C . ALA A 1 700 ? 2.593 -4.357 -31.514 1.00 89.06 700 ALA A C 1
ATOM 4870 O O . ALA A 1 700 ? 3.337 -4.583 -32.471 1.00 89.06 700 ALA A O 1
ATOM 4871 N N . SER A 1 701 ? 2.277 -3.118 -31.138 1.00 95.25 701 SER A N 1
ATOM 4872 C CA . SER A 1 701 ? 3.020 -1.924 -31.526 1.00 95.25 701 SER A CA 1
ATOM 4873 C C . SER A 1 701 ? 3.979 -1.536 -30.399 1.00 95.25 701 SER A C 1
ATOM 4875 O O . SER A 1 701 ? 3.554 -0.979 -29.384 1.00 95.25 701 SER A O 1
ATOM 4877 N N . VAL A 1 702 ? 5.273 -1.795 -30.587 1.00 96.88 702 VAL A N 1
ATOM 4878 C CA . VAL A 1 702 ? 6.346 -1.453 -29.646 1.00 96.88 702 VAL A CA 1
ATOM 4879 C C . VAL A 1 702 ? 6.964 -0.109 -30.030 1.00 96.88 702 VAL A C 1
ATOM 4881 O O . VAL A 1 702 ? 7.419 0.084 -31.158 1.00 96.88 702 VAL A O 1
ATOM 4884 N N . LYS A 1 703 ? 6.999 0.831 -29.086 1.00 97.69 703 LYS A N 1
ATOM 4885 C CA . LYS A 1 703 ? 7.605 2.155 -29.233 1.00 97.69 703 LYS A CA 1
ATOM 4886 C C . LYS A 1 703 ? 8.601 2.400 -28.106 1.00 97.69 703 LYS A C 1
ATOM 4888 O O . LYS A 1 703 ? 8.207 2.712 -26.987 1.00 97.69 703 LYS A O 1
ATOM 4893 N N . GLY A 1 704 ? 9.884 2.292 -28.411 1.00 98.19 704 GLY A N 1
ATOM 4894 C CA . GLY A 1 704 ? 10.963 2.581 -27.478 1.00 98.19 704 GLY A CA 1
ATOM 4895 C C . GLY A 1 704 ? 11.675 3.880 -27.823 1.00 98.19 704 GLY A C 1
ATOM 4896 O O . GLY A 1 704 ? 12.056 4.105 -28.970 1.00 98.19 704 GLY A O 1
ATOM 4897 N N . SER A 1 705 ? 11.850 4.744 -26.828 1.00 98.44 705 SER A N 1
ATOM 4898 C CA . SER A 1 705 ? 12.587 5.998 -26.955 1.00 98.44 705 SER A CA 1
ATOM 4899 C C . SER A 1 705 ? 13.648 6.131 -25.869 1.00 98.44 705 SER A C 1
ATOM 4901 O O . SER A 1 705 ? 13.395 5.769 -24.720 1.00 98.44 705 SER A O 1
ATOM 4903 N N . SER A 1 706 ? 14.812 6.678 -26.209 1.00 98.44 706 SER A N 1
ATOM 4904 C CA . SER A 1 706 ? 15.803 7.071 -25.208 1.00 98.44 706 SER A CA 1
ATOM 4905 C C . SER A 1 706 ? 16.473 8.401 -25.532 1.00 98.44 706 SER A C 1
ATOM 4907 O O . SER A 1 706 ? 16.655 8.730 -26.700 1.00 98.44 706 SER A O 1
ATOM 4909 N N . ASP A 1 707 ? 16.870 9.173 -24.519 1.00 98.31 707 ASP A N 1
ATOM 4910 C CA . ASP A 1 707 ? 17.658 10.382 -24.777 1.00 98.31 707 ASP A CA 1
ATOM 4911 C C . ASP A 1 707 ? 19.115 10.013 -25.080 1.00 98.31 707 ASP A C 1
ATOM 4913 O O . ASP A 1 707 ? 19.692 10.516 -26.039 1.00 98.31 707 ASP A O 1
ATOM 4917 N N . THR A 1 708 ? 19.716 9.106 -24.303 1.00 97.00 708 THR A N 1
ATOM 4918 C CA . THR A 1 708 ? 21.154 8.790 -24.424 1.00 97.00 708 THR A CA 1
ATOM 4919 C C . THR A 1 708 ? 21.494 7.316 -24.638 1.00 97.00 708 THR A C 1
ATOM 4921 O O . THR A 1 708 ? 22.642 7.013 -24.961 1.00 97.00 708 THR A O 1
ATOM 4924 N N . GLY A 1 709 ? 20.537 6.398 -24.485 1.00 97.06 709 GLY A N 1
ATOM 4925 C CA . GLY A 1 709 ? 20.737 4.960 -24.672 1.00 97.06 709 GLY A CA 1
ATOM 4926 C C . GLY A 1 709 ? 19.969 4.402 -25.870 1.00 97.06 709 GLY A C 1
ATOM 4927 O O . GLY A 1 709 ? 19.851 5.067 -26.900 1.00 97.06 709 GLY A O 1
ATOM 4928 N N . THR A 1 710 ? 19.481 3.166 -25.759 1.00 97.69 710 THR A N 1
ATOM 4929 C CA . THR A 1 710 ? 18.839 2.456 -26.877 1.00 97.69 710 THR A CA 1
ATOM 4930 C C . THR A 1 710 ? 17.330 2.719 -26.903 1.00 97.69 710 THR A C 1
ATOM 4932 O O . THR A 1 710 ? 16.680 2.658 -25.868 1.00 97.69 710 T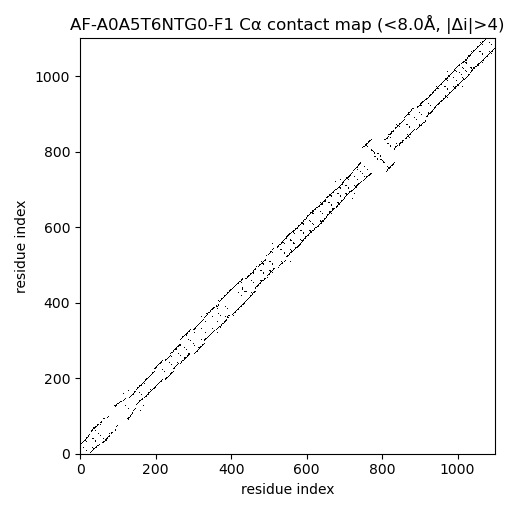HR A O 1
ATOM 4935 N N . GLY A 1 711 ? 16.720 2.978 -28.057 1.00 97.94 711 GLY A N 1
ATOM 4936 C CA . GLY A 1 711 ? 15.263 3.066 -28.175 1.00 97.94 711 GLY A CA 1
ATOM 4937 C C . GLY A 1 711 ? 14.610 1.707 -27.912 1.00 97.94 711 GLY A C 1
ATOM 4938 O O . GLY A 1 711 ? 13.915 1.540 -26.910 1.00 97.94 711 GLY A O 1
ATOM 4939 N N . VAL A 1 712 ? 14.867 0.725 -28.780 1.00 97.88 712 VAL A N 1
ATOM 4940 C CA . VAL A 1 712 ? 14.422 -0.675 -28.627 1.00 97.88 712 VAL A CA 1
ATOM 4941 C C . VAL A 1 712 ? 15.611 -1.632 -28.721 1.00 97.88 712 VAL A C 1
ATOM 4943 O O . VAL A 1 712 ? 16.373 -1.574 -29.681 1.00 97.88 712 VAL A O 1
ATOM 4946 N N . GLN A 1 713 ? 15.743 -2.545 -27.762 1.00 96.31 713 GLN A N 1
ATOM 4947 C CA . GLN A 1 713 ? 16.731 -3.627 -27.792 1.00 96.31 713 GLN A CA 1
ATOM 4948 C C . GLN A 1 713 ? 16.027 -4.971 -28.010 1.00 96.31 713 GLN A C 1
ATOM 4950 O O . GLN A 1 713 ? 15.099 -5.307 -27.271 1.00 96.31 713 GLN A O 1
ATOM 4955 N N . LEU A 1 714 ? 16.502 -5.745 -28.991 1.00 93.94 714 LEU A N 1
ATOM 4956 C CA . LEU A 1 714 ? 16.183 -7.170 -29.145 1.00 93.94 714 LEU A CA 1
ATOM 4957 C C . LEU A 1 714 ? 17.426 -8.003 -28.818 1.00 93.94 714 LEU A C 1
ATOM 4959 O O . LEU A 1 714 ? 18.505 -7.686 -29.327 1.00 93.94 714 LEU A O 1
ATOM 4963 N N . ALA A 1 715 ? 17.281 -9.038 -27.989 1.00 86.75 715 ALA A N 1
ATOM 4964 C CA . ALA A 1 715 ? 18.393 -9.863 -27.507 1.00 86.75 715 ALA A CA 1
ATOM 4965 C C . ALA A 1 715 ? 18.084 -11.378 -27.513 1.00 86.75 715 ALA A C 1
ATOM 4967 O O . ALA A 1 715 ? 16.961 -11.795 -27.780 1.00 86.75 715 ALA A O 1
ATOM 4968 N N . ASP A 1 716 ? 19.097 -12.200 -27.209 1.00 79.12 716 ASP A N 1
ATOM 4969 C CA . ASP A 1 716 ? 18.974 -13.571 -26.678 1.00 79.12 716 ASP A CA 1
ATOM 4970 C C . ASP A 1 716 ? 18.014 -14.546 -27.403 1.00 79.12 716 ASP A C 1
ATOM 4972 O O . ASP A 1 716 ? 17.253 -15.282 -26.777 1.00 79.12 716 ASP A O 1
ATOM 4976 N N . ASN A 1 717 ? 18.134 -14.680 -28.730 1.00 84.50 717 ASN A N 1
ATOM 4977 C CA . ASN A 1 717 ? 17.279 -15.552 -29.565 1.00 84.50 717 ASN A CA 1
ATOM 4978 C C . ASN A 1 717 ? 15.858 -15.012 -29.784 1.00 84.50 717 ASN A C 1
ATOM 4980 O O . ASN A 1 717 ? 14.932 -15.798 -30.005 1.00 84.50 717 ASN A O 1
ATOM 4984 N N . ALA A 1 718 ? 15.680 -13.689 -29.757 1.00 89.00 718 ALA A N 1
ATOM 4985 C CA . ALA A 1 718 ? 14.416 -13.041 -30.078 1.00 89.00 718 ALA A CA 1
ATOM 4986 C C . ALA A 1 718 ? 13.834 -13.541 -31.414 1.00 89.00 718 ALA A C 1
ATOM 4988 O O . ALA A 1 718 ? 14.483 -13.505 -32.463 1.00 89.00 718 ALA A O 1
ATOM 4989 N N . VAL A 1 719 ? 12.573 -13.973 -31.371 1.00 91.25 719 VAL A N 1
ATOM 4990 C CA . VAL A 1 719 ? 11.758 -14.307 -32.545 1.00 91.25 719 VAL A CA 1
ATOM 4991 C C . VAL A 1 719 ? 10.629 -13.290 -32.629 1.00 91.25 719 VAL A C 1
ATOM 4993 O O . VAL A 1 719 ? 9.730 -13.331 -31.798 1.00 91.25 719 VAL A O 1
ATOM 4996 N N . VAL A 1 720 ? 10.681 -12.377 -33.597 1.00 93.62 720 VAL A N 1
ATOM 4997 C CA . VAL A 1 720 ? 9.701 -11.298 -33.775 1.00 93.62 720 VAL A CA 1
ATOM 4998 C C . VAL A 1 720 ? 8.741 -11.628 -34.908 1.00 93.62 720 VAL A C 1
ATOM 5000 O O . VAL A 1 720 ? 9.158 -11.791 -36.055 1.00 93.62 720 VAL A O 1
ATOM 5003 N N . THR A 1 721 ? 7.451 -11.682 -34.600 1.00 92.50 721 THR A N 1
ATOM 5004 C CA . THR A 1 721 ? 6.404 -11.940 -35.587 1.00 92.50 721 THR A CA 1
ATOM 5005 C C . THR A 1 721 ? 5.210 -11.017 -35.393 1.00 92.50 721 THR A C 1
ATOM 5007 O O . THR A 1 721 ? 4.881 -10.644 -34.270 1.00 92.50 721 THR A O 1
ATOM 5010 N N . GLU A 1 722 ? 4.560 -10.635 -36.489 1.00 90.94 722 GLU A N 1
ATOM 5011 C CA . GLU A 1 722 ? 3.341 -9.813 -36.514 1.00 90.94 722 GLU A CA 1
ATOM 5012 C C . GLU A 1 722 ? 3.427 -8.489 -35.717 1.00 90.94 722 GLU A C 1
ATOM 5014 O O . GLU A 1 722 ? 2.406 -7.959 -35.276 1.00 90.94 722 GLU A O 1
ATOM 5019 N N . ALA A 1 723 ? 4.629 -7.925 -35.560 1.00 93.25 723 ALA A N 1
ATOM 5020 C CA . ALA A 1 723 ? 4.894 -6.763 -34.711 1.00 93.25 723 ALA A CA 1
ATOM 5021 C C . ALA A 1 723 ? 5.179 -5.480 -35.512 1.00 93.25 723 ALA A C 1
ATOM 5023 O O . ALA A 1 723 ? 5.578 -5.507 -36.678 1.00 93.25 723 ALA A O 1
ATOM 5024 N N . VAL A 1 724 ? 5.012 -4.327 -34.861 1.00 94.75 724 VAL A N 1
ATOM 5025 C CA . VAL A 1 724 ? 5.519 -3.026 -35.330 1.00 94.75 724 VAL A CA 1
ATOM 5026 C C . VAL A 1 724 ? 6.552 -2.525 -34.330 1.00 94.75 724 VAL A C 1
ATOM 5028 O O . VAL A 1 724 ? 6.223 -2.344 -33.161 1.00 94.75 724 VAL A O 1
ATOM 5031 N N . LEU A 1 725 ? 7.783 -2.278 -34.779 1.00 94.94 725 LEU A N 1
ATOM 5032 C CA . LEU A 1 725 ? 8.889 -1.857 -33.918 1.00 94.94 725 LEU A CA 1
ATOM 5033 C C . LEU A 1 725 ? 9.328 -0.434 -34.271 1.00 94.94 725 LEU A C 1
ATOM 5035 O O . LEU A 1 725 ? 9.832 -0.196 -35.364 1.00 94.94 725 LEU A O 1
ATOM 5039 N N . ASN A 1 726 ? 9.171 0.501 -33.336 1.00 96.88 726 ASN A N 1
ATOM 5040 C CA . ASN A 1 726 ? 9.638 1.880 -33.466 1.00 96.88 726 ASN A CA 1
ATOM 5041 C C . ASN A 1 726 ? 10.666 2.185 -32.373 1.00 96.88 726 ASN A C 1
ATOM 5043 O O . ASN A 1 726 ? 10.288 2.406 -31.221 1.00 96.88 726 ASN A O 1
ATOM 5047 N N . GLY A 1 727 ? 11.947 2.209 -32.730 1.00 98.00 727 GLY A N 1
ATOM 5048 C CA . GLY A 1 727 ? 13.043 2.566 -31.836 1.00 98.00 727 GLY A CA 1
ATOM 5049 C C . GLY A 1 727 ? 13.664 3.906 -32.206 1.00 98.00 727 GLY A C 1
ATOM 5050 O O . GLY A 1 727 ? 14.146 4.096 -33.324 1.00 98.00 727 GLY A O 1
ATOM 5051 N N . THR A 1 728 ? 13.653 4.846 -31.264 1.00 98.12 728 THR A N 1
ATOM 5052 C CA . THR A 1 728 ? 14.194 6.196 -31.457 1.00 98.12 728 THR A CA 1
ATOM 5053 C C . THR A 1 728 ? 15.187 6.557 -30.359 1.00 98.12 728 THR A C 1
ATOM 5055 O O . THR A 1 728 ? 14.906 6.292 -29.193 1.00 98.12 728 THR A O 1
ATOM 5058 N N . SER A 1 729 ? 16.290 7.227 -30.685 1.00 98.12 729 SER A N 1
ATOM 5059 C CA . SER A 1 729 ? 17.195 7.776 -29.668 1.00 98.12 729 SER A CA 1
ATOM 5060 C C . SER A 1 729 ? 17.687 9.184 -30.005 1.00 98.12 729 SER A C 1
ATOM 5062 O O . SER A 1 729 ? 17.828 9.515 -31.179 1.00 98.12 729 SER A O 1
ATOM 5064 N N . ALA A 1 730 ? 17.942 10.046 -29.017 1.00 97.31 730 ALA A N 1
ATOM 5065 C CA . ALA A 1 730 ? 18.544 11.351 -29.306 1.00 97.31 730 ALA A CA 1
ATOM 5066 C C . ALA A 1 730 ? 20.061 11.216 -29.530 1.00 97.31 730 ALA A C 1
ATOM 5068 O O . ALA A 1 730 ? 20.563 11.657 -30.561 1.00 97.31 730 ALA A O 1
ATOM 5069 N N . SER A 1 731 ? 20.804 10.559 -28.636 1.00 96.06 731 SER A N 1
ATOM 5070 C CA . SER A 1 731 ? 22.258 10.391 -28.790 1.00 96.06 731 SER A CA 1
ATOM 5071 C C . SER A 1 731 ? 22.782 8.960 -28.701 1.00 96.06 731 SER A C 1
ATOM 5073 O O . SER A 1 731 ? 23.984 8.769 -28.872 1.00 96.06 731 SER A O 1
ATOM 5075 N N . GLY A 1 732 ? 21.927 7.973 -28.434 1.00 96.81 732 GLY A N 1
ATOM 5076 C CA . GLY A 1 732 ? 22.272 6.550 -28.480 1.00 96.81 732 GLY A CA 1
ATOM 5077 C C . GLY A 1 732 ? 21.685 5.859 -29.712 1.00 96.81 732 GLY A C 1
ATOM 5078 O O . GLY A 1 732 ? 21.483 6.492 -30.751 1.00 96.81 732 GLY A O 1
ATOM 5079 N N . ASP A 1 733 ? 21.402 4.564 -29.608 1.00 97.38 733 ASP A N 1
ATOM 5080 C CA . ASP A 1 733 ? 20.966 3.757 -30.748 1.00 97.38 733 ASP A CA 1
ATOM 5081 C C . ASP A 1 733 ? 19.431 3.702 -30.853 1.00 97.38 733 ASP A C 1
ATOM 5083 O O . ASP A 1 733 ? 18.739 3.554 -29.853 1.00 97.38 733 ASP A O 1
ATOM 5087 N N . GLY A 1 734 ? 18.849 3.839 -32.044 1.00 97.56 734 GLY A N 1
ATOM 5088 C CA . GLY A 1 734 ? 17.399 3.759 -32.235 1.00 97.56 734 GLY A CA 1
ATOM 5089 C C . GLY A 1 734 ? 16.888 2.349 -31.952 1.00 97.56 734 GLY A C 1
ATOM 5090 O O . GLY A 1 734 ? 16.080 2.140 -31.045 1.00 97.56 734 GLY A O 1
ATOM 5091 N N . VAL A 1 735 ? 17.404 1.375 -32.697 1.00 97.69 735 VAL A N 1
ATOM 5092 C CA . VAL A 1 735 ? 17.195 -0.057 -32.460 1.00 97.69 735 VAL A CA 1
ATOM 5093 C C . VAL A 1 735 ? 18.542 -0.760 -32.392 1.00 97.69 735 VAL A C 1
ATOM 5095 O O . VAL A 1 735 ? 19.397 -0.527 -33.245 1.00 97.69 735 VAL A O 1
ATOM 5098 N N . THR A 1 736 ? 18.698 -1.669 -31.434 1.00 97.12 736 THR A N 1
ATOM 5099 C CA . THR A 1 736 ? 19.888 -2.513 -31.306 1.00 97.12 736 THR A CA 1
ATOM 5100 C C . THR A 1 736 ? 19.499 -3.984 -31.352 1.00 97.12 736 THR A C 1
ATOM 5102 O O . THR A 1 736 ? 18.539 -4.405 -30.702 1.00 97.12 736 THR A O 1
ATOM 5105 N N . PHE A 1 737 ? 20.260 -4.774 -32.107 1.00 96.12 737 PHE A N 1
ATOM 5106 C CA . PHE A 1 737 ? 20.179 -6.234 -32.131 1.00 96.12 737 PHE A CA 1
ATOM 5107 C C . PHE A 1 737 ? 21.422 -6.837 -31.480 1.00 96.12 737 PHE A C 1
ATOM 5109 O O . PHE A 1 737 ? 22.548 -6.494 -31.849 1.00 96.12 737 PHE A O 1
ATOM 5116 N N . THR A 1 738 ? 21.216 -7.743 -30.525 1.00 91.19 738 THR A N 1
ATOM 5117 C CA . THR A 1 738 ? 22.266 -8.547 -29.885 1.00 91.19 738 THR A CA 1
ATOM 5118 C C . THR A 1 738 ? 21.914 -10.034 -29.982 1.00 91.19 738 THR A C 1
ATOM 5120 O O . THR A 1 738 ? 20.748 -10.420 -29.903 1.00 91.19 738 THR A O 1
ATOM 5123 N N . GLY A 1 739 ? 22.918 -10.895 -30.165 1.00 90.88 739 GLY A N 1
ATOM 5124 C CA . GLY A 1 739 ? 22.699 -12.341 -30.284 1.00 90.88 739 GLY A CA 1
ATOM 5125 C C . GLY A 1 739 ? 21.885 -12.744 -31.521 1.00 90.88 739 GLY A C 1
ATOM 5126 O O . GLY A 1 739 ? 21.883 -12.060 -32.542 1.00 90.88 739 GLY A O 1
ATOM 5127 N N . ASN A 1 740 ? 21.187 -13.881 -31.453 1.00 90.75 740 ASN A N 1
ATOM 5128 C CA . ASN A 1 740 ? 20.366 -14.351 -32.570 1.00 90.75 740 ASN A CA 1
ATOM 5129 C C . ASN A 1 740 ? 19.026 -13.597 -32.603 1.00 90.75 740 ASN A C 1
ATOM 5131 O O . ASN A 1 740 ? 18.291 -13.614 -31.621 1.00 90.75 740 ASN A O 1
ATOM 5135 N N . VAL A 1 741 ? 18.680 -12.986 -33.734 1.00 94.25 741 VAL A N 1
ATOM 5136 C CA . VAL A 1 741 ? 17.384 -12.329 -33.949 1.00 94.25 741 VAL A CA 1
ATOM 5137 C C . VAL A 1 741 ? 16.757 -12.879 -35.221 1.00 94.25 741 VAL A C 1
ATOM 5139 O O . VAL A 1 741 ? 17.346 -12.844 -36.301 1.00 94.25 741 VAL A O 1
ATOM 5142 N N . LYS A 1 742 ? 15.534 -13.386 -35.111 1.00 93.75 742 LYS A N 1
ATOM 5143 C CA . LYS A 1 742 ? 14.748 -13.861 -36.247 1.00 93.75 742 LYS A CA 1
ATOM 5144 C C . LYS A 1 742 ? 13.481 -13.033 -36.359 1.00 93.75 742 LYS A C 1
ATOM 5146 O O . LYS A 1 742 ? 12.759 -12.905 -35.377 1.00 93.75 742 LYS A O 1
ATOM 5151 N N . MET A 1 743 ? 13.184 -12.505 -37.540 1.00 95.12 743 MET A N 1
ATOM 5152 C CA . MET A 1 743 ? 11.956 -11.741 -37.775 1.00 95.12 743 MET A CA 1
ATOM 5153 C C . MET A 1 743 ? 11.153 -12.334 -38.930 1.00 95.12 743 MET A C 1
ATOM 5155 O O . MET A 1 743 ? 11.723 -12.950 -39.834 1.00 95.12 743 MET A O 1
ATOM 5159 N N . ASP A 1 744 ? 9.836 -12.140 -38.922 1.00 94.31 744 ASP A N 1
ATOM 5160 C CA . ASP A 1 744 ? 9.057 -12.307 -40.146 1.00 94.31 744 ASP A CA 1
ATOM 5161 C C . ASP A 1 744 ? 9.223 -11.111 -41.098 1.00 94.31 744 ASP A C 1
ATOM 5163 O O . ASP A 1 744 ? 9.594 -10.001 -40.698 1.00 94.31 744 ASP A O 1
ATOM 5167 N N . ASP A 1 745 ? 8.976 -11.353 -42.383 1.00 93.06 745 ASP A N 1
ATOM 5168 C CA . ASP A 1 745 ? 9.067 -10.340 -43.439 1.00 93.06 745 ASP A CA 1
ATOM 5169 C C . ASP A 1 745 ? 8.183 -9.107 -43.176 1.00 93.06 745 ASP A C 1
ATOM 5171 O O . ASP A 1 745 ? 8.565 -7.976 -43.488 1.00 93.06 745 ASP A O 1
ATOM 5175 N N . THR A 1 746 ? 7.033 -9.305 -42.535 1.00 92.25 746 THR A N 1
ATOM 5176 C CA . THR A 1 746 ? 6.065 -8.253 -42.216 1.00 92.25 746 THR A CA 1
ATOM 5177 C C . THR A 1 746 ? 6.550 -7.325 -41.101 1.00 92.25 746 THR A C 1
ATOM 5179 O O . THR A 1 746 ? 6.388 -6.108 -41.206 1.00 92.25 746 THR A O 1
ATOM 5182 N N . SER A 1 747 ? 7.143 -7.871 -40.043 1.00 94.38 747 SER A N 1
ATOM 5183 C CA . SER A 1 747 ? 7.663 -7.130 -38.889 1.00 94.38 747 SER A CA 1
ATOM 5184 C C . SER A 1 747 ? 8.946 -6.406 -39.261 1.00 94.38 747 SER A C 1
ATOM 5186 O O . SER A 1 747 ? 9.125 -5.242 -38.908 1.00 94.38 747 SER A O 1
ATOM 5188 N N . ALA A 1 748 ? 9.809 -7.065 -40.037 1.00 95.12 748 ALA A N 1
ATOM 5189 C CA . ALA A 1 748 ? 11.030 -6.475 -40.569 1.00 95.12 748 ALA A CA 1
ATOM 5190 C C . ALA A 1 748 ? 10.742 -5.266 -41.471 1.00 95.12 748 ALA A C 1
ATOM 5192 O O . ALA A 1 748 ? 11.365 -4.219 -41.309 1.00 95.12 748 ALA A O 1
ATOM 5193 N N . ALA A 1 749 ? 9.737 -5.357 -42.349 1.00 93.44 749 ALA A N 1
ATOM 5194 C CA . ALA A 1 749 ? 9.323 -4.239 -43.202 1.00 93.44 749 ALA A CA 1
ATOM 5195 C C . ALA A 1 749 ? 8.727 -3.047 -42.425 1.00 93.44 749 ALA A C 1
ATOM 5197 O O . ALA A 1 749 ? 8.669 -1.935 -42.950 1.00 93.44 749 ALA A O 1
ATOM 5198 N N . LYS A 1 750 ? 8.261 -3.269 -41.189 1.00 94.69 750 LYS A N 1
ATOM 5199 C CA . LYS A 1 750 ? 7.700 -2.237 -40.301 1.00 94.69 750 LYS A CA 1
ATOM 5200 C C . LYS A 1 750 ? 8.678 -1.779 -39.217 1.00 94.69 750 LYS A C 1
ATOM 5202 O O . LYS A 1 750 ? 8.274 -1.031 -38.326 1.00 94.69 750 LYS A O 1
ATOM 5207 N N . LEU A 1 751 ? 9.937 -2.214 -39.276 1.00 96.19 751 LEU A N 1
ATOM 5208 C CA . LEU A 1 751 ? 10.987 -1.741 -38.386 1.00 96.19 751 LEU A CA 1
ATOM 5209 C C . LEU A 1 751 ? 11.328 -0.284 -38.711 1.00 96.19 751 LEU A C 1
ATOM 5211 O O . LEU A 1 751 ? 11.734 0.038 -39.827 1.00 96.19 751 LEU A O 1
ATOM 5215 N N . ASN A 1 752 ? 11.209 0.585 -37.715 1.00 96.00 752 ASN A N 1
ATOM 5216 C CA . ASN A 1 752 ? 11.615 1.978 -37.792 1.00 96.00 752 ASN A CA 1
ATOM 5217 C C . ASN A 1 752 ? 12.683 2.257 -36.732 1.00 96.00 752 ASN A C 1
ATOM 5219 O O . ASN A 1 752 ? 12.397 2.225 -35.534 1.00 96.00 752 ASN A O 1
ATOM 5223 N N . ALA A 1 753 ? 13.906 2.512 -37.186 1.00 97.38 753 ALA A N 1
ATOM 5224 C CA . ALA A 1 753 ? 15.081 2.669 -36.344 1.00 97.38 753 ALA A CA 1
ATOM 5225 C C . ALA A 1 753 ? 15.759 4.013 -36.644 1.00 97.38 753 ALA A C 1
ATOM 5227 O O . ALA A 1 753 ? 16.321 4.215 -37.725 1.00 97.38 753 ALA A O 1
ATOM 5228 N N . SER A 1 754 ? 15.688 4.955 -35.702 1.00 96.44 754 SER A N 1
ATOM 5229 C CA . SER A 1 754 ? 16.181 6.319 -35.920 1.00 96.44 754 SER A CA 1
ATOM 5230 C C . SER A 1 754 ? 16.977 6.867 -34.742 1.00 96.44 754 SER A C 1
ATOM 5232 O O . SER A 1 754 ? 16.608 6.627 -33.593 1.00 96.44 754 SER A O 1
ATOM 5234 N N . SER A 1 755 ? 18.007 7.670 -35.010 1.00 96.12 755 SER A N 1
ATOM 5235 C CA . SER A 1 755 ? 18.728 8.409 -33.969 1.00 96.12 755 SER A CA 1
ATOM 5236 C C . SER A 1 755 ? 19.101 9.830 -34.397 1.00 96.12 755 SER A C 1
ATOM 5238 O O . SER A 1 755 ? 19.367 10.060 -35.572 1.00 96.12 755 SER A O 1
ATOM 5240 N N . THR A 1 756 ? 19.163 10.802 -33.484 1.00 94.94 756 THR A N 1
ATOM 5241 C CA . THR A 1 756 ? 19.666 12.142 -33.841 1.00 94.94 756 THR A CA 1
ATOM 5242 C C . THR A 1 756 ? 21.192 12.145 -33.977 1.00 94.94 756 THR A C 1
ATOM 5244 O O . THR A 1 756 ? 21.693 12.587 -35.004 1.00 94.94 756 THR A O 1
ATOM 5247 N N . SER A 1 757 ? 21.964 11.630 -33.015 1.00 93.38 757 SER A N 1
ATOM 5248 C CA . SER A 1 757 ? 23.440 11.629 -33.096 1.00 93.38 757 SER A CA 1
ATOM 5249 C C . SER A 1 757 ? 24.129 10.286 -32.839 1.00 93.38 757 SER A C 1
ATOM 5251 O O . SER A 1 757 ? 25.353 10.230 -32.937 1.00 93.38 757 SER A O 1
ATOM 5253 N N . GLY A 1 758 ? 23.389 9.225 -32.510 1.00 94.81 758 GLY A N 1
ATOM 5254 C CA . GLY A 1 758 ? 23.913 7.856 -32.399 1.00 94.81 758 GLY A CA 1
ATOM 5255 C C . GLY A 1 758 ? 23.564 7.004 -33.623 1.00 94.81 758 GLY A C 1
ATOM 5256 O O . GLY A 1 758 ? 23.462 7.536 -34.732 1.00 94.81 758 GLY A O 1
ATOM 5257 N N . THR A 1 759 ? 23.388 5.691 -33.460 1.00 96.12 759 THR A N 1
ATOM 5258 C CA . THR A 1 759 ? 23.067 4.808 -34.594 1.00 96.12 759 THR A CA 1
ATOM 5259 C C . THR A 1 759 ? 21.560 4.697 -34.800 1.00 96.12 759 THR A C 1
ATOM 5261 O O . THR A 1 759 ? 20.832 4.506 -33.839 1.00 96.12 759 THR A O 1
ATOM 5264 N N . GLY A 1 760 ? 21.042 4.763 -36.026 1.00 96.50 760 GLY A N 1
ATOM 5265 C CA . GLY A 1 760 ? 19.641 4.417 -36.292 1.00 96.50 760 GLY A CA 1
ATOM 5266 C C . GLY A 1 760 ? 19.367 2.954 -35.930 1.00 96.50 760 GLY A C 1
ATOM 5267 O O . GLY A 1 760 ? 18.637 2.680 -34.980 1.00 96.50 760 GLY A O 1
ATOM 5268 N N . LEU A 1 761 ? 20.010 2.029 -36.648 1.00 97.50 761 LEU A N 1
ATOM 5269 C CA . LEU A 1 761 ? 19.981 0.583 -36.400 1.00 97.50 761 LEU A CA 1
ATOM 5270 C C . LEU A 1 761 ? 21.395 0.036 -36.152 1.00 97.50 761 LEU A C 1
ATOM 5272 O O . LEU A 1 761 ? 22.251 0.093 -37.036 1.00 97.50 761 LEU A O 1
ATOM 5276 N N . LYS A 1 762 ? 21.630 -0.545 -34.975 1.00 97.69 762 LYS A N 1
ATOM 5277 C CA . LYS A 1 762 ? 22.905 -1.163 -34.597 1.00 97.69 762 LYS A CA 1
ATOM 5278 C C . LYS A 1 762 ? 22.809 -2.688 -34.566 1.00 97.69 762 LYS A C 1
ATOM 5280 O O . LYS A 1 762 ? 21.971 -3.253 -33.866 1.00 97.69 762 LYS A O 1
ATOM 5285 N N . LEU A 1 763 ? 23.714 -3.354 -35.277 1.00 97.31 763 LEU A N 1
ATOM 5286 C CA . LEU A 1 763 ? 23.963 -4.791 -35.159 1.00 97.31 763 LEU A CA 1
ATOM 5287 C C . LEU A 1 763 ? 25.240 -4.957 -34.329 1.00 97.31 763 LEU A C 1
ATOM 5289 O O . LEU A 1 763 ? 26.340 -4.673 -34.806 1.00 97.31 763 LEU A O 1
ATOM 5293 N N . ALA A 1 764 ? 25.075 -5.324 -33.061 1.00 95.69 764 ALA A N 1
ATOM 5294 C CA . ALA A 1 764 ? 26.173 -5.416 -32.104 1.00 95.69 764 ALA A CA 1
ATOM 5295 C C . ALA A 1 764 ? 26.964 -6.729 -32.251 1.00 95.69 764 ALA A C 1
ATOM 5297 O O . ALA A 1 764 ? 26.626 -7.594 -33.057 1.00 95.69 764 ALA A O 1
ATOM 5298 N N . ASP A 1 765 ? 28.003 -6.899 -31.430 1.00 94.56 765 ASP A N 1
ATOM 5299 C CA . ASP A 1 765 ? 28.828 -8.107 -31.455 1.00 94.56 765 ASP A CA 1
ATOM 5300 C C . ASP A 1 765 ? 27.991 -9.374 -31.218 1.00 94.56 765 ASP A C 1
ATOM 5302 O O . ASP A 1 765 ? 27.184 -9.453 -30.287 1.00 94.56 765 ASP A O 1
ATOM 5306 N N . ASN A 1 766 ? 28.221 -10.383 -32.056 1.00 93.00 766 ASN A N 1
ATOM 5307 C CA . ASN A 1 766 ? 27.490 -11.649 -32.133 1.00 93.00 766 ASN A CA 1
ATOM 5308 C C . ASN A 1 766 ? 26.026 -11.517 -32.587 1.00 93.00 766 ASN A C 1
ATOM 5310 O O . ASN A 1 766 ? 25.236 -12.438 -32.365 1.00 93.00 766 ASN A O 1
ATOM 5314 N N . ALA A 1 767 ? 25.643 -10.402 -33.220 1.00 95.44 767 ALA A N 1
ATOM 5315 C CA . ALA A 1 767 ? 24.332 -10.280 -33.848 1.00 95.44 767 ALA A CA 1
ATOM 5316 C C . ALA A 1 767 ? 24.220 -11.219 -35.061 1.00 95.44 767 ALA A C 1
ATOM 5318 O O . ALA A 1 767 ? 24.964 -11.100 -36.032 1.00 95.44 767 ALA A O 1
ATOM 5319 N N . ASN A 1 768 ? 23.256 -12.135 -35.028 1.00 94.69 768 ASN A N 1
ATOM 5320 C CA . ASN A 1 768 ? 22.932 -13.046 -36.121 1.00 94.69 768 ASN A CA 1
ATOM 5321 C C . ASN A 1 768 ? 21.465 -12.857 -36.503 1.00 94.69 768 ASN A C 1
ATOM 5323 O O . ASN A 1 768 ? 20.568 -13.333 -35.803 1.00 94.69 768 ASN A O 1
ATOM 5327 N N . VAL A 1 769 ? 21.229 -12.112 -37.580 1.00 95.94 769 VAL A N 1
ATOM 5328 C CA . VAL A 1 769 ? 19.903 -11.607 -37.941 1.00 95.94 769 VAL A CA 1
ATOM 5329 C C . VAL A 1 769 ? 19.395 -12.327 -39.185 1.00 95.94 769 VAL A C 1
ATOM 5331 O O . VAL A 1 769 ? 20.050 -12.312 -40.225 1.00 95.94 769 VAL A O 1
ATOM 5334 N N . SER A 1 770 ? 18.214 -12.942 -39.102 1.00 95.56 770 SER A N 1
ATOM 5335 C CA . SER A 1 770 ? 17.608 -13.659 -40.233 1.00 95.56 770 SER A CA 1
ATOM 5336 C C . SER A 1 770 ? 16.126 -13.341 -40.411 1.00 95.56 770 SER A C 1
ATOM 5338 O O . SER A 1 770 ? 15.388 -13.199 -39.433 1.00 95.56 770 SER A O 1
ATOM 5340 N N . ILE A 1 771 ? 15.677 -13.263 -41.665 1.00 96.31 771 ILE A N 1
ATOM 5341 C CA . ILE A 1 771 ? 14.269 -13.015 -42.007 1.00 96.31 771 ILE A CA 1
ATOM 5342 C C . ILE A 1 771 ? 13.632 -14.268 -42.604 1.00 96.31 771 ILE A C 1
ATOM 5344 O O . ILE A 1 771 ? 14.231 -14.958 -43.433 1.00 96.31 771 ILE A O 1
ATOM 5348 N N . GLN A 1 772 ? 12.402 -14.570 -42.192 1.00 94.56 772 GLN A N 1
ATOM 5349 C CA . GLN A 1 772 ? 11.627 -15.698 -42.712 1.00 94.56 772 GLN A CA 1
ATOM 5350 C C . GLN A 1 772 ? 10.241 -15.259 -43.173 1.00 94.56 772 GLN A C 1
ATOM 5352 O O . GLN A 1 772 ? 9.620 -14.379 -42.586 1.00 94.56 772 GLN A O 1
ATOM 5357 N N . THR A 1 773 ? 9.721 -15.916 -44.202 1.00 91.88 773 THR A N 1
ATOM 5358 C CA . THR A 1 773 ? 8.314 -15.784 -44.572 1.00 91.88 773 THR A CA 1
ATOM 5359 C C . THR A 1 773 ? 7.494 -16.728 -43.703 1.00 91.88 773 THR A C 1
ATOM 5361 O O . THR A 1 773 ? 7.723 -17.944 -43.684 1.00 91.88 773 THR A O 1
ATOM 5364 N N . ILE A 1 774 ? 6.519 -16.165 -42.991 1.00 86.75 774 ILE A N 1
ATOM 5365 C CA . ILE A 1 774 ? 5.532 -16.924 -42.223 1.00 86.75 774 ILE A CA 1
ATOM 5366 C C . ILE A 1 774 ? 4.231 -16.939 -43.015 1.00 86.75 774 ILE A C 1
ATOM 5368 O O . ILE A 1 774 ? 3.626 -15.903 -43.268 1.00 86.75 774 ILE A O 1
ATOM 5372 N N . THR A 1 775 ? 3.788 -18.131 -43.409 1.00 85.19 775 THR A N 1
ATOM 5373 C CA . THR A 1 775 ? 2.496 -18.313 -44.086 1.00 85.19 775 THR A CA 1
ATOM 5374 C C . THR A 1 775 ? 1.537 -19.035 -43.152 1.00 85.19 775 THR A C 1
ATOM 5376 O O . THR A 1 775 ? 1.842 -20.130 -42.678 1.00 85.19 775 THR A O 1
ATOM 5379 N N . LYS A 1 776 ? 0.377 -18.424 -42.896 1.00 83.56 776 LYS A N 1
ATOM 5380 C CA . LYS A 1 776 ? -0.736 -19.021 -42.148 1.00 83.56 776 LYS A CA 1
ATOM 5381 C C . LYS A 1 776 ? -1.863 -19.358 -43.126 1.00 83.56 776 LYS A C 1
ATOM 5383 O O . LYS A 1 776 ? -2.371 -18.466 -43.802 1.00 83.56 776 LYS A O 1
ATOM 5388 N N . VAL A 1 777 ? -2.250 -20.631 -43.210 1.00 85.12 777 VAL A N 1
ATOM 5389 C CA . VAL A 1 777 ? -3.364 -21.101 -44.053 1.00 85.12 777 VAL A CA 1
ATOM 5390 C C . VAL A 1 777 ? -4.418 -21.747 -43.168 1.00 85.12 777 VAL A C 1
ATOM 5392 O O . VAL A 1 777 ? -4.139 -22.737 -42.497 1.00 85.12 777 VAL A O 1
ATOM 5395 N N . THR A 1 778 ? -5.635 -21.205 -43.183 1.00 86.00 778 THR A N 1
ATOM 5396 C CA . THR A 1 778 ? -6.802 -21.876 -42.602 1.00 86.00 778 THR A CA 1
ATOM 5397 C C . THR A 1 778 ? -7.354 -22.871 -43.616 1.00 86.00 778 THR A C 1
ATOM 5399 O O . THR A 1 778 ? -7.668 -22.502 -44.748 1.00 86.00 778 THR A O 1
ATOM 5402 N N . GLN A 1 779 ? -7.453 -24.134 -43.219 1.00 87.00 779 GLN A N 1
ATOM 5403 C CA . GLN A 1 779 ? -7.905 -25.244 -44.055 1.00 87.00 779 GLN A CA 1
ATOM 5404 C C . GLN A 1 779 ? -8.894 -26.127 -43.291 1.00 87.00 779 GLN A C 1
ATOM 5406 O O . GLN A 1 779 ? -8.959 -26.064 -42.069 1.00 87.00 779 GLN A O 1
ATOM 5411 N N . GLU A 1 780 ? -9.656 -26.966 -43.992 1.00 90.44 780 GLU A N 1
ATOM 5412 C CA . GLU A 1 780 ? -10.447 -28.017 -43.343 1.00 90.44 780 GLU A CA 1
ATOM 5413 C C . GLU A 1 780 ? -9.505 -28.997 -42.635 1.00 90.44 780 GLU A C 1
ATOM 5415 O O . GLU A 1 780 ? -8.572 -29.530 -43.245 1.00 90.44 780 GLU A O 1
ATOM 5420 N N . LYS A 1 781 ? -9.754 -29.230 -41.349 1.00 86.94 781 LYS A N 1
ATOM 5421 C CA . LYS A 1 781 ? -9.069 -30.218 -40.528 1.00 86.94 781 LYS A CA 1
ATOM 5422 C C . LYS A 1 781 ? -9.417 -31.600 -41.051 1.00 86.94 781 LYS A C 1
ATOM 5424 O O . LYS A 1 781 ? -10.590 -31.922 -41.233 1.00 86.94 781 LYS A O 1
ATOM 5429 N N . LYS A 1 782 ? -8.400 -32.421 -41.295 1.00 89.56 782 LYS A N 1
ATOM 5430 C CA . LYS A 1 782 ? -8.574 -33.757 -41.870 1.00 89.56 782 LYS A CA 1
ATOM 5431 C C . LYS A 1 782 ? -8.264 -34.849 -40.856 1.00 89.56 782 LYS A C 1
ATOM 5433 O O . LYS A 1 782 ? -7.356 -34.703 -40.041 1.00 89.56 782 LYS A O 1
ATOM 5438 N N . ASP A 1 783 ? -9.022 -35.937 -40.901 1.00 86.25 783 ASP A N 1
ATOM 5439 C CA . ASP A 1 783 ? -8.706 -37.153 -40.156 1.00 86.25 783 ASP A CA 1
ATOM 5440 C C . ASP A 1 783 ? -7.501 -37.892 -40.773 1.00 86.25 783 ASP A C 1
ATOM 5442 O O . ASP A 1 783 ? -6.930 -37.475 -41.785 1.00 86.25 783 ASP A O 1
ATOM 5446 N N . ALA A 1 784 ? -7.093 -39.003 -40.154 1.00 85.25 784 ALA A N 1
ATOM 5447 C CA . ALA A 1 784 ? -5.965 -39.810 -40.624 1.00 85.25 784 ALA A CA 1
ATOM 5448 C C . ALA A 1 784 ? -6.158 -40.379 -42.047 1.00 85.25 784 ALA A C 1
ATOM 5450 O O . ALA A 1 784 ? -5.170 -40.729 -42.693 1.00 85.25 784 ALA A O 1
ATOM 5451 N N . ASP A 1 785 ? -7.399 -40.436 -42.538 1.00 86.62 785 ASP A N 1
ATOM 5452 C CA . ASP A 1 785 ? -7.759 -40.910 -43.875 1.00 86.62 785 ASP A CA 1
ATOM 5453 C C . ASP A 1 785 ? -7.931 -39.750 -44.881 1.00 86.62 785 ASP A C 1
ATOM 5455 O O . ASP A 1 785 ? -8.183 -39.980 -46.067 1.00 86.62 785 ASP A O 1
ATOM 5459 N N . GLY A 1 786 ? -7.751 -38.499 -44.441 1.00 83.19 786 GLY A N 1
ATOM 5460 C CA . GLY A 1 786 ? -7.828 -37.303 -45.278 1.00 83.19 786 GLY A CA 1
ATOM 5461 C C . GLY A 1 786 ? -9.237 -36.727 -45.462 1.00 83.19 786 GLY A C 1
ATOM 5462 O O . GLY A 1 786 ? -9.404 -35.839 -46.306 1.00 83.19 786 GLY A O 1
ATOM 5463 N N . ASN A 1 787 ? -10.235 -37.196 -44.707 1.00 87.50 787 ASN A N 1
ATOM 5464 C CA . ASN A 1 787 ? -11.606 -36.679 -44.759 1.00 87.50 787 ASN A CA 1
ATOM 5465 C C . ASN A 1 787 ? -11.779 -35.485 -43.812 1.00 87.50 787 ASN A C 1
ATOM 5467 O O . ASN A 1 787 ? -11.142 -35.472 -42.758 1.00 87.50 787 ASN A O 1
ATOM 5471 N N . PRO A 1 788 ? -12.648 -34.506 -44.129 1.00 87.19 788 PRO A N 1
ATOM 5472 C CA . PRO A 1 788 ? -12.950 -33.413 -43.213 1.00 87.19 788 PRO A CA 1
ATOM 5473 C C . PRO A 1 788 ? -13.484 -33.949 -41.883 1.00 87.19 788 PRO A C 1
ATOM 5475 O O . PRO A 1 788 ? -14.470 -34.691 -41.850 1.00 87.19 788 PRO A O 1
ATOM 5478 N N . VAL A 1 789 ? -12.836 -33.568 -40.787 1.00 88.50 789 VAL A N 1
ATOM 5479 C CA . VAL A 1 789 ? -13.379 -33.747 -39.440 1.00 88.50 789 VAL A CA 1
ATOM 5480 C C . VAL A 1 789 ? -14.593 -32.836 -39.347 1.00 88.50 789 VAL A C 1
ATOM 5482 O O . VAL A 1 789 ? -14.481 -31.661 -39.666 1.00 88.50 789 VAL A O 1
ATOM 5485 N N . LEU A 1 790 ? -15.753 -33.366 -38.967 1.00 87.62 790 LEU A N 1
ATOM 5486 C CA . LEU A 1 790 ? -16.980 -32.579 -38.868 1.00 87.62 790 LEU A CA 1
ATOM 5487 C C . LEU A 1 790 ? -17.243 -32.177 -37.413 1.00 87.62 790 LEU A C 1
ATOM 5489 O O . LEU A 1 790 ? -17.026 -32.980 -36.503 1.00 87.62 790 LEU A O 1
ATOM 5493 N N . ASP A 1 791 ? -17.728 -30.957 -37.206 1.00 84.62 791 ASP A N 1
ATOM 5494 C CA . ASP A 1 791 ? -18.213 -30.468 -35.920 1.00 84.62 791 ASP A CA 1
ATOM 5495 C C . ASP A 1 791 ? -19.566 -31.108 -35.539 1.00 84.62 791 ASP A C 1
ATOM 5497 O O . ASP A 1 791 ? -20.128 -31.944 -36.255 1.00 84.62 791 ASP A O 1
ATOM 5501 N N . ALA A 1 792 ? -20.109 -30.717 -34.382 1.00 82.50 792 ALA A N 1
ATOM 5502 C CA . ALA A 1 792 ? -21.384 -31.234 -33.880 1.00 82.50 792 ALA A CA 1
ATOM 5503 C C . ALA A 1 792 ? -22.592 -30.930 -34.796 1.00 82.50 792 ALA A C 1
ATOM 5505 O O . ALA A 1 792 ? -23.607 -31.623 -34.695 1.00 82.50 792 ALA A O 1
ATOM 5506 N N . ASP A 1 793 ? -22.471 -29.950 -35.695 1.00 84.06 793 ASP A N 1
ATOM 5507 C CA . ASP A 1 793 ? -23.503 -29.529 -36.647 1.00 84.06 793 ASP A CA 1
ATOM 5508 C C . ASP A 1 793 ? -23.289 -30.131 -38.053 1.00 84.06 793 ASP A C 1
ATOM 5510 O O . ASP A 1 793 ? -24.105 -29.923 -38.956 1.00 84.06 793 ASP A O 1
ATOM 5514 N N . GLY A 1 794 ? -22.230 -30.929 -38.242 1.00 82.00 794 GLY A N 1
ATOM 5515 C CA . GLY A 1 794 ? -21.897 -31.584 -39.505 1.00 82.00 794 GLY A CA 1
ATOM 5516 C C . GLY A 1 794 ? -21.119 -30.708 -40.491 1.00 82.00 794 GLY A C 1
ATOM 5517 O O . GLY A 1 794 ? -21.028 -31.078 -41.665 1.00 82.00 794 GLY A O 1
ATOM 5518 N N . ASN A 1 795 ? -20.563 -29.574 -40.053 1.00 85.50 795 ASN A N 1
ATOM 5519 C CA . ASN A 1 795 ? -19.690 -28.733 -40.875 1.00 85.50 795 ASN A CA 1
ATOM 5520 C C . ASN A 1 795 ? -18.223 -29.157 -40.717 1.00 85.50 795 ASN A C 1
ATOM 5522 O O . ASN A 1 795 ? -17.839 -29.577 -39.630 1.00 85.50 795 ASN A O 1
ATOM 5526 N N . PRO A 1 796 ? -17.377 -29.019 -41.752 1.00 84.75 796 PRO A N 1
ATOM 5527 C CA . PRO A 1 796 ? -15.935 -29.213 -41.622 1.00 84.75 796 PRO A CA 1
ATOM 5528 C C . PRO A 1 796 ? -15.328 -28.328 -40.522 1.00 84.75 796 PRO A C 1
ATOM 5530 O O . PRO A 1 796 ? -15.375 -27.101 -40.612 1.00 84.75 796 PRO A O 1
ATOM 5533 N N . GLU A 1 797 ? -14.721 -28.939 -39.505 1.00 86.81 797 GLU A N 1
ATOM 5534 C CA . GLU A 1 797 ? -13.809 -28.257 -38.590 1.00 86.81 797 GLU A CA 1
ATOM 5535 C C . GLU A 1 797 ? -12.642 -27.693 -39.404 1.00 86.81 797 GLU A C 1
ATOM 5537 O O . GLU A 1 797 ? -12.127 -28.352 -40.306 1.00 86.81 797 GLU A O 1
ATOM 5542 N N . THR A 1 798 ? -12.187 -26.487 -39.080 1.00 87.56 798 THR A N 1
ATOM 5543 C CA . THR A 1 798 ? -11.006 -25.884 -39.708 1.00 87.56 798 THR A CA 1
ATOM 5544 C C . THR A 1 798 ? -9.807 -25.897 -38.766 1.00 87.56 798 THR A C 1
ATOM 5546 O O . THR A 1 798 ? -9.959 -25.709 -37.562 1.00 87.56 798 THR A O 1
ATOM 5549 N N . GLU A 1 799 ? -8.606 -26.050 -39.313 1.00 86.81 799 GLU A N 1
ATOM 5550 C CA . GLU A 1 799 ? -7.326 -25.870 -38.628 1.00 86.81 799 GLU A CA 1
ATOM 5551 C C . GLU A 1 799 ? -6.497 -24.781 -39.324 1.00 86.81 799 GLU A C 1
ATOM 5553 O O . GLU A 1 799 ? -6.628 -24.561 -40.529 1.00 86.81 799 GLU A O 1
ATOM 5558 N N . THR A 1 800 ? -5.626 -24.100 -38.580 1.00 84.81 800 THR A N 1
ATOM 5559 C CA . THR A 1 800 ? -4.658 -23.153 -39.151 1.00 84.81 800 THR A CA 1
ATOM 5560 C C . THR A 1 800 ? -3.279 -23.796 -39.154 1.00 84.81 800 THR A C 1
ATOM 5562 O O . THR A 1 800 ? -2.733 -24.100 -38.095 1.00 84.81 800 THR A O 1
ATOM 5565 N N . ILE A 1 801 ? -2.708 -23.981 -40.342 1.00 85.25 801 ILE A N 1
ATOM 5566 C CA . ILE A 1 801 ? -1.342 -24.469 -40.527 1.00 85.25 801 ILE A CA 1
ATOM 5567 C C . ILE A 1 801 ? -0.409 -23.268 -40.693 1.00 85.25 801 ILE A C 1
ATOM 5569 O O . ILE A 1 801 ? -0.623 -22.427 -41.567 1.00 85.25 801 ILE A O 1
ATOM 5573 N N . THR A 1 802 ? 0.638 -23.208 -39.869 1.00 82.38 802 THR A N 1
ATOM 5574 C CA . THR A 1 802 ? 1.702 -22.198 -39.959 1.00 82.38 802 THR A CA 1
ATOM 5575 C C . THR A 1 802 ? 2.965 -22.841 -40.523 1.00 82.38 802 THR A C 1
ATOM 5577 O O . THR A 1 802 ? 3.509 -23.765 -39.919 1.00 82.38 802 THR A O 1
ATOM 5580 N N . THR A 1 803 ? 3.466 -22.342 -41.652 1.00 86.75 803 THR A N 1
ATOM 5581 C CA . THR A 1 803 ? 4.750 -22.764 -42.239 1.00 86.75 803 THR A CA 1
ATOM 5582 C C . THR A 1 803 ? 5.765 -21.628 -42.187 1.00 86.75 803 THR A C 1
ATOM 5584 O O . THR A 1 803 ? 5.406 -20.474 -42.419 1.00 86.75 803 THR A O 1
ATOM 5587 N N . GLN A 1 804 ? 7.031 -21.957 -41.917 1.00 88.31 804 GLN A N 1
ATOM 5588 C CA . GLN A 1 804 ? 8.149 -21.010 -41.884 1.00 88.31 804 GLN A CA 1
ATOM 5589 C C . GLN A 1 804 ? 9.179 -21.417 -42.943 1.00 88.31 804 GLN A C 1
ATOM 5591 O O . GLN A 1 8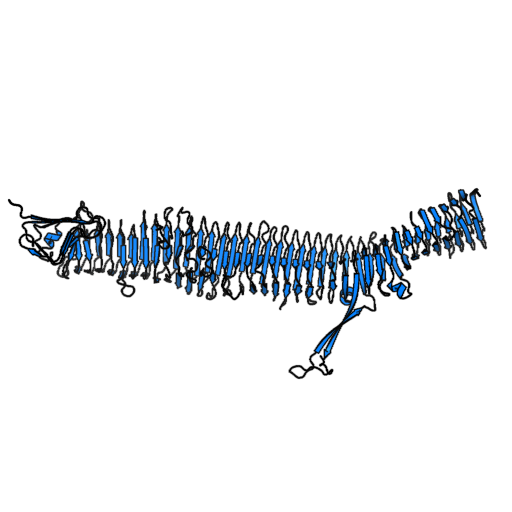04 ? 9.568 -22.586 -42.995 1.00 88.31 804 GLN A O 1
ATOM 5596 N N . ALA A 1 805 ? 9.611 -20.474 -43.777 1.00 89.56 805 ALA A N 1
ATOM 5597 C CA . ALA A 1 805 ? 10.658 -20.685 -44.776 1.00 89.56 805 ALA A CA 1
ATOM 5598 C C . ALA A 1 805 ? 11.574 -19.450 -44.864 1.00 89.56 805 ALA A C 1
ATOM 5600 O O . ALA A 1 805 ? 11.097 -18.340 -44.618 1.00 89.56 805 ALA A O 1
ATOM 5601 N N . PRO A 1 806 ? 12.866 -19.599 -45.218 1.00 90.56 806 PRO A N 1
ATOM 5602 C CA . PRO A 1 806 ? 13.722 -18.460 -45.548 1.00 90.56 806 PRO A CA 1
ATOM 5603 C C . PRO A 1 806 ? 13.098 -17.589 -46.643 1.00 90.56 806 PRO A C 1
ATOM 5605 O O . PRO A 1 806 ? 12.432 -18.108 -47.545 1.00 90.56 806 PRO A O 1
ATOM 5608 N N . VAL A 1 807 ? 13.310 -16.275 -46.574 1.00 93.19 807 VAL A N 1
ATOM 5609 C CA . VAL A 1 807 ? 12.846 -15.373 -47.635 1.00 93.19 807 VAL A CA 1
ATOM 5610 C C . VAL A 1 807 ? 13.597 -15.640 -48.942 1.00 93.19 807 VAL A C 1
ATOM 5612 O O . VAL A 1 807 ? 14.781 -15.955 -48.947 1.00 93.19 807 VAL A O 1
ATOM 5615 N N . THR A 1 808 ? 12.898 -15.503 -50.069 1.00 91.44 808 THR A N 1
ATOM 5616 C CA . THR A 1 808 ? 13.494 -15.604 -51.419 1.00 91.44 808 THR A CA 1
ATOM 5617 C C . THR A 1 808 ? 13.736 -14.237 -52.058 1.00 91.44 808 THR A C 1
ATOM 5619 O O . THR A 1 808 ? 14.433 -14.130 -53.062 1.00 91.44 808 THR A O 1
ATOM 5622 N N . THR A 1 809 ? 13.147 -13.185 -51.485 1.00 93.38 809 THR A N 1
ATOM 5623 C CA . THR A 1 809 ? 13.388 -11.778 -51.817 1.00 93.38 809 THR A CA 1
ATOM 5624 C C . THR A 1 809 ? 13.834 -11.092 -50.531 1.00 93.38 809 THR A C 1
ATOM 5626 O O . THR A 1 809 ? 13.163 -11.274 -49.514 1.00 93.38 809 THR A O 1
ATOM 5629 N N . PRO A 1 810 ? 14.945 -10.342 -50.532 1.00 94.00 810 PRO A N 1
ATOM 5630 C CA . PRO A 1 810 ? 15.471 -9.784 -49.299 1.00 94.00 810 PRO A CA 1
ATOM 5631 C C . PRO A 1 810 ? 14.576 -8.649 -48.786 1.00 94.00 810 PRO A C 1
ATOM 5633 O O . PRO A 1 810 ? 13.979 -7.904 -49.569 1.00 94.00 810 PRO A O 1
ATOM 5636 N N . VAL A 1 811 ? 14.496 -8.502 -47.464 1.00 96.38 811 VAL A N 1
ATOM 5637 C CA . VAL A 1 811 ? 13.748 -7.426 -46.803 1.00 96.38 811 VAL A CA 1
ATOM 5638 C C . VAL A 1 811 ? 14.695 -6.293 -46.436 1.00 96.38 811 VAL A C 1
ATOM 5640 O O . VAL A 1 811 ? 15.782 -6.510 -45.903 1.00 96.38 811 VAL A O 1
ATOM 5643 N N . THR A 1 812 ? 14.289 -5.061 -46.727 1.00 95.62 812 THR A N 1
ATOM 5644 C CA . THR A 1 812 ? 15.085 -3.881 -46.396 1.00 95.62 812 THR A CA 1
ATOM 5645 C C . THR A 1 812 ? 14.909 -3.500 -44.931 1.00 95.62 812 THR A C 1
ATOM 5647 O O . THR A 1 812 ? 13.810 -3.130 -44.522 1.00 95.62 812 THR A O 1
ATOM 5650 N N . LEU A 1 813 ? 15.998 -3.514 -44.164 1.00 96.06 813 LEU A N 1
ATOM 5651 C CA . LEU A 1 813 ? 16.042 -2.912 -42.834 1.00 96.06 813 LEU A CA 1
ATOM 5652 C C . LEU A 1 813 ? 16.605 -1.500 -42.954 1.00 96.06 813 LEU A C 1
ATOM 5654 O O . LEU A 1 813 ? 17.726 -1.310 -43.430 1.00 96.06 813 LEU A O 1
ATOM 5658 N N . THR A 1 814 ? 15.814 -0.512 -42.543 1.00 93.81 814 THR A N 1
ATOM 5659 C CA . THR A 1 814 ? 16.194 0.899 -42.651 1.00 93.81 814 THR A CA 1
ATOM 5660 C C . THR A 1 814 ? 16.662 1.431 -41.306 1.00 93.81 814 THR A C 1
ATOM 5662 O O . THR A 1 814 ? 15.998 1.232 -40.291 1.00 93.81 814 THR A O 1
ATOM 5665 N N . GLY A 1 815 ? 17.787 2.141 -41.320 1.00 94.94 815 GLY A N 1
ATOM 5666 C CA . GLY A 1 815 ? 18.277 2.911 -40.184 1.00 94.94 815 GLY A CA 1
ATOM 5667 C C . GLY A 1 815 ? 18.600 4.339 -40.612 1.00 94.94 815 GLY A C 1
ATOM 5668 O O . GLY A 1 815 ? 19.274 4.558 -41.623 1.00 94.94 815 GLY A O 1
ATOM 5669 N N . THR A 1 816 ? 18.109 5.323 -39.863 1.00 93.12 816 THR A N 1
ATOM 5670 C CA . THR A 1 816 ? 18.335 6.744 -40.163 1.00 93.12 816 THR A CA 1
ATOM 5671 C C . THR A 1 816 ? 19.035 7.434 -39.008 1.00 93.12 816 THR A C 1
ATOM 5673 O O . THR A 1 816 ? 18.604 7.299 -37.862 1.00 93.12 816 THR A O 1
ATOM 5676 N N . SER A 1 817 ? 20.062 8.227 -39.304 1.00 92.69 817 SER A N 1
ATOM 5677 C CA . SER A 1 817 ? 20.617 9.150 -38.320 1.00 92.69 817 SER A CA 1
ATOM 5678 C C . SER A 1 817 ? 20.860 10.530 -38.903 1.00 92.69 817 SER A C 1
ATOM 5680 O O . SER A 1 817 ? 21.298 10.654 -40.051 1.00 92.69 817 SER A O 1
ATOM 5682 N N . GLU A 1 818 ? 20.573 11.570 -38.113 1.00 88.94 818 GLU A N 1
ATOM 5683 C CA . GLU A 1 818 ? 20.911 12.935 -38.510 1.00 88.94 818 GLU A CA 1
ATOM 5684 C C . GLU A 1 818 ? 22.436 13.089 -38.519 1.00 88.94 818 GLU A C 1
ATOM 5686 O O . GLU A 1 818 ? 23.022 13.173 -39.589 1.00 88.94 818 GLU A O 1
ATOM 5691 N N . GLN A 1 819 ? 23.088 13.056 -37.356 1.00 89.25 819 GLN A N 1
ATOM 5692 C CA . GLN A 1 819 ? 24.521 13.332 -37.185 1.00 89.25 819 GLN A CA 1
ATOM 5693 C C . GLN A 1 819 ? 25.389 12.085 -36.962 1.00 89.25 819 GLN A C 1
ATOM 5695 O O . GLN A 1 819 ? 26.611 12.184 -37.057 1.00 89.25 819 GLN A O 1
ATOM 5700 N N . GLY A 1 820 ? 24.788 10.942 -36.625 1.00 92.31 820 GLY A N 1
ATOM 5701 C CA . GLY A 1 820 ? 25.481 9.683 -36.348 1.00 92.31 820 GLY A CA 1
ATOM 5702 C C . GLY A 1 820 ? 25.473 8.735 -37.547 1.00 92.31 820 GLY A C 1
ATOM 5703 O O . GLY A 1 820 ? 25.589 9.177 -38.689 1.00 92.31 820 GLY A O 1
ATOM 5704 N N . SER A 1 821 ? 25.351 7.428 -37.295 1.00 94.50 821 SER A N 1
ATOM 5705 C CA . SER A 1 821 ? 25.288 6.408 -38.355 1.00 94.50 821 SER A CA 1
ATOM 5706 C C . SER A 1 821 ? 23.850 5.956 -38.591 1.00 94.50 821 SER A C 1
ATOM 5708 O O . SER A 1 821 ? 23.164 5.600 -37.644 1.00 94.50 821 SER A O 1
ATOM 5710 N N . GLY A 1 822 ? 23.362 5.915 -39.828 1.00 95.06 822 GLY A N 1
ATOM 5711 C CA . GLY A 1 822 ? 22.057 5.314 -40.120 1.00 95.06 822 GLY A CA 1
ATOM 5712 C C . GLY A 1 822 ? 22.021 3.845 -39.693 1.00 95.06 822 GLY A C 1
ATOM 5713 O O . GLY A 1 822 ? 21.160 3.450 -38.909 1.00 95.06 822 GLY A O 1
ATOM 5714 N N . ILE A 1 823 ? 23.011 3.063 -40.129 1.00 97.31 823 ILE A N 1
ATOM 5715 C CA . ILE A 1 823 ? 23.235 1.674 -39.706 1.00 97.31 823 ILE A CA 1
ATOM 5716 C C . ILE A 1 823 ? 24.691 1.491 -39.273 1.00 97.31 823 ILE A C 1
ATOM 5718 O O . ILE A 1 823 ? 25.584 2.032 -39.926 1.00 97.31 823 ILE A O 1
ATOM 5722 N N . ALA A 1 824 ? 24.946 0.705 -38.224 1.00 97.31 824 ALA A N 1
ATOM 5723 C CA . ALA A 1 824 ? 26.299 0.303 -37.838 1.00 97.31 824 ALA A CA 1
ATOM 5724 C C . ALA A 1 824 ? 26.403 -1.192 -37.502 1.00 97.31 824 ALA A C 1
ATOM 5726 O O . ALA A 1 824 ? 25.489 -1.759 -36.900 1.00 97.31 824 ALA A O 1
ATOM 5727 N N . THR A 1 825 ? 27.533 -1.809 -37.857 1.00 97.12 825 THR A N 1
ATOM 5728 C CA . THR A 1 825 ? 27.909 -3.170 -37.434 1.00 97.12 825 THR A CA 1
ATOM 5729 C C . THR A 1 825 ? 29.168 -3.131 -36.569 1.00 97.12 825 THR A C 1
ATOM 5731 O O . THR A 1 825 ? 30.108 -2.391 -36.870 1.00 97.12 825 THR A O 1
ATOM 5734 N N . GLU A 1 826 ? 29.209 -3.932 -35.505 1.00 94.75 826 GLU A N 1
ATOM 5735 C CA . GLU A 1 826 ? 30.367 -4.046 -34.609 1.00 94.75 826 GLU A CA 1
ATOM 5736 C C . GLU A 1 826 ? 30.601 -5.505 -34.198 1.00 94.75 826 GLU A C 1
ATOM 5738 O O . GLU A 1 826 ? 29.652 -6.245 -33.967 1.00 94.75 826 GLU A O 1
ATOM 5743 N N . GLY A 1 827 ? 31.864 -5.916 -34.044 1.00 94.56 827 GLY A N 1
ATOM 5744 C CA . GLY A 1 827 ? 32.196 -7.278 -33.612 1.00 94.56 827 GLY A CA 1
ATOM 5745 C C . GLY A 1 827 ? 31.920 -8.320 -34.696 1.00 94.56 827 GLY A C 1
ATOM 5746 O O . GLY A 1 827 ? 32.325 -8.120 -35.832 1.00 94.56 827 GLY A O 1
ATOM 5747 N N . ASN A 1 828 ? 31.289 -9.441 -34.356 1.00 94.25 828 ASN A N 1
ATOM 5748 C CA . ASN A 1 828 ? 30.947 -10.514 -35.293 1.00 94.25 828 ASN A CA 1
ATOM 5749 C C . ASN A 1 828 ? 29.460 -10.455 -35.640 1.00 94.25 828 ASN A C 1
ATOM 5751 O O . ASN A 1 828 ? 28.619 -10.748 -34.796 1.00 94.25 828 ASN A O 1
ATOM 5755 N N . VAL A 1 829 ? 29.132 -10.100 -36.876 1.00 96.56 829 VAL A N 1
ATOM 5756 C CA . VAL A 1 829 ? 27.756 -9.942 -37.347 1.00 96.56 829 VAL A CA 1
ATOM 5757 C C . VAL A 1 829 ? 27.495 -10.882 -38.516 1.00 96.56 829 VAL A C 1
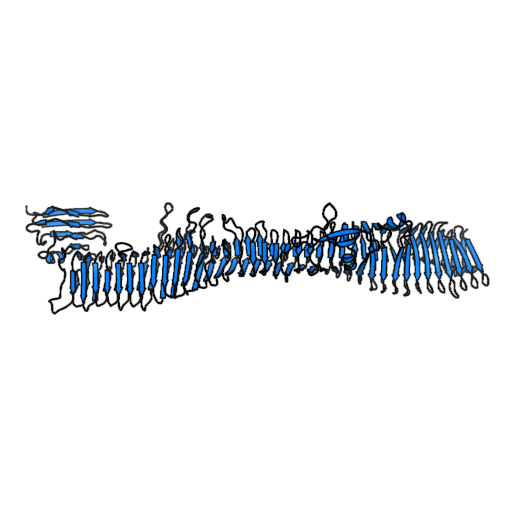ATOM 5759 O O . VAL A 1 829 ? 28.311 -10.985 -39.427 1.00 96.56 829 VAL A O 1
ATOM 5762 N N . SER A 1 830 ? 26.336 -11.535 -38.517 1.00 95.69 830 SER A N 1
ATOM 5763 C CA . SER A 1 830 ? 25.837 -12.339 -39.635 1.00 95.69 830 SER A CA 1
ATOM 5764 C C . SER A 1 830 ? 24.441 -11.873 -40.034 1.00 95.69 830 SER A C 1
ATOM 5766 O O . SER A 1 830 ? 23.601 -11.620 -39.163 1.00 95.69 830 SER A O 1
ATOM 5768 N N . ILE A 1 831 ? 24.184 -11.758 -41.338 1.00 96.19 831 ILE A N 1
ATOM 5769 C CA . ILE A 1 831 ? 22.865 -11.404 -41.878 1.00 96.19 831 ILE A CA 1
ATOM 5770 C C . ILE A 1 831 ? 22.401 -12.405 -42.944 1.00 96.19 831 ILE A C 1
ATOM 5772 O O . ILE A 1 831 ? 23.207 -12.899 -43.736 1.00 96.19 831 ILE A O 1
ATOM 5776 N N . SER A 1 832 ? 21.093 -12.681 -42.970 1.00 95.69 832 SER A N 1
ATOM 5777 C CA . SER A 1 832 ? 20.432 -13.502 -43.993 1.00 95.69 832 SER A CA 1
ATOM 5778 C C . SER A 1 832 ? 19.020 -12.993 -44.319 1.00 95.69 832 SER A C 1
ATOM 5780 O O . SER A 1 832 ? 18.214 -12.721 -43.425 1.00 95.69 832 SER A O 1
ATOM 5782 N N . GLY A 1 833 ? 18.702 -12.878 -45.607 1.00 95.69 833 GLY A N 1
ATOM 5783 C CA . GLY A 1 833 ? 17.451 -12.350 -46.136 1.00 95.69 833 GLY A CA 1
ATOM 5784 C C . GLY A 1 833 ? 17.298 -10.832 -46.021 1.00 95.69 833 GLY A C 1
ATOM 5785 O O . GLY A 1 833 ? 16.165 -10.350 -46.034 1.00 95.69 833 GLY A O 1
ATOM 5786 N N . ILE A 1 834 ? 18.392 -10.074 -45.864 1.00 96.31 834 ILE A N 1
ATOM 5787 C CA . ILE A 1 834 ? 18.360 -8.663 -45.434 1.00 96.31 834 ILE A CA 1
ATOM 5788 C C . ILE A 1 834 ? 19.132 -7.756 -46.390 1.00 96.31 834 ILE A C 1
ATOM 5790 O O . ILE A 1 834 ? 20.300 -8.003 -46.667 1.00 96.31 834 ILE A O 1
ATOM 5794 N N . VAL A 1 835 ? 18.536 -6.628 -46.790 1.00 95.94 835 VAL A N 1
ATOM 5795 C CA . VAL A 1 835 ? 19.296 -5.467 -47.289 1.00 95.94 835 VAL A CA 1
ATOM 5796 C C . VAL A 1 835 ? 19.389 -4.412 -46.191 1.00 95.94 835 VAL A C 1
ATOM 5798 O O . VAL A 1 835 ? 18.373 -3.842 -45.792 1.00 95.94 835 VAL A O 1
ATOM 5801 N N . LEU A 1 836 ? 20.602 -4.116 -45.727 1.00 96.06 836 LEU A N 1
ATOM 5802 C CA . LEU A 1 836 ? 20.865 -2.990 -44.832 1.00 96.06 836 LEU A CA 1
ATOM 5803 C C . LEU A 1 836 ? 20.808 -1.690 -45.640 1.00 96.06 836 LEU A C 1
ATOM 5805 O O . LEU A 1 836 ? 21.635 -1.485 -46.526 1.00 96.06 836 LEU A O 1
ATOM 5809 N N . ASN A 1 837 ? 19.841 -0.821 -45.345 1.00 94.56 837 ASN A N 1
ATOM 5810 C CA . ASN A 1 837 ? 19.663 0.466 -46.015 1.00 94.56 837 ASN A CA 1
ATOM 5811 C C . ASN A 1 837 ? 19.837 1.626 -45.029 1.00 94.56 837 ASN A C 1
ATOM 5813 O O . ASN A 1 837 ? 18.898 2.023 -44.332 1.00 94.56 837 ASN A O 1
ATOM 5817 N N . GLY A 1 838 ? 21.056 2.153 -44.952 1.00 93.19 838 GLY A N 1
ATOM 5818 C CA . GLY A 1 838 ? 21.386 3.270 -44.071 1.00 93.19 838 GLY A CA 1
ATOM 5819 C C . GLY A 1 838 ? 21.442 4.588 -44.828 1.00 93.19 838 GLY A C 1
ATOM 5820 O O . GLY A 1 838 ? 22.039 4.673 -45.905 1.00 93.19 838 GLY A O 1
ATOM 5821 N N . SER A 1 839 ? 20.843 5.635 -44.259 1.00 87.62 839 SER A N 1
ATOM 5822 C CA . SER A 1 839 ? 20.902 6.972 -44.852 1.00 87.62 839 SER A CA 1
ATOM 5823 C C . SER A 1 839 ? 21.111 8.080 -43.826 1.00 87.62 839 SER A C 1
ATOM 5825 O O . SER A 1 839 ? 20.696 7.967 -42.671 1.00 87.62 839 SER A O 1
ATOM 5827 N N . THR A 1 840 ? 21.754 9.158 -44.276 1.00 86.19 840 THR A N 1
ATOM 5828 C CA . THR A 1 840 ? 21.937 10.393 -43.507 1.00 86.19 840 THR A CA 1
ATOM 5829 C C . THR A 1 840 ? 21.635 11.626 -44.358 1.00 86.19 840 THR A C 1
ATOM 5831 O O . THR A 1 840 ? 21.888 11.662 -45.569 1.00 86.19 840 THR A O 1
ATOM 5834 N N . THR A 1 841 ? 21.097 12.659 -43.715 1.00 80.31 841 THR A N 1
ATOM 5835 C CA . THR A 1 841 ? 20.814 13.955 -44.341 1.00 80.31 841 THR A CA 1
ATOM 5836 C C . THR A 1 841 ? 21.731 15.072 -43.849 1.00 80.31 841 THR A C 1
ATOM 5838 O O . THR A 1 841 ? 21.664 16.166 -44.407 1.00 80.31 841 THR A O 1
ATOM 5841 N N . ALA A 1 842 ? 22.559 14.847 -42.822 1.00 82.88 842 ALA A N 1
ATOM 5842 C CA . ALA A 1 842 ? 23.420 15.894 -42.273 1.00 82.88 842 ALA A CA 1
ATOM 5843 C C . ALA A 1 842 ? 24.807 15.938 -42.922 1.00 82.88 842 ALA A C 1
ATOM 5845 O O . ALA A 1 842 ? 25.240 15.024 -43.625 1.00 82.88 842 ALA A O 1
ATOM 5846 N N . ASP A 1 843 ? 25.520 17.027 -42.643 1.00 84.81 843 ASP A N 1
ATOM 5847 C CA . ASP A 1 843 ? 26.851 17.296 -43.186 1.00 84.81 843 ASP A CA 1
ATOM 5848 C C . ASP A 1 843 ? 27.962 16.465 -42.536 1.00 84.81 843 ASP A C 1
ATOM 5850 O O . ASP A 1 843 ? 29.035 16.329 -43.115 1.00 84.81 843 ASP A O 1
ATOM 5854 N N . THR A 1 844 ? 27.721 15.898 -41.350 1.00 87.12 844 THR A N 1
ATOM 5855 C CA . THR A 1 844 ? 28.708 15.084 -40.620 1.00 87.12 844 THR A CA 1
ATOM 5856 C C . THR A 1 844 ? 28.266 13.643 -40.379 1.00 87.12 844 THR A C 1
ATOM 5858 O O . THR A 1 844 ? 29.044 12.865 -39.831 1.00 87.12 844 THR A O 1
ATOM 5861 N N . GLY A 1 845 ? 27.042 13.279 -40.770 1.00 91.38 845 GLY A N 1
ATOM 5862 C CA . GLY A 1 845 ? 26.505 11.938 -40.553 1.00 91.38 845 GLY A CA 1
ATOM 5863 C C . GLY A 1 845 ? 27.103 10.884 -41.485 1.00 91.38 845 GLY A C 1
ATOM 5864 O O . GLY A 1 845 ? 27.744 11.191 -42.495 1.00 91.38 845 GLY A O 1
ATOM 5865 N N . THR A 1 846 ? 26.868 9.620 -41.139 1.00 95.19 846 THR A N 1
ATOM 5866 C CA . THR A 1 846 ? 27.218 8.439 -41.934 1.00 95.19 846 THR A CA 1
ATOM 5867 C C . THR A 1 846 ? 25.955 7.648 -42.284 1.00 95.19 846 THR A C 1
ATOM 5869 O O . THR A 1 846 ? 25.118 7.417 -41.421 1.00 95.19 846 THR A O 1
ATOM 5872 N N . GLY A 1 847 ? 25.776 7.212 -43.532 1.00 94.81 847 GLY A N 1
ATOM 5873 C CA . GLY A 1 847 ? 24.642 6.358 -43.910 1.00 94.81 847 GLY A CA 1
ATOM 5874 C C . GLY A 1 847 ? 24.766 4.959 -43.298 1.00 94.81 847 GLY A C 1
ATOM 5875 O O . GLY A 1 847 ? 23.946 4.563 -42.472 1.00 94.81 847 GLY A O 1
ATOM 5876 N N . VAL A 1 848 ? 25.822 4.231 -43.658 1.00 97.31 848 VAL A N 1
ATOM 5877 C CA . VAL A 1 848 ? 26.169 2.903 -43.131 1.00 97.31 848 VAL A CA 1
ATOM 5878 C C . VAL A 1 848 ? 27.626 2.902 -42.666 1.00 97.31 848 VAL A C 1
ATOM 5880 O O . VAL A 1 848 ? 28.506 3.330 -43.407 1.00 97.31 848 VAL A O 1
ATOM 5883 N N . SER A 1 849 ? 27.898 2.394 -41.465 1.00 96.44 849 SER A N 1
ATOM 5884 C CA . SER A 1 849 ? 29.245 2.164 -40.934 1.00 96.44 849 SER A CA 1
ATOM 5885 C C . SER A 1 849 ? 29.470 0.671 -40.706 1.00 96.44 849 SER A C 1
ATOM 5887 O O . SER A 1 849 ? 28.917 0.086 -39.778 1.00 96.44 849 SER A O 1
ATOM 5889 N N . LEU A 1 850 ? 30.300 0.048 -41.537 1.00 96.31 850 LEU A N 1
ATOM 5890 C CA . LEU A 1 850 ? 30.669 -1.357 -41.410 1.00 96.31 850 LEU A CA 1
ATOM 5891 C C . LEU A 1 850 ? 31.975 -1.484 -40.625 1.00 96.31 850 LEU A C 1
ATOM 5893 O O . LEU A 1 850 ? 32.997 -0.912 -41.016 1.00 96.31 850 LEU A O 1
ATOM 5897 N N . GLY A 1 851 ? 31.941 -2.244 -39.535 1.00 93.88 851 GLY A N 1
ATOM 5898 C CA . GLY A 1 851 ? 33.104 -2.596 -38.723 1.00 93.88 851 GLY A CA 1
ATOM 5899 C C . GLY A 1 851 ? 33.032 -4.035 -38.215 1.00 93.88 851 GLY A C 1
ATOM 5900 O O . GLY A 1 851 ? 31.962 -4.648 -38.213 1.00 93.88 851 GLY A O 1
ATOM 5901 N N . GLY A 1 852 ? 34.179 -4.569 -37.783 1.00 95.00 852 GLY A N 1
ATOM 5902 C CA . GLY A 1 852 ? 34.288 -5.953 -37.318 1.00 95.00 852 GLY A CA 1
ATOM 5903 C C . GLY A 1 852 ? 34.177 -6.979 -38.452 1.00 95.00 852 GLY A C 1
ATOM 5904 O O . GLY A 1 852 ? 34.471 -6.675 -39.602 1.00 95.00 852 GLY A O 1
ATOM 5905 N N . ASN A 1 853 ? 33.772 -8.204 -38.135 1.00 94.25 853 ASN A N 1
ATOM 5906 C CA . ASN A 1 853 ? 33.530 -9.265 -39.105 1.00 94.25 853 ASN A CA 1
ATOM 5907 C C . ASN A 1 853 ? 32.053 -9.250 -39.513 1.00 94.25 853 ASN A C 1
ATOM 5909 O O . ASN A 1 853 ? 31.191 -9.511 -38.677 1.00 94.25 853 ASN A O 1
ATOM 5913 N N . LEU A 1 854 ? 31.766 -8.975 -40.783 1.00 94.75 854 LEU A N 1
ATOM 5914 C CA . LEU A 1 854 ? 30.421 -9.068 -41.348 1.00 94.75 854 LEU A CA 1
ATOM 5915 C C . LEU A 1 854 ? 30.351 -10.268 -42.292 1.00 94.75 854 LEU A C 1
ATOM 5917 O O . LEU A 1 854 ? 31.027 -10.284 -43.317 1.00 94.75 854 LEU A O 1
ATOM 5921 N N . THR A 1 855 ? 29.513 -11.244 -41.962 1.00 94.38 855 THR A N 1
ATOM 5922 C CA . THR A 1 855 ? 29.219 -12.406 -42.804 1.00 94.38 855 THR A CA 1
ATOM 5923 C C . THR A 1 855 ? 27.885 -12.213 -43.519 1.00 94.38 855 THR A C 1
ATOM 5925 O O . THR A 1 855 ? 26.850 -11.972 -42.892 1.00 94.38 855 THR A O 1
ATOM 5928 N N . ILE A 1 856 ? 27.908 -12.352 -44.841 1.00 93.75 856 ILE A N 1
ATOM 5929 C CA . ILE A 1 856 ? 26.720 -12.382 -45.695 1.00 93.75 856 ILE A CA 1
ATOM 5930 C C . ILE A 1 856 ? 26.392 -13.854 -45.976 1.00 93.75 856 ILE A C 1
ATOM 5932 O O . ILE A 1 856 ? 27.066 -14.509 -46.771 1.00 93.75 856 ILE A O 1
ATOM 5936 N N . ALA A 1 857 ? 25.393 -14.400 -45.277 1.00 91.81 857 ALA A N 1
ATOM 5937 C CA . ALA A 1 857 ? 25.161 -15.849 -45.220 1.00 91.81 857 ALA A CA 1
ATOM 5938 C C . ALA A 1 857 ? 24.374 -16.428 -46.416 1.00 91.81 857 ALA A C 1
ATOM 5940 O O . ALA A 1 857 ? 24.179 -17.640 -46.492 1.00 91.81 857 ALA A O 1
ATOM 5941 N N . ASP A 1 858 ? 23.902 -15.586 -47.336 1.00 92.38 858 ASP A N 1
ATOM 5942 C CA . ASP A 1 858 ? 23.164 -15.979 -48.540 1.00 92.38 858 ASP A CA 1
ATOM 5943 C C . ASP A 1 858 ? 23.505 -15.078 -49.738 1.00 92.38 858 ASP A C 1
ATOM 5945 O O . ASP A 1 858 ? 24.290 -14.141 -49.621 1.00 92.38 858 ASP A O 1
ATOM 5949 N N . ASP A 1 859 ? 22.929 -15.374 -50.904 1.00 92.19 859 ASP A N 1
ATOM 5950 C CA . ASP A 1 859 ? 23.186 -14.673 -52.167 1.00 92.19 859 ASP A CA 1
ATOM 5951 C C . ASP A 1 859 ? 22.155 -13.573 -52.497 1.00 92.19 859 ASP A C 1
ATOM 5953 O O . ASP A 1 859 ? 22.060 -13.127 -53.650 1.00 92.19 859 ASP A O 1
ATOM 5957 N N . ILE A 1 860 ? 21.361 -13.156 -51.500 1.00 92.75 860 ILE A N 1
ATOM 5958 C CA . ILE A 1 860 ? 20.326 -12.115 -51.628 1.00 92.75 860 ILE A CA 1
ATOM 5959 C C . ILE A 1 860 ? 20.518 -10.942 -50.661 1.00 92.75 860 ILE A C 1
ATOM 5961 O O . ILE A 1 860 ? 19.965 -9.866 -50.900 1.00 92.75 860 ILE A O 1
ATOM 5965 N N . SER A 1 861 ? 21.258 -11.133 -49.569 1.00 95.31 861 SER A N 1
ATOM 5966 C CA . SER A 1 861 ? 21.506 -10.102 -48.565 1.00 95.31 861 SER A CA 1
ATOM 5967 C C . SER A 1 861 ? 22.489 -9.052 -49.071 1.00 95.31 861 SER A C 1
ATOM 5969 O O . SER A 1 861 ? 23.404 -9.354 -49.826 1.00 95.31 861 SER A O 1
ATOM 5971 N N . GLY A 1 862 ? 22.314 -7.798 -48.658 1.00 94.56 862 GLY A N 1
ATOM 5972 C CA . GLY A 1 862 ? 23.018 -6.670 -49.259 1.00 94.56 862 GLY A CA 1
ATOM 5973 C C . GLY A 1 862 ? 23.225 -5.480 -48.339 1.00 94.56 862 GLY A C 1
ATOM 5974 O O . GLY A 1 862 ? 22.642 -5.378 -47.260 1.00 94.56 862 GLY A O 1
ATOM 5975 N N . VAL A 1 863 ? 24.032 -4.534 -48.814 1.00 95.75 863 VAL A N 1
ATOM 5976 C CA . VAL A 1 863 ? 24.220 -3.223 -48.188 1.00 95.75 863 VAL A CA 1
ATOM 5977 C C . VAL A 1 863 ? 23.963 -2.142 -49.232 1.00 95.75 863 VAL A C 1
ATOM 5979 O O . VAL A 1 863 ? 24.522 -2.164 -50.328 1.00 95.75 863 VAL A O 1
ATOM 5982 N N . THR A 1 864 ? 23.100 -1.191 -48.894 1.00 92.12 864 THR A N 1
ATOM 5983 C CA . THR A 1 864 ? 22.845 0.030 -49.661 1.00 92.12 864 THR A CA 1
ATOM 5984 C C . THR A 1 864 ? 23.034 1.224 -48.739 1.00 92.12 864 THR A C 1
ATOM 5986 O O . THR A 1 864 ? 22.517 1.249 -47.622 1.00 92.12 864 THR A O 1
ATOM 5989 N N . ALA A 1 865 ? 23.793 2.214 -49.196 1.00 94.75 865 ALA A N 1
ATOM 5990 C CA . ALA A 1 865 ? 24.144 3.362 -48.376 1.00 94.75 865 ALA A CA 1
ATOM 5991 C C . ALA A 1 865 ? 23.896 4.680 -49.119 1.00 94.75 865 ALA A C 1
ATOM 5993 O O . ALA A 1 865 ? 24.261 4.830 -50.286 1.00 94.75 865 ALA A O 1
ATOM 5994 N N . GLY A 1 866 ? 23.290 5.656 -48.443 1.00 89.69 866 GLY A N 1
ATOM 5995 C CA . GLY A 1 866 ? 22.962 6.952 -49.039 1.00 89.69 866 GLY A CA 1
ATOM 5996 C C . GLY A 1 866 ? 23.321 8.141 -48.153 1.00 89.69 866 GLY A C 1
ATOM 5997 O O . GLY A 1 866 ? 23.159 8.094 -46.936 1.00 89.69 866 GLY A O 1
ATOM 5998 N N . ALA A 1 867 ? 23.752 9.241 -48.768 1.00 90.75 867 ALA A N 1
ATOM 5999 C CA . ALA A 1 867 ? 23.882 10.534 -48.103 1.00 90.75 867 ALA A CA 1
ATOM 6000 C C . ALA A 1 867 ? 23.335 11.651 -49.002 1.00 90.75 867 ALA A C 1
ATOM 6002 O O . ALA A 1 867 ? 23.780 11.823 -50.136 1.00 90.75 867 ALA A O 1
ATOM 6003 N N . THR A 1 868 ? 22.367 12.428 -48.515 1.00 82.88 868 THR A N 1
ATOM 6004 C CA . THR A 1 868 ? 21.847 13.579 -49.281 1.00 82.88 868 THR A CA 1
ATOM 6005 C C . THR A 1 868 ? 22.488 14.907 -48.877 1.00 82.88 868 THR A C 1
ATOM 6007 O O . THR A 1 868 ? 22.458 15.851 -49.665 1.00 82.88 868 THR A O 1
ATOM 6010 N N . GLY A 1 869 ? 23.061 14.980 -47.668 1.00 81.88 869 GLY A N 1
ATOM 6011 C CA . GLY A 1 869 ? 23.884 16.095 -47.182 1.00 81.88 869 GLY A CA 1
ATOM 6012 C C . GLY A 1 869 ? 25.364 15.950 -47.562 1.00 81.88 869 GLY A C 1
ATOM 6013 O O . GLY A 1 869 ? 25.713 15.157 -48.437 1.00 81.88 869 GLY A O 1
ATOM 6014 N N . ASN A 1 870 ? 26.249 16.697 -46.894 1.00 87.12 870 ASN A N 1
ATOM 6015 C CA . ASN A 1 870 ? 27.702 16.600 -47.115 1.00 87.12 870 ASN A CA 1
ATOM 6016 C C . ASN A 1 870 ? 28.395 15.472 -46.310 1.00 87.12 870 ASN A C 1
ATOM 6018 O O . ASN A 1 870 ? 29.623 15.403 -46.300 1.00 87.12 870 ASN A O 1
ATOM 6022 N N . GLY A 1 871 ? 27.629 14.598 -45.646 1.00 91.31 871 GLY A N 1
ATOM 6023 C CA . GLY A 1 871 ? 28.137 13.449 -44.888 1.00 91.31 871 GLY A CA 1
ATOM 6024 C C . GLY A 1 871 ? 28.722 12.319 -45.748 1.00 91.31 871 GLY A C 1
ATOM 6025 O O . GLY A 1 871 ? 28.928 12.457 -46.956 1.00 91.31 871 GLY A O 1
ATOM 6026 N N . THR A 1 872 ? 29.003 11.174 -45.119 1.00 94.94 872 THR A N 1
ATOM 6027 C CA . THR A 1 872 ? 29.531 9.982 -45.810 1.00 94.94 872 THR A CA 1
ATOM 6028 C C . THR A 1 872 ? 28.434 8.938 -46.013 1.00 94.94 872 THR A C 1
ATOM 6030 O O . THR A 1 872 ? 27.753 8.590 -45.058 1.00 94.94 872 THR A O 1
ATOM 6033 N N . ALA A 1 873 ? 28.235 8.395 -47.216 1.00 96.12 873 ALA A N 1
ATOM 6034 C CA . ALA A 1 873 ? 27.209 7.364 -47.399 1.00 96.12 873 ALA A CA 1
ATOM 6035 C C . ALA A 1 873 ? 27.637 6.033 -46.750 1.00 96.12 873 ALA A C 1
ATOM 6037 O O . ALA A 1 873 ? 26.929 5.546 -45.876 1.00 96.12 873 ALA A O 1
ATOM 6038 N N . LEU A 1 874 ? 28.809 5.490 -47.089 1.00 96.69 874 LEU A N 1
ATOM 6039 C CA . LEU A 1 874 ? 29.358 4.257 -46.515 1.00 96.69 874 LEU A CA 1
ATOM 6040 C C . LEU A 1 874 ? 30.737 4.489 -45.891 1.00 96.69 874 LEU A C 1
ATOM 6042 O O . LEU A 1 874 ? 31.643 4.980 -46.561 1.00 96.69 874 LEU A O 1
ATOM 6046 N N . VAL A 1 875 ? 30.928 4.055 -44.648 1.00 96.50 875 VAL A N 1
ATOM 6047 C CA . VAL A 1 875 ? 32.239 3.939 -43.999 1.00 96.50 875 VAL A CA 1
ATOM 6048 C C . VAL A 1 875 ? 32.566 2.462 -43.793 1.00 96.50 875 VAL A C 1
ATOM 6050 O O . VAL A 1 875 ? 31.774 1.733 -43.208 1.00 96.50 875 VAL A O 1
ATOM 6053 N N . VAL A 1 876 ? 33.742 2.027 -44.236 1.00 95.56 876 VAL A N 1
ATOM 6054 C CA . VAL A 1 876 ? 34.304 0.696 -43.965 1.00 95.56 876 VAL A CA 1
ATOM 6055 C C . VAL A 1 876 ? 35.512 0.887 -43.053 1.00 95.56 876 VAL A C 1
ATOM 6057 O O . VAL A 1 876 ? 36.509 1.483 -43.464 1.00 95.56 876 VAL A O 1
ATOM 6060 N N . ASN A 1 877 ? 35.409 0.459 -41.796 1.00 94.56 877 ASN A N 1
ATOM 6061 C CA . ASN A 1 877 ? 36.386 0.773 -40.755 1.00 94.56 877 ASN A CA 1
ATOM 6062 C C . ASN A 1 877 ? 36.814 -0.471 -39.976 1.00 94.56 877 ASN A C 1
ATOM 6064 O O . ASN A 1 877 ? 36.065 -0.948 -39.126 1.00 94.56 877 ASN A O 1
ATOM 6068 N N . ASN A 1 878 ? 38.040 -0.948 -40.212 1.00 93.25 878 ASN A N 1
ATOM 6069 C CA . ASN A 1 878 ? 38.536 -2.207 -39.639 1.00 93.25 878 ASN A CA 1
ATOM 6070 C C . ASN A 1 878 ? 37.535 -3.360 -39.842 1.00 93.25 878 ASN A C 1
ATOM 6072 O O . ASN A 1 878 ? 37.190 -4.065 -38.890 1.00 93.25 878 ASN A O 1
ATOM 6076 N N . ALA A 1 879 ? 37.001 -3.474 -41.058 1.00 94.06 879 ALA A N 1
ATOM 6077 C CA . ALA A 1 879 ? 35.981 -4.459 -41.378 1.00 94.06 879 ALA A CA 1
ATOM 6078 C C . ALA A 1 879 ? 36.575 -5.634 -42.162 1.00 94.06 879 ALA A C 1
ATOM 6080 O O . ALA A 1 879 ? 37.327 -5.417 -43.112 1.00 94.06 879 ALA A O 1
ATOM 6081 N N . SER A 1 880 ? 36.184 -6.852 -41.801 1.00 93.50 880 SER A N 1
ATOM 6082 C CA . SER A 1 880 ? 36.376 -8.058 -42.606 1.00 93.50 880 SER A CA 1
ATOM 6083 C C . SER A 1 880 ? 35.016 -8.479 -43.149 1.00 93.50 880 SER A C 1
ATOM 6085 O O . SER A 1 880 ? 34.158 -8.927 -42.383 1.00 93.50 880 SER A O 1
ATOM 6087 N N . ILE A 1 881 ? 34.781 -8.277 -44.443 1.00 93.38 881 ILE A N 1
ATOM 6088 C CA . ILE A 1 881 ? 33.508 -8.634 -45.078 1.00 93.38 881 ILE A CA 1
ATOM 6089 C C . ILE A 1 881 ? 33.684 -9.982 -45.769 1.00 93.38 881 ILE A C 1
ATOM 6091 O O . ILE A 1 881 ? 34.394 -10.069 -46.768 1.00 93.38 881 ILE A O 1
ATOM 6095 N N . HIS A 1 882 ? 33.008 -10.998 -45.239 1.00 91.81 882 HIS A N 1
ATOM 6096 C CA . HIS A 1 882 ? 32.979 -12.350 -45.786 1.00 91.81 882 HIS A CA 1
ATOM 6097 C C . HIS A 1 882 ? 31.678 -12.522 -46.566 1.00 91.81 882 HIS A C 1
ATOM 6099 O O . HIS A 1 882 ? 30.578 -12.490 -46.003 1.00 91.81 882 HIS A O 1
ATOM 6105 N N . SER A 1 883 ? 31.806 -12.662 -47.880 1.00 88.19 883 SER A N 1
ATOM 6106 C CA . SER A 1 883 ? 30.691 -12.761 -48.819 1.00 88.19 883 SER A CA 1
ATOM 6107 C C . SER A 1 883 ? 30.359 -14.219 -49.172 1.00 88.19 883 SER A C 1
ATOM 6109 O O . SER A 1 883 ? 29.915 -14.502 -50.279 1.00 88.19 883 SER A O 1
ATOM 6111 N N . ASP A 1 884 ? 30.548 -15.146 -48.225 1.00 79.50 884 ASP A N 1
ATOM 6112 C CA . ASP A 1 884 ? 30.494 -16.603 -48.427 1.00 79.50 884 ASP A CA 1
ATOM 6113 C C . ASP A 1 884 ? 29.287 -17.077 -49.260 1.00 79.50 884 ASP A C 1
ATOM 6115 O O . ASP A 1 884 ? 29.455 -17.866 -50.189 1.00 79.50 884 ASP A O 1
ATOM 6119 N N . GLY A 1 885 ? 28.079 -16.552 -49.005 1.00 82.44 885 GLY A N 1
ATOM 6120 C CA . GLY A 1 885 ? 26.880 -16.913 -49.776 1.00 82.44 885 GLY A CA 1
ATOM 6121 C C . GLY A 1 885 ? 26.930 -16.502 -51.259 1.00 82.44 885 GLY A C 1
ATOM 6122 O O . GLY A 1 885 ? 26.398 -17.195 -52.133 1.00 82.44 885 GLY A O 1
ATOM 6123 N N . TYR A 1 886 ? 27.607 -15.399 -51.575 1.00 88.19 886 TYR A N 1
ATOM 6124 C CA . TYR A 1 886 ? 27.846 -14.937 -52.945 1.00 88.19 886 TYR A CA 1
ATOM 6125 C C . TYR A 1 886 ? 28.928 -15.775 -53.629 1.00 88.19 886 TYR A C 1
ATOM 6127 O O . TYR A 1 886 ? 28.709 -16.250 -54.748 1.00 88.19 886 TYR A O 1
ATOM 6135 N N . THR A 1 887 ? 30.026 -16.062 -52.929 1.00 81.19 887 THR A N 1
ATOM 6136 C CA . THR A 1 887 ? 31.104 -16.934 -53.419 1.00 81.19 887 THR A CA 1
ATOM 6137 C C . THR A 1 887 ? 30.584 -18.336 -53.743 1.00 81.19 887 THR A C 1
ATOM 6139 O O . THR A 1 887 ? 30.828 -18.853 -54.836 1.00 81.19 887 THR A O 1
ATOM 6142 N N . ASP A 1 888 ? 29.773 -18.921 -52.856 1.00 81.69 888 ASP A N 1
ATOM 6143 C CA . ASP A 1 888 ? 29.144 -20.233 -53.053 1.00 81.69 888 ASP A CA 1
ATOM 6144 C C . ASP A 1 888 ? 28.174 -20.258 -54.249 1.00 81.69 888 ASP A C 1
ATOM 6146 O O . ASP A 1 888 ? 27.999 -21.295 -54.899 1.00 81.69 888 ASP A O 1
ATOM 6150 N N . SER A 1 889 ? 27.552 -19.118 -54.573 1.00 85.38 889 SER A N 1
ATOM 6151 C CA . SER A 1 889 ? 26.643 -18.973 -55.720 1.00 85.38 889 SER A CA 1
ATOM 6152 C C . SER A 1 889 ? 27.332 -18.511 -57.012 1.00 85.38 889 SER A C 1
ATOM 6154 O O . SER A 1 889 ? 26.682 -18.453 -58.063 1.00 85.38 889 SER A O 1
ATOM 6156 N N . GLY A 1 890 ? 28.638 -18.222 -56.969 1.00 85.75 890 GLY A N 1
ATOM 6157 C CA . GLY A 1 890 ? 29.421 -17.729 -58.104 1.00 85.75 890 GLY A CA 1
ATOM 6158 C C . GLY A 1 890 ? 29.033 -16.319 -58.564 1.00 85.75 890 GLY A C 1
ATOM 6159 O O . GLY A 1 890 ? 29.099 -16.036 -59.764 1.00 85.75 890 GLY A O 1
ATOM 6160 N N . LYS A 1 891 ? 28.572 -15.464 -57.645 1.00 88.19 891 LYS A N 1
ATOM 6161 C CA . LYS A 1 891 ? 28.201 -14.060 -57.892 1.00 88.19 891 LYS A CA 1
ATOM 6162 C C . LYS A 1 891 ? 29.145 -13.124 -57.138 1.00 88.19 891 LYS A C 1
ATOM 6164 O O . LYS A 1 891 ? 29.622 -13.473 -56.069 1.00 88.19 891 LYS A O 1
ATOM 6169 N N . ASP A 1 892 ? 29.307 -11.903 -57.637 1.00 86.88 892 ASP A N 1
ATOM 6170 C CA . ASP A 1 892 ? 30.044 -10.858 -56.923 1.00 86.88 892 ASP A CA 1
ATOM 6171 C C . ASP A 1 892 ? 29.145 -10.181 -55.875 1.00 86.88 892 ASP A C 1
ATOM 6173 O O . ASP A 1 892 ? 27.990 -9.838 -56.165 1.00 86.88 892 ASP A O 1
ATOM 6177 N N . PHE A 1 893 ? 29.675 -9.918 -54.677 1.00 92.12 893 PHE A N 1
ATOM 6178 C CA . PHE A 1 893 ? 28.982 -9.107 -53.677 1.00 92.12 893 PHE A CA 1
ATOM 6179 C C . PHE A 1 893 ? 29.207 -7.616 -53.946 1.00 92.12 893 PHE A C 1
ATOM 6181 O O . PHE A 1 893 ? 30.317 -7.105 -53.800 1.00 92.12 893 PHE A O 1
ATOM 6188 N N . VAL A 1 894 ? 28.146 -6.906 -54.338 1.00 92.06 894 VAL A N 1
ATOM 6189 C CA . VAL A 1 894 ? 28.216 -5.491 -54.734 1.00 92.06 894 VAL A CA 1
ATOM 6190 C C . VAL A 1 894 ? 27.599 -4.592 -53.668 1.00 92.06 894 VAL A C 1
ATOM 6192 O O . VAL A 1 894 ? 26.407 -4.694 -53.377 1.00 92.06 894 VAL A O 1
ATOM 6195 N N . ILE A 1 895 ? 28.380 -3.636 -53.165 1.00 94.44 895 ILE A N 1
ATOM 6196 C CA . ILE A 1 895 ? 27.898 -2.558 -52.301 1.00 94.44 895 ILE A CA 1
ATOM 6197 C C . ILE A 1 895 ? 27.815 -1.270 -53.114 1.00 94.44 895 ILE A C 1
ATOM 6199 O O . ILE A 1 895 ? 28.822 -0.757 -53.608 1.00 94.44 895 ILE A O 1
ATOM 6203 N N . ASN A 1 896 ? 26.605 -0.725 -53.222 1.00 92.75 896 ASN A N 1
ATOM 6204 C CA . ASN A 1 896 ? 26.369 0.557 -53.875 1.00 92.75 896 ASN A CA 1
ATOM 6205 C C . ASN A 1 896 ? 26.184 1.647 -52.818 1.00 92.75 896 ASN A C 1
ATOM 6207 O O . ASN A 1 896 ? 25.336 1.523 -51.927 1.00 92.75 896 ASN A O 1
ATOM 6211 N N . ALA A 1 897 ? 26.948 2.730 -52.946 1.00 96.25 897 ALA A N 1
ATOM 6212 C CA . ALA A 1 897 ? 26.814 3.903 -52.098 1.00 96.25 897 ALA A CA 1
ATOM 6213 C C . ALA A 1 897 ? 26.762 5.180 -52.934 1.00 96.25 897 ALA A C 1
ATOM 6215 O O . ALA A 1 897 ? 27.559 5.374 -53.856 1.00 96.25 897 ALA A O 1
ATOM 6216 N N . SER A 1 898 ? 25.833 6.075 -52.606 1.00 94.19 898 SER A N 1
ATOM 6217 C CA . SER A 1 898 ? 25.654 7.322 -53.351 1.00 94.19 898 SER A CA 1
ATOM 6218 C C . SER A 1 898 ? 25.560 8.539 -52.446 1.00 94.19 898 SER A C 1
ATOM 6220 O O . SER A 1 898 ? 24.838 8.512 -51.446 1.00 94.19 898 SER A O 1
ATOM 6222 N N . VAL A 1 899 ? 26.220 9.624 -52.848 1.00 94.69 899 VAL A N 1
ATOM 6223 C CA . VAL A 1 899 ? 26.098 10.946 -52.232 1.00 94.69 899 VAL A CA 1
ATOM 6224 C C . VAL A 1 899 ? 25.614 11.975 -53.254 1.00 94.69 899 VAL A C 1
ATOM 6226 O O . VAL A 1 899 ? 26.144 12.057 -54.362 1.00 94.69 899 VAL A O 1
ATOM 6229 N N . SER A 1 900 ? 24.596 12.762 -52.896 1.00 90.81 900 SER A N 1
ATOM 6230 C CA . SER A 1 900 ? 24.088 13.850 -53.752 1.00 90.81 900 SER A CA 1
ATOM 6231 C C . SER A 1 900 ? 24.550 15.247 -53.323 1.00 90.81 900 SER A C 1
ATOM 6233 O O . SER A 1 900 ? 24.376 16.194 -54.085 1.00 90.81 900 SER A O 1
ATOM 6235 N N . GLY A 1 901 ? 25.111 15.392 -52.116 1.00 86.56 901 GLY A N 1
ATOM 6236 C CA . GLY A 1 901 ? 25.816 16.600 -51.666 1.00 86.56 901 GLY A CA 1
ATOM 6237 C C . GLY A 1 901 ? 27.309 16.588 -52.031 1.00 86.56 901 GLY A C 1
ATOM 6238 O O . GLY A 1 901 ? 27.769 15.724 -52.776 1.00 86.56 901 GLY A O 1
ATOM 6239 N N . ASN A 1 902 ? 28.095 17.504 -51.452 1.00 88.00 902 ASN A N 1
ATOM 6240 C CA . ASN A 1 902 ? 29.559 17.557 -51.632 1.00 88.00 902 ASN A CA 1
ATOM 6241 C C . ASN A 1 902 ? 30.317 16.548 -50.734 1.00 88.00 902 ASN A C 1
ATOM 6243 O O . ASN A 1 902 ? 31.513 16.712 -50.495 1.00 88.00 902 ASN A O 1
ATOM 6247 N N . GLY A 1 903 ? 29.628 15.545 -50.182 1.00 92.50 903 GLY A N 1
ATOM 6248 C CA . GLY A 1 903 ? 30.186 14.579 -49.232 1.00 92.50 903 GLY A CA 1
ATOM 6249 C C . GLY A 1 903 ? 30.980 13.441 -49.877 1.00 92.50 903 GLY A C 1
ATOM 6250 O O . GLY A 1 903 ? 31.417 13.538 -51.026 1.00 92.50 903 GLY A O 1
ATOM 6251 N N . THR A 1 904 ? 31.154 12.340 -49.141 1.00 95.38 904 THR A N 1
ATOM 6252 C CA . THR A 1 904 ? 31.887 11.154 -49.617 1.00 95.38 904 THR A CA 1
ATOM 6253 C C . THR A 1 904 ? 30.941 9.967 -49.808 1.00 95.38 904 THR A C 1
ATOM 6255 O O . THR A 1 904 ? 30.206 9.624 -48.890 1.00 95.38 904 THR A O 1
ATOM 6258 N N . ALA A 1 905 ? 30.933 9.293 -50.963 1.00 96.31 905 ALA A N 1
ATOM 6259 C CA . ALA A 1 905 ? 30.046 8.133 -51.138 1.00 96.31 905 ALA A CA 1
ATOM 6260 C C . ALA A 1 905 ? 30.575 6.899 -50.381 1.00 96.31 905 ALA A C 1
ATOM 6262 O O . ALA A 1 905 ? 29.845 6.295 -49.603 1.00 96.31 905 ALA A O 1
ATOM 6263 N N . ILE A 1 906 ? 31.852 6.549 -50.538 1.00 96.69 906 ILE A N 1
ATOM 6264 C CA . ILE A 1 906 ? 32.495 5.451 -49.797 1.00 96.69 906 ILE A CA 1
ATOM 6265 C C . ILE A 1 906 ? 33.778 5.953 -49.152 1.00 96.69 906 ILE A C 1
ATOM 6267 O O . ILE A 1 906 ? 34.591 6.575 -49.824 1.00 96.69 906 ILE A O 1
ATOM 6271 N N . LYS A 1 907 ? 33.996 5.648 -47.876 1.00 95.75 907 LYS A N 1
ATOM 6272 C CA . LYS A 1 907 ? 35.250 5.904 -47.169 1.00 95.75 907 LYS A CA 1
ATOM 6273 C C . LYS A 1 907 ? 35.774 4.622 -46.537 1.00 95.75 907 LYS A C 1
ATOM 6275 O O . LYS A 1 907 ? 35.071 4.012 -45.735 1.00 95.75 907 LYS A O 1
ATOM 6280 N N . THR A 1 908 ? 37.013 4.245 -46.829 1.00 94.25 908 THR A N 1
ATOM 6281 C CA . THR A 1 908 ? 37.708 3.171 -46.105 1.00 94.25 908 THR A CA 1
ATOM 6282 C C . THR A 1 908 ? 38.678 3.761 -45.089 1.00 94.25 908 THR A C 1
ATOM 6284 O O . THR A 1 908 ? 39.284 4.809 -45.320 1.00 94.25 908 THR A O 1
ATOM 6287 N N . GLN A 1 909 ? 38.823 3.107 -43.942 1.00 92.81 909 GLN A N 1
ATOM 6288 C CA . GLN A 1 909 ? 39.793 3.473 -42.915 1.00 92.81 909 GLN A CA 1
ATOM 6289 C C . GLN A 1 909 ? 40.167 2.252 -42.063 1.00 92.81 909 GLN A C 1
ATOM 6291 O O . GLN A 1 909 ? 39.453 1.250 -42.023 1.00 92.81 909 GLN A O 1
ATOM 6296 N N . GLY A 1 910 ? 41.309 2.322 -41.376 1.00 91.25 910 GLY A N 1
ATOM 6297 C CA . GLY A 1 910 ? 41.816 1.175 -40.622 1.00 91.25 910 GLY A CA 1
ATOM 6298 C C . GLY A 1 910 ? 42.311 0.040 -41.526 1.00 91.25 910 GLY A C 1
ATOM 6299 O O . GLY A 1 910 ? 42.675 0.283 -42.670 1.00 91.25 910 GLY A O 1
ATOM 6300 N N . SER A 1 911 ? 42.381 -1.189 -41.018 1.00 89.88 911 SER A N 1
ATOM 6301 C CA . SER A 1 911 ? 42.788 -2.364 -41.811 1.00 89.88 911 SER A CA 1
ATOM 6302 C C . SER A 1 911 ? 41.563 -3.197 -42.163 1.00 89.88 911 SER A C 1
ATOM 6304 O O . SER A 1 911 ? 41.033 -3.880 -41.290 1.00 89.88 911 SER A O 1
ATOM 6306 N N . SER A 1 912 ? 41.100 -3.107 -43.408 1.00 91.19 912 SER A N 1
ATOM 6307 C CA . SER A 1 912 ? 39.891 -3.794 -43.871 1.00 91.19 912 SER A CA 1
ATOM 6308 C C . SER A 1 912 ? 40.226 -4.875 -44.901 1.00 91.19 912 SER A C 1
ATOM 6310 O O . SER A 1 912 ? 40.976 -4.623 -45.846 1.00 91.19 912 SER A O 1
ATOM 6312 N N . GLN A 1 913 ? 39.656 -6.065 -44.712 1.00 90.50 913 GLN A N 1
ATOM 6313 C CA . GLN A 1 913 ? 39.788 -7.221 -45.603 1.00 90.50 913 GLN A CA 1
ATOM 6314 C C . GLN A 1 913 ? 38.453 -7.443 -46.310 1.00 90.50 913 GLN A C 1
ATOM 6316 O O . GLN A 1 913 ? 37.412 -7.580 -45.668 1.00 90.50 913 GLN A O 1
ATOM 6321 N N . LEU A 1 914 ? 38.464 -7.400 -47.636 1.00 87.81 914 LEU A N 1
ATOM 6322 C CA . LEU A 1 914 ? 37.258 -7.421 -48.447 1.00 87.81 914 LEU A CA 1
ATOM 6323 C C . LEU A 1 914 ? 37.356 -8.617 -49.394 1.00 87.81 914 LEU A C 1
ATOM 6325 O O . LEU A 1 914 ? 37.981 -8.506 -50.442 1.00 87.81 914 LEU A O 1
ATOM 6329 N N . ASP A 1 915 ? 36.779 -9.757 -49.014 1.00 81.38 915 ASP A N 1
ATOM 6330 C CA . ASP A 1 915 ? 36.856 -10.999 -49.794 1.00 81.38 915 ASP A CA 1
ATOM 6331 C C . ASP A 1 915 ? 35.970 -10.888 -51.049 1.00 81.38 915 ASP A C 1
ATOM 6333 O O . ASP A 1 915 ? 34.762 -11.128 -50.999 1.00 81.38 915 ASP A O 1
ATOM 6337 N N . GLU A 1 916 ? 36.571 -10.449 -52.163 1.00 79.00 916 GLU A N 1
ATOM 6338 C CA . GLU A 1 916 ? 35.929 -10.284 -53.481 1.00 79.00 916 GLU A CA 1
ATOM 6339 C C . GLU A 1 916 ? 34.730 -9.310 -53.483 1.00 79.00 916 GLU A C 1
ATOM 6341 O O . GLU A 1 916 ? 33.787 -9.426 -54.268 1.00 79.00 916 GLU A O 1
ATOM 6346 N N . VAL A 1 917 ? 34.773 -8.289 -52.621 1.00 89.62 917 VAL A N 1
ATOM 6347 C CA . VAL A 1 917 ? 33.719 -7.266 -52.545 1.00 89.62 917 VAL A CA 1
ATOM 6348 C C . VAL A 1 917 ? 33.903 -6.203 -53.630 1.00 89.62 917 VAL A C 1
ATOM 6350 O O . VAL A 1 917 ? 34.976 -5.607 -53.781 1.00 89.62 917 VAL A O 1
ATOM 6353 N N . VAL A 1 918 ? 32.822 -5.896 -54.347 1.00 92.00 918 VAL A N 1
ATOM 6354 C CA . VAL A 1 918 ? 32.750 -4.784 -55.300 1.00 92.00 918 VAL A CA 1
ATOM 6355 C C . VAL A 1 918 ? 32.174 -3.549 -54.605 1.00 92.00 918 VAL A C 1
ATOM 6357 O O . VAL A 1 918 ? 31.030 -3.551 -54.153 1.00 92.00 918 VAL A O 1
ATOM 6360 N N . LEU A 1 919 ? 32.948 -2.466 -54.548 1.00 94.38 919 LEU A N 1
ATOM 6361 C CA . LEU A 1 919 ? 32.550 -1.181 -53.972 1.00 94.38 919 LEU A CA 1
ATOM 6362 C C . LEU A 1 919 ? 32.264 -0.161 -55.079 1.00 94.38 919 LEU A C 1
ATOM 6364 O O . LEU A 1 919 ? 33.185 0.292 -55.757 1.00 94.38 919 LEU A O 1
ATOM 6368 N N . ASN A 1 920 ? 31.004 0.251 -55.221 1.00 95.12 920 ASN A N 1
ATOM 6369 C CA . ASN A 1 920 ? 30.572 1.234 -56.215 1.00 95.12 920 ASN A CA 1
ATOM 6370 C C . ASN A 1 920 ? 30.133 2.542 -55.540 1.00 95.12 920 ASN A C 1
ATOM 6372 O O . ASN A 1 920 ? 29.037 2.628 -54.980 1.00 95.12 920 ASN A O 1
ATOM 6376 N N . GLY A 1 921 ? 30.983 3.567 -55.611 1.00 96.44 921 GLY A N 1
ATOM 6377 C CA . GLY A 1 921 ? 30.708 4.910 -55.103 1.00 96.44 921 GLY A CA 1
ATOM 6378 C C . GLY A 1 921 ? 30.243 5.859 -56.208 1.00 96.44 921 GLY A C 1
ATOM 6379 O O . GLY A 1 921 ? 30.894 5.966 -57.246 1.00 96.44 921 GLY A O 1
ATOM 6380 N N . ASN A 1 922 ? 29.152 6.592 -55.977 1.00 95.88 922 ASN A N 1
ATOM 6381 C CA . ASN A 1 922 ? 28.649 7.619 -56.895 1.00 95.88 922 ASN A CA 1
ATOM 6382 C C . ASN A 1 922 ? 28.457 8.971 -56.184 1.00 95.88 922 ASN A C 1
ATOM 6384 O O . ASN A 1 922 ? 27.730 9.042 -55.195 1.00 95.88 922 ASN A O 1
ATOM 6388 N N . ALA A 1 923 ? 29.064 10.044 -56.691 1.00 95.62 923 ALA A N 1
ATOM 6389 C CA . ALA A 1 923 ? 28.970 11.399 -56.145 1.00 95.62 923 ALA A CA 1
ATOM 6390 C C . ALA A 1 923 ? 28.447 12.385 -57.201 1.00 95.62 923 ALA A C 1
ATOM 6392 O O . ALA A 1 923 ? 29.168 12.735 -58.130 1.00 95.62 923 ALA A O 1
ATOM 6393 N N . THR A 1 924 ? 27.210 12.864 -57.054 1.00 91.75 924 THR A N 1
ATOM 6394 C CA . THR A 1 924 ? 26.541 13.715 -58.066 1.00 91.75 924 THR A CA 1
ATOM 6395 C C . THR A 1 924 ? 26.434 15.191 -57.674 1.00 91.75 924 THR A C 1
ATOM 6397 O O . THR A 1 924 ? 25.635 15.919 -58.255 1.00 91.75 924 THR A O 1
ATOM 6400 N N . GLY A 1 925 ? 27.134 15.605 -56.620 1.00 86.88 925 GLY A N 1
ATOM 6401 C CA . GLY A 1 925 ? 27.092 16.966 -56.086 1.00 86.88 925 GLY A CA 1
ATOM 6402 C C . GLY A 1 925 ? 28.469 17.600 -55.943 1.00 86.88 925 GLY A C 1
ATOM 6403 O O . GLY A 1 925 ? 28.615 18.463 -55.090 1.00 86.88 925 GLY A O 1
ATOM 6404 N N . GLY A 1 926 ? 29.480 17.145 -56.694 1.00 85.62 926 GLY A N 1
ATOM 6405 C CA . GLY A 1 926 ? 30.863 17.637 -56.603 1.00 85.62 926 GLY A CA 1
ATOM 6406 C C . GLY A 1 926 ? 31.718 17.036 -55.476 1.00 85.62 926 GLY A C 1
ATOM 6407 O O . GLY A 1 926 ? 32.846 17.478 -55.263 1.00 85.62 926 GLY A O 1
ATOM 6408 N N . GLY A 1 927 ? 31.204 16.033 -54.754 1.00 91.81 927 GLY A N 1
ATOM 6409 C CA . GLY A 1 927 ? 31.887 15.343 -53.650 1.00 91.81 927 GLY A CA 1
ATOM 6410 C C . GLY A 1 927 ? 32.943 14.302 -54.066 1.00 91.81 927 GLY A C 1
ATOM 6411 O O . GLY A 1 927 ? 33.292 14.170 -55.239 1.00 91.81 927 GLY A O 1
ATOM 6412 N N . THR A 1 928 ? 33.459 13.536 -53.094 1.00 95.44 928 THR A N 1
ATOM 6413 C CA . THR A 1 928 ? 34.378 12.408 -53.357 1.00 95.44 928 THR A CA 1
ATOM 6414 C C . THR A 1 928 ? 33.586 11.108 -53.532 1.00 95.44 928 THR A C 1
ATOM 6416 O O . THR A 1 928 ? 32.857 10.718 -52.626 1.00 95.44 928 THR A O 1
ATOM 6419 N N . ALA A 1 929 ? 33.711 10.383 -54.647 1.00 96.38 929 ALA A N 1
ATOM 6420 C CA . ALA A 1 929 ? 32.936 9.143 -54.802 1.00 96.38 929 ALA A CA 1
ATOM 6421 C C . ALA A 1 929 ? 33.497 8.001 -53.936 1.00 96.38 929 ALA A C 1
ATOM 6423 O O . ALA A 1 929 ? 32.743 7.349 -53.218 1.00 96.38 929 ALA A O 1
ATOM 6424 N N . VAL A 1 930 ? 34.818 7.809 -53.919 1.00 96.38 930 VAL A N 1
ATOM 6425 C CA . VAL A 1 930 ? 35.491 6.878 -53.002 1.00 96.38 930 VAL A CA 1
ATOM 6426 C C . VAL A 1 930 ? 36.735 7.522 -52.389 1.00 96.38 930 VAL A C 1
ATOM 6428 O O . VAL A 1 930 ? 37.606 7.999 -53.106 1.00 96.38 930 VAL A O 1
ATOM 6431 N N . GLU A 1 931 ? 36.850 7.522 -51.066 1.00 95.06 931 GLU A N 1
ATOM 6432 C CA . GLU A 1 931 ? 38.041 7.911 -50.310 1.00 95.06 931 GLU A CA 1
ATOM 6433 C C . GLU A 1 931 ? 38.695 6.661 -49.708 1.00 95.06 931 GLU A C 1
ATOM 6435 O O . GLU A 1 931 ? 38.124 6.008 -48.836 1.00 95.06 931 GLU A O 1
ATOM 6440 N N . LEU A 1 932 ? 39.899 6.328 -50.170 1.00 92.81 932 LEU A N 1
ATOM 6441 C CA . LEU A 1 932 ? 40.687 5.203 -49.684 1.00 92.81 932 LEU A CA 1
ATOM 6442 C C . LEU A 1 932 ? 41.665 5.668 -48.605 1.00 92.81 932 LEU A C 1
ATOM 6444 O O . LEU A 1 932 ? 42.600 6.433 -48.870 1.00 92.81 932 LEU A O 1
ATOM 6448 N N . GLY A 1 933 ? 41.443 5.198 -47.384 1.00 89.75 933 GLY A N 1
ATOM 6449 C CA . GLY A 1 933 ? 42.338 5.343 -46.240 1.00 89.75 933 GLY A CA 1
ATOM 6450 C C . GLY A 1 933 ? 42.624 3.992 -45.583 1.00 89.75 933 GLY A C 1
ATOM 6451 O O . GLY A 1 933 ? 41.843 3.046 -45.716 1.00 89.75 933 GLY A O 1
ATOM 6452 N N . GLY A 1 934 ? 43.742 3.909 -44.856 1.00 90.19 934 GLY A N 1
ATOM 6453 C CA . GLY A 1 934 ? 44.173 2.673 -44.194 1.00 90.19 934 GLY A CA 1
ATOM 6454 C C . GLY A 1 934 ? 44.574 1.551 -45.165 1.00 90.19 934 GLY A C 1
ATOM 6455 O O . GLY A 1 934 ? 44.889 1.821 -46.317 1.00 90.19 934 GLY A O 1
ATOM 6456 N N . GLN A 1 935 ? 44.614 0.301 -44.699 1.00 90.25 935 GLN A N 1
ATOM 6457 C CA . GLN A 1 935 ? 44.934 -0.867 -45.531 1.00 90.25 935 GLN A CA 1
ATOM 6458 C C . GLN A 1 935 ? 43.646 -1.469 -46.105 1.00 90.25 935 GLN A C 1
ATOM 6460 O O . GLN A 1 935 ? 42.724 -1.770 -45.345 1.00 90.25 935 GLN A O 1
ATOM 6465 N N . VAL A 1 936 ? 43.593 -1.653 -47.422 1.00 88.88 936 VAL A N 1
ATOM 6466 C CA . VAL A 1 936 ? 42.477 -2.274 -48.147 1.00 88.88 936 VAL A CA 1
ATOM 6467 C C . VAL A 1 936 ? 43.028 -3.387 -49.033 1.00 88.88 936 VAL A C 1
ATOM 6469 O O . VAL A 1 936 ? 43.889 -3.128 -49.876 1.00 88.88 936 VAL A O 1
ATOM 6472 N N . SER A 1 937 ? 42.526 -4.609 -48.856 1.00 87.75 937 SER A N 1
ATOM 6473 C CA . SER A 1 937 ? 42.911 -5.773 -49.663 1.00 87.75 937 SER A CA 1
ATOM 6474 C C . SER A 1 937 ? 41.704 -6.494 -50.261 1.00 87.75 937 SER A C 1
ATOM 6476 O O . SER A 1 937 ? 40.701 -6.657 -49.567 1.00 87.75 937 SER A O 1
ATOM 6478 N N . GLY A 1 938 ? 41.829 -6.977 -51.503 1.00 79.38 938 GLY A N 1
ATOM 6479 C CA . GLY A 1 938 ? 40.861 -7.888 -52.140 1.00 79.38 938 GLY A CA 1
ATOM 6480 C C . GLY A 1 938 ? 39.610 -7.250 -52.765 1.00 79.38 938 GLY A C 1
ATOM 6481 O O . GLY A 1 938 ? 38.703 -7.974 -53.170 1.00 79.38 938 GLY A O 1
ATOM 6482 N N . ALA A 1 939 ? 39.545 -5.918 -52.886 1.00 84.56 939 ALA A N 1
ATOM 6483 C CA . ALA A 1 939 ? 38.348 -5.223 -53.371 1.00 84.56 939 ALA A CA 1
ATOM 6484 C C . ALA A 1 939 ? 38.430 -4.764 -54.836 1.00 84.56 939 ALA A C 1
ATOM 6486 O O . ALA A 1 939 ? 39.468 -4.308 -55.321 1.00 84.56 939 ALA A O 1
ATOM 6487 N N . ASN A 1 940 ? 37.280 -4.767 -55.512 1.00 89.81 940 ASN A N 1
ATOM 6488 C CA . ASN A 1 940 ? 37.085 -4.099 -56.799 1.00 89.81 940 ASN A CA 1
ATOM 6489 C C . ASN A 1 940 ? 36.348 -2.777 -56.573 1.00 89.81 940 ASN A C 1
ATOM 6491 O O . ASN A 1 940 ? 35.175 -2.764 -56.215 1.00 89.81 940 ASN A O 1
ATOM 6495 N N . ILE A 1 941 ? 37.021 -1.650 -56.780 1.00 93.44 941 ILE A N 1
ATOM 6496 C CA . ILE A 1 941 ? 36.535 -0.329 -56.376 1.00 93.44 941 ILE A CA 1
ATOM 6497 C C . ILE A 1 941 ? 36.259 0.520 -57.612 1.00 93.44 941 ILE A C 1
ATOM 6499 O O . ILE A 1 941 ? 37.159 0.766 -58.413 1.00 93.44 941 ILE A O 1
ATOM 6503 N N . THR A 1 942 ? 35.031 1.017 -57.746 1.00 94.81 942 THR A N 1
ATOM 6504 C CA . THR A 1 942 ? 34.637 1.956 -58.801 1.00 94.81 942 THR A CA 1
ATOM 6505 C C . THR A 1 942 ? 34.067 3.232 -58.192 1.00 94.81 942 THR A C 1
ATOM 6507 O O . THR A 1 942 ? 33.078 3.191 -57.466 1.00 94.81 942 THR A O 1
ATOM 6510 N N . GLY A 1 943 ? 34.667 4.378 -58.502 1.00 96.50 943 GLY A N 1
ATOM 6511 C CA . GLY A 1 943 ? 34.168 5.703 -58.147 1.00 96.50 943 GLY A CA 1
ATOM 6512 C C . GLY A 1 943 ? 33.679 6.461 -59.377 1.00 96.50 943 GLY A C 1
ATOM 6513 O O . GLY A 1 943 ? 34.385 6.526 -60.381 1.00 96.50 943 GLY A O 1
ATOM 6514 N N . THR A 1 944 ? 32.496 7.064 -59.300 1.00 96.31 944 THR A N 1
ATOM 6515 C CA . THR A 1 944 ? 31.951 7.965 -60.329 1.00 96.31 944 THR A CA 1
ATOM 6516 C C . THR A 1 944 ? 31.600 9.310 -59.705 1.00 96.31 944 THR A C 1
ATOM 6518 O O . THR A 1 944 ? 30.905 9.350 -58.694 1.00 96.31 944 THR A O 1
ATOM 6521 N N . SER A 1 945 ? 32.079 10.412 -60.280 1.00 96.38 945 SER A N 1
ATOM 6522 C CA . SER A 1 945 ? 31.768 11.774 -59.843 1.00 96.38 945 SER A CA 1
ATOM 6523 C C . SER A 1 945 ? 31.366 12.657 -61.027 1.00 96.38 945 SER A C 1
ATOM 6525 O O . SER A 1 945 ? 31.843 12.465 -62.140 1.00 96.38 945 SER A O 1
ATOM 6527 N N . ASP A 1 946 ? 30.500 13.640 -60.807 1.00 93.38 946 ASP A N 1
ATOM 6528 C CA . ASP A 1 946 ? 30.156 14.640 -61.822 1.00 93.38 946 ASP A CA 1
ATOM 6529 C C . ASP A 1 946 ? 31.274 15.693 -61.981 1.00 93.38 946 ASP A C 1
ATOM 6531 O O . ASP A 1 946 ? 31.810 15.913 -63.062 1.00 93.38 946 ASP A O 1
ATOM 6535 N N . SER A 1 947 ? 31.690 16.331 -60.890 1.00 92.38 947 SER A N 1
ATOM 6536 C CA . SER A 1 947 ? 32.642 17.451 -60.915 1.00 92.38 947 SER A CA 1
ATOM 6537 C C . SER A 1 947 ? 33.704 17.398 -59.812 1.00 92.38 947 SER A C 1
ATOM 6539 O O . SER A 1 947 ? 34.607 18.236 -59.795 1.00 92.38 947 SER A O 1
ATOM 6541 N N . GLY A 1 948 ? 33.635 16.401 -58.924 1.00 93.75 948 GLY A N 1
ATOM 6542 C CA . GLY A 1 948 ? 34.551 16.192 -57.803 1.00 93.75 948 GLY A CA 1
ATOM 6543 C C . GLY A 1 948 ? 35.641 15.152 -58.079 1.00 93.75 948 GLY A C 1
ATOM 6544 O O . GLY A 1 948 ? 36.033 14.904 -59.226 1.00 93.75 948 GLY A O 1
ATOM 6545 N N . THR A 1 949 ? 36.155 14.538 -57.011 1.00 95.50 949 THR A N 1
ATOM 6546 C CA . THR A 1 949 ? 37.177 13.483 -57.099 1.00 95.50 949 THR A CA 1
ATOM 6547 C C . THR A 1 949 ? 36.515 12.109 -57.084 1.00 95.50 949 THR A C 1
ATOM 6549 O O . THR A 1 949 ? 35.901 11.727 -56.091 1.00 95.50 949 THR A O 1
ATOM 6552 N N . ALA A 1 950 ? 36.643 11.326 -58.153 1.00 96.06 950 ALA A N 1
ATOM 6553 C CA . ALA A 1 950 ? 35.964 10.035 -58.214 1.00 96.06 950 ALA A CA 1
ATOM 6554 C C . ALA A 1 950 ? 36.616 8.993 -57.291 1.00 96.06 950 ALA A C 1
ATOM 6556 O O . ALA A 1 950 ? 35.911 8.338 -56.531 1.00 96.06 950 ALA A O 1
ATOM 6557 N N . VAL A 1 951 ? 37.947 8.899 -57.255 1.00 95.94 951 VAL A N 1
ATOM 6558 C CA . VAL A 1 951 ? 38.659 8.143 -56.212 1.00 95.94 951 VAL A CA 1
ATOM 6559 C C . VAL A 1 951 ? 39.791 8.971 -55.613 1.00 95.94 951 VAL A C 1
ATOM 6561 O O . VAL A 1 951 ? 40.607 9.511 -56.353 1.00 95.94 951 VAL A O 1
ATOM 6564 N N . ARG A 1 952 ? 39.878 9.059 -54.283 1.00 94.69 952 ARG A N 1
ATOM 6565 C CA . ARG A 1 952 ? 40.948 9.746 -53.546 1.00 94.69 952 ARG A CA 1
ATOM 6566 C C . ARG A 1 952 ? 41.664 8.794 -52.595 1.00 94.69 952 ARG A C 1
ATOM 6568 O O . ARG A 1 952 ? 41.072 8.334 -51.633 1.00 94.69 952 ARG A O 1
ATOM 6575 N N . VAL A 1 953 ? 42.948 8.556 -52.819 1.00 92.75 953 VAL A N 1
ATOM 6576 C CA . VAL A 1 953 ? 43.851 7.802 -51.947 1.00 92.75 953 VAL A CA 1
ATOM 6577 C C . VAL A 1 953 ? 44.551 8.776 -50.997 1.00 92.75 953 VAL A C 1
ATOM 6579 O O . VAL A 1 953 ? 45.203 9.732 -51.430 1.00 92.75 953 VAL A O 1
ATOM 6582 N N . THR A 1 954 ? 44.371 8.561 -49.699 1.00 91.75 954 THR A N 1
ATOM 6583 C CA . THR A 1 954 ? 44.808 9.470 -48.627 1.00 91.75 954 THR A CA 1
ATOM 6584 C C . THR A 1 954 ? 46.130 9.030 -47.983 1.00 91.75 954 THR A C 1
ATOM 6586 O O . THR A 1 954 ? 46.734 8.038 -48.384 1.00 91.75 954 THR A O 1
ATOM 6589 N N . ASP A 1 955 ? 46.631 9.810 -47.021 1.00 87.06 955 ASP A N 1
ATOM 6590 C CA . ASP A 1 955 ? 47.908 9.544 -46.351 1.00 87.06 955 ASP A CA 1
ATOM 6591 C C . ASP A 1 955 ? 47.869 8.257 -45.513 1.00 87.06 955 ASP A C 1
ATOM 6593 O O . ASP A 1 955 ? 46.928 8.029 -44.754 1.00 87.06 955 ASP A O 1
ATOM 6597 N N . GLY A 1 956 ? 48.887 7.407 -45.661 1.00 84.31 956 GLY A N 1
ATOM 6598 C CA . GLY A 1 956 ? 48.973 6.103 -45.001 1.00 84.31 956 GLY A CA 1
ATOM 6599 C C . GLY A 1 956 ? 48.100 5.007 -45.623 1.00 84.31 956 GLY A C 1
ATOM 6600 O O . GLY A 1 956 ? 48.003 3.920 -45.047 1.00 84.31 956 GLY A O 1
ATOM 6601 N N . ALA A 1 957 ? 47.457 5.264 -46.768 1.00 89.69 957 ALA A N 1
ATOM 6602 C CA . ALA A 1 957 ? 46.657 4.258 -47.453 1.00 89.69 957 ALA A CA 1
ATOM 6603 C C . ALA A 1 957 ? 47.547 3.175 -48.095 1.00 89.69 957 ALA A C 1
ATOM 6605 O O . ALA A 1 957 ? 48.496 3.487 -48.815 1.00 89.69 957 ALA A O 1
ATOM 6606 N N . GLY A 1 958 ? 47.229 1.906 -47.855 1.00 90.25 958 GLY A N 1
ATOM 6607 C CA . GLY A 1 958 ? 47.823 0.753 -48.524 1.00 90.25 958 GLY A CA 1
ATOM 6608 C C . GLY A 1 958 ? 46.760 0.007 -49.313 1.00 90.25 958 GLY A C 1
ATOM 6609 O O . GLY A 1 958 ? 45.716 -0.330 -48.762 1.00 90.25 958 GLY A O 1
ATOM 6610 N N . VAL A 1 959 ? 47.013 -0.226 -50.595 1.00 88.25 959 VAL A N 1
ATOM 6611 C CA . VAL A 1 959 ? 46.116 -0.976 -51.477 1.00 88.25 959 VAL A CA 1
ATOM 6612 C C . VAL A 1 959 ? 46.854 -2.228 -51.932 1.00 88.25 959 VAL A C 1
ATOM 6614 O O . VAL A 1 959 ? 47.942 -2.124 -52.504 1.00 88.25 959 VAL A O 1
ATOM 6617 N N . ASP A 1 960 ? 46.287 -3.394 -51.631 1.00 89.06 960 ASP A N 1
ATOM 6618 C CA . ASP A 1 960 ? 46.880 -4.700 -51.930 1.00 89.06 960 ASP A CA 1
ATOM 6619 C C . ASP A 1 960 ? 45.908 -5.556 -52.755 1.00 89.06 960 ASP A C 1
ATOM 6621 O O . ASP A 1 960 ? 44.741 -5.724 -52.387 1.00 89.06 960 ASP A O 1
ATOM 6625 N N . GLY A 1 961 ? 46.362 -6.058 -53.904 1.00 82.75 961 GLY A N 1
ATOM 6626 C CA . GLY A 1 961 ? 45.576 -6.946 -54.767 1.00 82.75 961 GLY A CA 1
ATOM 6627 C C . GLY A 1 961 ? 44.191 -6.411 -55.157 1.00 82.75 961 GLY A C 1
ATOM 6628 O O . GLY A 1 961 ? 43.255 -7.198 -55.270 1.00 82.75 961 GLY A O 1
ATOM 6629 N N . SER A 1 962 ? 44.036 -5.090 -55.305 1.00 84.12 962 SER A N 1
ATOM 6630 C CA . SER A 1 962 ? 42.742 -4.439 -55.566 1.00 84.12 962 SER A CA 1
ATOM 6631 C C . SER A 1 962 ? 42.760 -3.670 -56.891 1.00 84.12 962 SER A C 1
ATOM 6633 O O . SER A 1 962 ? 43.758 -3.035 -57.244 1.00 84.12 962 SER A O 1
ATOM 6635 N N . ALA A 1 963 ? 41.640 -3.686 -57.618 1.00 87.19 963 ALA A N 1
ATOM 6636 C CA . ALA A 1 963 ? 41.463 -2.905 -58.844 1.00 87.19 963 ALA A CA 1
ATOM 6637 C C . ALA A 1 963 ? 40.618 -1.659 -58.553 1.00 87.19 963 ALA A C 1
ATOM 6639 O O . ALA A 1 963 ? 39.468 -1.767 -58.132 1.00 87.19 963 ALA A O 1
ATOM 6640 N N . VAL A 1 964 ? 41.169 -0.472 -58.804 1.00 92.44 964 VAL A N 1
ATOM 6641 C CA . VAL A 1 964 ? 40.553 0.816 -58.466 1.00 92.44 964 VAL A CA 1
ATOM 6642 C C . VAL A 1 964 ? 40.325 1.631 -59.735 1.00 92.44 964 VAL A C 1
ATOM 6644 O O . VAL A 1 964 ? 41.270 1.949 -60.453 1.00 92.44 964 VAL A O 1
ATOM 6647 N N . LYS A 1 965 ? 39.076 2.001 -60.018 1.00 94.44 965 LYS A N 1
ATOM 6648 C CA . LYS A 1 965 ? 38.677 2.756 -61.213 1.00 94.44 965 LYS A CA 1
ATOM 6649 C C . LYS A 1 965 ? 37.884 3.997 -60.828 1.00 94.44 965 LYS A C 1
ATOM 6651 O O . LYS A 1 965 ? 36.883 3.903 -60.133 1.00 94.44 965 LYS A O 1
ATOM 6656 N N . GLY A 1 966 ? 38.302 5.158 -61.305 1.00 96.12 966 GLY A N 1
ATOM 6657 C CA . GLY A 1 966 ? 37.641 6.434 -61.079 1.00 96.12 966 GLY A CA 1
ATOM 6658 C C . GLY A 1 966 ? 37.209 7.091 -62.384 1.00 96.12 966 GLY A C 1
ATOM 6659 O O . GLY A 1 966 ? 37.968 7.116 -63.353 1.00 96.12 966 GLY A O 1
ATOM 6660 N N . HIS A 1 967 ? 36.005 7.650 -62.416 1.00 96.25 967 HIS A N 1
ATOM 6661 C CA . HIS A 1 967 ? 35.506 8.470 -63.515 1.00 96.25 967 HIS A CA 1
ATOM 6662 C C . HIS A 1 967 ? 34.944 9.790 -62.990 1.00 96.25 967 HIS A C 1
ATOM 6664 O O . HIS A 1 967 ? 34.049 9.767 -62.152 1.00 96.25 967 HIS A O 1
ATOM 6670 N N . SER A 1 968 ? 35.446 10.928 -63.474 1.00 96.38 968 SER A N 1
ATOM 6671 C CA . SER A 1 968 ? 34.895 12.250 -63.147 1.00 96.38 968 SER A CA 1
ATOM 6672 C C . SER A 1 968 ? 34.579 13.059 -64.404 1.00 96.38 968 SER A C 1
ATOM 6674 O O . SER A 1 968 ? 35.485 13.238 -65.218 1.00 96.38 968 SER A O 1
ATOM 6676 N N . ASP A 1 969 ? 33.365 13.595 -64.589 1.00 93.94 969 ASP A N 1
ATOM 6677 C CA . ASP A 1 969 ? 33.050 14.318 -65.837 1.00 93.94 969 ASP A CA 1
ATOM 6678 C C . ASP A 1 969 ? 33.959 15.549 -66.014 1.00 93.94 969 ASP A C 1
ATOM 6680 O O . ASP A 1 969 ? 34.675 15.659 -67.013 1.00 93.94 969 ASP A O 1
ATOM 6684 N N . SER A 1 970 ? 34.020 16.444 -65.024 1.00 92.00 970 SER A N 1
ATOM 6685 C CA . SER A 1 970 ? 34.867 17.652 -65.080 1.00 92.00 970 SER A CA 1
ATOM 6686 C C . SER A 1 970 ? 35.896 17.792 -63.950 1.00 92.00 970 SER A C 1
ATOM 6688 O O . SER A 1 970 ? 36.599 18.801 -63.901 1.00 92.00 970 SER A O 1
ATOM 6690 N N . GLY A 1 971 ? 35.981 16.827 -63.029 1.00 94.00 971 GLY A N 1
ATOM 6691 C CA . GLY A 1 971 ? 36.878 16.857 -61.867 1.00 94.00 971 GLY A CA 1
ATOM 6692 C C . GLY A 1 971 ? 38.117 15.965 -62.011 1.00 94.00 971 GLY A C 1
ATOM 6693 O O . GLY A 1 971 ? 38.741 15.907 -63.071 1.00 94.00 971 GLY A O 1
ATOM 6694 N N . THR A 1 972 ? 38.514 15.286 -60.929 1.00 95.69 972 THR A N 1
ATOM 6695 C CA . THR A 1 972 ? 39.670 14.369 -60.939 1.00 95.69 972 THR A CA 1
ATOM 6696 C C . THR A 1 972 ? 39.199 12.918 -60.914 1.00 95.69 972 THR A C 1
ATOM 6698 O O . THR A 1 972 ? 38.493 12.523 -59.989 1.00 95.69 972 THR A O 1
ATOM 6701 N N . GLY A 1 973 ? 39.581 12.105 -61.901 1.00 95.44 973 GLY A N 1
ATOM 6702 C CA . GLY A 1 973 ? 39.214 10.684 -61.943 1.00 95.44 973 GLY A CA 1
ATOM 6703 C C . GLY A 1 973 ? 39.823 9.901 -60.774 1.00 95.44 973 GLY A C 1
ATOM 6704 O O . GLY A 1 973 ? 39.112 9.259 -60.010 1.00 95.44 973 GLY A O 1
ATOM 6705 N N . LEU A 1 974 ? 41.133 10.012 -60.576 1.00 95.44 974 LEU A N 1
ATOM 6706 C CA . LEU A 1 974 ? 41.858 9.394 -59.462 1.00 95.44 974 LEU A CA 1
ATOM 6707 C C . LEU A 1 974 ? 42.837 10.395 -58.840 1.00 95.44 974 LEU A C 1
ATOM 6709 O O . LEU A 1 974 ? 43.601 11.023 -59.558 1.00 95.44 974 LEU A O 1
ATOM 6713 N N . GLN A 1 975 ? 42.884 10.522 -57.519 1.00 94.62 975 GLN A N 1
ATOM 6714 C CA . GLN A 1 975 ? 43.819 11.400 -56.818 1.00 94.62 975 GLN A CA 1
ATOM 6715 C C . GLN A 1 975 ? 44.577 10.639 -55.732 1.00 94.62 975 GLN A C 1
ATOM 6717 O O . GLN A 1 975 ? 43.959 10.023 -54.877 1.00 94.62 975 GLN A O 1
ATOM 6722 N N . VAL A 1 976 ? 45.902 10.737 -55.704 1.00 92.38 976 VAL A N 1
ATOM 6723 C CA . VAL A 1 976 ? 46.767 10.267 -54.617 1.00 92.38 976 VAL A CA 1
ATOM 6724 C C . VAL A 1 976 ? 47.336 11.495 -53.917 1.00 92.38 976 VAL A C 1
ATOM 6726 O O . VAL A 1 976 ? 48.249 12.139 -54.435 1.00 92.38 976 VAL A O 1
ATOM 6729 N N . SER A 1 977 ? 46.763 11.865 -52.771 1.00 86.75 977 SER A N 1
ATOM 6730 C CA . SER A 1 977 ? 47.071 13.132 -52.090 1.00 86.75 977 SER A CA 1
ATOM 6731 C C . SER A 1 977 ? 47.976 13.002 -50.858 1.00 86.75 977 SER A C 1
ATOM 6733 O O . SER A 1 977 ? 48.392 14.024 -50.322 1.00 86.75 977 SER A O 1
ATOM 6735 N N . GLY A 1 978 ? 48.274 11.783 -50.395 1.00 81.56 978 GLY A N 1
ATOM 6736 C CA . GLY A 1 978 ? 49.147 11.508 -49.240 1.00 81.56 978 GLY A CA 1
ATOM 6737 C C . GLY A 1 978 ? 50.210 10.441 -49.534 1.00 81.56 978 GLY A C 1
ATOM 6738 O O . GLY A 1 978 ? 50.441 10.128 -50.700 1.00 81.56 978 GLY A O 1
ATOM 6739 N N . ASN A 1 979 ? 50.870 9.900 -48.501 1.00 86.88 979 ASN A N 1
ATOM 6740 C CA . ASN A 1 979 ? 51.819 8.791 -48.633 1.00 86.88 979 ASN A CA 1
ATOM 6741 C C . ASN A 1 979 ? 51.063 7.466 -48.827 1.00 86.88 979 ASN A C 1
ATOM 6743 O O . ASN A 1 979 ? 50.577 6.887 -47.856 1.00 86.88 979 ASN A O 1
ATOM 6747 N N . ALA A 1 980 ? 50.950 6.998 -50.067 1.00 90.81 980 ALA A N 1
ATOM 6748 C CA . ALA A 1 980 ? 50.246 5.767 -50.414 1.00 90.81 980 ALA A CA 1
ATOM 6749 C C . ALA A 1 980 ? 51.219 4.635 -50.778 1.00 90.81 980 ALA A C 1
ATOM 6751 O O . ALA A 1 980 ? 52.274 4.881 -51.369 1.00 90.81 980 ALA A O 1
ATOM 6752 N N . SER A 1 981 ? 50.840 3.395 -50.463 1.00 92.31 981 SER A N 1
ATOM 6753 C CA . SER A 1 981 ? 51.554 2.176 -50.857 1.00 92.31 981 SER A CA 1
ATOM 6754 C C . SER A 1 981 ? 50.666 1.298 -51.736 1.00 92.31 981 SER A C 1
ATOM 6756 O O . SER A 1 981 ? 49.541 0.993 -51.349 1.00 92.31 981 SER A O 1
ATOM 6758 N N . LEU A 1 982 ? 51.168 0.854 -52.886 1.00 89.94 982 LEU A N 1
ATOM 6759 C CA . LEU A 1 982 ? 50.476 -0.087 -53.773 1.00 89.94 982 LEU A CA 1
ATOM 6760 C C . LEU A 1 982 ? 51.264 -1.395 -53.875 1.00 89.94 982 LEU A C 1
ATOM 6762 O O . LEU A 1 982 ? 52.475 -1.376 -54.105 1.00 89.94 982 LEU A O 1
ATOM 6766 N N . ASN A 1 983 ? 50.573 -2.517 -53.722 1.00 90.19 983 ASN A N 1
ATOM 6767 C CA . ASN A 1 983 ? 51.106 -3.854 -53.962 1.00 90.19 983 ASN A CA 1
ATOM 6768 C C . ASN A 1 983 ? 50.156 -4.588 -54.909 1.00 90.19 983 ASN A C 1
ATOM 6770 O O . ASN A 1 983 ? 48.951 -4.632 -54.650 1.00 90.19 983 ASN A O 1
ATOM 6774 N N . ASN A 1 984 ? 50.678 -5.087 -56.031 1.00 88.19 984 ASN A N 1
ATOM 6775 C CA . ASN A 1 984 ? 49.909 -5.777 -57.069 1.00 88.19 984 ASN A CA 1
ATOM 6776 C C . ASN A 1 984 ? 48.546 -5.108 -57.383 1.00 88.19 984 ASN A C 1
ATOM 6778 O O . ASN A 1 984 ? 47.512 -5.776 -57.427 1.00 88.19 984 ASN A O 1
ATOM 6782 N N . SER A 1 985 ? 48.526 -3.775 -57.504 1.00 90.00 985 SER A N 1
ATOM 6783 C CA . SER A 1 985 ? 47.284 -2.993 -57.585 1.00 90.00 985 SER A CA 1
ATOM 6784 C C . SER A 1 985 ? 47.237 -2.092 -58.817 1.00 90.00 985 SER A C 1
ATOM 6786 O O . SER A 1 985 ? 48.190 -1.370 -59.127 1.00 90.00 985 SER A O 1
ATOM 6788 N N . ASP A 1 986 ? 46.078 -2.100 -59.478 1.00 89.31 986 ASP A N 1
ATOM 6789 C CA . ASP A 1 986 ? 45.788 -1.318 -60.680 1.00 89.31 986 ASP A CA 1
ATOM 6790 C C . ASP A 1 986 ? 44.898 -0.127 -60.326 1.00 89.31 986 ASP A C 1
ATOM 6792 O O . ASP A 1 986 ? 43.716 -0.285 -60.011 1.00 89.31 986 ASP A O 1
ATOM 6796 N N . LEU A 1 987 ? 45.452 1.080 -60.408 1.00 91.75 987 LEU A N 1
ATOM 6797 C CA . LEU A 1 987 ? 44.749 2.329 -60.141 1.00 91.75 987 LEU A CA 1
ATOM 6798 C C . LEU A 1 987 ? 44.508 3.078 -61.458 1.00 91.75 987 LEU A C 1
ATOM 6800 O O . LEU A 1 987 ? 45.445 3.427 -62.173 1.00 91.75 987 LEU A O 1
ATOM 6804 N N . SER A 1 988 ? 43.250 3.346 -61.799 1.00 93.44 988 SER A N 1
ATOM 6805 C CA . SER A 1 988 ? 42.863 3.991 -63.054 1.00 93.44 988 SER A CA 1
ATOM 6806 C C . SER A 1 988 ? 41.908 5.146 -62.829 1.00 93.44 988 SER A C 1
ATOM 6808 O O . SER A 1 988 ? 40.905 5.001 -62.140 1.00 93.44 988 SER A O 1
ATOM 6810 N N . GLY A 1 989 ? 42.200 6.295 -63.425 1.00 96.06 989 GLY A N 1
ATOM 6811 C CA . GLY A 1 989 ? 41.360 7.480 -63.385 1.00 96.06 989 GLY A CA 1
ATOM 6812 C C . GLY A 1 989 ? 41.035 7.977 -64.788 1.00 96.06 989 GLY A C 1
ATOM 6813 O O . GLY A 1 989 ? 41.896 8.060 -65.660 1.00 96.06 989 GLY A O 1
ATOM 6814 N N . THR A 1 990 ? 39.779 8.329 -65.019 1.00 95.44 990 THR A N 1
ATOM 6815 C CA . THR A 1 990 ? 39.299 8.885 -66.282 1.00 95.44 990 THR A CA 1
ATOM 6816 C C . THR A 1 990 ? 38.537 10.175 -66.031 1.00 95.44 990 THR A C 1
ATOM 6818 O O . THR A 1 990 ? 37.888 10.345 -64.997 1.00 95.44 990 THR A O 1
ATOM 6821 N N . THR A 1 991 ? 38.609 11.094 -66.984 1.00 95.94 991 THR A N 1
ATOM 6822 C CA . THR A 1 991 ? 37.827 12.326 -66.970 1.00 95.94 991 THR A CA 1
ATOM 6823 C C . THR A 1 991 ? 37.394 12.739 -68.370 1.00 95.94 991 THR A C 1
ATOM 6825 O O . THR A 1 991 ? 38.003 12.318 -69.361 1.00 95.94 991 THR A O 1
ATOM 6828 N N . GLN A 1 992 ? 36.352 13.566 -68.476 1.00 93.62 992 GLN A N 1
ATOM 6829 C CA . GLN A 1 992 ? 36.037 14.232 -69.739 1.00 93.62 992 GLN A CA 1
ATOM 6830 C C . GLN A 1 992 ? 36.931 15.466 -69.907 1.00 93.62 992 GLN A C 1
ATOM 6832 O O . GLN A 1 992 ? 37.793 15.463 -70.783 1.00 93.62 992 GLN A O 1
ATOM 6837 N N . THR A 1 993 ? 36.792 16.479 -69.045 1.00 90.38 993 THR A N 1
ATOM 6838 C CA . THR A 1 993 ? 37.471 17.788 -69.206 1.00 90.38 993 THR A CA 1
ATOM 6839 C C . THR A 1 993 ? 38.444 18.169 -68.077 1.00 90.38 993 THR A C 1
ATOM 6841 O O . THR A 1 993 ? 39.092 19.211 -68.171 1.00 90.38 993 THR A O 1
ATOM 6844 N N . GLY A 1 994 ? 38.585 17.345 -67.029 1.00 93.38 994 GLY A N 1
ATOM 6845 C CA . GLY A 1 994 ? 39.414 17.625 -65.848 1.00 93.38 994 GLY A CA 1
ATOM 6846 C C . GLY A 1 994 ? 40.792 16.943 -65.853 1.00 93.38 994 GLY A C 1
ATOM 6847 O O . GLY A 1 994 ? 41.525 17.000 -66.841 1.00 93.38 994 GLY A O 1
ATOM 6848 N N . THR A 1 995 ? 41.170 16.289 -64.745 1.00 95.12 995 THR A N 1
ATOM 6849 C CA . THR A 1 995 ? 42.412 15.484 -64.651 1.00 95.12 995 THR A CA 1
ATOM 6850 C C . THR A 1 995 ? 42.099 13.990 -64.523 1.00 95.12 995 THR A C 1
ATOM 6852 O O . THR A 1 995 ? 41.379 13.591 -63.613 1.00 95.12 995 THR A O 1
ATOM 6855 N N . GLY A 1 996 ? 42.636 13.147 -65.410 1.00 94.56 996 GLY A N 1
ATOM 6856 C CA . GLY A 1 996 ? 42.411 11.698 -65.385 1.00 94.56 996 GLY A CA 1
ATOM 6857 C C . GLY A 1 996 ? 42.911 11.077 -64.080 1.00 94.56 996 GLY A C 1
ATOM 6858 O O . GLY A 1 996 ? 42.110 10.552 -63.312 1.00 94.56 996 GLY A O 1
ATOM 6859 N N . ALA A 1 997 ? 44.202 11.224 -63.775 1.00 95.00 997 ALA A N 1
ATOM 6860 C CA . ALA A 1 997 ? 44.772 10.904 -62.467 1.00 95.00 997 ALA A CA 1
ATOM 6861 C C . ALA A 1 997 ? 45.726 11.998 -61.950 1.00 95.00 997 ALA A C 1
ATOM 6863 O O . ALA A 1 997 ? 46.401 12.663 -62.728 1.00 95.00 997 ALA A O 1
ATOM 6864 N N . ALA A 1 998 ? 45.817 12.201 -60.639 1.00 94.56 998 ALA A N 1
ATOM 6865 C CA . ALA A 1 998 ? 46.689 13.190 -60.013 1.00 94.56 998 ALA A CA 1
ATOM 6866 C C . ALA A 1 998 ? 47.467 12.567 -58.848 1.00 94.56 998 ALA A C 1
ATOM 6868 O O . ALA A 1 998 ? 46.859 12.027 -57.932 1.00 94.56 998 ALA A O 1
ATOM 6869 N N . VAL A 1 999 ? 48.795 12.669 -58.842 1.00 93.94 999 VAL A N 1
ATOM 6870 C CA . VAL A 1 999 ? 49.655 12.254 -57.724 1.00 93.94 999 VAL A CA 1
ATOM 6871 C C . VAL A 1 999 ? 50.274 13.504 -57.117 1.00 93.94 999 VAL A C 1
ATOM 6873 O O . VAL A 1 999 ? 51.242 14.032 -57.651 1.00 93.94 999 VAL A O 1
ATOM 6876 N N . THR A 1 1000 ? 49.694 14.001 -56.029 1.00 92.12 1000 THR A N 1
ATOM 6877 C CA . THR A 1 1000 ? 50.139 15.226 -55.338 1.00 92.12 1000 THR A CA 1
ATOM 6878 C C . THR A 1 1000 ? 50.835 14.934 -53.999 1.00 92.12 1000 THR A C 1
ATOM 6880 O O . THR A 1 1000 ? 51.222 15.855 -53.289 1.00 92.12 1000 THR A O 1
ATOM 6883 N N . GLY A 1 1001 ? 50.926 13.657 -53.608 1.00 90.06 1001 GLY A N 1
ATOM 6884 C CA . GLY A 1 1001 ? 51.618 13.165 -52.410 1.00 90.06 1001 GLY A CA 1
ATOM 6885 C C . GLY A 1 1001 ? 52.828 12.285 -52.748 1.00 90.06 1001 GLY A C 1
ATOM 6886 O O . GLY A 1 1001 ? 53.452 12.458 -53.795 1.00 90.06 1001 GLY A O 1
ATOM 6887 N N . SER A 1 1002 ? 53.151 11.324 -51.877 1.00 90.75 1002 SER A N 1
ATOM 6888 C CA . SER A 1 1002 ? 54.198 10.322 -52.137 1.00 90.75 1002 SER A CA 1
ATOM 6889 C C . SER A 1 1002 ? 53.573 8.971 -52.455 1.00 90.75 1002 SER A C 1
ATOM 6891 O O . SER A 1 1002 ? 52.802 8.437 -51.667 1.00 90.75 1002 SER A O 1
ATOM 6893 N N . LEU A 1 1003 ? 53.930 8.377 -53.583 1.00 92.56 1003 LEU A N 1
ATOM 6894 C CA . LEU A 1 1003 ? 53.462 7.061 -53.991 1.00 92.56 1003 LEU A CA 1
ATOM 6895 C C . LEU A 1 1003 ? 54.623 6.069 -53.962 1.00 92.56 1003 LEU A C 1
ATOM 6897 O O . LEU A 1 1003 ? 55.610 6.256 -54.668 1.00 92.56 1003 LEU A O 1
ATOM 6901 N N . THR A 1 1004 ? 54.496 5.000 -53.183 1.00 92.50 1004 THR A N 1
ATOM 6902 C CA . THR A 1 1004 ? 55.399 3.840 -53.235 1.00 92.50 1004 THR A CA 1
ATOM 6903 C C . THR A 1 1004 ? 54.645 2.664 -53.835 1.00 92.50 1004 THR A C 1
ATOM 6905 O O . THR A 1 1004 ? 53.545 2.355 -53.392 1.00 92.50 1004 THR A O 1
ATOM 6908 N N . ALA A 1 1005 ? 55.203 2.008 -54.842 1.00 91.25 1005 ALA A N 1
ATOM 6909 C CA . ALA A 1 1005 ? 54.557 0.877 -55.491 1.00 91.25 1005 ALA A CA 1
ATOM 6910 C C . ALA A 1 1005 ? 55.577 -0.188 -55.903 1.00 91.25 1005 ALA A C 1
ATOM 6912 O O . ALA A 1 1005 ? 56.755 0.115 -56.102 1.00 91.25 1005 ALA A O 1
ATOM 6913 N N . ASP A 1 1006 ? 55.125 -1.432 -56.042 1.00 88.88 1006 ASP A N 1
ATOM 6914 C CA . ASP A 1 1006 ? 55.907 -2.470 -56.713 1.00 88.88 1006 ASP A CA 1
ATOM 6915 C C . ASP A 1 1006 ? 55.840 -2.350 -58.246 1.00 88.88 1006 ASP A C 1
ATOM 6917 O O . ASP A 1 1006 ? 55.032 -1.609 -58.807 1.00 88.88 1006 ASP A O 1
ATOM 6921 N N . THR A 1 1007 ? 56.680 -3.118 -58.943 1.00 83.44 1007 THR A N 1
ATOM 6922 C CA . THR A 1 1007 ? 56.751 -3.084 -60.413 1.00 83.44 1007 THR A CA 1
ATOM 6923 C C . THR A 1 1007 ? 55.534 -3.699 -61.110 1.00 83.44 1007 THR A C 1
ATOM 6925 O O . THR A 1 1007 ? 55.422 -3.583 -62.328 1.00 83.44 1007 THR A O 1
ATOM 6928 N N . SER A 1 1008 ? 54.657 -4.390 -60.377 1.00 85.38 1008 SER A N 1
ATOM 6929 C CA . SER A 1 1008 ? 53.371 -4.904 -60.874 1.00 85.38 1008 SER A CA 1
ATOM 6930 C C . SER A 1 1008 ? 52.227 -3.903 -60.719 1.00 85.38 1008 SER A C 1
ATOM 6932 O O . SER A 1 1008 ? 51.160 -4.127 -61.279 1.00 85.38 1008 SER A O 1
ATOM 6934 N N . SER A 1 1009 ? 52.442 -2.808 -59.991 1.00 91.56 1009 SER A N 1
ATOM 6935 C CA . SER A 1 1009 ? 51.434 -1.793 -59.715 1.00 91.56 1009 SER A CA 1
ATOM 6936 C C . SER A 1 1009 ? 51.556 -0.608 -60.668 1.00 91.56 1009 SER A C 1
ATOM 6938 O O . SER A 1 1009 ? 52.650 -0.188 -61.071 1.00 91.56 1009 SER A O 1
ATOM 6940 N N . GLN A 1 1010 ? 50.412 -0.030 -61.017 1.00 90.75 1010 GLN A N 1
ATOM 6941 C CA . GLN A 1 1010 ? 50.349 1.017 -62.030 1.00 90.75 1010 GLN A CA 1
ATOM 6942 C C . GLN A 1 1010 ? 49.239 2.035 -61.757 1.00 90.75 1010 GLN A C 1
ATOM 6944 O O . GLN A 1 1010 ? 48.175 1.710 -61.232 1.00 90.75 1010 GLN A O 1
ATOM 6949 N N . VAL A 1 1011 ? 49.512 3.286 -62.130 1.00 93.62 1011 VAL A N 1
ATOM 6950 C CA . VAL A 1 1011 ? 48.583 4.418 -62.085 1.00 93.62 1011 VAL A CA 1
ATOM 6951 C C . VAL A 1 1011 ? 48.322 4.882 -63.512 1.00 93.62 1011 VAL A C 1
ATOM 6953 O O . VAL A 1 1011 ? 49.236 5.308 -64.213 1.00 93.62 1011 VAL A O 1
ATOM 6956 N N . THR A 1 1012 ? 47.071 4.818 -63.952 1.00 94.06 1012 THR A N 1
ATOM 6957 C CA . THR A 1 1012 ? 46.646 5.237 -65.292 1.00 94.06 1012 THR A CA 1
ATOM 6958 C C . THR A 1 1012 ? 45.710 6.439 -65.196 1.00 94.06 1012 THR A C 1
ATOM 6960 O O . THR A 1 1012 ? 44.849 6.485 -64.320 1.00 94.06 1012 THR A O 1
ATOM 6963 N N . GLY A 1 1013 ? 45.872 7.424 -66.077 1.00 96.06 1013 GLY A N 1
ATOM 6964 C CA . GLY A 1 1013 ? 45.044 8.628 -66.124 1.00 96.06 1013 GLY A CA 1
ATOM 6965 C C . GLY A 1 1013 ? 44.648 8.982 -67.553 1.00 96.06 1013 GLY A C 1
ATOM 6966 O O . GLY A 1 1013 ? 45.524 9.163 -68.389 1.00 96.06 1013 GLY A O 1
ATOM 6967 N N . SER A 1 1014 ? 43.354 9.107 -67.853 1.00 95.69 1014 SER A N 1
ATOM 6968 C CA . SER A 1 1014 ? 42.865 9.423 -69.205 1.00 95.69 1014 SER A CA 1
ATOM 6969 C C . SER A 1 1014 ? 41.929 10.633 -69.232 1.00 95.69 1014 SER A C 1
ATOM 6971 O O . SER A 1 1014 ? 40.951 10.672 -68.487 1.00 95.69 1014 SER A O 1
ATOM 6973 N N . ALA A 1 1015 ? 42.193 11.598 -70.117 1.00 95.44 1015 ALA A N 1
ATOM 6974 C CA . ALA A 1 1015 ? 41.316 12.732 -70.414 1.00 95.44 1015 ALA A CA 1
ATOM 6975 C C . ALA A 1 1015 ? 40.715 12.618 -71.825 1.00 95.44 1015 ALA A C 1
ATOM 6977 O O . ALA A 1 1015 ? 41.410 12.701 -72.845 1.00 95.44 1015 ALA A O 1
ATOM 6978 N N . THR A 1 1016 ? 39.398 12.429 -71.880 1.00 93.44 1016 THR A N 1
ATOM 6979 C CA . THR A 1 1016 ? 38.677 11.989 -73.089 1.00 93.44 1016 THR A CA 1
ATOM 6980 C C . THR A 1 1016 ? 38.083 13.121 -73.933 1.00 93.44 1016 THR A C 1
ATOM 6982 O O . THR A 1 1016 ? 37.651 12.861 -75.054 1.00 93.44 1016 THR A O 1
ATOM 6985 N N . GLN A 1 1017 ? 38.069 14.366 -73.442 1.00 92.06 1017 GLN A N 1
ATOM 6986 C CA . GLN A 1 1017 ? 37.618 15.552 -74.182 1.00 92.06 1017 GLN A CA 1
ATOM 6987 C C . GLN A 1 1017 ? 38.659 16.684 -74.142 1.00 92.06 1017 GLN A C 1
ATOM 6989 O O . GLN A 1 1017 ? 39.715 16.580 -73.509 1.00 92.06 1017 GLN A O 1
ATOM 6994 N N . ASP A 1 1018 ? 38.373 17.766 -74.869 1.00 87.56 1018 ASP A N 1
ATOM 6995 C CA . ASP A 1 1018 ? 39.269 18.911 -74.995 1.00 87.56 1018 ASP A CA 1
ATOM 6996 C C . ASP A 1 1018 ? 39.480 19.628 -73.647 1.00 87.56 1018 ASP A C 1
ATOM 6998 O O . ASP A 1 1018 ? 38.542 19.873 -72.890 1.00 87.56 1018 ASP A O 1
ATOM 7002 N N . GLY A 1 1019 ? 40.728 20.004 -73.367 1.00 81.88 1019 GLY A N 1
ATOM 7003 C CA . GLY A 1 1019 ? 41.142 20.782 -72.195 1.00 81.88 1019 GLY A CA 1
ATOM 7004 C C . GLY A 1 1019 ? 41.615 19.964 -70.988 1.00 81.88 1019 GLY A C 1
ATOM 7005 O O . GLY A 1 1019 ? 42.285 20.528 -70.124 1.00 81.88 1019 GLY A O 1
ATOM 7006 N N . GLY A 1 1020 ? 41.339 18.655 -70.943 1.00 91.19 1020 GLY A N 1
ATOM 7007 C CA . GLY A 1 1020 ? 41.730 17.788 -69.826 1.00 91.19 1020 GLY A CA 1
ATOM 7008 C C . GLY A 1 1020 ? 43.173 17.263 -69.891 1.00 91.19 1020 GLY A C 1
ATOM 7009 O O . GLY A 1 1020 ? 43.759 17.137 -70.967 1.00 91.19 1020 GLY A O 1
ATOM 7010 N N . THR A 1 1021 ? 43.745 16.933 -68.728 1.00 94.38 1021 THR A N 1
ATOM 7011 C CA . THR A 1 1021 ? 45.097 16.348 -68.564 1.00 94.38 1021 THR A CA 1
ATOM 7012 C C . THR A 1 1021 ? 44.992 14.863 -68.211 1.00 94.38 1021 THR A C 1
ATOM 7014 O O . THR A 1 1021 ? 44.186 14.511 -67.352 1.00 94.38 1021 THR A O 1
ATOM 7017 N N . GLY A 1 1022 ? 45.811 13.997 -68.815 1.00 94.81 1022 GLY A N 1
ATOM 7018 C CA . GLY A 1 1022 ? 45.808 12.554 -68.533 1.00 94.81 1022 GLY A CA 1
ATOM 7019 C C . GLY A 1 1022 ? 46.227 12.248 -67.093 1.00 94.81 1022 GLY A C 1
ATOM 7020 O O . GLY A 1 1022 ? 45.393 11.887 -66.267 1.00 94.81 1022 GLY A O 1
ATOM 7021 N N . VAL A 1 1023 ? 47.501 12.465 -66.760 1.00 96.06 1023 VAL A N 1
ATOM 7022 C CA . VAL A 1 1023 ? 48.053 12.372 -65.403 1.00 96.06 1023 VAL A CA 1
ATOM 7023 C C . VAL A 1 1023 ? 48.727 13.685 -65.009 1.00 96.06 1023 VAL A C 1
ATOM 7025 O O . VAL A 1 1023 ? 49.492 14.240 -65.790 1.00 96.06 1023 VAL A O 1
ATOM 7028 N N . THR A 1 1024 ? 48.510 14.177 -63.790 1.00 95.06 1024 THR A N 1
ATOM 7029 C CA . THR A 1 1024 ? 49.351 15.216 -63.170 1.00 95.06 1024 THR A CA 1
ATOM 7030 C C . THR A 1 1024 ? 50.179 14.604 -62.040 1.00 95.06 1024 THR A C 1
ATOM 7032 O O . THR A 1 1024 ? 49.627 13.908 -61.197 1.00 95.06 1024 THR A O 1
ATOM 7035 N N . VAL A 1 1025 ? 51.479 14.879 -61.980 1.00 94.00 1025 VAL A N 1
ATOM 7036 C CA . VAL A 1 1025 ? 52.342 14.532 -60.842 1.00 94.00 1025 VAL A CA 1
ATOM 7037 C C . VAL A 1 1025 ? 52.909 15.819 -60.252 1.00 94.00 1025 VAL A C 1
ATOM 7039 O O . VAL A 1 1025 ? 53.518 16.609 -60.966 1.00 94.00 1025 VAL A O 1
ATOM 7042 N N . ASP A 1 1026 ? 52.672 16.027 -58.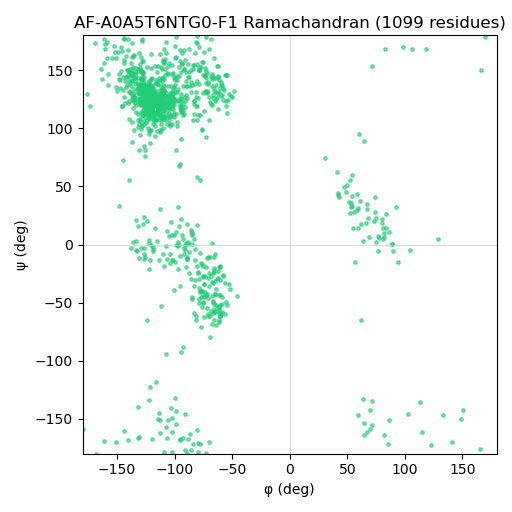966 1.00 93.31 1026 ASP A N 1
ATOM 7043 C CA . ASP A 1 1026 ? 53.092 17.172 -58.154 1.00 93.31 1026 ASP A CA 1
ATOM 7044 C C . ASP A 1 1026 ? 53.533 16.653 -56.774 1.00 93.31 1026 ASP A C 1
ATOM 7046 O O . ASP A 1 1026 ? 52.942 16.955 -55.741 1.00 93.31 1026 ASP A O 1
ATOM 7050 N N . GLY A 1 1027 ? 54.482 15.714 -56.786 1.00 91.12 1027 GLY A N 1
ATOM 7051 C CA . GLY A 1 1027 ? 54.804 14.863 -55.642 1.00 91.12 1027 GLY A CA 1
ATOM 7052 C C . GLY A 1 1027 ? 55.937 13.878 -55.935 1.00 91.12 1027 GLY A C 1
ATOM 7053 O O . GLY A 1 1027 ? 56.732 14.096 -56.854 1.00 91.12 1027 GLY A O 1
ATOM 7054 N N . SER A 1 1028 ? 56.028 12.795 -55.156 1.00 92.31 1028 SER A N 1
ATOM 7055 C CA . SER A 1 1028 ? 57.049 11.754 -55.345 1.00 92.31 1028 SER A CA 1
ATOM 7056 C C . SER A 1 1028 ? 56.464 10.405 -55.771 1.00 92.31 1028 SER A C 1
ATOM 7058 O O . SER A 1 1028 ? 55.386 10.025 -55.318 1.00 92.31 1028 SER A O 1
ATOM 7060 N N . VAL A 1 1029 ? 57.158 9.670 -56.644 1.00 93.25 1029 VAL A N 1
ATOM 7061 C CA . VAL A 1 1029 ? 56.752 8.329 -57.107 1.00 93.25 1029 VAL A CA 1
ATOM 7062 C C . VAL A 1 1029 ? 57.946 7.373 -57.075 1.00 93.25 1029 VAL A C 1
ATOM 7064 O O . VAL A 1 1029 ? 58.964 7.631 -57.711 1.00 93.25 1029 VAL A O 1
ATOM 7067 N N . THR A 1 1030 ? 57.812 6.245 -56.377 1.00 92.75 1030 THR A N 1
ATOM 7068 C CA . THR A 1 1030 ? 58.829 5.186 -56.278 1.00 92.75 1030 THR A CA 1
ATOM 7069 C C . THR A 1 1030 ? 58.280 3.854 -56.799 1.00 92.75 1030 THR A C 1
ATOM 7071 O O . THR A 1 1030 ? 57.272 3.380 -56.282 1.00 92.75 1030 THR A O 1
ATOM 7074 N N . GLY A 1 1031 ? 58.930 3.246 -57.801 1.00 87.75 1031 GLY A N 1
ATOM 7075 C CA . GLY A 1 1031 ? 58.676 1.868 -58.274 1.00 87.75 1031 GLY A CA 1
ATOM 7076 C C . GLY A 1 1031 ? 57.438 1.610 -59.158 1.00 87.75 1031 GLY A C 1
ATOM 7077 O O . GLY A 1 1031 ? 57.301 0.504 -59.673 1.00 87.75 1031 GLY A O 1
ATOM 7078 N N . ALA A 1 1032 ? 56.567 2.608 -59.374 1.00 88.38 1032 ALA A N 1
ATOM 7079 C CA . ALA A 1 1032 ? 55.303 2.470 -60.118 1.00 88.38 1032 ALA A CA 1
ATOM 7080 C C . ALA A 1 1032 ? 55.430 2.699 -61.639 1.00 88.38 1032 ALA A C 1
ATOM 7082 O O . ALA A 1 1032 ? 56.257 3.497 -62.091 1.00 88.38 1032 ALA A O 1
ATOM 7083 N N . THR A 1 1033 ? 54.511 2.118 -62.421 1.00 91.19 1033 THR A N 1
ATOM 7084 C CA . THR A 1 1033 ? 54.244 2.580 -63.799 1.00 91.19 1033 THR A CA 1
ATOM 7085 C C . THR A 1 1033 ? 53.160 3.660 -63.794 1.00 91.19 1033 THR A C 1
ATOM 7087 O O . THR A 1 1033 ? 52.067 3.432 -63.286 1.00 91.19 1033 THR A O 1
ATOM 7090 N N . VAL A 1 1034 ? 53.418 4.824 -64.390 1.00 93.62 1034 VAL A N 1
ATOM 7091 C CA . VAL A 1 1034 ? 52.446 5.919 -64.534 1.00 93.62 1034 VAL A CA 1
ATOM 7092 C C . VAL A 1 1034 ? 52.140 6.124 -66.012 1.00 93.62 1034 VAL A C 1
ATOM 7094 O O . VAL A 1 1034 ? 53.031 6.482 -66.772 1.00 93.62 1034 VAL A O 1
ATOM 7097 N N . THR A 1 1035 ? 50.893 5.919 -66.434 1.00 94.88 1035 THR A N 1
ATOM 7098 C CA . THR A 1 1035 ? 50.483 6.059 -67.843 1.00 94.88 1035 THR A CA 1
ATOM 7099 C C . THR A 1 1035 ? 49.405 7.122 -68.001 1.00 94.88 1035 THR A C 1
ATOM 7101 O O . THR A 1 1035 ? 48.358 7.036 -67.368 1.00 94.88 1035 THR A O 1
ATOM 7104 N N . GLY A 1 1036 ? 49.643 8.113 -68.853 1.00 95.44 1036 GLY A N 1
ATOM 7105 C CA . GLY A 1 1036 ? 48.703 9.192 -69.126 1.00 95.44 1036 GLY A CA 1
ATOM 7106 C C . GLY A 1 1036 ? 48.245 9.251 -70.575 1.00 95.44 1036 GLY A C 1
ATOM 7107 O O . GLY A 1 1036 ? 49.072 9.209 -71.478 1.00 95.44 1036 GLY A O 1
ATOM 7108 N N . ASP A 1 1037 ? 46.944 9.423 -70.796 1.00 95.12 1037 ASP A N 1
ATOM 7109 C CA . ASP A 1 1037 ? 46.342 9.633 -72.112 1.00 95.12 1037 ASP A CA 1
ATOM 7110 C C . ASP A 1 1037 ? 45.533 10.935 -72.137 1.00 95.12 1037 ASP A C 1
ATOM 7112 O O . ASP A 1 1037 ? 44.776 11.220 -71.209 1.00 95.12 1037 ASP A O 1
ATOM 7116 N N . ALA A 1 1038 ? 45.657 11.736 -73.196 1.00 94.12 1038 ALA A N 1
ATOM 7117 C CA . ALA A 1 1038 ? 44.886 12.973 -73.336 1.00 94.12 1038 ALA A CA 1
ATOM 7118 C C . ALA A 1 1038 ? 44.445 13.242 -74.780 1.00 94.12 1038 ALA A C 1
ATOM 7120 O O . ALA A 1 1038 ? 45.183 13.008 -75.737 1.00 94.12 1038 ALA A O 1
ATOM 7121 N N . THR A 1 1039 ? 43.248 13.806 -74.947 1.00 92.56 1039 THR A N 1
ATOM 7122 C CA . THR A 1 1039 ? 42.785 14.267 -76.264 1.00 92.56 1039 THR A CA 1
ATOM 7123 C C . THR A 1 1039 ? 43.501 15.562 -76.652 1.00 92.56 1039 THR A C 1
ATOM 7125 O O . THR A 1 1039 ? 44.276 15.560 -77.606 1.00 92.56 1039 THR A O 1
ATOM 7128 N N . SER A 1 1040 ? 43.337 16.653 -75.892 1.00 88.12 1040 SER A N 1
ATOM 7129 C CA . SER A 1 1040 ? 43.945 17.942 -76.264 1.00 88.12 1040 SER A CA 1
ATOM 7130 C C . SER A 1 1040 ? 44.907 18.573 -75.251 1.00 88.12 1040 SER A C 1
ATOM 7132 O O . SER A 1 1040 ? 45.616 19.510 -75.621 1.00 88.12 1040 SER A O 1
ATOM 7134 N N . GLY A 1 1041 ? 44.942 18.098 -74.002 1.00 88.50 1041 GLY A N 1
ATOM 7135 C CA . GLY A 1 1041 ? 45.884 18.551 -72.971 1.00 88.50 1041 GLY A CA 1
ATOM 7136 C C . GLY A 1 1041 ? 47.136 17.678 -72.859 1.00 88.50 1041 GLY A C 1
ATOM 7137 O O . GLY A 1 1041 ? 47.415 16.836 -73.720 1.00 88.50 1041 GLY A O 1
ATOM 7138 N N . ASP A 1 1042 ? 47.907 17.894 -71.793 1.00 93.75 1042 ASP A N 1
ATOM 7139 C CA . ASP A 1 1042 ? 49.117 17.115 -71.521 1.00 93.75 1042 ASP A CA 1
ATOM 7140 C C . ASP A 1 1042 ? 48.737 15.690 -71.086 1.00 93.75 1042 ASP A C 1
ATOM 7142 O O . ASP A 1 1042 ? 47.879 15.505 -70.219 1.00 93.75 1042 ASP A O 1
ATOM 7146 N N . ALA A 1 1043 ? 49.360 14.669 -71.679 1.00 93.19 1043 ALA A N 1
ATOM 7147 C CA . ALA A 1 1043 ? 49.101 13.284 -71.297 1.00 93.19 1043 ALA A CA 1
ATOM 7148 C C . ALA A 1 1043 ? 49.688 12.983 -69.915 1.00 93.19 1043 ALA A C 1
ATOM 7150 O O . ALA A 1 1043 ? 48.980 12.461 -69.066 1.00 93.19 1043 ALA A O 1
ATOM 7151 N N . VAL A 1 1044 ? 50.933 13.388 -69.646 1.00 95.69 1044 VAL A N 1
ATOM 7152 C CA . VAL A 1 1044 ? 51.502 13.440 -68.290 1.00 95.69 1044 VAL A CA 1
ATOM 7153 C C . VAL A 1 1044 ? 52.098 14.820 -68.034 1.00 95.69 1044 VAL A C 1
ATOM 7155 O O . VAL A 1 1044 ? 52.990 15.257 -68.756 1.00 95.69 1044 VAL A O 1
ATOM 7158 N N . ARG A 1 1045 ? 51.650 15.506 -66.984 1.00 94.50 1045 ARG A N 1
ATOM 7159 C CA . ARG A 1 1045 ? 52.152 16.814 -66.549 1.00 94.50 1045 ARG A CA 1
ATOM 7160 C C . ARG A 1 1045 ? 52.862 16.683 -65.206 1.00 94.50 1045 ARG A C 1
ATOM 7162 O O . ARG A 1 1045 ? 52.234 16.348 -64.214 1.00 94.50 1045 ARG A O 1
ATOM 7169 N N . ILE A 1 1046 ? 54.152 16.981 -65.172 1.00 94.62 1046 ILE A N 1
ATOM 7170 C CA . ILE A 1 1046 ? 55.018 16.898 -63.996 1.00 94.62 1046 ILE A CA 1
ATOM 7171 C C . ILE A 1 1046 ? 55.328 18.321 -63.513 1.00 94.62 1046 ILE A C 1
ATOM 7173 O O . ILE A 1 1046 ? 55.865 19.128 -64.276 1.00 94.62 1046 ILE A O 1
ATOM 7177 N N . ALA A 1 1047 ? 54.963 18.635 -62.274 1.00 93.94 1047 ALA A N 1
ATOM 7178 C CA . ALA A 1 1047 ? 55.108 19.954 -61.662 1.00 93.94 1047 ALA A CA 1
ATOM 7179 C C . ALA A 1 1047 ? 56.478 20.159 -60.983 1.00 93.94 1047 ALA A C 1
ATOM 7181 O O . ALA A 1 1047 ? 57.243 19.210 -60.783 1.00 93.94 1047 ALA A O 1
ATOM 7182 N N . ASP A 1 1048 ? 56.770 21.414 -60.628 1.00 93.50 1048 ASP A N 1
ATOM 7183 C CA . ASP A 1 1048 ? 58.027 21.836 -59.997 1.00 93.50 1048 ASP A CA 1
ATOM 7184 C C . ASP A 1 1048 ? 58.219 21.169 -58.631 1.00 93.50 1048 ASP A C 1
ATOM 7186 O O . ASP A 1 1048 ? 57.326 21.196 -57.792 1.00 93.50 1048 ASP A O 1
ATOM 7190 N N . GLY A 1 1049 ? 59.392 20.582 -58.400 1.00 90.19 1049 GLY A N 1
ATOM 7191 C CA . GLY A 1 1049 ? 59.734 19.869 -57.169 1.00 90.19 1049 GLY A CA 1
ATOM 7192 C C . GLY A 1 1049 ? 59.383 18.377 -57.162 1.00 90.19 1049 GLY A C 1
ATOM 7193 O O . GLY A 1 1049 ? 59.658 17.708 -56.164 1.00 90.19 1049 GLY A O 1
ATOM 7194 N N . SER A 1 1050 ? 58.818 17.837 -58.249 1.00 93.38 1050 SER A N 1
ATOM 7195 C CA . SER A 1 1050 ? 58.468 16.410 -58.337 1.00 93.38 1050 SER A CA 1
ATOM 7196 C C . SER A 1 1050 ? 59.702 15.496 -58.389 1.00 93.38 1050 SER A C 1
ATOM 7198 O O . SER A 1 1050 ? 60.715 15.831 -59.012 1.00 93.38 1050 SER A O 1
ATOM 7200 N N . GLN A 1 1051 ? 59.604 14.314 -57.770 1.00 93.19 1051 GLN A N 1
ATOM 7201 C CA . GLN A 1 1051 ? 60.702 13.343 -57.636 1.00 93.19 1051 GLN A CA 1
ATOM 7202 C C . GLN A 1 1051 ? 60.268 11.937 -58.063 1.00 93.19 1051 GLN A C 1
ATOM 7204 O O . GLN A 1 1051 ? 59.221 11.450 -57.646 1.00 93.19 1051 GLN A O 1
ATOM 7209 N N . PHE A 1 1052 ? 61.087 11.254 -58.857 1.00 93.19 1052 PHE A N 1
ATOM 7210 C CA . PHE A 1 1052 ? 60.810 9.895 -59.319 1.00 93.19 1052 PHE A CA 1
ATOM 7211 C C . PHE A 1 1052 ? 61.996 8.980 -59.038 1.00 93.19 1052 PHE A C 1
ATOM 7213 O O . PHE A 1 1052 ? 63.124 9.337 -59.369 1.00 93.19 1052 PHE A O 1
ATOM 7220 N N . THR A 1 1053 ? 61.744 7.787 -58.500 1.00 92.31 1053 THR A N 1
ATOM 7221 C CA . THR A 1 1053 ? 62.779 6.783 -58.218 1.00 92.31 1053 THR A CA 1
ATOM 7222 C C . THR A 1 1053 ? 62.349 5.420 -58.762 1.00 92.31 1053 THR A C 1
ATOM 7224 O O . THR A 1 1053 ? 61.390 4.822 -58.278 1.00 92.31 1053 THR A O 1
ATOM 7227 N N . GLY A 1 1054 ? 63.038 4.910 -59.786 1.00 89.44 1054 GLY A N 1
ATOM 7228 C CA . GLY A 1 1054 ? 62.716 3.621 -60.416 1.00 89.44 1054 GLY A CA 1
ATOM 7229 C C . GLY A 1 1054 ? 61.297 3.509 -60.992 1.00 89.44 1054 GLY A C 1
ATOM 7230 O O . GLY A 1 1054 ? 60.736 2.417 -60.991 1.00 89.44 1054 GLY A O 1
ATOM 7231 N N . ALA A 1 1055 ? 60.702 4.620 -61.443 1.00 91.31 1055 ALA A N 1
ATOM 7232 C CA . ALA A 1 1055 ? 59.353 4.655 -62.021 1.00 91.31 1055 ALA A CA 1
ATOM 7233 C C . ALA A 1 1055 ? 59.371 4.586 -63.565 1.00 91.31 1055 ALA A C 1
ATOM 7235 O O . ALA A 1 1055 ? 60.323 5.036 -64.203 1.00 91.31 1055 ALA A O 1
ATOM 7236 N N . ASP A 1 1056 ? 58.309 4.067 -64.186 1.00 91.75 1056 ASP A N 1
ATOM 7237 C CA . ASP A 1 1056 ? 58.135 4.048 -65.652 1.00 91.75 1056 ASP A CA 1
ATOM 7238 C C . ASP A 1 1056 ? 56.984 4.982 -66.056 1.00 91.75 1056 ASP A C 1
ATOM 7240 O O . ASP A 1 1056 ? 55.819 4.687 -65.793 1.00 91.75 1056 ASP A O 1
ATOM 7244 N N . ILE A 1 1057 ? 57.298 6.132 -66.659 1.00 93.81 1057 ILE A N 1
ATOM 7245 C CA . ILE A 1 1057 ? 56.324 7.177 -66.998 1.00 93.81 1057 ILE A CA 1
ATOM 7246 C C . ILE A 1 1057 ? 56.042 7.170 -68.502 1.00 93.81 1057 ILE A C 1
ATOM 7248 O O . ILE A 1 1057 ? 56.927 7.442 -69.315 1.00 93.81 1057 ILE A O 1
ATOM 7252 N N . LYS A 1 1058 ? 54.786 6.933 -68.881 1.00 94.56 1058 LYS A N 1
ATOM 7253 C CA . LYS A 1 1058 ? 54.310 6.843 -70.267 1.00 94.56 1058 LYS A CA 1
ATOM 7254 C C . LYS A 1 1058 ? 53.216 7.867 -70.526 1.00 94.56 1058 LYS A C 1
ATOM 7256 O O . LYS A 1 1058 ? 52.314 8.012 -69.710 1.00 94.56 1058 LYS A O 1
ATOM 7261 N N . GLY A 1 1059 ? 53.267 8.570 -71.653 1.00 94.44 1059 GLY A N 1
ATOM 7262 C CA . GLY A 1 1059 ? 52.275 9.599 -71.968 1.00 94.44 1059 GLY A CA 1
ATOM 7263 C C . GLY A 1 1059 ? 51.912 9.674 -73.446 1.00 94.44 1059 GLY A C 1
ATOM 7264 O O . GLY A 1 1059 ? 52.806 9.850 -74.270 1.00 94.44 1059 GLY A O 1
ATOM 7265 N N . THR A 1 1060 ? 50.624 9.607 -73.785 1.00 93.69 1060 THR A N 1
ATOM 7266 C CA . THR A 1 1060 ? 50.107 9.692 -75.160 1.00 93.69 1060 THR A CA 1
ATOM 7267 C C . THR A 1 1060 ? 49.046 10.786 -75.320 1.00 93.69 1060 THR A C 1
ATOM 7269 O O . THR A 1 1060 ? 47.957 10.694 -74.764 1.00 93.69 1060 THR A O 1
ATOM 7272 N N . SER A 1 1061 ? 49.325 11.829 -76.112 1.00 93.50 1061 SER A N 1
ATOM 7273 C CA . SER A 1 1061 ? 48.349 12.901 -76.408 1.00 93.50 1061 SER A CA 1
ATOM 7274 C C . SER A 1 1061 ? 47.977 12.979 -77.897 1.00 93.50 1061 SER A C 1
ATOM 7276 O O . SER A 1 1061 ? 48.770 12.596 -78.762 1.00 93.50 1061 SER A O 1
ATOM 7278 N N . VAL A 1 1062 ? 46.782 13.478 -78.246 1.00 91.81 1062 VAL A N 1
ATOM 7279 C CA . VAL A 1 1062 ? 46.442 13.769 -79.656 1.00 91.81 1062 VAL A CA 1
ATOM 7280 C C . VAL A 1 1062 ? 46.979 15.142 -80.060 1.00 91.81 1062 VAL A C 1
ATOM 7282 O O . VAL A 1 1062 ? 47.797 15.207 -80.977 1.00 91.81 1062 VAL A O 1
ATOM 7285 N N . THR A 1 1063 ? 46.577 16.232 -79.391 1.00 90.00 1063 THR A N 1
ATOM 7286 C CA . THR A 1 1063 ? 47.043 17.597 -79.737 1.00 90.00 1063 THR A CA 1
ATOM 7287 C C . THR A 1 1063 ? 47.925 18.284 -78.689 1.00 90.00 1063 THR A C 1
ATOM 7289 O O . THR A 1 1063 ? 48.538 19.297 -79.019 1.00 90.00 1063 THR A O 1
ATOM 7292 N N . GLY A 1 1064 ? 48.012 17.773 -77.457 1.00 89.69 1064 GLY A N 1
ATOM 7293 C CA . GLY A 1 1064 ? 48.869 18.318 -76.392 1.00 89.69 1064 GLY A CA 1
ATOM 7294 C C . GLY A 1 1064 ? 50.226 17.613 -76.284 1.00 89.69 1064 GLY A C 1
ATOM 7295 O O . GLY A 1 1064 ? 50.620 16.865 -77.187 1.00 89.69 1064 GLY A O 1
ATOM 7296 N N . SER A 1 1065 ? 50.969 17.848 -75.197 1.00 93.38 1065 SER A N 1
ATOM 7297 C CA . SER A 1 1065 ? 52.267 17.191 -74.986 1.00 93.38 1065 SER A CA 1
ATOM 7298 C C . SER A 1 1065 ? 52.098 15.764 -74.449 1.00 93.38 1065 SER A C 1
ATOM 7300 O O . SER A 1 1065 ? 51.247 15.520 -73.600 1.00 93.38 1065 SER A O 1
ATOM 7302 N N . GLY A 1 1066 ? 52.914 14.814 -74.915 1.00 91.94 1066 GLY A N 1
ATOM 7303 C CA . GLY A 1 1066 ? 52.960 13.449 -74.378 1.00 91.94 1066 GLY A CA 1
ATOM 7304 C C . GLY A 1 1066 ? 53.400 13.452 -72.912 1.00 91.94 1066 GLY A C 1
ATOM 7305 O O . GLY A 1 1066 ? 52.679 12.976 -72.043 1.00 91.94 1066 GLY A O 1
ATOM 7306 N N . ILE A 1 1067 ? 54.540 14.077 -72.616 1.00 95.25 1067 ILE A N 1
ATOM 7307 C CA . ILE A 1 1067 ? 54.992 14.371 -71.249 1.00 95.25 1067 ILE A CA 1
ATOM 7308 C C . ILE A 1 1067 ? 55.418 15.839 -71.179 1.00 95.25 1067 ILE A C 1
ATOM 7310 O O . ILE A 1 1067 ? 56.148 16.303 -72.053 1.00 95.25 1067 ILE A O 1
ATOM 7314 N N . LYS A 1 1068 ? 55.008 16.568 -70.141 1.00 94.12 1068 LYS A N 1
ATOM 7315 C CA . LYS A 1 1068 ? 55.434 17.945 -69.872 1.00 94.12 1068 LYS A CA 1
ATOM 7316 C C . LYS A 1 1068 ? 56.043 18.073 -68.485 1.00 94.12 1068 LYS A C 1
ATOM 7318 O O . LYS A 1 1068 ? 55.378 17.729 -67.516 1.00 94.12 1068 LYS A O 1
ATOM 7323 N N . THR A 1 1069 ? 57.249 18.622 -68.365 1.00 93.19 1069 THR A N 1
ATOM 7324 C CA . THR A 1 1069 ? 57.873 18.935 -67.068 1.00 93.19 1069 THR A CA 1
ATOM 7325 C C . THR A 1 1069 ? 57.930 20.441 -66.832 1.00 93.19 1069 THR A C 1
ATOM 7327 O O . THR A 1 1069 ? 58.154 21.218 -67.764 1.00 93.19 1069 THR A O 1
ATOM 7330 N N . GLN A 1 1070 ? 57.710 20.868 -65.591 1.00 92.06 1070 GLN A N 1
ATOM 7331 C CA . GLN A 1 1070 ? 57.719 22.271 -65.172 1.00 92.06 1070 GLN A CA 1
ATOM 7332 C C . GLN A 1 1070 ? 58.643 22.436 -63.962 1.00 92.06 1070 GLN A C 1
ATOM 7334 O O . GLN A 1 1070 ? 58.568 21.645 -63.033 1.00 92.06 1070 GLN A O 1
ATOM 7339 N N . GLY A 1 1071 ? 59.511 23.448 -63.967 1.00 91.19 1071 GLY A N 1
ATOM 7340 C CA . GLY A 1 1071 ? 60.440 23.718 -62.865 1.00 91.19 1071 GLY A CA 1
ATOM 7341 C C . GLY A 1 1071 ? 61.549 22.671 -62.723 1.00 91.19 1071 GLY A C 1
ATOM 7342 O O . GLY A 1 1071 ? 62.113 22.225 -63.719 1.00 91.19 1071 GLY A O 1
ATOM 7343 N N . ASN A 1 1072 ? 61.919 22.333 -61.491 1.00 90.25 1072 ASN A N 1
ATOM 7344 C CA . ASN A 1 1072 ? 62.949 21.358 -61.150 1.00 90.25 1072 ASN A CA 1
ATOM 7345 C C . ASN A 1 1072 ? 62.322 19.981 -60.907 1.00 90.25 1072 ASN A C 1
ATOM 7347 O O . ASN A 1 1072 ? 61.595 19.793 -59.938 1.00 90.25 1072 ASN A O 1
ATOM 7351 N N . VAL A 1 1073 ? 62.644 19.012 -61.757 1.00 92.25 1073 VAL A N 1
ATOM 7352 C CA . VAL A 1 1073 ? 62.183 17.621 -61.647 1.00 92.25 1073 VAL A CA 1
ATOM 7353 C C . VAL A 1 1073 ? 63.394 16.705 -61.497 1.00 92.25 1073 VAL A C 1
ATOM 7355 O O . VAL A 1 1073 ? 64.349 16.839 -62.265 1.00 92.25 1073 VAL A O 1
ATOM 7358 N N . SER A 1 1074 ? 63.352 15.772 -60.543 1.00 92.19 1074 SER A N 1
ATOM 7359 C CA . SER A 1 1074 ? 64.420 14.786 -60.311 1.00 92.19 1074 SER A CA 1
ATOM 7360 C C . SER A 1 1074 ? 63.993 13.381 -60.730 1.00 92.19 1074 SER A C 1
ATOM 7362 O O . SER A 1 1074 ? 62.922 12.911 -60.347 1.00 92.19 1074 SER A O 1
ATOM 7364 N N . LEU A 1 1075 ? 64.850 12.713 -61.499 1.00 91.25 1075 LEU A N 1
ATOM 7365 C CA . LEU A 1 1075 ? 64.728 11.326 -61.934 1.00 91.25 1075 LEU A CA 1
ATOM 7366 C C . LEU A 1 1075 ? 65.910 10.532 -61.364 1.00 91.25 1075 LEU A C 1
ATOM 7368 O O . LEU A 1 1075 ? 67.062 10.840 -61.668 1.00 91.25 1075 LEU A O 1
ATOM 7372 N N . GLU A 1 1076 ? 65.622 9.516 -60.562 1.00 90.81 1076 GLU A N 1
ATOM 7373 C CA . GLU A 1 1076 ? 66.607 8.687 -59.864 1.00 90.81 1076 GLU A CA 1
ATOM 7374 C C . GLU A 1 1076 ? 66.341 7.191 -60.108 1.00 90.81 1076 GLU A C 1
ATOM 7376 O O . GLU A 1 1076 ? 65.236 6.785 -60.499 1.00 90.81 1076 GLU A O 1
ATOM 7381 N N . GLY A 1 1077 ? 67.351 6.352 -59.857 1.00 84.06 1077 GLY A N 1
ATOM 7382 C CA . GLY A 1 1077 ? 67.193 4.901 -59.703 1.00 84.06 1077 GLY A CA 1
ATOM 7383 C C . GLY A 1 1077 ? 66.630 4.175 -60.929 1.00 84.06 1077 GLY A C 1
ATOM 7384 O O . GLY A 1 1077 ? 65.823 3.261 -60.770 1.00 84.06 1077 GLY A O 1
ATOM 7385 N N . GLY A 1 1078 ? 67.014 4.587 -62.143 1.00 84.56 1078 GLY A N 1
ATOM 7386 C CA . GLY A 1 1078 ? 66.561 3.962 -63.393 1.00 84.56 1078 GLY A CA 1
ATOM 7387 C C . GLY A 1 1078 ? 65.166 4.375 -63.888 1.00 84.56 1078 GLY A C 1
ATOM 7388 O O . GLY A 1 1078 ? 64.558 3.629 -64.657 1.00 84.56 1078 GLY A O 1
ATOM 7389 N N . THR A 1 1079 ? 64.650 5.536 -63.466 1.00 90.69 1079 THR A N 1
ATOM 7390 C CA . THR A 1 1079 ? 63.363 6.083 -63.945 1.00 90.69 1079 THR A CA 1
ATOM 7391 C C . THR A 1 1079 ? 63.352 6.310 -65.466 1.00 90.69 1079 THR A C 1
ATOM 7393 O O . THR A 1 1079 ? 64.302 6.857 -66.026 1.00 90.69 1079 THR A O 1
ATOM 7396 N N . GLN A 1 1080 ? 62.255 5.948 -66.142 1.00 89.06 1080 GLN A N 1
ATOM 7397 C CA . GLN A 1 1080 ? 62.083 6.080 -67.597 1.00 89.06 1080 GLN A CA 1
ATOM 7398 C C . GLN A 1 1080 ? 60.951 7.050 -67.962 1.00 89.06 1080 GLN A C 1
ATOM 7400 O O . GLN A 1 1080 ? 59.908 7.065 -67.316 1.00 89.06 1080 GLN A O 1
ATOM 7405 N N . LEU A 1 1081 ? 61.150 7.842 -69.026 1.00 91.12 1081 LEU A N 1
ATOM 7406 C CA . LEU A 1 1081 ? 60.131 8.717 -69.619 1.00 91.12 1081 LEU A CA 1
ATOM 7407 C C . LEU A 1 1081 ? 59.893 8.326 -71.086 1.00 91.12 1081 LEU A C 1
ATOM 7409 O O . LEU A 1 1081 ? 60.814 8.387 -71.904 1.00 91.12 1081 LEU A O 1
ATOM 7413 N N . ALA A 1 1082 ? 58.656 7.986 -71.439 1.00 92.38 1082 ALA A N 1
ATOM 7414 C CA . ALA A 1 1082 ? 58.241 7.609 -72.787 1.00 92.38 1082 ALA A CA 1
ATOM 7415 C C . ALA A 1 1082 ? 56.991 8.396 -73.217 1.00 92.38 1082 ALA A C 1
ATOM 7417 O O . ALA A 1 1082 ? 55.856 8.017 -72.938 1.00 92.38 1082 ALA A O 1
ATOM 7418 N N . GLY A 1 1083 ? 57.208 9.516 -73.908 1.00 88.88 1083 GLY A N 1
ATOM 7419 C CA . GLY A 1 1083 ? 56.137 10.377 -74.407 1.00 88.88 1083 GLY A CA 1
ATOM 7420 C C . GLY A 1 1083 ? 55.855 10.198 -75.901 1.00 88.88 1083 GLY A C 1
ATOM 7421 O O . GLY A 1 1083 ? 56.765 9.959 -76.696 1.00 88.88 1083 GLY A O 1
ATOM 7422 N N . GLY A 1 1084 ? 54.595 10.360 -76.297 1.00 89.56 1084 GLY A N 1
ATOM 7423 C CA . GLY A 1 1084 ? 54.118 10.354 -77.675 1.00 89.56 1084 GLY A CA 1
ATOM 7424 C C . GLY A 1 1084 ? 53.002 11.378 -77.877 1.00 89.56 1084 GLY A C 1
ATOM 7425 O O . GLY A 1 1084 ? 52.143 11.560 -77.018 1.00 89.56 1084 GLY A O 1
ATOM 7426 N N . SER A 1 1085 ? 53.007 12.070 -79.017 1.00 90.88 1085 SER A N 1
ATOM 7427 C CA . SER A 1 1085 ? 51.906 12.953 -79.408 1.00 90.88 1085 SER A CA 1
ATOM 7428 C C . SER A 1 1085 ? 51.686 12.929 -80.918 1.00 90.88 1085 SER A C 1
ATOM 7430 O O . SER A 1 1085 ? 52.653 12.801 -81.673 1.00 90.88 1085 SER A O 1
ATOM 7432 N N . GLN A 1 1086 ? 50.429 13.013 -81.369 1.00 90.12 1086 GLN A N 1
ATOM 7433 C CA . GLN A 1 1086 ? 50.114 13.036 -82.806 1.00 90.12 1086 GLN A CA 1
ATOM 7434 C C . GLN A 1 1086 ? 50.379 14.413 -83.431 1.00 90.12 1086 GLN A C 1
ATOM 7436 O O . GLN A 1 1086 ? 50.883 14.484 -84.553 1.00 90.12 1086 GLN A O 1
ATOM 7441 N N . GLN A 1 1087 ? 50.024 15.495 -82.728 1.00 88.75 1087 GLN A N 1
ATOM 7442 C CA . GLN A 1 1087 ? 50.124 16.878 -83.222 1.00 88.75 1087 GLN A CA 1
ATOM 7443 C C . GLN A 1 1087 ? 50.912 17.817 -82.285 1.00 88.75 1087 GLN A C 1
ATOM 7445 O O . GLN A 1 1087 ? 51.267 18.916 -82.710 1.00 88.75 1087 GLN A O 1
ATOM 7450 N N . GLY A 1 1088 ? 51.202 17.408 -81.043 1.00 86.56 1088 GLY A N 1
ATOM 7451 C CA . GLY A 1 1088 ? 51.993 18.161 -80.058 1.00 86.56 1088 GLY A CA 1
ATOM 7452 C C . GLY A 1 1088 ? 53.402 17.592 -79.827 1.00 86.56 1088 GLY A C 1
ATOM 7453 O O . GLY A 1 1088 ? 53.898 16.772 -80.600 1.00 86.56 1088 GLY A O 1
ATOM 7454 N N . ALA A 1 1089 ? 54.082 18.034 -78.764 1.00 89.31 1089 ALA A N 1
ATOM 7455 C CA . ALA A 1 1089 ? 55.423 17.547 -78.426 1.00 89.31 1089 ALA A CA 1
ATOM 7456 C C . ALA A 1 1089 ? 55.362 16.177 -77.734 1.00 89.31 1089 ALA A C 1
ATOM 7458 O O . ALA A 1 1089 ? 54.549 15.965 -76.845 1.00 89.31 1089 ALA A O 1
ATOM 7459 N N . ALA A 1 1090 ? 56.249 15.244 -78.085 1.00 87.88 1090 ALA A N 1
ATOM 7460 C CA . ALA A 1 1090 ? 56.367 13.979 -77.354 1.00 87.88 1090 ALA A CA 1
ATOM 7461 C C . ALA A 1 1090 ? 56.839 14.205 -75.901 1.00 87.88 1090 ALA A C 1
ATOM 7463 O O . ALA A 1 1090 ? 56.281 13.627 -74.975 1.00 87.88 1090 ALA A O 1
ATOM 7464 N N . LEU A 1 1091 ? 57.817 15.097 -75.708 1.00 90.75 1091 LEU A N 1
ATOM 7465 C CA . LEU A 1 1091 ? 58.340 15.531 -74.411 1.00 90.75 1091 LEU A CA 1
ATOM 7466 C C . LEU A 1 1091 ? 58.592 17.051 -74.453 1.00 90.75 1091 LEU A C 1
ATOM 7468 O O . LEU A 1 1091 ? 59.335 17.520 -75.314 1.00 90.75 1091 LEU A O 1
ATOM 7472 N N . ASP A 1 1092 ? 57.979 17.803 -73.540 1.00 91.62 1092 ASP A N 1
ATOM 7473 C CA . ASP A 1 1092 ? 58.081 19.262 -73.389 1.00 91.62 1092 ASP A CA 1
ATOM 7474 C C . ASP A 1 1092 ? 58.694 19.602 -72.021 1.00 91.62 1092 ASP A C 1
ATOM 7476 O O . ASP A 1 1092 ? 58.063 19.426 -70.981 1.00 91.62 1092 ASP A O 1
ATOM 7480 N N . VAL A 1 1093 ? 59.952 20.046 -72.005 1.00 89.50 1093 VAL A N 1
ATOM 7481 C CA . VAL A 1 1093 ? 60.697 20.324 -70.767 1.00 89.50 1093 VAL A CA 1
ATOM 7482 C C . VAL A 1 1093 ? 60.783 21.827 -70.542 1.00 89.50 1093 VAL A C 1
ATOM 7484 O O . VAL A 1 1093 ? 61.430 22.540 -71.309 1.00 89.50 1093 VAL A O 1
ATOM 7487 N N . SER A 1 1094 ? 60.186 22.306 -69.451 1.00 85.62 1094 SER A N 1
ATOM 7488 C CA . SER A 1 1094 ? 60.225 23.714 -69.046 1.00 85.62 1094 SER A CA 1
ATOM 7489 C C . SER A 1 1094 ? 60.836 23.876 -67.649 1.00 85.62 1094 SER A C 1
ATOM 7491 O O . SER A 1 1094 ? 60.136 23.896 -66.647 1.00 85.62 1094 SER A O 1
ATOM 7493 N N . GLY A 1 1095 ? 62.167 23.989 -67.573 1.00 85.56 1095 GLY A N 1
ATOM 7494 C CA . GLY A 1 1095 ? 62.921 24.086 -66.314 1.00 85.56 1095 GLY A CA 1
ATOM 7495 C C . GLY A 1 1095 ? 64.139 23.156 -66.287 1.00 85.56 1095 GLY A C 1
ATOM 7496 O O . GLY A 1 1095 ? 64.760 22.938 -67.328 1.00 85.56 1095 GLY A O 1
ATOM 7497 N N . THR A 1 1096 ? 64.488 22.622 -65.114 1.00 86.38 1096 THR A N 1
ATOM 7498 C CA . THR A 1 1096 ? 65.618 21.701 -64.910 1.00 86.38 1096 THR A CA 1
ATOM 7499 C C . THR A 1 1096 ? 65.115 20.266 -64.774 1.00 86.38 1096 THR A C 1
ATOM 7501 O O . THR A 1 1096 ? 64.325 19.968 -63.884 1.00 86.38 1096 THR A O 1
ATOM 7504 N N . LEU A 1 1097 ? 65.618 19.361 -65.614 1.00 86.69 1097 LEU A N 1
ATOM 7505 C CA . LEU A 1 1097 ? 65.406 17.921 -65.474 1.00 86.69 1097 LEU A CA 1
ATOM 7506 C C . LEU A 1 1097 ? 66.712 17.278 -64.993 1.00 86.69 1097 LEU A C 1
ATOM 7508 O O . LEU A 1 1097 ? 67.659 17.149 -65.770 1.00 86.69 1097 LEU A O 1
ATOM 7512 N N . ASN A 1 1098 ? 66.778 16.930 -63.711 1.00 84.12 1098 ASN A N 1
ATOM 7513 C CA . ASN A 1 1098 ? 67.937 16.293 -63.093 1.00 84.12 1098 ASN A CA 1
ATOM 7514 C C . ASN A 1 1098 ? 67.806 14.777 -63.207 1.00 84.12 1098 ASN A C 1
ATOM 7516 O O . ASN A 1 1098 ? 66.780 14.218 -62.837 1.00 84.12 1098 ASN A O 1
ATOM 7520 N N . HIS A 1 1099 ? 68.846 14.122 -63.711 1.00 81.81 1099 HIS A N 1
ATOM 7521 C CA . HIS A 1 1099 ? 68.880 12.676 -63.884 1.00 81.81 1099 HIS A CA 1
ATOM 7522 C C . HIS A 1 1099 ? 70.127 12.114 -63.198 1.00 81.81 1099 HIS A C 1
ATOM 7524 O O . HIS A 1 1099 ? 71.242 12.374 -63.662 1.00 81.81 1099 HIS A O 1
ATOM 7530 N N . ASP A 1 1100 ? 69.932 11.349 -62.125 1.00 72.69 1100 ASP A N 1
ATOM 7531 C CA . ASP A 1 1100 ? 70.975 10.541 -61.484 1.00 72.69 1100 ASP A CA 1
ATOM 7532 C C . ASP A 1 1100 ? 70.736 9.063 -61.868 1.00 72.69 1100 ASP A C 1
ATOM 7534 O O . ASP A 1 1100 ? 69.673 8.529 -61.536 1.00 72.69 1100 ASP A O 1
ATOM 7538 N N . PRO A 1 1101 ? 71.624 8.443 -62.676 1.00 58.25 1101 PRO A N 1
ATOM 7539 C CA . PRO A 1 1101 ? 71.396 7.125 -63.278 1.00 58.25 1101 PRO A CA 1
ATOM 7540 C C . PRO A 1 1101 ? 71.159 5.974 -62.294 1.00 58.25 1101 PRO A C 1
ATOM 7542 O O . PRO A 1 1101 ? 71.779 5.954 -61.208 1.00 58.25 1101 PRO A O 1
#